Protein 1PYV (pdb70)

CATH classification: 1.10.10.910

Foldseek 3Di:
DPPVLLVVLVVVCVVCVVPCPPCNLLVQLVVVSPVPVDPCPSNSVVSVVVVVD

Sequence (53 aa):
ASRRLLASLLRQSAQRGGGLISRSLGNSIPKSASRASSRASPKGFLLNRAVQYASRRLLASLLRQSAQRGGGLISRSLGNSIPKSASRASSRASPKGFLLNRAVQYASRRLLASLLRQSAQRGGGLISRSLGNSIPKSASRASSRASPKGFLLNRAVQYASRRLLASLLRQSAQRGGGLISRSLGNSIPKSASRASSRASPKGFLLNRAVQYASRRLLASLLRQSAQRGGGLISRSLGNSIPKSASRASSRASPKGFLLNRAVQYASRRLLASLLRQSAQRGGGLISRSLGNSIPKSASRASSRASPKGFLLNRAVQYASRRLLASLLRQSAQRGGGLISRSLGNSIPKSASRASSRASPKGFLLNRAVQYASRRLLASLLRQSAQRGGGLISRSLGNSIPKSASRASSRASPKGFLLNRAVQYASRRLLASLLRQSAQRGGGLISRSLGNSIPKSASRASSRASPKGFLLNRAVQYASRRLLASLLRQSAQRGGGLISRSLGNSIPKSASRASSRASPKGFLLNRAVQYASRRLLASLLRQSAQRGGGLISRSLGNSIPKSASRASSRASPKGFLLNRAVQYASRRLLASLLRQSAQRGGGLISRSLGNSIPKSASRASSRASPKGFLLNRAVQYASRRLLASLLRQSAQRGGGLISRSLGNSIPKSASRASSRASPKGFLLNRAVQYASRRLLASLLRQSAQRGGGLISRSLGNSIPKSASRASSRASPKGFLLNRAVQYASRRLLASLLRQSAQRGGGLISRSLGNSIPKSASRASSRASPKGFLLNRAVQYASRRLLASLLRQSAQRGGGLISRSLGNSIPKSASRASSRASPKGFLLNRAVQYASRRLLASLLRQSAQRGGGLISRSLGNSIPKSASRASSRASPKGFLLNRAVQYASRRLLASLLRQSAQRGGGLISRSLGNSIPKSASRASSRASPKGFLLNRAVQYASRRLLASLLRQSAQRGGGLISRSLGNSIPKSASRASSRASPKGFLLNRAVQYASRRLLASLLRQSAQRGGGLISRSLGNSIPKSASRASSRASPKGFLLNRAVQYASRRLLASLLRQSAQRGGGLISRSLGNSIPKSASRASSRASPKGFLLNRAVQYASRRLLASLLRQSAQRGGGLISRSLGNSIPKSASRASSRASPKGFLLNRAVQYASRRLLASLLRQSAQRGGGLISRSLGNSIPKSASRASSRASPKGFLLNRAVQYASRRLLASLLRQSAQRGGGLISRSLGNSIPKSASRASSRASPKGFLLNRAVQY

Nearest PDB structures (foldseek):
  1pyv-assembly1_A  TM=8.260E-01  e=2.448E-05  Nicotiana plumbaginifolia
  1pyv-assembly1_A  TM=7.758E-01  e=7.907E-05  Nicotiana plumbaginifolia
  1pyv-assembly1_A  TM=8.299E-01  e=7.228E-05  Nicotiana plumbaginifolia
  1pyv-assembly1_A  TM=8.457E-01  e=3.857E-05  Nicotiana plumbaginifolia
  1pyv-assembly1_A  TM=8.875E-01  e=1.366E-05  Nicotiana plumbaginifolia

Solvent-accessible surface area: 4300 Å² total; per-residue (Å²): 121,80,170,185,77,39,20,53,13,94,149,105,12,54,116,167,73,42,21,124,25,74,186,57,24,17,95,4,46,112,140,100,13,72,167,26,90,112,159,21,101,39,50,16,94,24,5,104,112,60,94,126,221

Radius of gyration: 10.13 Å; Cα contacts (8 Å, |Δi|>4): 40; chains: 1; bounding box: 24×22×23 Å

Structure (mmCIF, N/CA/C/O backbone):
data_1PYV
#
_entry.id   1PYV
#
loop_
_atom_site.group_PDB
_atom_site.id
_atom_site.type_symbol
_atom_site.label_atom_id
_atom_site.label_alt_id
_atom_site.label_comp_id
_atom_site.label_asym_id
_atom_site.label_entity_id
_atom_site.label_seq_id
_atom_site.pdbx_PDB_ins_code
_atom_site.Cartn_x
_atom_site.Cartn_y
_atom_site.Cartn_z
_atom_site.occupancy
_atom_site.B_iso_or_equiv
_atom_site.auth_seq_id
_atom_site.auth_comp_id
_atom_site.auth_asym_id
_atom_site.auth_atom_id
_atom_site.pdbx_PDB_model_num
ATOM 1 N N . ALA A 1 2 ? -6.234 4.864 6.041 1.00 0.00 1 ALA A N 1
ATOM 2 C CA . ALA A 1 2 ? -5.486 4.864 4.796 1.00 0.00 1 ALA A CA 1
ATOM 3 C C . ALA A 1 2 ? -4.064 4.364 5.060 1.00 0.00 1 ALA A C 1
ATOM 4 O O . ALA A 1 2 ? -3.093 5.053 4.751 1.00 0.00 1 ALA A O 1
ATOM 11 N N . SER A 1 3 ? -3.987 3.170 5.628 1.00 0.00 2 SER A N 1
ATOM 12 C CA . SER A 1 3 ? -2.700 2.570 5.938 1.00 0.00 2 SER A CA 1
ATOM 13 C C . SER A 1 3 ? -2.849 1.053 6.073 1.00 0.00 2 SER A C 1
ATOM 14 O O . SER A 1 3 ? -3.636 0.574 6.889 1.00 0.00 2 SER A O 1
ATOM 22 N N . ARG A 1 4 ? -2.082 0.340 5.262 1.00 0.00 3 ARG A N 1
ATOM 23 C CA . ARG A 1 4 ? -2.118 -1.112 5.281 1.00 0.00 3 ARG A CA 1
ATOM 24 C C . ARG A 1 4 ? -3.440 -1.617 4.699 1.00 0.00 3 ARG A C 1
ATOM 25 O O . ARG A 1 4 ? -3.450 -2.313 3.685 1.00 0.00 3 ARG A O 1
ATOM 46 N N . ARG A 1 5 ? -4.523 -1.247 5.366 1.00 0.00 4 ARG A N 1
ATOM 47 C CA . ARG A 1 5 ? -5.847 -1.655 4.927 1.00 0.00 4 ARG A CA 1
ATOM 48 C C . ARG A 1 5 ? -6.145 -1.086 3.538 1.00 0.00 4 ARG A C 1
ATOM 49 O O . ARG A 1 5 ? -7.020 -1.586 2.833 1.00 0.00 4 ARG A O 1
ATOM 70 N N . LEU A 1 6 ? -5.400 -0.048 3.187 1.00 0.00 5 LEU A N 1
ATOM 71 C CA . LEU A 1 6 ? -5.573 0.594 1.895 1.00 0.00 5 LEU A CA 1
ATOM 72 C C . LEU A 1 6 ? -5.039 -0.328 0.797 1.00 0.00 5 LEU A C 1
ATOM 73 O O . LEU A 1 6 ? -5.655 -0.462 -0.259 1.00 0.00 5 LEU A O 1
ATOM 89 N N . LEU A 1 7 ? -3.899 -0.939 1.084 1.00 0.00 6 LEU A N 1
ATOM 90 C CA . LEU A 1 7 ? -3.276 -1.844 0.133 1.00 0.00 6 LEU A CA 1
ATOM 91 C C . LEU A 1 7 ? -4.294 -2.901 -0.301 1.00 0.00 6 LEU A C 1
ATOM 92 O O . LEU A 1 7 ? -4.169 -3.482 -1.378 1.00 0.00 6 LEU A O 1
ATOM 108 N N . ALA A 1 8 ? -5.278 -3.117 0.559 1.00 0.00 7 ALA A N 1
ATOM 109 C CA . ALA A 1 8 ? -6.317 -4.093 0.277 1.00 0.00 7 ALA A CA 1
ATOM 110 C C . ALA A 1 8 ? -7.098 -3.657 -0.964 1.00 0.00 7 ALA A C 1
ATOM 111 O O . ALA A 1 8 ? -7.090 -4.348 -1.981 1.00 0.00 7 ALA A O 1
ATOM 118 N N . SER A 1 9 ? -7.753 -2.512 -0.839 1.00 0.00 8 SER A N 1
ATOM 119 C CA . SER A 1 9 ? -8.537 -1.975 -1.939 1.00 0.00 8 SER A CA 1
ATOM 120 C C . SER A 1 9 ? -7.674 -1.876 -3.198 1.00 0.00 8 SER A C 1
ATOM 121 O O . SER A 1 9 ? -8.179 -2.004 -4.312 1.00 0.00 8 SER A O 1
ATOM 129 N N . LEU A 1 10 ? -6.388 -1.648 -2.978 1.00 0.00 9 LEU A N 1
ATOM 130 C CA . LEU A 1 10 ? -5.449 -1.529 -4.081 1.00 0.00 9 LEU A CA 1
ATOM 131 C C . LEU A 1 10 ? -5.316 -2.884 -4.780 1.00 0.00 9 LEU A C 1
ATOM 132 O O . LEU A 1 10 ? -5.175 -2.947 -6.000 1.00 0.00 9 LEU A O 1
ATOM 148 N N . LEU A 1 11 ? -5.367 -3.936 -3.975 1.00 0.00 10 LEU A N 1
ATOM 149 C CA . LEU A 1 11 ? -5.254 -5.286 -4.501 1.00 0.00 10 LEU A CA 1
ATOM 150 C C . LEU A 1 11 ? -6.633 -5.769 -4.955 1.00 0.00 10 LEU A C 1
ATOM 151 O O . LEU A 1 11 ? -6.791 -6.233 -6.083 1.00 0.00 10 LEU A O 1
ATOM 167 N N . ARG A 1 12 ? -7.595 -5.644 -4.053 1.00 0.00 11 ARG A N 1
ATOM 168 C CA . ARG A 1 12 ? -8.955 -6.062 -4.347 1.00 0.00 11 ARG A CA 1
ATOM 169 C C . ARG A 1 12 ? -9.472 -5.346 -5.596 1.00 0.00 11 ARG A C 1
ATOM 170 O O . ARG A 1 12 ? -10.363 -5.848 -6.280 1.00 0.00 11 ARG A O 1
ATOM 191 N N . GLN A 1 13 ? -8.892 -4.184 -5.856 1.00 0.00 12 GLN A N 1
ATOM 192 C CA . GLN A 1 13 ? -9.283 -3.394 -7.011 1.00 0.00 12 GLN A CA 1
ATOM 193 C C . GLN A 1 13 ? -8.535 -3.870 -8.258 1.00 0.00 12 GLN A C 1
ATOM 194 O O . GLN A 1 13 ? -9.087 -3.866 -9.357 1.00 0.00 12 GLN A O 1
ATOM 208 N N . SER A 1 14 ? -7.290 -4.270 -8.046 1.00 0.00 13 SER A N 1
ATOM 209 C CA . SER A 1 14 ? -6.460 -4.749 -9.139 1.00 0.00 13 SER A CA 1
ATOM 210 C C . SER A 1 14 ? -6.808 -6.203 -9.461 1.00 0.00 13 SER A C 1
ATOM 211 O O . SER A 1 14 ? -6.488 -6.697 -10.541 1.00 0.00 13 SER A O 1
ATOM 219 N N . ALA A 1 15 ? -7.458 -6.849 -8.504 1.00 0.00 14 ALA A N 1
ATOM 220 C CA . ALA A 1 15 ? -7.853 -8.237 -8.672 1.00 0.00 14 ALA A CA 1
ATOM 221 C C . ALA A 1 15 ? -9.089 -8.306 -9.571 1.00 0.00 14 ALA A C 1
ATOM 222 O O . ALA A 1 15 ? -9.117 -9.067 -10.537 1.00 0.00 14 ALA A O 1
ATOM 229 N N . GLN A 1 16 ? -10.082 -7.502 -9.220 1.00 0.00 15 GLN A N 1
ATOM 230 C CA . GLN A 1 16 ? -11.318 -7.462 -9.983 1.00 0.00 15 GLN A CA 1
ATOM 231 C C . GLN A 1 16 ? -11.028 -7.122 -11.446 1.00 0.00 15 GLN A C 1
ATOM 232 O O . GLN A 1 16 ? -11.851 -7.383 -12.322 1.00 0.00 15 GLN A O 1
ATOM 246 N N . ARG A 1 17 ? -9.856 -6.545 -11.665 1.00 0.00 16 ARG A N 1
ATOM 247 C CA . ARG A 1 17 ? -9.447 -6.167 -13.007 1.00 0.00 16 ARG A CA 1
ATOM 248 C C . ARG A 1 17 ? -8.500 -7.218 -13.590 1.00 0.00 16 ARG A C 1
ATOM 249 O O . ARG A 1 17 ? -7.940 -7.025 -14.668 1.00 0.00 16 ARG A O 1
ATOM 270 N N . GLY A 1 18 ? -8.351 -8.308 -12.852 1.00 0.00 17 GLY A N 1
ATOM 271 C CA . GLY A 1 18 ? -7.482 -9.390 -13.282 1.00 0.00 17 GLY A CA 1
ATOM 272 C C . GLY A 1 18 ? -6.038 -9.142 -12.842 1.00 0.00 17 GLY A C 1
ATOM 273 O O . GLY A 1 18 ? -5.370 -10.050 -12.349 1.00 0.00 17 GLY A O 1
ATOM 277 N N . GLY A 1 19 ? -5.598 -7.907 -13.036 1.00 0.00 18 GLY A N 1
ATOM 278 C CA . GLY A 1 19 ? -4.246 -7.527 -12.665 1.00 0.00 18 GLY A CA 1
ATOM 279 C C . GLY A 1 19 ? -3.692 -6.468 -13.621 1.00 0.00 18 GLY A C 1
ATOM 280 O O . GLY A 1 19 ? -2.561 -6.581 -14.090 1.00 0.00 18 GLY A O 1
ATOM 284 N N . GLY A 1 20 ? -4.515 -5.463 -13.881 1.00 0.00 19 GLY A N 1
ATOM 285 C CA . GLY A 1 20 ? -4.122 -4.385 -14.772 1.00 0.00 19 GLY A CA 1
ATOM 286 C C . GLY A 1 20 ? -4.263 -3.026 -14.084 1.00 0.00 19 GLY A C 1
ATOM 287 O O . GLY A 1 20 ? -4.511 -2.958 -12.881 1.00 0.00 19 GLY A O 1
ATOM 291 N N . LEU A 1 21 ? -4.099 -1.977 -14.877 1.00 0.00 20 LEU A N 1
ATOM 292 C CA . LEU A 1 21 ? -4.205 -0.624 -14.359 1.00 0.00 20 LEU A CA 1
ATOM 293 C C . LEU A 1 21 ? -3.243 -0.456 -13.182 1.00 0.00 20 LEU A C 1
ATOM 294 O O . LEU A 1 21 ? -3.594 0.148 -12.169 1.00 0.00 20 LEU A O 1
ATOM 310 N N . ILE A 1 22 ? -2.047 -1.001 -13.354 1.00 0.00 21 ILE A N 1
ATOM 311 C CA . ILE A 1 22 ? -1.031 -0.919 -12.318 1.00 0.00 21 ILE A CA 1
ATOM 312 C C . ILE A 1 22 ? 0.102 -1.894 -12.643 1.00 0.00 21 ILE A C 1
ATOM 313 O O . ILE A 1 22 ? 1.259 -1.641 -12.311 1.00 0.00 21 ILE A O 1
ATOM 329 N N . SER A 1 23 ? -0.271 -2.990 -13.289 1.00 0.00 22 SER A N 1
ATOM 330 C CA . SER A 1 23 ? 0.700 -4.005 -13.662 1.00 0.00 22 SER A CA 1
ATOM 331 C C . SER A 1 23 ? 1.771 -3.396 -14.569 1.00 0.00 22 SER A C 1
ATOM 332 O O . SER A 1 23 ? 2.962 -3.489 -14.278 1.00 0.00 22 SER A O 1
ATOM 340 N N . ARG A 1 24 ? 1.308 -2.787 -15.651 1.00 0.00 23 ARG A N 1
ATOM 341 C CA . ARG A 1 24 ? 2.212 -2.163 -16.603 1.00 0.00 23 ARG A CA 1
ATOM 342 C C . ARG A 1 24 ? 2.071 -0.641 -16.549 1.00 0.00 23 ARG A C 1
ATOM 343 O O . ARG A 1 24 ? 3.055 0.083 -16.693 1.00 0.00 23 ARG A O 1
ATOM 364 N N . SER A 1 25 ? 0.839 -0.199 -16.341 1.00 0.00 24 SER A N 1
ATOM 365 C CA . SER A 1 25 ? 0.557 1.224 -16.266 1.00 0.00 24 SER A CA 1
ATOM 366 C C . SER A 1 25 ? 1.605 1.920 -15.396 1.00 0.00 24 SER A C 1
ATOM 367 O O . SER A 1 25 ? 2.622 2.393 -15.901 1.00 0.00 24 SER A O 1
ATOM 375 N N . LEU A 1 26 ? 1.322 1.961 -14.102 1.00 0.00 25 LEU A N 1
ATOM 376 C CA . LEU A 1 26 ? 2.227 2.592 -13.157 1.00 0.00 25 LEU A CA 1
ATOM 377 C C . LEU A 1 26 ? 3.553 1.828 -13.141 1.00 0.00 25 LEU A C 1
ATOM 378 O O . LEU A 1 26 ? 4.557 2.331 -12.638 1.00 0.00 25 LEU A O 1
ATOM 394 N N . GLY A 1 27 ? 3.514 0.626 -13.697 1.00 0.00 26 GLY A N 1
ATOM 395 C CA . GLY A 1 27 ? 4.700 -0.211 -13.753 1.00 0.00 26 GLY A CA 1
ATOM 396 C C . GLY A 1 27 ? 5.591 0.178 -14.934 1.00 0.00 26 GLY A C 1
ATOM 397 O O . GLY A 1 27 ? 6.675 -0.377 -15.108 1.00 0.00 26 GLY A O 1
ATOM 401 N N . ASN A 1 28 ? 5.101 1.128 -15.716 1.00 0.00 27 ASN A N 1
ATOM 402 C CA . ASN A 1 28 ? 5.839 1.598 -16.876 1.00 0.00 27 ASN A CA 1
ATOM 403 C C . ASN A 1 28 ? 7.070 2.378 -16.411 1.00 0.00 27 ASN A C 1
ATOM 404 O O . ASN A 1 28 ? 8.003 2.590 -17.183 1.00 0.00 27 ASN A O 1
ATOM 415 N N . SER A 1 29 ? 7.032 2.783 -15.150 1.00 0.00 28 SER A N 1
ATOM 416 C CA . SER A 1 29 ? 8.133 3.535 -14.572 1.00 0.00 28 SER A CA 1
ATOM 417 C C . SER A 1 29 ? 8.219 3.264 -13.069 1.00 0.00 28 SER A C 1
ATOM 418 O O . SER A 1 29 ? 8.243 4.197 -12.267 1.00 0.00 28 SER A O 1
ATOM 426 N N . ILE A 1 30 ? 8.264 1.984 -12.731 1.00 0.00 29 ILE A N 1
ATOM 427 C CA . ILE A 1 30 ? 8.347 1.579 -11.338 1.00 0.00 29 ILE A CA 1
ATOM 428 C C . ILE A 1 30 ? 9.768 1.819 -10.826 1.00 0.00 29 ILE A C 1
ATOM 429 O O . ILE A 1 30 ? 9.962 2.174 -9.664 1.00 0.00 29 ILE A O 1
ATOM 445 N N . PRO A 1 31 ? 10.752 1.610 -11.741 1.00 0.00 30 PRO A N 1
ATOM 446 C CA . PRO A 1 31 ? 12.150 1.799 -11.394 1.00 0.00 30 PRO A CA 1
ATOM 447 C C . PRO A 1 31 ? 12.497 3.287 -11.309 1.00 0.00 30 PRO A C 1
ATOM 448 O O . PRO A 1 31 ? 13.437 3.670 -10.614 1.00 0.00 30 PRO A O 1
ATOM 459 N N . LYS A 1 32 ? 11.720 4.085 -12.027 1.00 0.00 31 LYS A N 1
ATOM 460 C CA . LYS A 1 32 ? 11.934 5.522 -12.042 1.00 0.00 31 LYS A CA 1
ATOM 461 C C . LYS A 1 32 ? 11.206 6.154 -10.854 1.00 0.00 31 LYS A C 1
ATOM 462 O O . LYS A 1 32 ? 11.092 7.375 -10.770 1.00 0.00 31 LYS A O 1
ATOM 481 N N . SER A 1 33 ? 10.733 5.293 -9.964 1.00 0.00 32 SER A N 1
ATOM 482 C CA . SER A 1 33 ? 10.020 5.751 -8.785 1.00 0.00 32 SER A CA 1
ATOM 483 C C . SER A 1 33 ? 8.614 6.214 -9.171 1.00 0.00 32 SER A C 1
ATOM 484 O O . SER A 1 33 ? 8.081 7.152 -8.579 1.00 0.00 32 SER A O 1
ATOM 492 N N . ALA A 1 34 ? 8.053 5.536 -10.161 1.00 0.00 33 ALA A N 1
ATOM 493 C CA . ALA A 1 34 ? 6.719 5.866 -10.633 1.00 0.00 33 ALA A CA 1
ATOM 494 C C . ALA A 1 34 ? 6.725 7.279 -11.219 1.00 0.00 33 ALA A C 1
ATOM 495 O O . ALA A 1 34 ? 5.705 7.966 -11.205 1.00 0.00 33 ALA A O 1
ATOM 502 N N . SER A 1 35 ? 7.887 7.672 -11.721 1.00 0.00 34 SER A N 1
ATOM 503 C CA . SER A 1 35 ? 8.040 8.991 -12.312 1.00 0.00 34 SER A CA 1
ATOM 504 C C . SER A 1 35 ? 6.951 9.224 -13.361 1.00 0.00 34 SER A C 1
ATOM 505 O O . SER A 1 35 ? 6.560 10.363 -13.613 1.00 0.00 34 SER A O 1
ATOM 513 N N . ARG A 1 36 ? 6.491 8.126 -13.944 1.00 0.00 35 ARG A N 1
ATOM 514 C CA . ARG A 1 36 ? 5.454 8.197 -14.960 1.00 0.00 35 ARG A CA 1
ATOM 515 C C . ARG A 1 36 ? 4.073 8.037 -14.321 1.00 0.00 35 ARG A C 1
ATOM 516 O O . ARG A 1 36 ? 3.291 7.181 -14.731 1.00 0.00 35 ARG A O 1
ATOM 537 N N . ALA A 1 37 ? 3.816 8.875 -13.327 1.00 0.00 36 ALA A N 1
ATOM 538 C CA . ALA A 1 37 ? 2.543 8.838 -12.628 1.00 0.00 36 ALA A CA 1
ATOM 539 C C . ALA A 1 37 ? 2.301 10.186 -11.945 1.00 0.00 36 ALA A C 1
ATOM 540 O O . ALA A 1 37 ? 1.804 11.122 -12.570 1.00 0.00 36 ALA A O 1
ATOM 547 N N . SER A 1 38 ? 2.664 10.241 -10.672 1.00 0.00 37 SER A N 1
ATOM 548 C CA . SER A 1 38 ? 2.493 11.459 -9.898 1.00 0.00 37 SER A CA 1
ATOM 549 C C . SER A 1 38 ? 1.011 11.676 -9.585 1.00 0.00 37 SER A C 1
ATOM 550 O O . SER A 1 38 ? 0.595 11.573 -8.432 1.00 0.00 37 SER A O 1
ATOM 558 N N . SER A 1 39 ? 0.255 11.973 -10.632 1.00 0.00 38 SER A N 1
ATOM 559 C CA . SER A 1 39 ? -1.171 12.205 -10.483 1.00 0.00 38 SER A CA 1
ATOM 560 C C . SER A 1 39 ? -1.763 11.209 -9.484 1.00 0.00 38 SER A C 1
ATOM 561 O O . SER A 1 39 ? -2.353 11.606 -8.480 1.00 0.00 38 SER A O 1
ATOM 569 N N . ARG A 1 40 ? -1.585 9.933 -9.794 1.00 0.00 39 ARG A N 1
ATOM 570 C CA . ARG A 1 40 ? -2.093 8.876 -8.936 1.00 0.00 39 ARG A CA 1
ATOM 571 C C . ARG A 1 40 ? -1.013 7.819 -8.699 1.00 0.00 39 ARG A C 1
ATOM 572 O O . ARG A 1 40 ? -1.102 6.708 -9.220 1.00 0.00 39 ARG A O 1
ATOM 593 N N . ALA A 1 41 ? -0.018 8.201 -7.913 1.00 0.00 40 ALA A N 1
ATOM 594 C CA . ALA A 1 41 ? 1.078 7.300 -7.601 1.00 0.00 40 ALA A CA 1
ATOM 595 C C . ALA A 1 41 ? 1.153 7.101 -6.086 1.00 0.00 40 ALA A C 1
ATOM 596 O O . ALA A 1 41 ? 1.997 6.352 -5.595 1.00 0.00 40 ALA A O 1
ATOM 603 N N . SER A 1 42 ? 0.259 7.784 -5.386 1.00 0.00 41 SER A N 1
ATOM 604 C CA . SER A 1 42 ? 0.213 7.692 -3.937 1.00 0.00 41 SER A CA 1
ATOM 605 C C . SER A 1 42 ? -0.439 6.373 -3.517 1.00 0.00 41 SER A C 1
ATOM 606 O O . SER A 1 42 ? 0.147 5.599 -2.761 1.00 0.00 41 SER A O 1
ATOM 614 N N . PRO A 1 43 ? -1.675 6.150 -4.039 1.00 0.00 42 PRO A N 1
ATOM 615 C CA . PRO A 1 43 ? -2.413 4.938 -3.726 1.00 0.00 42 PRO A CA 1
ATOM 616 C C . PRO A 1 43 ? -1.840 3.738 -4.482 1.00 0.00 42 PRO A C 1
ATOM 617 O O . PRO A 1 43 ? -1.876 2.613 -3.986 1.00 0.00 42 PRO A O 1
ATOM 628 N N . LYS A 1 44 ? -1.324 4.018 -5.670 1.00 0.00 43 LYS A N 1
ATOM 629 C CA . LYS A 1 44 ? -0.745 2.974 -6.499 1.00 0.00 43 LYS A CA 1
ATOM 630 C C . LYS A 1 44 ? 0.715 2.759 -6.094 1.00 0.00 43 LYS A C 1
ATOM 631 O O . LYS A 1 44 ? 1.277 1.690 -6.327 1.00 0.00 43 LYS A O 1
ATOM 650 N N . GLY A 1 45 ? 1.288 3.793 -5.494 1.00 0.00 44 GLY A N 1
ATOM 651 C CA . GLY A 1 45 ? 2.671 3.730 -5.055 1.00 0.00 44 GLY A CA 1
ATOM 652 C C . GLY A 1 45 ? 2.888 2.562 -4.091 1.00 0.00 44 GLY A C 1
ATOM 653 O O . GLY A 1 45 ? 3.729 1.699 -4.336 1.00 0.00 44 GLY A O 1
ATOM 657 N N . PHE A 1 46 ? 2.115 2.573 -3.015 1.00 0.00 45 PHE A N 1
ATOM 658 C CA . PHE A 1 46 ? 2.212 1.525 -2.013 1.00 0.00 45 PHE A CA 1
ATOM 659 C C . PHE A 1 46 ? 2.136 0.140 -2.659 1.00 0.00 45 PHE A C 1
ATOM 660 O O . PHE A 1 46 ? 2.807 -0.792 -2.219 1.00 0.00 45 PHE A O 1
ATOM 677 N N . LEU A 1 47 ? 1.313 0.049 -3.694 1.00 0.00 46 LEU A N 1
ATOM 678 C CA . LEU A 1 47 ? 1.141 -1.206 -4.405 1.00 0.00 46 LEU A CA 1
ATOM 679 C C . LEU A 1 47 ? 2.236 -1.342 -5.465 1.00 0.00 46 LEU A C 1
ATOM 680 O O . LEU A 1 47 ? 2.534 -2.446 -5.917 1.00 0.00 46 LEU A O 1
ATOM 696 N N . LEU A 1 48 ? 2.806 -0.202 -5.830 1.00 0.00 47 LEU A N 1
ATOM 697 C CA . LEU A 1 48 ? 3.861 -0.180 -6.828 1.00 0.00 47 LEU A CA 1
ATOM 698 C C . LEU A 1 48 ? 5.202 -0.480 -6.154 1.00 0.00 47 LEU A C 1
ATOM 699 O O . LEU A 1 48 ? 6.138 -0.942 -6.804 1.00 0.00 47 LEU A O 1
ATOM 715 N N . ASN A 1 49 ? 5.251 -0.205 -4.859 1.00 0.00 48 ASN A N 1
ATOM 716 C CA . ASN A 1 49 ? 6.461 -0.440 -4.089 1.00 0.00 48 ASN A CA 1
ATOM 717 C C . ASN A 1 49 ? 6.563 -1.928 -3.750 1.00 0.00 48 ASN A C 1
ATOM 718 O O . ASN A 1 49 ? 7.662 -2.472 -3.649 1.00 0.00 48 ASN A O 1
ATOM 729 N N . ARG A 1 50 ? 5.403 -2.546 -3.583 1.00 0.00 49 ARG A N 1
ATOM 730 C CA . ARG A 1 50 ? 5.348 -3.961 -3.257 1.00 0.00 49 ARG A CA 1
ATOM 731 C C . ARG A 1 50 ? 5.742 -4.801 -4.473 1.00 0.00 49 ARG A C 1
ATOM 732 O O . ARG A 1 50 ? 6.279 -5.898 -4.327 1.00 0.00 49 ARG A O 1
ATOM 753 N N . ALA A 1 51 ? 5.459 -4.255 -5.647 1.00 0.00 50 ALA A N 1
ATOM 754 C CA . ALA A 1 51 ? 5.777 -4.941 -6.888 1.00 0.00 50 ALA A CA 1
ATOM 755 C C . ALA A 1 51 ? 7.295 -5.084 -7.011 1.00 0.00 50 ALA A C 1
ATOM 756 O O . ALA A 1 51 ? 7.786 -6.062 -7.573 1.00 0.00 50 ALA A O 1
ATOM 763 N N . VAL A 1 52 ? 7.997 -4.095 -6.478 1.00 0.00 51 VAL A N 1
ATOM 764 C CA . VAL A 1 52 ? 9.449 -4.099 -6.521 1.00 0.00 51 VAL A CA 1
ATOM 765 C C . VAL A 1 52 ? 9.988 -4.910 -5.342 1.00 0.00 51 VAL A C 1
ATOM 766 O O . VAL A 1 52 ? 11.070 -5.490 -5.425 1.00 0.00 51 VAL A O 1
ATOM 779 N N . GLN A 1 53 ? 9.209 -4.925 -4.270 1.00 0.00 52 GLN A N 1
ATOM 780 C CA . GLN A 1 53 ? 9.595 -5.656 -3.075 1.00 0.00 52 GLN A CA 1
ATOM 781 C C . GLN A 1 53 ? 9.660 -7.157 -3.368 1.00 0.00 52 GLN A C 1
ATOM 782 O O . GLN A 1 53 ? 10.696 -7.788 -3.164 1.00 0.00 52 GLN A O 1
ATOM 796 N N . TYR A 1 54 ? 8.541 -7.684 -3.842 1.00 0.00 53 TYR A N 1
ATOM 797 C CA . TYR A 1 54 ? 8.458 -9.098 -4.165 1.00 0.00 53 TYR A CA 1
ATOM 798 C C . TYR A 1 54 ? 9.767 -9.598 -4.778 1.00 0.00 53 TYR A C 1
ATOM 799 O O . TYR A 1 54 ? 10.146 -10.752 -4.586 1.00 0.00 53 TYR A O 1
ATOM 817 N N . ALA A 1 2 ? -3.610 5.015 2.809 1.00 0.00 1 ALA A N 2
ATOM 818 C CA . ALA A 1 2 ? -4.211 4.943 4.129 1.00 0.00 1 ALA A CA 2
ATOM 819 C C . ALA A 1 2 ? -3.397 3.988 5.004 1.00 0.00 1 ALA A C 2
ATOM 820 O O . ALA A 1 2 ? -3.103 4.294 6.159 1.00 0.00 1 ALA A O 2
ATOM 827 N N . SER A 1 3 ? -3.055 2.848 4.421 1.00 0.00 2 SER A N 2
ATOM 828 C CA . SER A 1 3 ? -2.280 1.845 5.132 1.00 0.00 2 SER A CA 2
ATOM 829 C C . SER A 1 3 ? -2.382 0.499 4.414 1.00 0.00 2 SER A C 2
ATOM 830 O O . SER A 1 3 ? -2.968 0.408 3.337 1.00 0.00 2 SER A O 2
ATOM 838 N N . ARG A 1 4 ? -1.800 -0.514 5.040 1.00 0.00 3 ARG A N 2
ATOM 839 C CA . ARG A 1 4 ? -1.817 -1.852 4.473 1.00 0.00 3 ARG A CA 2
ATOM 840 C C . ARG A 1 4 ? -3.173 -2.137 3.824 1.00 0.00 3 ARG A C 2
ATOM 841 O O . ARG A 1 4 ? -3.249 -2.385 2.621 1.00 0.00 3 ARG A O 2
ATOM 862 N N . ARG A 1 5 ? -4.209 -2.092 4.648 1.00 0.00 4 ARG A N 2
ATOM 863 C CA . ARG A 1 5 ? -5.557 -2.342 4.170 1.00 0.00 4 ARG A CA 2
ATOM 864 C C . ARG A 1 5 ? -5.755 -1.714 2.789 1.00 0.00 4 ARG A C 2
ATOM 865 O O . ARG A 1 5 ? -6.403 -2.300 1.922 1.00 0.00 4 ARG A O 2
ATOM 886 N N . LEU A 1 6 ? -5.186 -0.528 2.626 1.00 0.00 5 LEU A N 2
ATOM 887 C CA . LEU A 1 6 ? -5.292 0.186 1.365 1.00 0.00 5 LEU A CA 2
ATOM 888 C C . LEU A 1 6 ? -4.621 -0.633 0.262 1.00 0.00 5 LEU A C 2
ATOM 889 O O . LEU A 1 6 ? -5.275 -1.047 -0.694 1.00 0.00 5 LEU A O 2
ATOM 905 N N . LEU A 1 7 ? -3.323 -0.843 0.430 1.00 0.00 6 LEU A N 2
ATOM 906 C CA . LEU A 1 7 ? -2.556 -1.605 -0.539 1.00 0.00 6 LEU A CA 2
ATOM 907 C C . LEU A 1 7 ? -3.291 -2.909 -0.852 1.00 0.00 6 LEU A C 2
ATOM 908 O O . LEU A 1 7 ? -3.102 -3.493 -1.919 1.00 0.00 6 LEU A O 2
ATOM 924 N N . ALA A 1 8 ? -4.115 -3.330 0.096 1.00 0.00 7 ALA A N 2
ATOM 925 C CA . ALA A 1 8 ? -4.880 -4.555 -0.066 1.00 0.00 7 ALA A CA 2
ATOM 926 C C . ALA A 1 8 ? -6.096 -4.279 -0.952 1.00 0.00 7 ALA A C 2
ATOM 927 O O . ALA A 1 8 ? -6.292 -4.944 -1.968 1.00 0.00 7 ALA A O 2
ATOM 934 N N . SER A 1 9 ? -6.881 -3.296 -0.536 1.00 0.00 8 SER A N 2
ATOM 935 C CA . SER A 1 9 ? -8.072 -2.923 -1.280 1.00 0.00 8 SER A CA 2
ATOM 936 C C . SER A 1 9 ? -7.688 -2.455 -2.685 1.00 0.00 8 SER A C 2
ATOM 937 O O . SER A 1 9 ? -8.489 -2.542 -3.613 1.00 0.00 8 SER A O 2
ATOM 945 N N . LEU A 1 10 ? -6.460 -1.970 -2.796 1.00 0.00 9 LEU A N 2
ATOM 946 C CA . LEU A 1 10 ? -5.959 -1.488 -4.072 1.00 0.00 9 LEU A CA 2
ATOM 947 C C . LEU A 1 10 ? -5.770 -2.673 -5.021 1.00 0.00 9 LEU A C 2
ATOM 948 O O . LEU A 1 10 ? -5.932 -2.535 -6.233 1.00 0.00 9 LEU A O 2
ATOM 964 N N . LEU A 1 11 ? -5.430 -3.811 -4.435 1.00 0.00 10 LEU A N 2
ATOM 965 C CA . LEU A 1 11 ? -5.218 -5.020 -5.213 1.00 0.00 10 LEU A CA 2
ATOM 966 C C . LEU A 1 11 ? -6.572 -5.629 -5.581 1.00 0.00 10 LEU A C 2
ATOM 967 O O . LEU A 1 11 ? -6.804 -5.984 -6.736 1.00 0.00 10 LEU A O 2
ATOM 983 N N . ARG A 1 12 ? -7.431 -5.732 -4.578 1.00 0.00 11 ARG A N 2
ATOM 984 C CA . ARG A 1 12 ? -8.756 -6.292 -4.782 1.00 0.00 11 ARG A CA 2
ATOM 985 C C . ARG A 1 12 ? -9.472 -5.562 -5.920 1.00 0.00 11 ARG A C 2
ATOM 986 O O . ARG A 1 12 ? -9.945 -6.191 -6.866 1.00 0.00 11 ARG A O 2
ATOM 1007 N N . GLN A 1 13 ? -9.527 -4.244 -5.793 1.00 0.00 12 GLN A N 2
ATOM 1008 C CA . GLN A 1 13 ? -10.178 -3.423 -6.800 1.00 0.00 12 GLN A CA 2
ATOM 1009 C C . GLN A 1 13 ? -9.592 -3.716 -8.183 1.00 0.00 12 GLN A C 2
ATOM 1010 O O . GLN A 1 13 ? -10.298 -3.640 -9.188 1.00 0.00 12 GLN A O 2
ATOM 1024 N N . SER A 1 14 ? -8.310 -4.046 -8.190 1.00 0.00 13 SER A N 2
ATOM 1025 C CA . SER A 1 14 ? -7.623 -4.351 -9.433 1.00 0.00 13 SER A CA 2
ATOM 1026 C C . SER A 1 14 ? -7.956 -5.776 -9.879 1.00 0.00 13 SER A C 2
ATOM 1027 O O . SER A 1 14 ? -8.175 -6.025 -11.064 1.00 0.00 13 SER A O 2
ATOM 1035 N N . ALA A 1 15 ? -7.985 -6.676 -8.906 1.00 0.00 14 ALA A N 2
ATOM 1036 C CA . ALA A 1 15 ? -8.289 -8.069 -9.184 1.00 0.00 14 ALA A CA 2
ATOM 1037 C C . ALA A 1 15 ? -9.712 -8.176 -9.734 1.00 0.00 14 ALA A C 2
ATOM 1038 O O . ALA A 1 15 ? -9.936 -8.809 -10.765 1.00 0.00 14 ALA A O 2
ATOM 1045 N N . GLN A 1 16 ? -10.637 -7.549 -9.022 1.00 0.00 15 GLN A N 2
ATOM 1046 C CA . GLN A 1 16 ? -12.032 -7.566 -9.426 1.00 0.00 15 GLN A CA 2
ATOM 1047 C C . GLN A 1 16 ? -12.222 -6.762 -10.714 1.00 0.00 15 GLN A C 2
ATOM 1048 O O . GLN A 1 16 ? -13.265 -6.852 -11.359 1.00 0.00 15 GLN A O 2
ATOM 1062 N N . ARG A 1 17 ? -11.197 -5.993 -11.049 1.00 0.00 16 ARG A N 2
ATOM 1063 C CA . ARG A 1 17 ? -11.237 -5.173 -12.248 1.00 0.00 16 ARG A CA 2
ATOM 1064 C C . ARG A 1 17 ? -11.155 -6.053 -13.496 1.00 0.00 16 ARG A C 2
ATOM 1065 O O . ARG A 1 17 ? -11.668 -5.687 -14.553 1.00 0.00 16 ARG A O 2
ATOM 1086 N N . GLY A 1 18 ? -10.505 -7.196 -13.334 1.00 0.00 17 GLY A N 2
ATOM 1087 C CA . GLY A 1 18 ? -10.348 -8.130 -14.435 1.00 0.00 17 GLY A CA 2
ATOM 1088 C C . GLY A 1 18 ? -9.227 -7.687 -15.377 1.00 0.00 17 GLY A C 2
ATOM 1089 O O . GLY A 1 18 ? -8.324 -8.463 -15.682 1.00 0.00 17 GLY A O 2
ATOM 1093 N N . GLY A 1 19 ? -9.323 -6.438 -15.810 1.00 0.00 18 GLY A N 2
ATOM 1094 C CA . GLY A 1 19 ? -8.327 -5.881 -16.711 1.00 0.00 18 GLY A CA 2
ATOM 1095 C C . GLY A 1 19 ? -6.991 -5.678 -15.994 1.00 0.00 18 GLY A C 2
ATOM 1096 O O . GLY A 1 19 ? -5.981 -6.267 -16.376 1.00 0.00 18 GLY A O 2
ATOM 1100 N N . GLY A 1 20 ? -7.029 -4.841 -14.967 1.00 0.00 19 GLY A N 2
ATOM 1101 C CA . GLY A 1 20 ? -5.833 -4.553 -14.192 1.00 0.00 19 GLY A CA 2
ATOM 1102 C C . GLY A 1 20 ? -5.070 -3.366 -14.784 1.00 0.00 19 GLY A C 2
ATOM 1103 O O . GLY A 1 20 ? -4.108 -3.550 -15.528 1.00 0.00 19 GLY A O 2
ATOM 1107 N N . LEU A 1 21 ? -5.529 -2.174 -14.431 1.00 0.00 20 LEU A N 2
ATOM 1108 C CA . LEU A 1 21 ? -4.902 -0.957 -14.918 1.00 0.00 20 LEU A CA 2
ATOM 1109 C C . LEU A 1 21 ? -3.805 -0.527 -13.940 1.00 0.00 20 LEU A C 2
ATOM 1110 O O . LEU A 1 21 ? -3.660 0.658 -13.647 1.00 0.00 20 LEU A O 2
ATOM 1126 N N . ILE A 1 22 ? -3.062 -1.515 -13.464 1.00 0.00 21 ILE A N 2
ATOM 1127 C CA . ILE A 1 22 ? -1.983 -1.255 -12.526 1.00 0.00 21 ILE A CA 2
ATOM 1128 C C . ILE A 1 22 ? -0.984 -2.413 -12.569 1.00 0.00 21 ILE A C 2
ATOM 1129 O O . ILE A 1 22 ? 0.226 -2.192 -12.608 1.00 0.00 21 ILE A O 2
ATOM 1145 N N . SER A 1 23 ? -1.527 -3.621 -12.563 1.00 0.00 22 SER A N 2
ATOM 1146 C CA . SER A 1 23 ? -0.698 -4.814 -12.602 1.00 0.00 22 SER A CA 2
ATOM 1147 C C . SER A 1 23 ? 0.260 -4.748 -13.793 1.00 0.00 22 SER A C 2
ATOM 1148 O O . SER A 1 23 ? 1.313 -5.383 -13.783 1.00 0.00 22 SER A O 2
ATOM 1156 N N . ARG A 1 24 ? -0.140 -3.974 -14.790 1.00 0.00 23 ARG A N 2
ATOM 1157 C CA . ARG A 1 24 ? 0.669 -3.816 -15.987 1.00 0.00 23 ARG A CA 2
ATOM 1158 C C . ARG A 1 24 ? 0.979 -2.337 -16.227 1.00 0.00 23 ARG A C 2
ATOM 1159 O O . ARG A 1 24 ? 2.100 -1.985 -16.592 1.00 0.00 23 ARG A O 2
ATOM 1180 N N . SER A 1 25 ? -0.033 -1.510 -16.012 1.00 0.00 24 SER A N 2
ATOM 1181 C CA . SER A 1 25 ? 0.117 -0.077 -16.201 1.00 0.00 24 SER A CA 2
ATOM 1182 C C . SER A 1 25 ? 1.360 0.420 -15.463 1.00 0.00 24 SER A C 2
ATOM 1183 O O . SER A 1 25 ? 2.461 0.406 -16.012 1.00 0.00 24 SER A O 2
ATOM 1191 N N . LEU A 1 26 ? 1.143 0.848 -14.227 1.00 0.00 25 LEU A N 2
ATOM 1192 C CA . LEU A 1 26 ? 2.233 1.349 -13.407 1.00 0.00 25 LEU A CA 2
ATOM 1193 C C . LEU A 1 26 ? 3.221 0.214 -13.130 1.00 0.00 25 LEU A C 2
ATOM 1194 O O . LEU A 1 26 ? 4.341 0.457 -12.683 1.00 0.00 25 LEU A O 2
ATOM 1210 N N . GLY A 1 27 ? 2.770 -1.000 -13.408 1.00 0.00 26 GLY A N 2
ATOM 1211 C CA . GLY A 1 27 ? 3.601 -2.173 -13.194 1.00 0.00 26 GLY A CA 2
ATOM 1212 C C . GLY A 1 27 ? 4.618 -2.339 -14.326 1.00 0.00 26 GLY A C 2
ATOM 1213 O O . GLY A 1 27 ? 5.636 -3.010 -14.158 1.00 0.00 26 GLY A O 2
ATOM 1217 N N . ASN A 1 28 ? 4.307 -1.716 -15.454 1.00 0.00 27 ASN A N 2
ATOM 1218 C CA . ASN A 1 28 ? 5.181 -1.785 -16.612 1.00 0.00 27 ASN A CA 2
ATOM 1219 C C . ASN A 1 28 ? 6.185 -0.632 -16.558 1.00 0.00 27 ASN A C 2
ATOM 1220 O O . ASN A 1 28 ? 7.199 -0.653 -17.255 1.00 0.00 27 ASN A O 2
ATOM 1231 N N . SER A 1 29 ? 5.868 0.348 -15.725 1.00 0.00 28 SER A N 2
ATOM 1232 C CA . SER A 1 29 ? 6.730 1.508 -15.571 1.00 0.00 28 SER A CA 2
ATOM 1233 C C . SER A 1 29 ? 7.638 1.328 -14.353 1.00 0.00 28 SER A C 2
ATOM 1234 O O . SER A 1 29 ? 8.476 2.182 -14.067 1.00 0.00 28 SER A O 2
ATOM 1242 N N . ILE A 1 30 ? 7.441 0.210 -13.669 1.00 0.00 29 ILE A N 2
ATOM 1243 C CA . ILE A 1 30 ? 8.233 -0.093 -12.488 1.00 0.00 29 ILE A CA 2
ATOM 1244 C C . ILE A 1 30 ? 9.696 -0.276 -12.895 1.00 0.00 29 ILE A C 2
ATOM 1245 O O . ILE A 1 30 ? 10.588 0.336 -12.308 1.00 0.00 29 ILE A O 2
ATOM 1261 N N . PRO A 1 31 ? 9.904 -1.144 -13.921 1.00 0.00 30 PRO A N 2
ATOM 1262 C CA . PRO A 1 31 ? 11.244 -1.416 -14.411 1.00 0.00 30 PRO A CA 2
ATOM 1263 C C . PRO A 1 31 ? 11.770 -0.248 -15.248 1.00 0.00 30 PRO A C 2
ATOM 1264 O O . PRO A 1 31 ? 12.962 -0.175 -15.541 1.00 0.00 30 PRO A O 2
ATOM 1275 N N . LYS A 1 32 ? 10.853 0.640 -15.608 1.00 0.00 31 LYS A N 2
ATOM 1276 C CA . LYS A 1 32 ? 11.209 1.801 -16.405 1.00 0.00 31 LYS A CA 2
ATOM 1277 C C . LYS A 1 32 ? 11.655 2.933 -15.478 1.00 0.00 31 LYS A C 2
ATOM 1278 O O . LYS A 1 32 ? 11.810 4.073 -15.914 1.00 0.00 31 LYS A O 2
ATOM 1297 N N . SER A 1 33 ? 11.848 2.579 -14.216 1.00 0.00 32 SER A N 2
ATOM 1298 C CA . SER A 1 33 ? 12.273 3.552 -13.222 1.00 0.00 32 SER A CA 2
ATOM 1299 C C . SER A 1 33 ? 11.107 4.475 -12.862 1.00 0.00 32 SER A C 2
ATOM 1300 O O . SER A 1 33 ? 11.319 5.615 -12.451 1.00 0.00 32 SER A O 2
ATOM 1308 N N . ALA A 1 34 ? 9.904 3.948 -13.026 1.00 0.00 33 ALA A N 2
ATOM 1309 C CA . ALA A 1 34 ? 8.705 4.710 -12.722 1.00 0.00 33 ALA A CA 2
ATOM 1310 C C . ALA A 1 34 ? 8.590 5.882 -13.699 1.00 0.00 33 ALA A C 2
ATOM 1311 O O . ALA A 1 34 ? 8.007 6.914 -13.371 1.00 0.00 33 ALA A O 2
ATOM 1318 N N . SER A 1 35 ? 9.154 5.682 -14.882 1.00 0.00 34 SER A N 2
ATOM 1319 C CA . SER A 1 35 ? 9.121 6.709 -15.910 1.00 0.00 34 SER A CA 2
ATOM 1320 C C . SER A 1 35 ? 7.756 7.401 -15.915 1.00 0.00 34 SER A C 2
ATOM 1321 O O . SER A 1 35 ? 7.672 8.613 -16.106 1.00 0.00 34 SER A O 2
ATOM 1329 N N . ARG A 1 36 ? 6.722 6.601 -15.704 1.00 0.00 35 ARG A N 2
ATOM 1330 C CA . ARG A 1 36 ? 5.365 7.121 -15.681 1.00 0.00 35 ARG A CA 2
ATOM 1331 C C . ARG A 1 36 ? 4.739 6.914 -14.301 1.00 0.00 35 ARG A C 2
ATOM 1332 O O . ARG A 1 36 ? 3.855 6.076 -14.136 1.00 0.00 35 ARG A O 2
ATOM 1353 N N . ALA A 1 37 ? 5.224 7.692 -13.344 1.00 0.00 36 ALA A N 2
ATOM 1354 C CA . ALA A 1 37 ? 4.723 7.604 -11.983 1.00 0.00 36 ALA A CA 2
ATOM 1355 C C . ALA A 1 37 ? 4.661 9.007 -11.376 1.00 0.00 36 ALA A C 2
ATOM 1356 O O . ALA A 1 37 ? 5.582 9.427 -10.677 1.00 0.00 36 ALA A O 2
ATOM 1363 N N . SER A 1 38 ? 3.565 9.693 -11.664 1.00 0.00 37 SER A N 2
ATOM 1364 C CA . SER A 1 38 ? 3.370 11.041 -11.155 1.00 0.00 37 SER A CA 2
ATOM 1365 C C . SER A 1 38 ? 1.875 11.344 -11.033 1.00 0.00 37 SER A C 2
ATOM 1366 O O . SER A 1 38 ? 1.161 11.377 -12.035 1.00 0.00 37 SER A O 2
ATOM 1374 N N . SER A 1 39 ? 1.446 11.557 -9.798 1.00 0.00 38 SER A N 2
ATOM 1375 C CA . SER A 1 39 ? 0.049 11.855 -9.533 1.00 0.00 38 SER A CA 2
ATOM 1376 C C . SER A 1 39 ? -0.762 10.559 -9.483 1.00 0.00 38 SER A C 2
ATOM 1377 O O . SER A 1 39 ? -1.434 10.280 -8.490 1.00 0.00 38 SER A O 2
ATOM 1385 N N . ARG A 1 40 ? -0.676 9.802 -10.565 1.00 0.00 39 ARG A N 2
ATOM 1386 C CA . ARG A 1 40 ? -1.394 8.541 -10.658 1.00 0.00 39 ARG A CA 2
ATOM 1387 C C . ARG A 1 40 ? -0.495 7.385 -10.216 1.00 0.00 39 ARG A C 2
ATOM 1388 O O . ARG A 1 40 ? -0.716 6.239 -10.603 1.00 0.00 39 ARG A O 2
ATOM 1409 N N . ALA A 1 41 ? 0.500 7.725 -9.409 1.00 0.00 40 ALA A N 2
ATOM 1410 C CA . ALA A 1 41 ? 1.432 6.729 -8.909 1.00 0.00 40 ALA A CA 2
ATOM 1411 C C . ALA A 1 41 ? 1.610 6.914 -7.401 1.00 0.00 40 ALA A C 2
ATOM 1412 O O . ALA A 1 41 ? 2.458 6.267 -6.789 1.00 0.00 40 ALA A O 2
ATOM 1419 N N . SER A 1 42 ? 0.796 7.800 -6.846 1.00 0.00 41 SER A N 2
ATOM 1420 C CA . SER A 1 42 ? 0.852 8.077 -5.421 1.00 0.00 41 SER A CA 2
ATOM 1421 C C . SER A 1 42 ? 0.085 7.003 -4.648 1.00 0.00 41 SER A C 2
ATOM 1422 O O . SER A 1 42 ? 0.615 6.415 -3.706 1.00 0.00 41 SER A O 2
ATOM 1430 N N . PRO A 1 43 ? -1.182 6.775 -5.084 1.00 0.00 42 PRO A N 2
ATOM 1431 C CA . PRO A 1 43 ? -2.027 5.782 -4.443 1.00 0.00 42 PRO A CA 2
ATOM 1432 C C . PRO A 1 43 ? -1.600 4.365 -4.833 1.00 0.00 42 PRO A C 2
ATOM 1433 O O . PRO A 1 43 ? -1.708 3.438 -4.032 1.00 0.00 42 PRO A O 2
ATOM 1444 N N . LYS A 1 44 ? -1.125 4.243 -6.064 1.00 0.00 43 LYS A N 2
ATOM 1445 C CA . LYS A 1 44 ? -0.682 2.955 -6.570 1.00 0.00 43 LYS A CA 2
ATOM 1446 C C . LYS A 1 44 ? 0.774 2.724 -6.160 1.00 0.00 43 LYS A C 2
ATOM 1447 O O . LYS A 1 44 ? 1.175 1.593 -5.887 1.00 0.00 43 LYS A O 2
ATOM 1466 N N . GLY A 1 45 ? 1.526 3.814 -6.130 1.00 0.00 44 GLY A N 2
ATOM 1467 C CA . GLY A 1 45 ? 2.930 3.745 -5.758 1.00 0.00 44 GLY A CA 2
ATOM 1468 C C . GLY A 1 45 ? 3.142 2.771 -4.598 1.00 0.00 44 GLY A C 2
ATOM 1469 O O . GLY A 1 45 ? 3.848 1.774 -4.741 1.00 0.00 44 GLY A O 2
ATOM 1473 N N . PHE A 1 46 ? 2.518 3.093 -3.474 1.00 0.00 45 PHE A N 2
ATOM 1474 C CA . PHE A 1 46 ? 2.630 2.260 -2.290 1.00 0.00 45 PHE A CA 2
ATOM 1475 C C . PHE A 1 46 ? 2.434 0.783 -2.639 1.00 0.00 45 PHE A C 2
ATOM 1476 O O . PHE A 1 46 ? 3.030 -0.092 -2.013 1.00 0.00 45 PHE A O 2
ATOM 1493 N N . LEU A 1 47 ? 1.595 0.550 -3.638 1.00 0.00 46 LEU A N 2
ATOM 1494 C CA . LEU A 1 47 ? 1.312 -0.806 -4.079 1.00 0.00 46 LEU A CA 2
ATOM 1495 C C . LEU A 1 47 ? 2.381 -1.245 -5.081 1.00 0.00 46 LEU A C 2
ATOM 1496 O O . LEU A 1 47 ? 2.709 -2.427 -5.166 1.00 0.00 46 LEU A O 2
ATOM 1512 N N . LEU A 1 48 ? 2.896 -0.269 -5.815 1.00 0.00 47 LEU A N 2
ATOM 1513 C CA . LEU A 1 48 ? 3.921 -0.540 -6.808 1.00 0.00 47 LEU A CA 2
ATOM 1514 C C . LEU A 1 48 ? 5.250 -0.813 -6.102 1.00 0.00 47 LEU A C 2
ATOM 1515 O O . LEU A 1 48 ? 6.052 -1.619 -6.570 1.00 0.00 47 LEU A O 2
ATOM 1531 N N . ASN A 1 49 ? 5.442 -0.126 -4.985 1.00 0.00 48 ASN A N 2
ATOM 1532 C CA . ASN A 1 49 ? 6.661 -0.284 -4.209 1.00 0.00 48 ASN A CA 2
ATOM 1533 C C . ASN A 1 49 ? 6.715 -1.701 -3.635 1.00 0.00 48 ASN A C 2
ATOM 1534 O O . ASN A 1 49 ? 7.789 -2.289 -3.524 1.00 0.00 48 ASN A O 2
ATOM 1545 N N . ARG A 1 50 ? 5.541 -2.209 -3.286 1.00 0.00 49 ARG A N 2
ATOM 1546 C CA . ARG A 1 50 ? 5.441 -3.545 -2.726 1.00 0.00 49 ARG A CA 2
ATOM 1547 C C . ARG A 1 50 ? 5.772 -4.592 -3.791 1.00 0.00 49 ARG A C 2
ATOM 1548 O O . ARG A 1 50 ? 6.392 -5.613 -3.492 1.00 0.00 49 ARG A O 2
ATOM 1569 N N . ALA A 1 51 ? 5.346 -4.304 -5.011 1.00 0.00 50 ALA A N 2
ATOM 1570 C CA . ALA A 1 51 ? 5.590 -5.209 -6.123 1.00 0.00 50 ALA A CA 2
ATOM 1571 C C . ALA A 1 51 ? 7.097 -5.322 -6.362 1.00 0.00 50 ALA A C 2
ATOM 1572 O O . ALA A 1 51 ? 7.579 -6.352 -6.828 1.00 0.00 50 ALA A O 2
ATOM 1579 N N . VAL A 1 52 ? 7.797 -4.247 -6.032 1.00 0.00 51 VAL A N 2
ATOM 1580 C CA . VAL A 1 52 ? 9.240 -4.213 -6.205 1.00 0.00 51 VAL A CA 2
ATOM 1581 C C . VAL A 1 52 ? 9.911 -4.836 -4.980 1.00 0.00 51 VAL A C 2
ATOM 1582 O O . VAL A 1 52 ? 11.031 -5.336 -5.069 1.00 0.00 51 VAL A O 2
ATOM 1595 N N . GLN A 1 53 ? 9.199 -4.785 -3.864 1.00 0.00 52 GLN A N 2
ATOM 1596 C CA . GLN A 1 53 ? 9.712 -5.338 -2.622 1.00 0.00 52 GLN A CA 2
ATOM 1597 C C . GLN A 1 53 ? 9.835 -6.859 -2.730 1.00 0.00 52 GLN A C 2
ATOM 1598 O O . GLN A 1 53 ? 10.878 -7.426 -2.410 1.00 0.00 52 GLN A O 2
ATOM 1612 N N . TYR A 1 54 ? 8.753 -7.477 -3.181 1.00 0.00 53 TYR A N 2
ATOM 1613 C CA . TYR A 1 54 ? 8.726 -8.922 -3.335 1.00 0.00 53 TYR A CA 2
ATOM 1614 C C . TYR A 1 54 ? 9.974 -9.419 -4.070 1.00 0.00 53 TYR A C 2
ATOM 1615 O O . TYR A 1 54 ? 10.254 -10.616 -4.085 1.00 0.00 53 TYR A O 2
ATOM 1633 N N . ALA A 1 2 ? 3.483 2.205 6.274 1.00 0.00 1 ALA A N 3
ATOM 1634 C CA . ALA A 1 2 ? 3.016 0.901 6.713 1.00 0.00 1 ALA A CA 3
ATOM 1635 C C . ALA A 1 2 ? 1.486 0.875 6.683 1.00 0.00 1 ALA A C 3
ATOM 1636 O O . ALA A 1 2 ? 0.836 1.321 7.627 1.00 0.00 1 ALA A O 3
ATOM 1643 N N . SER A 1 3 ? 0.957 0.346 5.589 1.00 0.00 2 SER A N 3
ATOM 1644 C CA . SER A 1 3 ? -0.484 0.257 5.424 1.00 0.00 2 SER A CA 3
ATOM 1645 C C . SER A 1 3 ? -0.852 -1.076 4.768 1.00 0.00 2 SER A C 3
ATOM 1646 O O . SER A 1 3 ? -0.435 -1.357 3.645 1.00 0.00 2 SER A O 3
ATOM 1654 N N . ARG A 1 4 ? -1.631 -1.862 5.497 1.00 0.00 3 ARG A N 3
ATOM 1655 C CA . ARG A 1 4 ? -2.061 -3.159 5.002 1.00 0.00 3 ARG A CA 3
ATOM 1656 C C . ARG A 1 4 ? -3.484 -3.070 4.449 1.00 0.00 3 ARG A C 3
ATOM 1657 O O . ARG A 1 4 ? -3.738 -3.459 3.310 1.00 0.00 3 ARG A O 3
ATOM 1678 N N . ARG A 1 5 ? -4.378 -2.554 5.282 1.00 0.00 4 ARG A N 3
ATOM 1679 C CA . ARG A 1 5 ? -5.769 -2.409 4.891 1.00 0.00 4 ARG A CA 3
ATOM 1680 C C . ARG A 1 5 ? -5.873 -1.645 3.569 1.00 0.00 4 ARG A C 3
ATOM 1681 O O . ARG A 1 5 ? -6.760 -1.913 2.761 1.00 0.00 4 ARG A O 3
ATOM 1702 N N . LEU A 1 6 ? -4.953 -0.708 3.392 1.00 0.00 5 LEU A N 3
ATOM 1703 C CA . LEU A 1 6 ? -4.930 0.097 2.182 1.00 0.00 5 LEU A CA 3
ATOM 1704 C C . LEU A 1 6 ? -4.241 -0.688 1.065 1.00 0.00 5 LEU A C 3
ATOM 1705 O O . LEU A 1 6 ? -4.534 -0.487 -0.113 1.00 0.00 5 LEU A O 3
ATOM 1721 N N . LEU A 1 7 ? -3.337 -1.567 1.474 1.00 0.00 6 LEU A N 3
ATOM 1722 C CA . LEU A 1 7 ? -2.603 -2.384 0.522 1.00 0.00 6 LEU A CA 3
ATOM 1723 C C . LEU A 1 7 ? -3.543 -3.436 -0.071 1.00 0.00 6 LEU A C 3
ATOM 1724 O O . LEU A 1 7 ? -3.338 -3.894 -1.194 1.00 0.00 6 LEU A O 3
ATOM 1740 N N . ALA A 1 8 ? -4.554 -3.788 0.710 1.00 0.00 7 ALA A N 3
ATOM 1741 C CA . ALA A 1 8 ? -5.525 -4.778 0.275 1.00 0.00 7 ALA A CA 3
ATOM 1742 C C . ALA A 1 8 ? -6.429 -4.163 -0.795 1.00 0.00 7 ALA A C 3
ATOM 1743 O O . ALA A 1 8 ? -6.464 -4.636 -1.930 1.00 0.00 7 ALA A O 3
ATOM 1750 N N . SER A 1 9 ? -7.140 -3.118 -0.395 1.00 0.00 8 SER A N 3
ATOM 1751 C CA . SER A 1 9 ? -8.042 -2.434 -1.305 1.00 0.00 8 SER A CA 3
ATOM 1752 C C . SER A 1 9 ? -7.302 -2.059 -2.591 1.00 0.00 8 SER A C 3
ATOM 1753 O O . SER A 1 9 ? -7.920 -1.893 -3.642 1.00 0.00 8 SER A O 3
ATOM 1761 N N . LEU A 1 10 ? -5.989 -1.934 -2.466 1.00 0.00 9 LEU A N 3
ATOM 1762 C CA . LEU A 1 10 ? -5.158 -1.581 -3.605 1.00 0.00 9 LEU A CA 3
ATOM 1763 C C . LEU A 1 10 ? -4.944 -2.819 -4.477 1.00 0.00 9 LEU A C 3
ATOM 1764 O O . LEU A 1 10 ? -4.754 -2.705 -5.687 1.00 0.00 9 LEU A O 3
ATOM 1780 N N . LEU A 1 11 ? -4.981 -3.974 -3.829 1.00 0.00 10 LEU A N 3
ATOM 1781 C CA . LEU A 1 11 ? -4.793 -5.233 -4.532 1.00 0.00 10 LEU A CA 3
ATOM 1782 C C . LEU A 1 11 ? -6.128 -5.683 -5.128 1.00 0.00 10 LEU A C 3
ATOM 1783 O O . LEU A 1 11 ? -6.211 -5.980 -6.319 1.00 0.00 10 LEU A O 3
ATOM 1799 N N . ARG A 1 12 ? -7.140 -5.720 -4.273 1.00 0.00 11 ARG A N 3
ATOM 1800 C CA . ARG A 1 12 ? -8.467 -6.130 -4.701 1.00 0.00 11 ARG A CA 3
ATOM 1801 C C . ARG A 1 12 ? -8.896 -5.333 -5.936 1.00 0.00 11 ARG A C 3
ATOM 1802 O O . ARG A 1 12 ? -9.598 -5.854 -6.800 1.00 0.00 11 ARG A O 3
ATOM 1823 N N . GLN A 1 13 ? -8.454 -4.084 -5.977 1.00 0.00 12 GLN A N 3
ATOM 1824 C CA . GLN A 1 13 ? -8.784 -3.211 -7.091 1.00 0.00 12 GLN A CA 3
ATOM 1825 C C . GLN A 1 13 ? -7.978 -3.606 -8.331 1.00 0.00 12 GLN A C 3
ATOM 1826 O O . GLN A 1 13 ? -8.502 -3.598 -9.444 1.00 0.00 12 GLN A O 3
ATOM 1840 N N . SER A 1 14 ? -6.719 -3.942 -8.096 1.00 0.00 13 SER A N 3
ATOM 1841 C CA . SER A 1 14 ? -5.836 -4.339 -9.180 1.00 0.00 13 SER A CA 3
ATOM 1842 C C . SER A 1 14 ? -6.161 -5.766 -9.624 1.00 0.00 13 SER A C 3
ATOM 1843 O O . SER A 1 14 ? -5.786 -6.180 -10.720 1.00 0.00 13 SER A O 3
ATOM 1851 N N . ALA A 1 15 ? -6.854 -6.480 -8.749 1.00 0.00 14 ALA A N 3
ATOM 1852 C CA . ALA A 1 15 ? -7.233 -7.852 -9.037 1.00 0.00 14 ALA A CA 3
ATOM 1853 C C . ALA A 1 15 ? -8.529 -7.859 -9.851 1.00 0.00 14 ALA A C 3
ATOM 1854 O O . ALA A 1 15 ? -8.632 -8.564 -10.855 1.00 0.00 14 ALA A O 3
ATOM 1861 N N . GLN A 1 16 ? -9.485 -7.067 -9.389 1.00 0.00 15 GLN A N 3
ATOM 1862 C CA . GLN A 1 16 ? -10.769 -6.972 -10.062 1.00 0.00 15 GLN A CA 3
ATOM 1863 C C . GLN A 1 16 ? -10.609 -6.279 -11.417 1.00 0.00 15 GLN A C 3
ATOM 1864 O O . GLN A 1 16 ? -11.481 -6.382 -12.278 1.00 0.00 15 GLN A O 3
ATOM 1878 N N . ARG A 1 17 ? -9.488 -5.588 -11.563 1.00 0.00 16 ARG A N 3
ATOM 1879 C CA . ARG A 1 17 ? -9.203 -4.878 -12.798 1.00 0.00 16 ARG A CA 3
ATOM 1880 C C . ARG A 1 17 ? -8.974 -5.869 -13.940 1.00 0.00 16 ARG A C 3
ATOM 1881 O O . ARG A 1 17 ? -9.174 -5.535 -15.107 1.00 0.00 16 ARG A O 3
ATOM 1902 N N . GLY A 1 18 ? -8.557 -7.070 -13.564 1.00 0.00 17 GLY A N 3
ATOM 1903 C CA . GLY A 1 18 ? -8.299 -8.114 -14.543 1.00 0.00 17 GLY A CA 3
ATOM 1904 C C . GLY A 1 18 ? -7.667 -7.533 -15.809 1.00 0.00 17 GLY A C 3
ATOM 1905 O O . GLY A 1 18 ? -8.188 -7.718 -16.908 1.00 0.00 17 GLY A O 3
ATOM 1909 N N . GLY A 1 19 ? -6.553 -6.843 -15.613 1.00 0.00 18 GLY A N 3
ATOM 1910 C CA . GLY A 1 19 ? -5.844 -6.234 -16.725 1.00 0.00 18 GLY A CA 3
ATOM 1911 C C . GLY A 1 19 ? -5.930 -4.707 -16.662 1.00 0.00 18 GLY A C 3
ATOM 1912 O O . GLY A 1 19 ? -6.198 -4.055 -17.669 1.00 0.00 18 GLY A O 3
ATOM 1916 N N . GLY A 1 20 ? -5.698 -4.184 -15.468 1.00 0.00 19 GLY A N 3
ATOM 1917 C CA . GLY A 1 20 ? -5.746 -2.747 -15.259 1.00 0.00 19 GLY A CA 3
ATOM 1918 C C . GLY A 1 20 ? -4.607 -2.046 -16.002 1.00 0.00 19 GLY A C 3
ATOM 1919 O O . GLY A 1 20 ? -3.517 -2.599 -16.138 1.00 0.00 19 GLY A O 3
ATOM 1923 N N . LEU A 1 21 ? -4.899 -0.839 -16.464 1.00 0.00 20 LEU A N 3
ATOM 1924 C CA . LEU A 1 21 ? -3.913 -0.057 -17.190 1.00 0.00 20 LEU A CA 3
ATOM 1925 C C . LEU A 1 21 ? -2.679 0.146 -16.309 1.00 0.00 20 LEU A C 3
ATOM 1926 O O . LEU A 1 21 ? -1.566 -0.201 -16.701 1.00 0.00 20 LEU A O 3
ATOM 1942 N N . ILE A 1 22 ? -2.919 0.709 -15.133 1.00 0.00 21 ILE A N 3
ATOM 1943 C CA . ILE A 1 22 ? -1.841 0.962 -14.191 1.00 0.00 21 ILE A CA 3
ATOM 1944 C C . ILE A 1 22 ? -1.322 -0.369 -13.645 1.00 0.00 21 ILE A C 3
ATOM 1945 O O . ILE A 1 22 ? -0.307 -0.407 -12.954 1.00 0.00 21 ILE A O 3
ATOM 1961 N N . SER A 1 23 ? -2.043 -1.430 -13.978 1.00 0.00 22 SER A N 3
ATOM 1962 C CA . SER A 1 23 ? -1.668 -2.760 -13.530 1.00 0.00 22 SER A CA 3
ATOM 1963 C C . SER A 1 23 ? -0.479 -3.272 -14.346 1.00 0.00 22 SER A C 3
ATOM 1964 O O . SER A 1 23 ? 0.331 -4.051 -13.847 1.00 0.00 22 SER A O 3
ATOM 1972 N N . ARG A 1 24 ? -0.413 -2.813 -15.587 1.00 0.00 23 ARG A N 3
ATOM 1973 C CA . ARG A 1 24 ? 0.664 -3.213 -16.476 1.00 0.00 23 ARG A CA 3
ATOM 1974 C C . ARG A 1 24 ? 1.492 -1.996 -16.891 1.00 0.00 23 ARG A C 3
ATOM 1975 O O . ARG A 1 24 ? 2.707 -2.093 -17.053 1.00 0.00 23 ARG A O 3
ATOM 1996 N N . SER A 1 25 ? 0.801 -0.877 -17.049 1.00 0.00 24 SER A N 3
ATOM 1997 C CA . SER A 1 25 ? 1.458 0.360 -17.442 1.00 0.00 24 SER A CA 3
ATOM 1998 C C . SER A 1 25 ? 2.284 0.906 -16.275 1.00 0.00 24 SER A C 3
ATOM 1999 O O . SER A 1 25 ? 3.432 1.306 -16.457 1.00 0.00 24 SER A O 3
ATOM 2007 N N . LEU A 1 26 ? 1.666 0.905 -15.102 1.00 0.00 25 LEU A N 3
ATOM 2008 C CA . LEU A 1 26 ? 2.330 1.396 -13.906 1.00 0.00 25 LEU A CA 3
ATOM 2009 C C . LEU A 1 26 ? 3.330 0.347 -13.418 1.00 0.00 25 LEU A C 3
ATOM 2010 O O . LEU A 1 26 ? 4.141 0.621 -12.534 1.00 0.00 25 LEU A O 3
ATOM 2026 N N . GLY A 1 27 ? 3.240 -0.834 -14.011 1.00 0.00 26 GLY A N 3
ATOM 2027 C CA . GLY A 1 27 ? 4.126 -1.926 -13.647 1.00 0.00 26 GLY A CA 3
ATOM 2028 C C . GLY A 1 27 ? 5.246 -2.090 -14.677 1.00 0.00 26 GLY A C 3
ATOM 2029 O O . GLY A 1 27 ? 6.360 -2.480 -14.330 1.00 0.00 26 GLY A O 3
ATOM 2033 N N . ASN A 1 28 ? 4.911 -1.783 -15.921 1.00 0.00 27 ASN A N 3
ATOM 2034 C CA . ASN A 1 28 ? 5.874 -1.892 -17.004 1.00 0.00 27 ASN A CA 3
ATOM 2035 C C . ASN A 1 28 ? 7.207 -1.290 -16.556 1.00 0.00 27 ASN A C 3
ATOM 2036 O O . ASN A 1 28 ? 8.265 -1.677 -17.051 1.00 0.00 27 ASN A O 3
ATOM 2047 N N . SER A 1 29 ? 7.114 -0.352 -15.625 1.00 0.00 28 SER A N 3
ATOM 2048 C CA . SER A 1 29 ? 8.300 0.308 -15.106 1.00 0.00 28 SER A CA 3
ATOM 2049 C C . SER A 1 29 ? 7.992 0.944 -13.749 1.00 0.00 28 SER A C 3
ATOM 2050 O O . SER A 1 29 ? 8.098 2.159 -13.591 1.00 0.00 28 SER A O 3
ATOM 2058 N N . ILE A 1 30 ? 7.618 0.094 -12.804 1.00 0.00 29 ILE A N 3
ATOM 2059 C CA . ILE A 1 30 ? 7.295 0.558 -11.465 1.00 0.00 29 ILE A CA 3
ATOM 2060 C C . ILE A 1 30 ? 8.289 1.646 -11.053 1.00 0.00 29 ILE A C 3
ATOM 2061 O O . ILE A 1 30 ? 7.890 2.741 -10.662 1.00 0.00 29 ILE A O 3
ATOM 2077 N N . PRO A 1 31 ? 9.599 1.296 -11.157 1.00 0.00 30 PRO A N 3
ATOM 2078 C CA . PRO A 1 31 ? 10.654 2.230 -10.800 1.00 0.00 30 PRO A CA 3
ATOM 2079 C C . PRO A 1 31 ? 10.820 3.306 -11.874 1.00 0.00 30 PRO A C 3
ATOM 2080 O O . PRO A 1 31 ? 11.919 3.510 -12.388 1.00 0.00 30 PRO A O 3
ATOM 2091 N N . LYS A 1 32 ? 9.714 3.967 -12.181 1.00 0.00 31 LYS A N 3
ATOM 2092 C CA . LYS A 1 32 ? 9.723 5.017 -13.185 1.00 0.00 31 LYS A CA 3
ATOM 2093 C C . LYS A 1 32 ? 8.309 5.581 -13.340 1.00 0.00 31 LYS A C 3
ATOM 2094 O O . LYS A 1 32 ? 8.097 6.783 -13.194 1.00 0.00 31 LYS A O 3
ATOM 2113 N N . SER A 1 33 ? 7.378 4.685 -13.633 1.00 0.00 32 SER A N 3
ATOM 2114 C CA . SER A 1 33 ? 5.991 5.078 -13.809 1.00 0.00 32 SER A CA 3
ATOM 2115 C C . SER A 1 33 ? 5.493 5.816 -12.565 1.00 0.00 32 SER A C 3
ATOM 2116 O O . SER A 1 33 ? 4.939 6.909 -12.666 1.00 0.00 32 SER A O 3
ATOM 2124 N N . ALA A 1 34 ? 5.710 5.187 -11.418 1.00 0.00 33 ALA A N 3
ATOM 2125 C CA . ALA A 1 34 ? 5.290 5.770 -10.155 1.00 0.00 33 ALA A CA 3
ATOM 2126 C C . ALA A 1 34 ? 6.155 6.996 -9.852 1.00 0.00 33 ALA A C 3
ATOM 2127 O O . ALA A 1 34 ? 5.877 7.739 -8.912 1.00 0.00 33 ALA A O 3
ATOM 2134 N N . SER A 1 35 ? 7.186 7.170 -10.666 1.00 0.00 34 SER A N 3
ATOM 2135 C CA . SER A 1 35 ? 8.093 8.292 -10.496 1.00 0.00 34 SER A CA 3
ATOM 2136 C C . SER A 1 35 ? 7.733 9.408 -11.479 1.00 0.00 34 SER A C 3
ATOM 2137 O O . SER A 1 35 ? 8.294 10.500 -11.416 1.00 0.00 34 SER A O 3
ATOM 2145 N N . ARG A 1 36 ? 6.800 9.094 -12.367 1.00 0.00 35 ARG A N 3
ATOM 2146 C CA . ARG A 1 36 ? 6.359 10.056 -13.362 1.00 0.00 35 ARG A CA 3
ATOM 2147 C C . ARG A 1 36 ? 4.939 9.727 -13.826 1.00 0.00 35 ARG A C 3
ATOM 2148 O O . ARG A 1 36 ? 4.700 9.532 -15.016 1.00 0.00 35 ARG A O 3
ATOM 2169 N N . ALA A 1 37 ? 4.032 9.676 -12.861 1.00 0.00 36 ALA A N 3
ATOM 2170 C CA . ALA A 1 37 ? 2.642 9.374 -13.155 1.00 0.00 36 ALA A CA 3
ATOM 2171 C C . ALA A 1 37 ? 1.814 10.657 -13.053 1.00 0.00 36 ALA A C 3
ATOM 2172 O O . ALA A 1 37 ? 1.413 11.224 -14.068 1.00 0.00 36 ALA A O 3
ATOM 2179 N N . SER A 1 38 ? 1.580 11.075 -11.817 1.00 0.00 37 SER A N 3
ATOM 2180 C CA . SER A 1 38 ? 0.806 12.2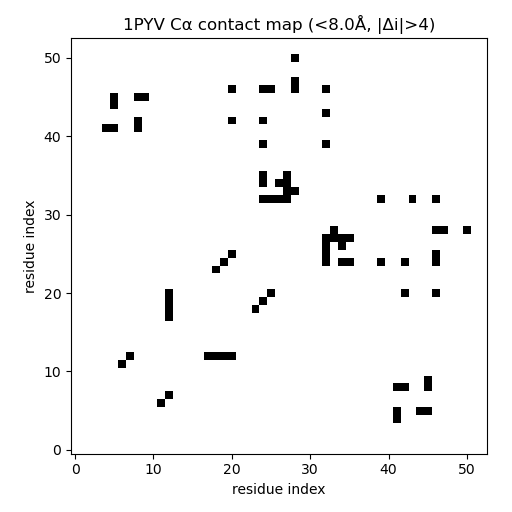79 -11.568 1.00 0.00 37 SER A CA 3
ATOM 2181 C C . SER A 1 38 ? -0.546 12.189 -12.279 1.00 0.00 37 SER A C 3
ATOM 2182 O O . SER A 1 38 ? -0.724 12.752 -13.358 1.00 0.00 37 SER A O 3
ATOM 2190 N N . SER A 1 39 ? -1.465 11.476 -11.644 1.00 0.00 38 SER A N 3
ATOM 2191 C CA . SER A 1 39 ? -2.795 11.304 -12.201 1.00 0.00 38 SER A CA 3
ATOM 2192 C C . SER A 1 39 ? -3.626 10.389 -11.300 1.00 0.00 38 SER A C 3
ATOM 2193 O O . SER A 1 39 ? -4.698 10.774 -10.835 1.00 0.00 38 SER A O 3
ATOM 2201 N N . ARG A 1 40 ? -3.101 9.193 -11.079 1.00 0.00 39 ARG A N 3
ATOM 2202 C CA . ARG A 1 40 ? -3.780 8.219 -10.243 1.00 0.00 39 ARG A CA 3
ATOM 2203 C C . ARG A 1 40 ? -2.843 7.054 -9.915 1.00 0.00 39 ARG A C 3
ATOM 2204 O O . ARG A 1 40 ? -3.291 5.922 -9.742 1.00 0.00 39 ARG A O 3
ATOM 2225 N N . ALA A 1 41 ? -1.558 7.373 -9.841 1.00 0.00 40 ALA A N 3
ATOM 2226 C CA . ALA A 1 41 ? -0.555 6.367 -9.538 1.00 0.00 40 ALA A CA 3
ATOM 2227 C C . ALA A 1 41 ? 0.070 6.671 -8.174 1.00 0.00 40 ALA A C 3
ATOM 2228 O O . ALA A 1 41 ? 1.009 5.997 -7.754 1.00 0.00 40 ALA A O 3
ATOM 2235 N N . SER A 1 42 ? -0.477 7.687 -7.522 1.00 0.00 41 SER A N 3
ATOM 2236 C CA . SER A 1 42 ? 0.016 8.088 -6.215 1.00 0.00 41 SER A CA 3
ATOM 2237 C C . SER A 1 42 ? -0.503 7.129 -5.143 1.00 0.00 41 SER A C 3
ATOM 2238 O O . SER A 1 42 ? 0.272 6.606 -4.344 1.00 0.00 41 SER A O 3
ATOM 2246 N N . PRO A 1 43 ? -1.847 6.919 -5.161 1.00 0.00 42 PRO A N 3
ATOM 2247 C CA . PRO A 1 43 ? -2.479 6.030 -4.200 1.00 0.00 42 PRO A CA 3
ATOM 2248 C C . PRO A 1 43 ? -2.212 4.565 -4.550 1.00 0.00 42 PRO A C 3
ATOM 2249 O O . PRO A 1 43 ? -2.090 3.723 -3.661 1.00 0.00 42 PRO A O 3
ATOM 2260 N N . LYS A 1 44 ? -2.126 4.306 -5.846 1.00 0.00 43 LYS A N 3
ATOM 2261 C CA . LYS A 1 44 ? -1.874 2.956 -6.324 1.00 0.00 43 LYS A CA 3
ATOM 2262 C C . LYS A 1 44 ? -0.367 2.698 -6.341 1.00 0.00 43 LYS A C 3
ATOM 2263 O O . LYS A 1 44 ? 0.075 1.565 -6.159 1.00 0.00 43 LYS A O 3
ATOM 2282 N N . GLY A 1 45 ? 0.382 3.769 -6.563 1.00 0.00 44 GLY A N 3
ATOM 2283 C CA . GLY A 1 45 ? 1.831 3.673 -6.607 1.00 0.00 44 GLY A CA 3
ATOM 2284 C C . GLY A 1 45 ? 2.362 2.855 -5.428 1.00 0.00 44 GLY A C 3
ATOM 2285 O O . GLY A 1 45 ? 3.100 1.890 -5.620 1.00 0.00 44 GLY A O 3
ATOM 2289 N N . PHE A 1 46 ? 1.965 3.270 -4.233 1.00 0.00 45 PHE A N 3
ATOM 2290 C CA . PHE A 1 46 ? 2.392 2.587 -3.024 1.00 0.00 45 PHE A CA 3
ATOM 2291 C C . PHE A 1 46 ? 2.309 1.069 -3.193 1.00 0.00 45 PHE A C 3
ATOM 2292 O O . PHE A 1 46 ? 3.146 0.336 -2.669 1.00 0.00 45 PHE A O 3
ATOM 2309 N N . LEU A 1 47 ? 1.291 0.642 -3.926 1.00 0.00 46 LEU A N 3
ATOM 2310 C CA . LEU A 1 47 ? 1.087 -0.775 -4.170 1.00 0.00 46 LEU A CA 3
ATOM 2311 C C . LEU A 1 47 ? 2.086 -1.256 -5.224 1.00 0.00 46 LEU A C 3
ATOM 2312 O O . LEU A 1 47 ? 2.609 -2.365 -5.129 1.00 0.00 46 LEU A O 3
ATOM 2328 N N . LEU A 1 48 ? 2.321 -0.397 -6.205 1.00 0.00 47 LEU A N 3
ATOM 2329 C CA . LEU A 1 48 ? 3.248 -0.719 -7.276 1.00 0.00 47 LEU A CA 3
ATOM 2330 C C . LEU A 1 48 ? 4.630 -0.996 -6.683 1.00 0.00 47 LEU A C 3
ATOM 2331 O O . LEU A 1 48 ? 5.325 -1.913 -7.118 1.00 0.00 47 LEU A O 3
ATOM 2347 N N . ASN A 1 49 ? 4.989 -0.187 -5.697 1.00 0.00 48 ASN A N 3
ATOM 2348 C CA . ASN A 1 49 ? 6.277 -0.333 -5.039 1.00 0.00 48 ASN A CA 3
ATOM 2349 C C . ASN A 1 49 ? 6.320 -1.675 -4.306 1.00 0.00 48 ASN A C 3
ATOM 2350 O O . ASN A 1 49 ? 7.348 -2.351 -4.304 1.00 0.00 48 ASN A O 3
ATOM 2361 N N . ARG A 1 50 ? 5.192 -2.021 -3.703 1.00 0.00 49 ARG A N 3
ATOM 2362 C CA . ARG A 1 50 ? 5.089 -3.271 -2.969 1.00 0.00 49 ARG A CA 3
ATOM 2363 C C . ARG A 1 50 ? 5.150 -4.459 -3.933 1.00 0.00 49 ARG A C 3
ATOM 2364 O O . ARG A 1 50 ? 5.434 -5.582 -3.520 1.00 0.00 49 ARG A O 3
ATOM 2385 N N . ALA A 1 51 ? 4.877 -4.170 -5.197 1.00 0.00 50 ALA A N 3
ATOM 2386 C CA . ALA A 1 51 ? 4.897 -5.199 -6.221 1.00 0.00 50 ALA A CA 3
ATOM 2387 C C . ALA A 1 51 ? 6.342 -5.644 -6.463 1.00 0.00 50 ALA A C 3
ATOM 2388 O O . ALA A 1 51 ? 6.598 -6.820 -6.718 1.00 0.00 50 ALA A O 3
ATOM 2395 N N . VAL A 1 52 ? 7.247 -4.680 -6.374 1.00 0.00 51 VAL A N 3
ATOM 2396 C CA . VAL A 1 52 ? 8.658 -4.957 -6.579 1.00 0.00 51 VAL A CA 3
ATOM 2397 C C . VAL A 1 52 ? 9.275 -5.443 -5.266 1.00 0.00 51 VAL A C 3
ATOM 2398 O O . VAL A 1 52 ? 10.240 -6.206 -5.274 1.00 0.00 51 VAL A O 3
ATOM 2411 N N . GLN A 1 53 ? 8.693 -4.980 -4.169 1.00 0.00 52 GLN A N 3
ATOM 2412 C CA . GLN A 1 53 ? 9.174 -5.357 -2.850 1.00 0.00 52 GLN A CA 3
ATOM 2413 C C . GLN A 1 53 ? 9.061 -6.871 -2.658 1.00 0.00 52 GLN A C 3
ATOM 2414 O O . GLN A 1 53 ? 10.009 -7.515 -2.211 1.00 0.00 52 GLN A O 3
ATOM 2428 N N . TYR A 1 54 ? 7.894 -7.395 -3.003 1.00 0.00 53 TYR A N 3
ATOM 2429 C CA . TYR A 1 54 ? 7.646 -8.820 -2.874 1.00 0.00 53 TYR A CA 3
ATOM 2430 C C . TYR A 1 54 ? 8.301 -9.597 -4.018 1.00 0.00 53 TYR A C 3
ATOM 2431 O O . TYR A 1 54 ? 8.429 -10.818 -3.949 1.00 0.00 53 TYR A O 3
ATOM 2449 N N . ALA A 1 2 ? -0.275 4.087 1.588 1.00 0.00 1 ALA A N 4
ATOM 2450 C CA . ALA A 1 2 ? -1.285 4.676 2.449 1.00 0.00 1 ALA A CA 4
ATOM 2451 C C . ALA A 1 2 ? -1.404 3.849 3.731 1.00 0.00 1 ALA A C 4
ATOM 2452 O O . ALA A 1 2 ? -1.059 4.322 4.813 1.00 0.00 1 ALA A O 4
ATOM 2459 N N . SER A 1 3 ? -1.892 2.629 3.566 1.00 0.00 2 SER A N 4
ATOM 2460 C CA . SER A 1 3 ? -2.061 1.731 4.696 1.00 0.00 2 SER A CA 4
ATOM 2461 C C . SER A 1 3 ? -2.164 0.286 4.206 1.00 0.00 2 SER A C 4
ATOM 2462 O O . SER A 1 3 ? -2.524 0.041 3.055 1.00 0.00 2 SER A O 4
ATOM 2470 N N . ARG A 1 4 ? -1.844 -0.635 5.103 1.00 0.00 3 ARG A N 4
ATOM 2471 C CA . ARG A 1 4 ? -1.898 -2.049 4.776 1.00 0.00 3 ARG A CA 4
ATOM 2472 C C . ARG A 1 4 ? -3.208 -2.379 4.057 1.00 0.00 3 ARG A C 4
ATOM 2473 O O . ARG A 1 4 ? -3.201 -2.749 2.885 1.00 0.00 3 ARG A O 4
ATOM 2494 N N . ARG A 1 5 ? -4.301 -2.233 4.792 1.00 0.00 4 ARG A N 4
ATOM 2495 C CA . ARG A 1 5 ? -5.616 -2.511 4.240 1.00 0.00 4 ARG A CA 4
ATOM 2496 C C . ARG A 1 5 ? -5.801 -1.772 2.913 1.00 0.00 4 ARG A C 4
ATOM 2497 O O . ARG A 1 5 ? -6.415 -2.299 1.986 1.00 0.00 4 ARG A O 4
ATOM 2518 N N . LEU A 1 6 ? -5.259 -0.565 2.864 1.00 0.00 5 LEU A N 4
ATOM 2519 C CA . LEU A 1 6 ? -5.356 0.251 1.665 1.00 0.00 5 LEU A CA 4
ATOM 2520 C C . LEU A 1 6 ? -4.816 -0.538 0.470 1.00 0.00 5 LEU A C 4
ATOM 2521 O O . LEU A 1 6 ? -5.578 -0.942 -0.407 1.00 0.00 5 LEU A O 4
ATOM 2537 N N . LEU A 1 7 ? -3.506 -0.735 0.475 1.00 0.00 6 LEU A N 4
ATOM 2538 C CA . LEU A 1 7 ? -2.856 -1.469 -0.598 1.00 0.00 6 LEU A CA 4
ATOM 2539 C C . LEU A 1 7 ? -3.706 -2.686 -0.964 1.00 0.00 6 LEU A C 4
ATOM 2540 O O . LEU A 1 7 ? -3.684 -3.141 -2.108 1.00 0.00 6 LEU A O 4
ATOM 2556 N N . ALA A 1 8 ? -4.435 -3.180 0.026 1.00 0.00 7 ALA A N 4
ATOM 2557 C CA . ALA A 1 8 ? -5.291 -4.336 -0.179 1.00 0.00 7 ALA A CA 4
ATOM 2558 C C . ALA A 1 8 ? -6.423 -3.964 -1.138 1.00 0.00 7 ALA A C 4
ATOM 2559 O O . ALA A 1 8 ? -6.534 -4.530 -2.224 1.00 0.00 7 ALA A O 4
ATOM 2566 N N . SER A 1 9 ? -7.237 -3.013 -0.701 1.00 0.00 8 SER A N 4
ATOM 2567 C CA . SER A 1 9 ? -8.356 -2.558 -1.507 1.00 0.00 8 SER A CA 4
ATOM 2568 C C . SER A 1 9 ? -7.873 -2.177 -2.907 1.00 0.00 8 SER A C 4
ATOM 2569 O O . SER A 1 9 ? -8.603 -2.337 -3.884 1.00 0.00 8 SER A O 4
ATOM 2577 N N . LEU A 1 10 ? -6.646 -1.681 -2.960 1.00 0.00 9 LEU A N 4
ATOM 2578 C CA . LEU A 1 10 ? -6.057 -1.276 -4.226 1.00 0.00 9 LEU A CA 4
ATOM 2579 C C . LEU A 1 10 ? -5.839 -2.512 -5.100 1.00 0.00 9 LEU A C 4
ATOM 2580 O O . LEU A 1 10 ? -5.975 -2.445 -6.321 1.00 0.00 9 LEU A O 4
ATOM 2596 N N . LEU A 1 11 ? -5.504 -3.612 -4.443 1.00 0.00 10 LEU A N 4
ATOM 2597 C CA . LEU A 1 11 ? -5.267 -4.861 -5.144 1.00 0.00 10 LEU A CA 4
ATOM 2598 C C . LEU A 1 11 ? -6.598 -5.587 -5.352 1.00 0.00 10 LEU A C 4
ATOM 2599 O O . LEU A 1 11 ? -6.914 -6.007 -6.464 1.00 0.00 10 LEU A O 4
ATOM 2615 N N . ARG A 1 12 ? -7.342 -5.712 -4.262 1.00 0.00 11 ARG A N 4
ATOM 2616 C CA . ARG A 1 12 ? -8.632 -6.381 -4.310 1.00 0.00 11 ARG A CA 4
ATOM 2617 C C . ARG A 1 12 ? -9.560 -5.671 -5.299 1.00 0.00 11 ARG A C 4
ATOM 2618 O O . ARG A 1 12 ? -10.484 -6.281 -5.834 1.00 0.00 11 ARG A O 4
ATOM 2639 N N . GLN A 1 13 ? -9.281 -4.394 -5.511 1.00 0.00 12 GLN A N 4
ATOM 2640 C CA . GLN A 1 13 ? -10.079 -3.595 -6.426 1.00 0.00 12 GLN A CA 4
ATOM 2641 C C . GLN A 1 13 ? -9.576 -3.770 -7.860 1.00 0.00 12 GLN A C 4
ATOM 2642 O O . GLN A 1 13 ? -10.362 -3.745 -8.805 1.00 0.00 12 GLN A O 4
ATOM 2656 N N . SER A 1 14 ? -8.268 -3.943 -7.977 1.00 0.00 13 SER A N 4
ATOM 2657 C CA . SER A 1 14 ? -7.650 -4.121 -9.280 1.00 0.00 13 SER A CA 4
ATOM 2658 C C . SER A 1 14 ? -7.854 -5.558 -9.764 1.00 0.00 13 SER A C 4
ATOM 2659 O O . SER A 1 14 ? -8.143 -5.786 -10.938 1.00 0.00 13 SER A O 4
ATOM 2667 N N . ALA A 1 15 ? -7.696 -6.489 -8.835 1.00 0.00 14 ALA A N 4
ATOM 2668 C CA . ALA A 1 15 ? -7.858 -7.898 -9.152 1.00 0.00 14 ALA A CA 4
ATOM 2669 C C . ALA A 1 15 ? -9.224 -8.114 -9.805 1.00 0.00 14 ALA A C 4
ATOM 2670 O O . ALA A 1 15 ? -9.364 -8.942 -10.704 1.00 0.00 14 ALA A O 4
ATOM 2677 N N . GLN A 1 16 ? -10.201 -7.355 -9.327 1.00 0.00 15 GLN A N 4
ATOM 2678 C CA . GLN A 1 16 ? -11.551 -7.454 -9.854 1.00 0.00 15 GLN A CA 4
ATOM 2679 C C . GLN A 1 16 ? -11.677 -6.645 -11.145 1.00 0.00 15 GLN A C 4
ATOM 2680 O O . GLN A 1 16 ? -12.476 -6.983 -12.018 1.00 0.00 15 GLN A O 4
ATOM 2694 N N . ARG A 1 17 ? -10.878 -5.593 -11.229 1.00 0.00 16 ARG A N 4
ATOM 2695 C CA . ARG A 1 17 ? -10.889 -4.733 -12.399 1.00 0.00 16 ARG A CA 4
ATOM 2696 C C . ARG A 1 17 ? -9.551 -4.006 -12.539 1.00 0.00 16 ARG A C 4
ATOM 2697 O O . ARG A 1 17 ? -8.617 -4.528 -13.145 1.00 0.00 16 ARG A O 4
ATOM 2718 N N . GLY A 1 18 ? -9.499 -2.812 -11.966 1.00 0.00 17 GLY A N 4
ATOM 2719 C CA . GLY A 1 18 ? -8.290 -2.009 -12.019 1.00 0.00 17 GLY A CA 4
ATOM 2720 C C . GLY A 1 18 ? -7.990 -1.563 -13.451 1.00 0.00 17 GLY A C 4
ATOM 2721 O O . GLY A 1 18 ? -6.927 -1.006 -13.723 1.00 0.00 17 GLY A O 4
ATOM 2725 N N . GLY A 1 19 ? -8.946 -1.822 -14.331 1.00 0.00 18 GLY A N 4
ATOM 2726 C CA . GLY A 1 19 ? -8.798 -1.455 -15.729 1.00 0.00 18 GLY A CA 4
ATOM 2727 C C . GLY A 1 19 ? -7.357 -1.665 -16.201 1.00 0.00 18 GLY A C 4
ATOM 2728 O O . GLY A 1 19 ? -6.879 -0.952 -17.081 1.00 0.00 18 GLY A O 4
ATOM 2732 N N . GLY A 1 20 ? -6.707 -2.647 -15.593 1.00 0.00 19 GLY A N 4
ATOM 2733 C CA . GLY A 1 20 ? -5.332 -2.959 -15.941 1.00 0.00 19 GLY A CA 4
ATOM 2734 C C . GLY A 1 20 ? -4.524 -1.683 -16.185 1.00 0.00 19 GLY A C 4
ATOM 2735 O O . GLY A 1 20 ? -3.919 -1.520 -17.244 1.00 0.00 19 GLY A O 4
ATOM 2739 N N . LEU A 1 21 ? -4.540 -0.811 -15.188 1.00 0.00 20 LEU A N 4
ATOM 2740 C CA . LEU A 1 21 ? -3.817 0.447 -15.282 1.00 0.00 20 LEU A CA 4
ATOM 2741 C C . LEU A 1 21 ? -2.328 0.192 -15.043 1.00 0.00 20 LEU A C 4
ATOM 2742 O O . LEU A 1 21 ? -1.508 0.394 -15.938 1.00 0.00 20 LEU A O 4
ATOM 2758 N N . ILE A 1 22 ? -2.022 -0.248 -13.831 1.00 0.00 21 ILE A N 4
ATOM 2759 C CA . ILE A 1 22 ? -0.646 -0.533 -13.462 1.00 0.00 21 ILE A CA 4
ATOM 2760 C C . ILE A 1 22 ? -0.140 -1.724 -14.278 1.00 0.00 21 ILE A C 4
ATOM 2761 O O . ILE A 1 22 ? 1.063 -1.978 -14.333 1.00 0.00 21 ILE A O 4
ATOM 2777 N N . SER A 1 23 ? -1.082 -2.424 -14.892 1.00 0.00 22 SER A N 4
ATOM 2778 C CA . SER A 1 23 ? -0.747 -3.583 -15.702 1.00 0.00 22 SER A CA 4
ATOM 2779 C C . SER A 1 23 ? 0.216 -3.178 -16.819 1.00 0.00 22 SER A C 4
ATOM 2780 O O . SER A 1 23 ? 0.871 -4.031 -17.418 1.00 0.00 22 SER A O 4
ATOM 2788 N N . ARG A 1 24 ? 0.275 -1.878 -17.065 1.00 0.00 23 ARG A N 4
ATOM 2789 C CA . ARG A 1 24 ? 1.149 -1.351 -18.099 1.00 0.00 23 ARG A CA 4
ATOM 2790 C C . ARG A 1 24 ? 1.787 -0.038 -17.638 1.00 0.00 23 ARG A C 4
ATOM 2791 O O . ARG A 1 24 ? 2.991 0.160 -17.796 1.00 0.00 23 ARG A O 4
ATOM 2812 N N . SER A 1 25 ? 0.952 0.822 -17.076 1.00 0.00 24 SER A N 4
ATOM 2813 C CA . SER A 1 25 ? 1.419 2.109 -16.590 1.00 0.00 24 SER A CA 4
ATOM 2814 C C . SER A 1 25 ? 2.626 1.914 -15.670 1.00 0.00 24 SER A C 4
ATOM 2815 O O . SER A 1 25 ? 3.761 1.826 -16.138 1.00 0.00 24 SER A O 4
ATOM 2823 N N . LEU A 1 26 ? 2.341 1.854 -14.378 1.00 0.00 25 LEU A N 4
ATOM 2824 C CA . LEU A 1 26 ? 3.389 1.671 -13.387 1.00 0.00 25 LEU A CA 4
ATOM 2825 C C . LEU A 1 26 ? 3.687 0.178 -13.237 1.00 0.00 25 LEU A C 4
ATOM 2826 O O . LEU A 1 26 ? 3.682 -0.351 -12.126 1.00 0.00 25 LEU A O 4
ATOM 2842 N N . GLY A 1 27 ? 3.942 -0.459 -14.371 1.00 0.00 26 GLY A N 4
ATOM 2843 C CA . GLY A 1 27 ? 4.242 -1.881 -14.378 1.00 0.00 26 GLY A CA 4
ATOM 2844 C C . GLY A 1 27 ? 5.160 -2.240 -15.548 1.00 0.00 26 GLY A C 4
ATOM 2845 O O . GLY A 1 27 ? 6.120 -2.992 -15.381 1.00 0.00 26 GLY A O 4
ATOM 2849 N N . ASN A 1 28 ? 4.834 -1.688 -16.707 1.00 0.00 27 ASN A N 4
ATOM 2850 C CA . ASN A 1 28 ? 5.618 -1.941 -17.904 1.00 0.00 27 ASN A CA 4
ATOM 2851 C C . ASN A 1 28 ? 7.106 -1.900 -17.553 1.00 0.00 27 ASN A C 4
ATOM 2852 O O . ASN A 1 28 ? 7.919 -2.559 -18.200 1.00 0.00 27 ASN A O 4
ATOM 2863 N N . SER A 1 29 ? 7.418 -1.121 -16.528 1.00 0.00 28 SER A N 4
ATOM 2864 C CA . SER A 1 29 ? 8.795 -0.985 -16.082 1.00 0.00 28 SER A CA 4
ATOM 2865 C C . SER A 1 29 ? 8.831 -0.435 -14.655 1.00 0.00 28 SER A C 4
ATOM 2866 O O . SER A 1 29 ? 9.265 0.693 -14.432 1.00 0.00 28 SER A O 4
ATOM 2874 N N . ILE A 1 30 ? 8.370 -1.259 -13.725 1.00 0.00 29 ILE A N 4
ATOM 2875 C CA . ILE A 1 30 ? 8.344 -0.869 -12.326 1.00 0.00 29 ILE A CA 4
ATOM 2876 C C . ILE A 1 30 ? 9.681 -0.225 -11.956 1.00 0.00 29 ILE A C 4
ATOM 2877 O O . ILE A 1 30 ? 9.713 0.858 -11.374 1.00 0.00 29 ILE A O 4
ATOM 2893 N N . PRO A 1 31 ? 10.782 -0.937 -12.318 1.00 0.00 30 PRO A N 4
ATOM 2894 C CA . PRO A 1 31 ? 12.119 -0.447 -12.030 1.00 0.00 30 PRO A CA 4
ATOM 2895 C C . PRO A 1 31 ? 12.502 0.692 -12.979 1.00 0.00 30 PRO A C 4
ATOM 2896 O O . PRO A 1 31 ? 13.523 0.620 -13.660 1.00 0.00 30 PRO A O 4
ATOM 2907 N N . LYS A 1 32 ? 11.660 1.716 -12.991 1.00 0.00 31 LYS A N 4
ATOM 2908 C CA . LYS A 1 32 ? 11.898 2.868 -13.845 1.00 0.00 31 LYS A CA 4
ATOM 2909 C C . LYS A 1 32 ? 10.648 3.752 -13.858 1.00 0.00 31 LYS A C 4
ATOM 2910 O O . LYS A 1 32 ? 10.699 4.910 -13.448 1.00 0.00 31 LYS A O 4
ATOM 2929 N N . SER A 1 33 ? 9.557 3.172 -14.336 1.00 0.00 32 SER A N 4
ATOM 2930 C CA . SER A 1 33 ? 8.297 3.893 -14.408 1.00 0.00 32 SER A CA 4
ATOM 2931 C C . SER A 1 33 ? 8.002 4.567 -13.066 1.00 0.00 32 SER A C 4
ATOM 2932 O O . SER A 1 33 ? 7.444 5.662 -13.028 1.00 0.00 32 SER A O 4
ATOM 2940 N N . ALA A 1 34 ? 8.390 3.884 -11.999 1.00 0.00 33 ALA A N 4
ATOM 2941 C CA . ALA A 1 34 ? 8.173 4.402 -10.659 1.00 0.00 33 ALA A CA 4
ATOM 2942 C C . ALA A 1 34 ? 8.794 5.796 -10.551 1.00 0.00 33 ALA A C 4
ATOM 2943 O O . ALA A 1 34 ? 8.420 6.579 -9.679 1.00 0.00 33 ALA A O 4
ATOM 2950 N N . SER A 1 35 ? 9.733 6.062 -11.447 1.00 0.00 34 SER A N 4
ATOM 2951 C CA . SER A 1 35 ? 10.409 7.349 -11.462 1.00 0.00 34 SER A CA 4
ATOM 2952 C C . SER A 1 35 ? 10.103 8.085 -12.768 1.00 0.00 34 SER A C 4
ATOM 2953 O O . SER A 1 35 ? 10.873 8.944 -13.195 1.00 0.00 34 SER A O 4
ATOM 2961 N N . ARG A 1 36 ? 8.978 7.722 -13.366 1.00 0.00 35 ARG A N 4
ATOM 2962 C CA . ARG A 1 36 ? 8.561 8.339 -14.613 1.00 0.00 35 ARG A CA 4
ATOM 2963 C C . ARG A 1 36 ? 7.052 8.175 -14.807 1.00 0.00 35 ARG A C 4
ATOM 2964 O O . ARG A 1 36 ? 6.602 7.741 -15.867 1.00 0.00 35 ARG A O 4
ATOM 2985 N N . ALA A 1 37 ? 6.312 8.530 -13.768 1.00 0.00 36 ALA A N 4
ATOM 2986 C CA . ALA A 1 37 ? 4.863 8.428 -13.811 1.00 0.00 36 ALA A CA 4
ATOM 2987 C C . ALA A 1 37 ? 4.251 9.564 -12.989 1.00 0.00 36 ALA A C 4
ATOM 2988 O O . ALA A 1 37 ? 4.156 10.696 -13.461 1.00 0.00 36 ALA A O 4
ATOM 2995 N N . SER A 1 38 ? 3.850 9.222 -11.773 1.00 0.00 37 SER A N 4
ATOM 2996 C CA . SER A 1 38 ? 3.251 10.200 -10.881 1.00 0.00 37 SER A CA 4
ATOM 2997 C C . SER A 1 38 ? 1.816 10.498 -11.319 1.00 0.00 37 SER A C 4
ATOM 2998 O O . SER A 1 38 ? 1.281 9.828 -12.202 1.00 0.00 37 SER A O 4
ATOM 3006 N N . SER A 1 39 ? 1.232 11.502 -10.681 1.00 0.00 38 SER A N 4
ATOM 3007 C CA . SER A 1 39 ? -0.131 11.896 -10.995 1.00 0.00 38 SER A CA 4
ATOM 3008 C C . SER A 1 39 ? -1.120 10.931 -10.338 1.00 0.00 38 SER A C 4
ATOM 3009 O O . SER A 1 39 ? -1.885 11.324 -9.458 1.00 0.00 38 SER A O 4
ATOM 3017 N N . ARG A 1 40 ? -1.070 9.686 -10.788 1.00 0.00 39 ARG A N 4
ATOM 3018 C CA . ARG A 1 40 ? -1.952 8.661 -10.255 1.00 0.00 39 ARG A CA 4
ATOM 3019 C C . ARG A 1 40 ? -1.154 7.404 -9.905 1.00 0.00 39 ARG A C 4
ATOM 3020 O O . ARG A 1 40 ? -1.672 6.291 -9.991 1.00 0.00 39 ARG A O 4
ATOM 3041 N N . ALA A 1 41 ? 0.095 7.622 -9.518 1.00 0.00 40 ALA A N 4
ATOM 3042 C CA . ALA A 1 41 ? 0.969 6.521 -9.155 1.00 0.00 40 ALA A CA 4
ATOM 3043 C C . ALA A 1 41 ? 1.375 6.659 -7.686 1.00 0.00 40 ALA A C 4
ATOM 3044 O O . ALA A 1 41 ? 2.124 5.835 -7.165 1.00 0.00 40 ALA A O 4
ATOM 3051 N N . SER A 1 42 ? 0.861 7.708 -7.061 1.00 0.00 41 SER A N 4
ATOM 3052 C CA . SER A 1 42 ? 1.160 7.965 -5.662 1.00 0.00 41 SER A CA 4
ATOM 3053 C C . SER A 1 42 ? 0.421 6.962 -4.775 1.00 0.00 41 SER A C 4
ATOM 3054 O O . SER A 1 42 ? 1.027 6.319 -3.920 1.00 0.00 41 SER A O 4
ATOM 3062 N N . PRO A 1 43 ? -0.914 6.857 -5.016 1.00 0.00 42 PRO A N 4
ATOM 3063 C CA . PRO A 1 43 ? -1.743 5.943 -4.248 1.00 0.00 42 PRO A CA 4
ATOM 3064 C C . PRO A 1 43 ? -1.515 4.496 -4.689 1.00 0.00 42 PRO A C 4
ATOM 3065 O O . PRO A 1 43 ? -1.593 3.576 -3.876 1.00 0.00 42 PRO A O 4
ATOM 3076 N N . LYS A 1 44 ? -1.239 4.339 -5.976 1.00 0.00 43 LYS A N 4
ATOM 3077 C CA . LYS A 1 44 ? -0.999 3.019 -6.534 1.00 0.00 43 LYS A CA 4
ATOM 3078 C C . LYS A 1 44 ? 0.471 2.645 -6.335 1.00 0.00 43 LYS A C 4
ATOM 3079 O O . LYS A 1 44 ? 0.813 1.465 -6.286 1.00 0.00 43 LYS A O 4
ATOM 3098 N N . GLY A 1 45 ? 1.300 3.673 -6.226 1.00 0.00 44 GLY A N 4
ATOM 3099 C CA . GLY A 1 45 ? 2.725 3.467 -6.034 1.00 0.00 44 GLY A CA 4
ATOM 3100 C C . GLY A 1 45 ? 2.992 2.573 -4.821 1.00 0.00 44 GLY A C 4
ATOM 3101 O O . GLY A 1 45 ? 3.702 1.574 -4.926 1.00 0.00 44 GLY A O 4
ATOM 3105 N N . PHE A 1 46 ? 2.408 2.964 -3.698 1.00 0.00 45 PHE A N 4
ATOM 3106 C CA . PHE A 1 46 ? 2.573 2.211 -2.467 1.00 0.00 45 PHE A CA 4
ATOM 3107 C C . PHE A 1 46 ? 2.418 0.709 -2.717 1.00 0.00 45 PHE A C 4
ATOM 3108 O O . PHE A 1 46 ? 3.113 -0.100 -2.106 1.00 0.00 45 PHE A O 4
ATOM 3125 N N . LEU A 1 47 ? 1.503 0.385 -3.619 1.00 0.00 46 LEU A N 4
ATOM 3126 C CA . LEU A 1 47 ? 1.247 -1.005 -3.958 1.00 0.00 46 LEU A CA 4
ATOM 3127 C C . LEU A 1 47 ? 2.330 -1.498 -4.920 1.00 0.00 46 LEU A C 4
ATOM 3128 O O . LEU A 1 47 ? 2.725 -2.662 -4.873 1.00 0.00 46 LEU A O 4
ATOM 3144 N N . LEU A 1 48 ? 2.780 -0.587 -5.770 1.00 0.00 47 LEU A N 4
ATOM 3145 C CA . LEU A 1 48 ? 3.809 -0.915 -6.743 1.00 0.00 47 LEU A CA 4
ATOM 3146 C C . LEU A 1 48 ? 5.145 -1.106 -6.021 1.00 0.00 47 LEU A C 4
ATOM 3147 O O . LEU A 1 48 ? 5.909 -2.010 -6.352 1.00 0.00 47 LEU A O 4
ATOM 3163 N N . ASN A 1 49 ? 5.384 -0.240 -5.046 1.00 0.00 48 ASN A N 4
ATOM 3164 C CA . ASN A 1 49 ? 6.613 -0.303 -4.274 1.00 0.00 48 ASN A CA 4
ATOM 3165 C C . ASN A 1 49 ? 6.745 -1.691 -3.646 1.00 0.00 48 ASN A C 4
ATOM 3166 O O . ASN A 1 49 ? 7.845 -2.237 -3.561 1.00 0.00 48 ASN A O 4
ATOM 3177 N N . ARG A 1 50 ? 5.609 -2.225 -3.222 1.00 0.00 49 ARG A N 4
ATOM 3178 C CA . ARG A 1 50 ? 5.585 -3.539 -2.603 1.00 0.00 49 ARG A CA 4
ATOM 3179 C C . ARG A 1 50 ? 5.911 -4.618 -3.639 1.00 0.00 49 ARG A C 4
ATOM 3180 O O . ARG A 1 50 ? 6.613 -5.582 -3.335 1.00 0.00 49 ARG A O 4
ATOM 3201 N N . ALA A 1 51 ? 5.386 -4.420 -4.838 1.00 0.00 50 ALA A N 4
ATOM 3202 C CA . ALA A 1 51 ? 5.612 -5.365 -5.919 1.00 0.00 50 ALA A CA 4
ATOM 3203 C C . ALA A 1 51 ? 7.113 -5.467 -6.195 1.00 0.00 50 ALA A C 4
ATOM 3204 O O . ALA A 1 51 ? 7.594 -6.499 -6.662 1.00 0.00 50 ALA A O 4
ATOM 3211 N N . VAL A 1 52 ? 7.813 -4.382 -5.895 1.00 0.00 51 VAL A N 4
ATOM 3212 C CA . VAL A 1 52 ? 9.250 -4.337 -6.105 1.00 0.00 51 VAL A CA 4
ATOM 3213 C C . VAL A 1 52 ? 9.950 -5.102 -4.980 1.00 0.00 51 VAL A C 4
ATOM 3214 O O . VAL A 1 52 ? 10.821 -5.931 -5.237 1.00 0.00 51 VAL A O 4
ATOM 3227 N N . GLN A 1 53 ? 9.543 -4.797 -3.757 1.00 0.00 52 GLN A N 4
ATOM 3228 C CA . GLN A 1 53 ? 10.119 -5.446 -2.592 1.00 0.00 52 GLN A CA 4
ATOM 3229 C C . GLN A 1 53 ? 10.334 -6.936 -2.866 1.00 0.00 52 GLN A C 4
ATOM 3230 O O . GLN A 1 53 ? 11.444 -7.444 -2.720 1.00 0.00 52 GLN A O 4
ATOM 3244 N N . TYR A 1 54 ? 9.252 -7.594 -3.259 1.00 0.00 53 TYR A N 4
ATOM 3245 C CA . TYR A 1 54 ? 9.309 -9.016 -3.555 1.00 0.00 53 TYR A CA 4
ATOM 3246 C C . TYR A 1 54 ? 9.771 -9.259 -4.993 1.00 0.00 53 TYR A C 4
ATOM 3247 O O . TYR A 1 54 ? 10.802 -9.890 -5.220 1.00 0.00 53 TYR A O 4
ATOM 3265 N N . ALA A 1 2 ? 3.663 0.107 7.810 1.00 0.00 1 ALA A N 5
ATOM 3266 C CA . ALA A 1 2 ? 2.395 0.420 8.446 1.00 0.00 1 ALA A CA 5
ATOM 3267 C C . ALA A 1 2 ? 1.362 0.768 7.373 1.00 0.00 1 ALA A C 5
ATOM 3268 O O . ALA A 1 2 ? 1.108 1.942 7.108 1.00 0.00 1 ALA A O 5
ATOM 3275 N N . SER A 1 3 ? 0.795 -0.273 6.782 1.00 0.00 2 SER A N 5
ATOM 3276 C CA . SER A 1 3 ? -0.204 -0.094 5.742 1.00 0.00 2 SER A CA 5
ATOM 3277 C C . SER A 1 3 ? -0.692 -1.455 5.243 1.00 0.00 2 SER A C 5
ATOM 3278 O O . SER A 1 3 ? 0.074 -2.215 4.655 1.00 0.00 2 SER A O 5
ATOM 3286 N N . ARG A 1 4 ? -1.965 -1.721 5.499 1.00 0.00 3 ARG A N 5
ATOM 3287 C CA . ARG A 1 4 ? -2.564 -2.977 5.083 1.00 0.00 3 ARG A CA 5
ATOM 3288 C C . ARG A 1 4 ? -3.977 -2.739 4.544 1.00 0.00 3 ARG A C 5
ATOM 3289 O O . ARG A 1 4 ? -4.332 -3.246 3.481 1.00 0.00 3 ARG A O 5
ATOM 3310 N N . ARG A 1 5 ? -4.742 -1.968 5.301 1.00 0.00 4 ARG A N 5
ATOM 3311 C CA . ARG A 1 5 ? -6.107 -1.656 4.913 1.00 0.00 4 ARG A CA 5
ATOM 3312 C C . ARG A 1 5 ? -6.133 -1.037 3.515 1.00 0.00 4 ARG A C 5
ATOM 3313 O O . ARG A 1 5 ? -7.040 -1.306 2.728 1.00 0.00 4 ARG A O 5
ATOM 3334 N N . LEU A 1 6 ? -5.126 -0.219 3.246 1.00 0.00 5 LEU A N 5
ATOM 3335 C CA . LEU A 1 6 ? -5.022 0.442 1.956 1.00 0.00 5 LEU A CA 5
ATOM 3336 C C . LEU A 1 6 ? -4.446 -0.537 0.932 1.00 0.00 5 LEU A C 5
ATOM 3337 O O . LEU A 1 6 ? -4.677 -0.395 -0.268 1.00 0.00 5 LEU A O 5
ATOM 3353 N N . LEU A 1 7 ? -3.706 -1.511 1.442 1.00 0.00 6 LEU A N 5
ATOM 3354 C CA . LEU A 1 7 ? -3.095 -2.514 0.587 1.00 0.00 6 LEU A CA 5
ATOM 3355 C C . LEU A 1 7 ? -4.179 -3.454 0.056 1.00 0.00 6 LEU A C 5
ATOM 3356 O O . LEU A 1 7 ? -4.026 -4.042 -1.013 1.00 0.00 6 LEU A O 5
ATOM 3372 N N . ALA A 1 8 ? -5.250 -3.567 0.829 1.00 0.00 7 ALA A N 5
ATOM 3373 C CA . ALA A 1 8 ? -6.359 -4.426 0.450 1.00 0.00 7 ALA A CA 5
ATOM 3374 C C . ALA A 1 8 ? -7.110 -3.793 -0.723 1.00 0.00 7 ALA A C 5
ATOM 3375 O O . ALA A 1 8 ? -7.160 -4.362 -1.813 1.00 0.00 7 ALA A O 5
ATOM 3382 N N . SER A 1 9 ? -7.677 -2.625 -0.460 1.00 0.00 8 SER A N 5
ATOM 3383 C CA . SER A 1 9 ? -8.423 -1.909 -1.480 1.00 0.00 8 SER A CA 5
ATOM 3384 C C . SER A 1 9 ? -7.584 -1.785 -2.754 1.00 0.00 8 SER A C 5
ATOM 3385 O O . SER A 1 9 ? -8.120 -1.820 -3.860 1.00 0.00 8 SER A O 5
ATOM 3393 N N . LEU A 1 10 ? -6.282 -1.644 -2.555 1.00 0.00 9 LEU A N 5
ATOM 3394 C CA . LEU A 1 10 ? -5.364 -1.517 -3.673 1.00 0.00 9 LEU A CA 5
ATOM 3395 C C . LEU A 1 10 ? -5.250 -2.863 -4.391 1.00 0.00 9 LEU A C 5
ATOM 3396 O O . LEU A 1 10 ? -5.074 -2.908 -5.608 1.00 0.00 9 LEU A O 5
ATOM 3412 N N . LEU A 1 11 ? -5.356 -3.926 -3.608 1.00 0.00 10 LEU A N 5
ATOM 3413 C CA . LEU A 1 11 ? -5.268 -5.269 -4.154 1.00 0.00 10 LEU A CA 5
ATOM 3414 C C . LEU A 1 11 ? -6.563 -5.599 -4.899 1.00 0.00 10 LEU A C 5
ATOM 3415 O O . LEU A 1 11 ? -6.530 -5.999 -6.061 1.00 0.00 10 LEU A O 5
ATOM 3431 N N . ARG A 1 12 ? -7.673 -5.420 -4.197 1.00 0.00 11 ARG A N 5
ATOM 3432 C CA . ARG A 1 12 ? -8.977 -5.693 -4.777 1.00 0.00 11 ARG A CA 5
ATOM 3433 C C . ARG A 1 12 ? -9.070 -5.093 -6.181 1.00 0.00 11 ARG A C 5
ATOM 3434 O O . ARG A 1 12 ? -9.438 -5.782 -7.131 1.00 0.00 11 ARG A O 5
ATOM 3455 N N . GLN A 1 13 ? -8.729 -3.815 -6.268 1.00 0.00 12 GLN A N 5
ATOM 3456 C CA . GLN A 1 13 ? -8.769 -3.115 -7.541 1.00 0.00 12 GLN A CA 5
ATOM 3457 C C . GLN A 1 13 ? -7.865 -3.813 -8.559 1.00 0.00 12 GLN A C 5
ATOM 3458 O O . GLN A 1 13 ? -8.178 -3.850 -9.749 1.00 0.00 12 GLN A O 5
ATOM 3472 N N . SER A 1 14 ? -6.763 -4.348 -8.056 1.00 0.00 13 SER A N 5
ATOM 3473 C CA . SER A 1 14 ? -5.812 -5.042 -8.907 1.00 0.00 13 SER A CA 5
ATOM 3474 C C . SER A 1 14 ? -6.355 -6.422 -9.281 1.00 0.00 13 SER A C 5
ATOM 3475 O O . SER A 1 14 ? -5.960 -6.995 -10.296 1.00 0.00 13 SER A O 5
ATOM 3483 N N . ALA A 1 15 ? -7.253 -6.918 -8.441 1.00 0.00 14 ALA A N 5
ATOM 3484 C CA . ALA A 1 15 ? -7.854 -8.221 -8.672 1.00 0.00 14 ALA A CA 5
ATOM 3485 C C . ALA A 1 15 ? -8.985 -8.082 -9.692 1.00 0.00 14 ALA A C 5
ATOM 3486 O O . ALA A 1 15 ? -9.033 -8.819 -10.676 1.00 0.00 14 ALA A O 5
ATOM 3493 N N . GLN A 1 16 ? -9.869 -7.133 -9.424 1.00 0.00 15 GLN A N 5
ATOM 3494 C CA . GLN A 1 16 ? -10.997 -6.888 -10.306 1.00 0.00 15 GLN A CA 5
ATOM 3495 C C . GLN A 1 16 ? -10.525 -6.216 -11.597 1.00 0.00 15 GLN A C 5
ATOM 3496 O O . GLN A 1 16 ? -11.130 -6.397 -12.652 1.00 0.00 15 GLN A O 5
ATOM 3510 N N . ARG A 1 17 ? -9.447 -5.455 -11.470 1.00 0.00 16 ARG A N 5
ATOM 3511 C CA . ARG A 1 17 ? -8.887 -4.756 -12.614 1.00 0.00 16 ARG A CA 5
ATOM 3512 C C . ARG A 1 17 ? -10.006 -4.216 -13.506 1.00 0.00 16 ARG A C 5
ATOM 3513 O O . ARG A 1 17 ? -10.398 -4.863 -14.477 1.00 0.00 16 ARG A O 5
ATOM 3534 N N . GLY A 1 18 ? -10.491 -3.036 -13.147 1.00 0.00 17 GLY A N 5
ATOM 3535 C CA . GLY A 1 18 ? -11.557 -2.402 -13.903 1.00 0.00 17 GLY A CA 5
ATOM 3536 C C . GLY A 1 18 ? -11.003 -1.688 -15.138 1.00 0.00 17 GLY A C 5
ATOM 3537 O O . GLY A 1 18 ? -11.311 -0.520 -15.373 1.00 0.00 17 GLY A O 5
ATOM 3541 N N . GLY A 1 19 ? -10.197 -2.418 -15.893 1.00 0.00 18 GLY A N 5
ATOM 3542 C CA . GLY A 1 19 ? -9.598 -1.868 -17.098 1.00 0.00 18 GLY A CA 5
ATOM 3543 C C . GLY A 1 19 ? -8.071 -1.932 -17.028 1.00 0.00 18 GLY A C 5
ATOM 3544 O O . GLY A 1 19 ? -7.388 -0.994 -17.437 1.00 0.00 18 GLY A O 5
ATOM 3548 N N . GLY A 1 20 ? -7.580 -3.046 -16.508 1.00 0.00 19 GLY A N 5
ATOM 3549 C CA . GLY A 1 20 ? -6.146 -3.245 -16.380 1.00 0.00 19 GLY A CA 5
ATOM 3550 C C . GLY A 1 20 ? -5.447 -1.946 -15.975 1.00 0.00 19 GLY A C 5
ATOM 3551 O O . GLY A 1 20 ? -4.899 -1.241 -16.822 1.00 0.00 19 GLY A O 5
ATOM 3555 N N . LEU A 1 21 ? -5.488 -1.667 -14.680 1.00 0.00 20 LEU A N 5
ATOM 3556 C CA . LEU A 1 21 ? -4.866 -0.465 -14.153 1.00 0.00 20 LEU A CA 5
ATOM 3557 C C . LEU A 1 21 ? -3.396 -0.753 -13.838 1.00 0.00 20 LEU A C 5
ATOM 3558 O O . LEU A 1 21 ? -2.501 -0.189 -14.467 1.00 0.00 20 LEU A O 5
ATOM 3574 N N . ILE A 1 22 ? -3.193 -1.629 -12.866 1.00 0.00 21 ILE A N 5
ATOM 3575 C CA . ILE A 1 22 ? -1.847 -1.999 -12.461 1.00 0.00 21 ILE A CA 5
ATOM 3576 C C . ILE A 1 22 ? -1.248 -2.947 -13.501 1.00 0.00 21 ILE A C 5
ATOM 3577 O O . ILE A 1 22 ? -0.075 -3.307 -13.416 1.00 0.00 21 ILE A O 5
ATOM 3593 N N . SER A 1 23 ? -2.080 -3.325 -14.460 1.00 0.00 22 SER A N 5
ATOM 3594 C CA . SER A 1 23 ? -1.647 -4.224 -15.516 1.00 0.00 22 SER A CA 5
ATOM 3595 C C . SER A 1 23 ? -0.220 -3.878 -15.945 1.00 0.00 22 SER A C 5
ATOM 3596 O O . SER A 1 23 ? 0.741 -4.462 -15.448 1.00 0.00 22 SER A O 5
ATOM 3604 N N . ARG A 1 24 ? -0.128 -2.928 -16.865 1.00 0.00 23 ARG A N 5
ATOM 3605 C CA . ARG A 1 24 ? 1.166 -2.497 -17.368 1.00 0.00 23 ARG A CA 5
ATOM 3606 C C . ARG A 1 24 ? 1.165 -0.986 -17.609 1.00 0.00 23 ARG A C 5
ATOM 3607 O O . ARG A 1 24 ? 1.943 -0.482 -18.417 1.00 0.00 23 ARG A O 5
ATOM 3628 N N . SER A 1 25 ? 0.281 -0.305 -16.894 1.00 0.00 24 SER A N 5
ATOM 3629 C CA . SER A 1 25 ? 0.168 1.138 -17.020 1.00 0.00 24 SER A CA 5
ATOM 3630 C C . SER A 1 25 ? 1.195 1.824 -16.115 1.00 0.00 24 SER A C 5
ATOM 3631 O O . SER A 1 25 ? 2.258 2.235 -16.579 1.00 0.00 24 SER A O 5
ATOM 3639 N N . LEU A 1 26 ? 0.840 1.926 -14.844 1.00 0.00 25 LEU A N 5
ATOM 3640 C CA . LEU A 1 26 ? 1.717 2.556 -13.871 1.00 0.00 25 LEU A CA 5
ATOM 3641 C C . LEU A 1 26 ? 2.868 1.604 -13.538 1.00 0.00 25 LEU A C 5
ATOM 3642 O O . LEU A 1 26 ? 3.846 2.003 -12.908 1.00 0.00 25 LEU A O 5
ATOM 3658 N N . GLY A 1 27 ? 2.713 0.362 -13.974 1.00 0.00 26 GLY A N 5
ATOM 3659 C CA . GLY A 1 27 ? 3.727 -0.649 -13.731 1.00 0.00 26 GLY A CA 5
ATOM 3660 C C . GLY A 1 27 ? 4.978 -0.384 -14.571 1.00 0.00 26 GLY A C 5
ATOM 3661 O O . GLY A 1 27 ? 5.977 -1.090 -14.441 1.00 0.00 26 GLY A O 5
A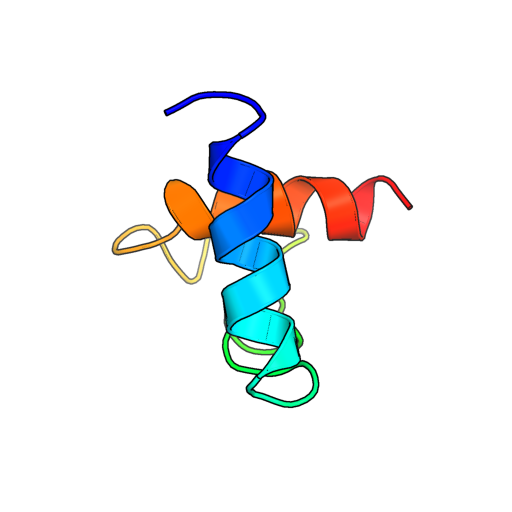TOM 3665 N N . ASN A 1 28 ? 4.882 0.634 -15.412 1.00 0.00 27 ASN A N 5
ATOM 3666 C CA . ASN A 1 28 ? 5.994 1.000 -16.274 1.00 0.00 27 ASN A CA 5
ATOM 3667 C C . ASN A 1 28 ? 6.909 1.976 -15.531 1.00 0.00 27 ASN A C 5
ATOM 3668 O O . ASN A 1 28 ? 8.005 2.281 -15.998 1.00 0.00 27 ASN A O 5
ATOM 3679 N N . SER A 1 29 ? 6.423 2.438 -14.388 1.00 0.00 28 SER A N 5
ATOM 3680 C CA . SER A 1 29 ? 7.184 3.373 -13.577 1.00 0.00 28 SER A CA 5
ATOM 3681 C C . SER A 1 29 ? 8.051 2.610 -12.573 1.00 0.00 28 SER A C 5
ATOM 3682 O O . SER A 1 29 ? 9.240 2.895 -12.434 1.00 0.00 28 SER A O 5
ATOM 3690 N N . ILE A 1 30 ? 7.424 1.658 -11.901 1.00 0.00 29 ILE A N 5
ATOM 3691 C CA . ILE A 1 30 ? 8.124 0.852 -10.915 1.00 0.00 29 ILE A CA 5
ATOM 3692 C C . ILE A 1 30 ? 9.517 0.503 -11.443 1.00 0.00 29 ILE A C 5
ATOM 3693 O O . ILE A 1 30 ? 10.516 0.715 -10.758 1.00 0.00 29 ILE A O 5
ATOM 3709 N N . PRO A 1 31 ? 9.539 -0.040 -12.690 1.00 0.00 30 PRO A N 5
ATOM 3710 C CA . PRO A 1 31 ? 10.793 -0.420 -13.319 1.00 0.00 30 PRO A CA 5
ATOM 3711 C C . PRO A 1 31 ? 11.558 0.813 -13.804 1.00 0.00 30 PRO A C 5
ATOM 3712 O O . PRO A 1 31 ? 12.783 0.783 -13.915 1.00 0.00 30 PRO A O 5
ATOM 3723 N N . LYS A 1 32 ? 10.805 1.867 -14.080 1.00 0.00 31 LYS A N 5
ATOM 3724 C CA . LYS A 1 32 ? 11.397 3.107 -14.551 1.00 0.00 31 LYS A CA 5
ATOM 3725 C C . LYS A 1 32 ? 11.684 4.017 -13.354 1.00 0.00 31 LYS A C 5
ATOM 3726 O O . LYS A 1 32 ? 11.754 5.236 -13.499 1.00 0.00 31 LYS A O 5
ATOM 3745 N N . SER A 1 33 ? 11.845 3.389 -12.199 1.00 0.00 32 SER A N 5
ATOM 3746 C CA . SER A 1 33 ? 12.122 4.126 -10.978 1.00 0.00 32 SER A CA 5
ATOM 3747 C C . SER A 1 33 ? 10.945 5.042 -10.641 1.00 0.00 32 SER A C 5
ATOM 3748 O O . SER A 1 33 ? 11.123 6.244 -10.451 1.00 0.00 32 SER A O 5
ATOM 3756 N N . ALA A 1 34 ? 9.767 4.439 -10.576 1.00 0.00 33 ALA A N 5
ATOM 3757 C CA . ALA A 1 34 ? 8.560 5.186 -10.264 1.00 0.00 33 ALA A CA 5
ATOM 3758 C C . ALA A 1 34 ? 8.524 6.464 -11.105 1.00 0.00 33 ALA A C 5
ATOM 3759 O O . ALA A 1 34 ? 7.966 7.474 -10.682 1.00 0.00 33 ALA A O 5
ATOM 3766 N N . SER A 1 35 ? 9.128 6.376 -12.281 1.00 0.00 34 SER A N 5
ATOM 3767 C CA . SER A 1 35 ? 9.172 7.513 -13.186 1.00 0.00 34 SER A CA 5
ATOM 3768 C C . SER A 1 35 ? 7.840 8.265 -13.147 1.00 0.00 34 SER A C 5
ATOM 3769 O O . SER A 1 35 ? 7.812 9.476 -12.933 1.00 0.00 34 SER A O 5
ATOM 3777 N N . ARG A 1 36 ? 6.768 7.515 -13.358 1.00 0.00 35 ARG A N 5
ATOM 3778 C CA . ARG A 1 36 ? 5.436 8.095 -13.349 1.00 0.00 35 ARG A CA 5
ATOM 3779 C C . ARG A 1 36 ? 4.742 7.813 -12.015 1.00 0.00 35 ARG A C 5
ATOM 3780 O O . ARG A 1 36 ? 4.084 6.786 -11.859 1.00 0.00 35 ARG A O 5
ATOM 3801 N N . ALA A 1 37 ? 4.912 8.743 -11.088 1.00 0.00 36 ALA A N 5
ATOM 3802 C CA . ALA A 1 37 ? 4.310 8.607 -9.773 1.00 0.00 36 ALA A CA 5
ATOM 3803 C C . ALA A 1 37 ? 3.827 9.978 -9.293 1.00 0.00 36 ALA A C 5
ATOM 3804 O O . ALA A 1 37 ? 4.532 10.664 -8.555 1.00 0.00 36 ALA A O 5
ATOM 3811 N N . SER A 1 38 ? 2.628 10.334 -9.732 1.00 0.00 37 SER A N 5
ATOM 3812 C CA . SER A 1 38 ? 2.043 11.609 -9.357 1.00 0.00 37 SER A CA 5
ATOM 3813 C C . SER A 1 38 ? 0.569 11.649 -9.764 1.00 0.00 37 SER A C 5
ATOM 3814 O O . SER A 1 38 ? -0.274 12.131 -9.009 1.00 0.00 37 SER A O 5
ATOM 3822 N N . SER A 1 39 ? 0.303 11.136 -10.956 1.00 0.00 38 SER A N 5
ATOM 3823 C CA . SER A 1 39 ? -1.055 11.106 -11.472 1.00 0.00 38 SER A CA 5
ATOM 3824 C C . SER A 1 39 ? -1.800 9.892 -10.913 1.00 0.00 38 SER A C 5
ATOM 3825 O O . SER A 1 39 ? -1.941 8.877 -11.593 1.00 0.00 38 SER A O 5
ATOM 3833 N N . ARG A 1 40 ? -2.259 10.037 -9.679 1.00 0.00 39 ARG A N 5
ATOM 3834 C CA . ARG A 1 40 ? -2.987 8.966 -9.020 1.00 0.00 39 ARG A CA 5
ATOM 3835 C C . ARG A 1 40 ? -2.118 7.710 -8.931 1.00 0.00 39 ARG A C 5
ATOM 3836 O O . ARG A 1 40 ? -2.610 6.596 -9.100 1.00 0.00 39 ARG A O 5
ATOM 3857 N N . ALA A 1 41 ? -0.839 7.932 -8.665 1.00 0.00 40 ALA A N 5
ATOM 3858 C CA . ALA A 1 41 ? 0.104 6.832 -8.552 1.00 0.00 40 ALA A CA 5
ATOM 3859 C C . ALA A 1 41 ? 0.695 6.816 -7.141 1.00 0.00 40 ALA A C 5
ATOM 3860 O O . ALA A 1 41 ? 1.538 5.978 -6.826 1.00 0.00 40 ALA A O 5
ATOM 3867 N N . SER A 1 42 ? 0.230 7.754 -6.327 1.00 0.00 41 SER A N 5
ATOM 3868 C CA . SER A 1 42 ? 0.702 7.859 -4.957 1.00 0.00 41 SER A CA 5
ATOM 3869 C C . SER A 1 42 ? 0.098 6.738 -4.109 1.00 0.00 41 SER A C 5
ATOM 3870 O O . SER A 1 42 ? 0.819 6.009 -3.430 1.00 0.00 41 SER A O 5
ATOM 3878 N N . PRO A 1 43 ? -1.257 6.632 -4.176 1.00 0.00 42 PRO A N 5
ATOM 3879 C CA . PRO A 1 43 ? -1.967 5.612 -3.423 1.00 0.00 42 PRO A CA 5
ATOM 3880 C C . PRO A 1 43 ? -1.792 4.235 -4.065 1.00 0.00 42 PRO A C 5
ATOM 3881 O O . PRO A 1 43 ? -1.799 3.218 -3.372 1.00 0.00 42 PRO A O 5
ATOM 3892 N N . LYS A 1 44 ? -1.641 4.246 -5.382 1.00 0.00 43 LYS A N 5
ATOM 3893 C CA . LYS A 1 44 ? -1.465 3.010 -6.124 1.00 0.00 43 LYS A CA 5
ATOM 3894 C C . LYS A 1 44 ? 0.014 2.620 -6.116 1.00 0.00 43 LYS A C 5
ATOM 3895 O O . LYS A 1 44 ? 0.350 1.437 -6.120 1.00 0.00 43 LYS A O 5
ATOM 3914 N N . GLY A 1 45 ? 0.862 3.640 -6.106 1.00 0.00 44 GLY A N 5
ATOM 3915 C CA . GLY A 1 45 ? 2.298 3.419 -6.097 1.00 0.00 44 GLY A CA 5
ATOM 3916 C C . GLY A 1 45 ? 2.711 2.540 -4.915 1.00 0.00 44 GLY A C 5
ATOM 3917 O O . GLY A 1 45 ? 3.564 1.665 -5.055 1.00 0.00 44 GLY A O 5
ATOM 3921 N N . PHE A 1 46 ? 2.086 2.802 -3.776 1.00 0.00 45 PHE A N 5
ATOM 3922 C CA . PHE A 1 46 ? 2.377 2.045 -2.570 1.00 0.00 45 PHE A CA 5
ATOM 3923 C C . PHE A 1 46 ? 2.224 0.542 -2.816 1.00 0.00 45 PHE A C 5
ATOM 3924 O O . PHE A 1 46 ? 2.926 -0.264 -2.209 1.00 0.00 45 PHE A O 5
ATOM 3941 N N . LEU A 1 47 ? 1.301 0.213 -3.707 1.00 0.00 46 LEU A N 5
ATOM 3942 C CA . LEU A 1 47 ? 1.047 -1.178 -4.041 1.00 0.00 46 LEU A CA 5
ATOM 3943 C C . LEU A 1 47 ? 2.026 -1.625 -5.128 1.00 0.00 46 LEU A C 5
ATOM 3944 O O . LEU A 1 47 ? 2.450 -2.780 -5.150 1.00 0.00 46 LEU A O 5
ATOM 3960 N N . LEU A 1 48 ? 2.358 -0.688 -6.003 1.00 0.00 47 LEU A N 5
ATOM 3961 C CA . LEU A 1 48 ? 3.278 -0.970 -7.090 1.00 0.00 47 LEU A CA 5
ATOM 3962 C C . LEU A 1 48 ? 4.697 -1.101 -6.530 1.00 0.00 47 LEU A C 5
ATOM 3963 O O . LEU A 1 48 ? 5.512 -1.851 -7.064 1.00 0.00 47 LEU A O 5
ATOM 3979 N N . ASN A 1 49 ? 4.947 -0.360 -5.461 1.00 0.00 48 ASN A N 5
ATOM 3980 C CA . ASN A 1 49 ? 6.252 -0.383 -4.822 1.00 0.00 48 ASN A CA 5
ATOM 3981 C C . ASN A 1 49 ? 6.466 -1.745 -4.161 1.00 0.00 48 ASN A C 5
ATOM 3982 O O . ASN A 1 49 ? 7.588 -2.250 -4.119 1.00 0.00 48 ASN A O 5
ATOM 3993 N N . ARG A 1 50 ? 5.375 -2.302 -3.658 1.00 0.00 49 ARG A N 5
ATOM 3994 C CA . ARG A 1 50 ? 5.429 -3.597 -3.000 1.00 0.00 49 ARG A CA 5
ATOM 3995 C C . ARG A 1 50 ? 5.656 -4.706 -4.029 1.00 0.00 49 ARG A C 5
ATOM 3996 O O . ARG A 1 50 ? 6.274 -5.725 -3.722 1.00 0.00 49 ARG A O 5
ATOM 4017 N N . ALA A 1 51 ? 5.143 -4.471 -5.228 1.00 0.00 50 ALA A N 5
ATOM 4018 C CA . ALA A 1 51 ? 5.282 -5.438 -6.304 1.00 0.00 50 ALA A CA 5
ATOM 4019 C C . ALA A 1 51 ? 6.765 -5.620 -6.631 1.00 0.00 50 ALA A C 5
ATOM 4020 O O . ALA A 1 51 ? 7.193 -6.712 -7.003 1.00 0.00 50 ALA A O 5
ATOM 4027 N N . VAL A 1 52 ? 7.509 -4.534 -6.483 1.00 0.00 51 VAL A N 5
ATOM 4028 C CA . VAL A 1 52 ? 8.936 -4.561 -6.757 1.00 0.00 51 VAL A CA 5
ATOM 4029 C C . VAL A 1 52 ? 9.681 -5.054 -5.516 1.00 0.00 51 VAL A C 5
ATOM 4030 O O . VAL A 1 52 ? 10.755 -5.644 -5.626 1.00 0.00 51 VAL A O 5
ATOM 4043 N N . GLN A 1 53 ? 9.083 -4.792 -4.363 1.00 0.00 52 GLN A N 5
ATOM 4044 C CA . GLN A 1 53 ? 9.678 -5.201 -3.102 1.00 0.00 52 GLN A CA 5
ATOM 4045 C C . GLN A 1 53 ? 9.869 -6.719 -3.073 1.00 0.00 52 GLN A C 5
ATOM 4046 O O . GLN A 1 53 ? 10.963 -7.205 -2.789 1.00 0.00 52 GLN A O 5
ATOM 4060 N N . TYR A 1 54 ? 8.789 -7.426 -3.372 1.00 0.00 53 TYR A N 5
ATOM 4061 C CA . TYR A 1 54 ? 8.824 -8.878 -3.384 1.00 0.00 53 TYR A CA 5
ATOM 4062 C C . TYR A 1 54 ? 9.325 -9.403 -4.732 1.00 0.00 53 TYR A C 5
ATOM 4063 O O . TYR A 1 54 ? 8.569 -9.460 -5.700 1.00 0.00 53 TYR A O 5
ATOM 4081 N N . ALA A 1 2 ? 2.110 0.948 6.573 1.00 0.00 1 ALA A N 6
ATOM 4082 C CA . ALA A 1 2 ? 1.328 1.134 7.784 1.00 0.00 1 ALA A CA 6
ATOM 4083 C C . ALA A 1 2 ? -0.152 1.251 7.417 1.00 0.00 1 ALA A C 6
ATOM 4084 O O . ALA A 1 2 ? -0.879 2.054 8.001 1.00 0.00 1 ALA A O 6
ATOM 4091 N N . SER A 1 3 ? -0.556 0.439 6.451 1.00 0.00 2 SER A N 6
ATOM 4092 C CA . SER A 1 3 ? -1.937 0.442 6.000 1.00 0.00 2 SER A CA 6
ATOM 4093 C C . SER A 1 3 ? -2.305 -0.932 5.432 1.00 0.00 2 SER A C 6
ATOM 4094 O O . SER A 1 3 ? -1.884 -1.285 4.332 1.00 0.00 2 SER A O 6
ATOM 4102 N N . ARG A 1 4 ? -3.085 -1.668 6.210 1.00 0.00 3 ARG A N 6
ATOM 4103 C CA . ARG A 1 4 ? -3.513 -2.994 5.798 1.00 0.00 3 ARG A CA 6
ATOM 4104 C C . ARG A 1 4 ? -4.891 -2.924 5.135 1.00 0.00 3 ARG A C 6
ATOM 4105 O O . ARG A 1 4 ? -5.282 -3.840 4.411 1.00 0.00 3 ARG A O 6
ATOM 4126 N N . ARG A 1 5 ? -5.587 -1.831 5.404 1.00 0.00 4 ARG A N 6
ATOM 4127 C CA . ARG A 1 5 ? -6.912 -1.630 4.842 1.00 0.00 4 ARG A CA 6
ATOM 4128 C C . ARG A 1 5 ? -6.809 -1.020 3.443 1.00 0.00 4 ARG A C 6
ATOM 4129 O O . ARG A 1 5 ? -7.616 -1.326 2.567 1.00 0.00 4 ARG A O 6
ATOM 4150 N N . LEU A 1 6 ? -5.808 -0.168 3.276 1.00 0.00 5 LEU A N 6
ATOM 4151 C CA . LEU A 1 6 ? -5.588 0.488 1.999 1.00 0.00 5 LEU A CA 6
ATOM 4152 C C . LEU A 1 6 ? -4.827 -0.459 1.068 1.00 0.00 5 LEU A C 6
ATOM 4153 O O . LEU A 1 6 ? -4.913 -0.337 -0.152 1.00 0.00 5 LEU A O 6
ATOM 4169 N N . LEU A 1 7 ? -4.099 -1.382 1.681 1.00 0.00 6 LEU A N 6
ATOM 4170 C CA . LEU A 1 7 ? -3.325 -2.349 0.923 1.00 0.00 6 LEU A CA 6
ATOM 4171 C C . LEU A 1 7 ? -4.270 -3.375 0.296 1.00 0.00 6 LEU A C 6
ATOM 4172 O O . LEU A 1 7 ? -3.942 -3.989 -0.717 1.00 0.00 6 LEU A O 6
ATOM 4188 N N . ALA A 1 8 ? -5.426 -3.529 0.926 1.00 0.00 7 ALA A N 6
ATOM 4189 C CA . ALA A 1 8 ? -6.421 -4.470 0.442 1.00 0.00 7 ALA A CA 6
ATOM 4190 C C . ALA A 1 8 ? -7.099 -3.896 -0.804 1.00 0.00 7 ALA A C 6
ATOM 4191 O O . ALA A 1 8 ? -7.059 -4.504 -1.872 1.00 0.00 7 ALA A O 6
ATOM 4198 N N . SER A 1 9 ? -7.703 -2.730 -0.626 1.00 0.00 8 SER A N 6
ATOM 4199 C CA . SER A 1 9 ? -8.387 -2.067 -1.722 1.00 0.00 8 SER A CA 6
ATOM 4200 C C . SER A 1 9 ? -7.449 -1.939 -2.924 1.00 0.00 8 SER A C 6
ATOM 4201 O O . SER A 1 9 ? -7.896 -1.956 -4.069 1.00 0.00 8 SER A O 6
ATOM 4209 N N . LEU A 1 10 ? -6.165 -1.816 -2.621 1.00 0.00 9 LEU A N 6
ATOM 4210 C CA . LEU A 1 10 ? -5.160 -1.687 -3.663 1.00 0.00 9 LEU A CA 6
ATOM 4211 C C . LEU A 1 10 ? -5.067 -3.000 -4.442 1.00 0.00 9 LEU A C 6
ATOM 4212 O O . LEU A 1 10 ? -4.850 -2.993 -5.654 1.00 0.00 9 LEU A O 6
ATOM 4228 N N . LEU A 1 11 ? -5.235 -4.096 -3.716 1.00 0.00 10 LEU A N 6
ATOM 4229 C CA . LEU A 1 11 ? -5.174 -5.414 -4.325 1.00 0.00 10 LEU A CA 6
ATOM 4230 C C . LEU A 1 11 ? -6.548 -5.774 -4.892 1.00 0.00 10 LEU A C 6
ATOM 4231 O O . LEU A 1 11 ? -6.663 -6.165 -6.052 1.00 0.00 10 LEU A O 6
ATOM 4247 N N . ARG A 1 12 ? -7.558 -5.628 -4.046 1.00 0.00 11 ARG A N 6
ATOM 4248 C CA . ARG A 1 12 ? -8.921 -5.934 -4.448 1.00 0.00 11 ARG A CA 6
ATOM 4249 C C . ARG A 1 12 ? -9.314 -5.100 -5.669 1.00 0.00 11 ARG A C 6
ATOM 4250 O O . ARG A 1 12 ? -10.286 -5.415 -6.353 1.00 0.00 11 ARG A O 6
ATOM 4271 N N . GLN A 1 13 ? -8.535 -4.055 -5.908 1.00 0.00 12 GLN A N 6
ATOM 4272 C CA . GLN A 1 13 ? -8.789 -3.174 -7.035 1.00 0.00 12 GLN A CA 6
ATOM 4273 C C . GLN A 1 13 ? -8.139 -3.733 -8.303 1.00 0.00 12 GLN A C 6
ATOM 4274 O O . GLN A 1 13 ? -8.749 -3.732 -9.370 1.00 0.00 12 GLN A O 6
ATOM 4288 N N . SER A 1 14 ? -6.909 -4.198 -8.142 1.00 0.00 13 SER A N 6
ATOM 4289 C CA . SER A 1 14 ? -6.169 -4.759 -9.260 1.00 0.00 13 SER A CA 6
ATOM 4290 C C . SER A 1 14 ? -6.686 -6.163 -9.578 1.00 0.00 13 SER A C 6
ATOM 4291 O O . SER A 1 14 ? -6.636 -6.602 -10.725 1.00 0.00 13 SER A O 6
ATOM 4299 N N . ALA A 1 15 ? -7.172 -6.829 -8.540 1.00 0.00 14 ALA A N 6
ATOM 4300 C CA . ALA A 1 15 ? -7.699 -8.175 -8.695 1.00 0.00 14 ALA A CA 6
ATOM 4301 C C . ALA A 1 15 ? -8.947 -8.131 -9.577 1.00 0.00 14 ALA A C 6
ATOM 4302 O O . ALA A 1 15 ? -9.139 -8.997 -10.430 1.00 0.00 14 ALA A O 6
ATOM 4309 N N . GLN A 1 16 ? -9.764 -7.114 -9.344 1.00 0.00 15 GLN A N 6
ATOM 4310 C CA . GLN A 1 16 ? -10.989 -6.947 -10.106 1.00 0.00 15 GLN A CA 6
ATOM 4311 C C . GLN A 1 16 ? -10.672 -6.439 -11.514 1.00 0.00 15 GLN A C 6
ATOM 4312 O O . GLN A 1 16 ? -11.551 -6.388 -12.373 1.00 0.00 15 GLN A O 6
ATOM 4326 N N . ARG A 1 17 ? -9.412 -6.076 -11.707 1.00 0.00 16 ARG A N 6
ATOM 4327 C CA . ARG A 1 17 ? -8.969 -5.573 -12.997 1.00 0.00 16 ARG A CA 6
ATOM 4328 C C . ARG A 1 17 ? -7.598 -6.155 -13.350 1.00 0.00 16 ARG A C 6
ATOM 4329 O O . ARG A 1 17 ? -6.596 -5.442 -13.338 1.00 0.00 16 ARG A O 6
ATOM 4350 N N . GLY A 1 18 ? -7.598 -7.444 -13.655 1.00 0.00 17 GLY A N 6
ATOM 4351 C CA . GLY A 1 18 ? -6.368 -8.129 -14.010 1.00 0.00 17 GLY A CA 6
ATOM 4352 C C . GLY A 1 18 ? -5.492 -7.254 -14.908 1.00 0.00 17 GLY A C 6
ATOM 4353 O O . GLY A 1 18 ? -4.296 -7.106 -14.661 1.00 0.00 17 GLY A O 6
ATOM 4357 N N . GLY A 1 19 ? -6.121 -6.696 -15.931 1.00 0.00 18 GLY A N 6
ATOM 4358 C CA . GLY A 1 19 ? -5.414 -5.839 -16.868 1.00 0.00 18 GLY A CA 6
ATOM 4359 C C . GLY A 1 19 ? -4.432 -4.921 -16.137 1.00 0.00 18 GLY A C 6
ATOM 4360 O O . GLY A 1 19 ? -3.250 -5.240 -16.019 1.00 0.00 18 GLY A O 6
ATOM 4364 N N . GLY A 1 20 ? -4.958 -3.800 -15.665 1.00 0.00 19 GLY A N 6
ATOM 4365 C CA . GLY A 1 20 ? -4.142 -2.835 -14.949 1.00 0.00 19 GLY A CA 6
ATOM 4366 C C . GLY A 1 20 ? -3.333 -1.972 -15.920 1.00 0.00 19 GLY A C 6
ATOM 4367 O O . GLY A 1 20 ? -2.516 -2.489 -16.683 1.00 0.00 19 GLY A O 6
ATOM 4371 N N . LEU A 1 21 ? -3.586 -0.674 -15.862 1.00 0.00 20 LEU A N 6
ATOM 4372 C CA . LEU A 1 21 ? -2.892 0.265 -16.727 1.00 0.00 20 LEU A CA 6
ATOM 4373 C C . LEU A 1 21 ? -1.590 0.705 -16.054 1.00 0.00 20 LEU A C 6
ATOM 4374 O O . LEU A 1 21 ? -0.592 0.952 -16.728 1.00 0.00 20 LEU A O 6
ATOM 4390 N N . ILE A 1 22 ? -1.643 0.788 -14.732 1.00 0.00 21 ILE A N 6
ATOM 4391 C CA . ILE A 1 22 ? -0.481 1.194 -13.961 1.00 0.00 21 ILE A CA 6
ATOM 4392 C C . ILE A 1 22 ? 0.460 -0.002 -13.798 1.00 0.00 21 ILE A C 6
ATOM 4393 O O . ILE A 1 22 ? 1.616 0.162 -13.412 1.00 0.00 21 ILE A O 6
ATOM 4409 N N . SER A 1 23 ? -0.071 -1.178 -14.100 1.00 0.00 22 SER A N 6
ATOM 4410 C CA . SER A 1 23 ? 0.707 -2.401 -13.993 1.00 0.00 22 SER A CA 6
ATOM 4411 C C . SER A 1 23 ? 1.645 -2.531 -15.194 1.00 0.00 22 SER A C 6
ATOM 4412 O O . SER A 1 23 ? 2.597 -3.308 -15.160 1.00 0.00 22 SER A O 6
ATOM 4420 N N . ARG A 1 24 ? 1.343 -1.759 -16.227 1.00 0.00 23 ARG A N 6
ATOM 4421 C CA . ARG A 1 24 ? 2.147 -1.780 -17.438 1.00 0.00 23 ARG A CA 6
ATOM 4422 C C . ARG A 1 24 ? 2.773 -0.405 -17.682 1.00 0.00 23 ARG A C 6
ATOM 4423 O O . ARG A 1 24 ? 3.916 -0.311 -18.125 1.00 0.00 23 ARG A O 6
ATOM 4444 N N . SER A 1 25 ? 1.995 0.625 -17.383 1.00 0.00 24 SER A N 6
ATOM 4445 C CA . SER A 1 25 ? 2.460 1.990 -17.564 1.00 0.00 24 SER A CA 6
ATOM 4446 C C . SER A 1 25 ? 3.635 2.272 -16.627 1.00 0.00 24 SER A C 6
ATOM 4447 O O . SER A 1 25 ? 4.670 2.779 -17.059 1.00 0.00 24 SER A O 6
ATOM 4455 N N . LEU A 1 26 ? 3.438 1.930 -15.363 1.00 0.00 25 LEU A N 6
ATOM 4456 C CA . LEU A 1 26 ? 4.470 2.140 -14.361 1.00 0.00 25 LEU A CA 6
ATOM 4457 C C . LEU A 1 26 ? 5.434 0.951 -14.371 1.00 0.00 25 LEU A C 6
ATOM 4458 O O . LEU A 1 26 ? 6.573 1.068 -13.922 1.00 0.00 25 LEU A O 6
ATOM 4474 N N . GLY A 1 27 ? 4.941 -0.164 -14.887 1.00 0.00 26 GLY A N 6
ATOM 4475 C CA . GLY A 1 27 ? 5.744 -1.374 -14.961 1.00 0.00 26 GLY A CA 6
ATOM 4476 C C . GLY A 1 27 ? 6.943 -1.180 -15.892 1.00 0.00 26 GLY A C 6
ATOM 4477 O O . GLY A 1 27 ? 7.945 -1.883 -15.775 1.00 0.00 26 GLY A O 6
ATOM 4481 N N . ASN A 1 28 ? 6.801 -0.221 -16.795 1.00 0.00 27 ASN A N 6
ATOM 4482 C CA . ASN A 1 28 ? 7.860 0.076 -17.745 1.00 0.00 27 ASN A CA 6
ATOM 4483 C C . ASN A 1 28 ? 9.143 0.414 -16.983 1.00 0.00 27 ASN A C 6
ATOM 4484 O O . ASN A 1 28 ? 10.235 0.369 -17.548 1.00 0.00 27 ASN A O 6
ATOM 4495 N N . SER A 1 29 ? 8.968 0.744 -15.712 1.00 0.00 28 SER A N 6
ATOM 4496 C CA . SER A 1 29 ? 10.099 1.089 -14.867 1.00 0.00 28 SER A CA 6
ATOM 4497 C C . SER A 1 29 ? 9.604 1.553 -13.495 1.00 0.00 28 SER A C 6
ATOM 4498 O O . SER A 1 29 ? 9.740 2.725 -13.145 1.00 0.00 28 SER A O 6
ATOM 4506 N N . ILE A 1 30 ? 9.041 0.609 -12.754 1.00 0.00 29 ILE A N 6
ATOM 4507 C CA . ILE A 1 30 ? 8.526 0.907 -11.429 1.00 0.00 29 ILE A CA 6
ATOM 4508 C C . ILE A 1 30 ? 9.597 1.645 -10.624 1.00 0.00 29 ILE A C 6
ATOM 4509 O O . ILE A 1 30 ? 9.336 2.713 -10.072 1.00 0.00 29 ILE A O 6
ATOM 4525 N N . PRO A 1 31 ? 10.809 1.033 -10.583 1.00 0.00 30 PRO A N 6
ATOM 4526 C CA . PRO A 1 31 ? 11.921 1.621 -9.854 1.00 0.00 30 PRO A CA 6
ATOM 4527 C C . PRO A 1 31 ? 12.509 2.810 -10.618 1.00 0.00 30 PRO A C 6
ATOM 4528 O O . PRO A 1 31 ? 13.667 2.775 -11.031 1.00 0.00 30 PRO A O 6
ATOM 4539 N N . LYS A 1 32 ? 11.684 3.832 -10.783 1.00 0.00 31 LYS A N 6
ATOM 4540 C CA . LYS A 1 32 ? 12.107 5.030 -11.489 1.00 0.00 31 LYS A CA 6
ATOM 4541 C C . LYS A 1 32 ? 10.876 5.856 -11.868 1.00 0.00 31 LYS A C 6
ATOM 4542 O O . LYS A 1 32 ? 10.767 7.021 -11.490 1.00 0.00 31 LYS A O 6
ATOM 4561 N N . SER A 1 33 ? 9.981 5.220 -12.609 1.00 0.00 32 SER A N 6
ATOM 4562 C CA . SER A 1 33 ? 8.763 5.882 -13.043 1.00 0.00 32 SER A CA 6
ATOM 4563 C C . SER A 1 33 ? 7.916 6.266 -11.828 1.00 0.00 32 SER A C 6
ATOM 4564 O O . SER A 1 33 ? 7.377 7.371 -11.767 1.00 0.00 32 SER A O 6
ATOM 4572 N N . ALA A 1 34 ? 7.824 5.333 -10.892 1.00 0.00 33 ALA A N 6
ATOM 4573 C CA . ALA A 1 34 ? 7.051 5.561 -9.682 1.00 0.00 33 ALA A CA 6
ATOM 4574 C C . ALA A 1 34 ? 7.668 6.720 -8.899 1.00 0.00 33 ALA A C 6
ATOM 4575 O O . ALA A 1 34 ? 7.036 7.270 -7.998 1.00 0.00 33 ALA A O 6
ATOM 4582 N N . SER A 1 35 ? 8.894 7.058 -9.270 1.00 0.00 34 SER A N 6
ATOM 4583 C CA . SER A 1 35 ? 9.602 8.143 -8.614 1.00 0.00 34 SER A CA 6
ATOM 4584 C C . SER A 1 35 ? 9.579 9.394 -9.495 1.00 0.00 34 SER A C 6
ATOM 4585 O O . SER A 1 35 ? 10.536 10.166 -9.508 1.00 0.00 34 SER A O 6
ATOM 4593 N N . ARG A 1 36 ? 8.475 9.554 -10.211 1.00 0.00 35 ARG A N 6
ATOM 4594 C CA . ARG A 1 36 ? 8.314 10.696 -11.093 1.00 0.00 35 ARG A CA 6
ATOM 4595 C C . ARG A 1 36 ? 6.830 10.995 -11.309 1.00 0.00 35 ARG A C 6
ATOM 4596 O O . ARG A 1 36 ? 6.410 12.151 -11.259 1.00 0.00 35 ARG A O 6
ATOM 4617 N N . ALA A 1 37 ? 6.073 9.933 -11.546 1.00 0.00 36 ALA A N 6
ATOM 4618 C CA . ALA A 1 37 ? 4.644 10.066 -11.771 1.00 0.00 36 ALA A CA 6
ATOM 4619 C C . ALA A 1 37 ? 4.043 10.964 -10.687 1.00 0.00 36 ALA A C 6
ATOM 4620 O O . ALA A 1 37 ? 4.003 12.183 -10.839 1.00 0.00 36 ALA A O 6
ATOM 4627 N N . SER A 1 38 ? 3.591 10.325 -9.619 1.00 0.00 37 SER A N 6
ATOM 4628 C CA . SER A 1 38 ? 2.995 11.050 -8.509 1.00 0.00 37 SER A CA 6
ATOM 4629 C C . SER A 1 38 ? 1.541 11.400 -8.835 1.00 0.00 37 SER A C 6
ATOM 4630 O O . SER A 1 38 ? 1.183 11.555 -10.001 1.00 0.00 37 SER A O 6
ATOM 4638 N N . SER A 1 39 ? 0.744 11.513 -7.783 1.00 0.00 38 SER A N 6
ATOM 4639 C CA . SER A 1 39 ? -0.663 11.841 -7.942 1.00 0.00 38 SER A CA 6
ATOM 4640 C C . SER A 1 39 ? -1.464 10.574 -8.253 1.00 0.00 38 SER A C 6
ATOM 4641 O O . SER A 1 39 ? -2.230 10.099 -7.417 1.00 0.00 38 SER A O 6
ATOM 4649 N N . ARG A 1 40 ? -1.258 10.064 -9.459 1.00 0.00 39 ARG A N 6
ATOM 4650 C CA . ARG A 1 40 ? -1.951 8.863 -9.891 1.00 0.00 39 ARG A CA 6
ATOM 4651 C C . ARG A 1 40 ? -1.194 7.617 -9.425 1.00 0.00 39 ARG A C 6
ATOM 4652 O O . ARG A 1 40 ? -1.805 6.592 -9.126 1.00 0.00 39 ARG A O 6
ATOM 4673 N N . ALA A 1 41 ? 0.123 7.748 -9.378 1.00 0.00 40 ALA A N 6
ATOM 4674 C CA . ALA A 1 41 ? 0.969 6.645 -8.953 1.00 0.00 40 ALA A CA 6
ATOM 4675 C C . ALA A 1 41 ? 1.241 6.765 -7.453 1.00 0.00 40 ALA A C 6
ATOM 4676 O O . ALA A 1 41 ? 2.071 6.038 -6.908 1.00 0.00 40 ALA A O 6
ATOM 4683 N N . SER A 1 42 ? 0.525 7.688 -6.826 1.00 0.00 41 SER A N 6
ATOM 4684 C CA . SER A 1 42 ? 0.679 7.912 -5.398 1.00 0.00 41 SER A CA 6
ATOM 4685 C C . SER A 1 42 ? -0.059 6.824 -4.615 1.00 0.00 41 SER A C 6
ATOM 4686 O O . SER A 1 42 ? 0.517 6.189 -3.734 1.00 0.00 41 SER A O 6
ATOM 4694 N N . PRO A 1 43 ? -1.358 6.639 -4.974 1.00 0.00 42 PRO A N 6
ATOM 4695 C CA . PRO A 1 43 ? -2.181 5.639 -4.314 1.00 0.00 42 PRO A CA 6
ATOM 4696 C C . PRO A 1 43 ? -1.813 4.230 -4.785 1.00 0.00 42 PRO A C 6
ATOM 4697 O O . PRO A 1 43 ? -1.873 3.278 -4.008 1.00 0.00 42 PRO A O 6
ATOM 4708 N N . LYS A 1 44 ? -1.441 4.142 -6.053 1.00 0.00 43 LYS A N 6
ATOM 4709 C CA . LYS A 1 44 ? -1.064 2.865 -6.635 1.00 0.00 43 LYS A CA 6
ATOM 4710 C C . LYS A 1 44 ? 0.414 2.595 -6.347 1.00 0.00 43 LYS A C 6
ATOM 4711 O O . LYS A 1 44 ? 0.837 1.442 -6.282 1.00 0.00 43 LYS A O 6
ATOM 4730 N N . GLY A 1 45 ? 1.160 3.678 -6.182 1.00 0.00 44 GLY A N 6
ATOM 4731 C CA . GLY A 1 45 ? 2.581 3.572 -5.903 1.00 0.00 44 GLY A CA 6
ATOM 4732 C C . GLY A 1 45 ? 2.846 2.571 -4.775 1.00 0.00 44 GLY A C 6
ATOM 4733 O O . GLY A 1 45 ? 3.562 1.590 -4.967 1.00 0.00 44 GLY A O 6
ATOM 4737 N N . PHE A 1 46 ? 2.253 2.855 -3.625 1.00 0.00 45 PHE A N 6
ATOM 4738 C CA . PHE A 1 46 ? 2.416 1.992 -2.467 1.00 0.00 45 PHE A CA 6
ATOM 4739 C C . PHE A 1 46 ? 2.283 0.518 -2.858 1.00 0.00 45 PHE A C 6
ATOM 4740 O O . PHE A 1 46 ? 2.944 -0.342 -2.279 1.00 0.00 45 PHE A O 6
ATOM 4757 N N . LEU A 1 47 ? 1.426 0.275 -3.838 1.00 0.00 46 LEU A N 6
ATOM 4758 C CA . LEU A 1 47 ? 1.198 -1.079 -4.313 1.00 0.00 46 LEU A CA 6
ATOM 4759 C C . LEU A 1 47 ? 2.255 -1.432 -5.360 1.00 0.00 46 LEU A C 6
ATOM 4760 O O . LEU A 1 47 ? 2.680 -2.583 -5.455 1.00 0.00 46 LEU A O 6
ATOM 4776 N N . LEU A 1 48 ? 2.651 -0.421 -6.120 1.00 0.00 47 LEU A N 6
ATOM 4777 C CA . LEU A 1 48 ? 3.651 -0.611 -7.156 1.00 0.00 47 LEU A CA 6
ATOM 4778 C C . LEU A 1 48 ? 5.021 -0.816 -6.506 1.00 0.00 47 LEU A C 6
ATOM 4779 O O . LEU A 1 48 ? 5.913 -1.414 -7.105 1.00 0.00 47 LEU A O 6
ATOM 4795 N N . ASN A 1 49 ? 5.144 -0.308 -5.289 1.00 0.00 48 ASN A N 6
ATOM 4796 C CA . ASN A 1 49 ? 6.390 -0.428 -4.551 1.00 0.00 48 ASN A CA 6
ATOM 4797 C C . ASN A 1 49 ? 6.525 -1.855 -4.016 1.00 0.00 48 ASN A C 6
ATOM 4798 O O . ASN A 1 49 ? 7.616 -2.425 -4.025 1.00 0.00 48 ASN A O 6
ATOM 4809 N N . ARG A 1 50 ? 5.402 -2.393 -3.563 1.00 0.00 49 ARG A N 6
ATOM 4810 C CA . ARG A 1 50 ? 5.382 -3.743 -3.025 1.00 0.00 49 ARG A CA 6
ATOM 4811 C C . ARG A 1 50 ? 5.623 -4.761 -4.141 1.00 0.00 49 ARG A C 6
ATOM 4812 O O . ARG A 1 50 ? 6.075 -5.876 -3.882 1.00 0.00 49 ARG A O 6
ATOM 4833 N N . ALA A 1 51 ? 5.311 -4.343 -5.359 1.00 0.00 50 ALA A N 6
ATOM 4834 C CA . ALA A 1 51 ? 5.489 -5.205 -6.515 1.00 0.00 50 ALA A CA 6
ATOM 4835 C C . ALA A 1 51 ? 6.983 -5.405 -6.773 1.00 0.00 50 ALA A C 6
ATOM 4836 O O . ALA A 1 51 ? 7.405 -6.476 -7.205 1.00 0.00 50 ALA A O 6
ATOM 4843 N N . VAL A 1 52 ? 7.744 -4.354 -6.498 1.00 0.00 51 VAL A N 6
ATOM 4844 C CA . VAL A 1 52 ? 9.183 -4.400 -6.695 1.00 0.00 51 VAL A CA 6
ATOM 4845 C C . VAL A 1 52 ? 9.842 -5.031 -5.467 1.00 0.00 51 VAL A C 6
ATOM 4846 O O . VAL A 1 52 ? 10.922 -5.611 -5.567 1.00 0.00 51 VAL A O 6
ATOM 4859 N N . GLN A 1 53 ? 9.164 -4.897 -4.337 1.00 0.00 52 GLN A N 6
ATOM 4860 C CA . GLN A 1 53 ? 9.669 -5.446 -3.091 1.00 0.00 52 GLN A CA 6
ATOM 4861 C C . GLN A 1 53 ? 9.804 -6.967 -3.197 1.00 0.00 52 GLN A C 6
ATOM 4862 O O . GLN A 1 53 ? 10.879 -7.516 -2.962 1.00 0.00 52 GLN A O 6
ATOM 4876 N N . TYR A 1 54 ? 8.698 -7.603 -3.551 1.00 0.00 53 TYR A N 6
ATOM 4877 C CA . TYR A 1 54 ? 8.679 -9.050 -3.691 1.00 0.00 53 TYR A CA 6
ATOM 4878 C C . TYR A 1 54 ? 9.164 -9.472 -5.079 1.00 0.00 53 TYR A C 6
ATOM 4879 O O . TYR A 1 54 ? 10.363 -9.645 -5.294 1.00 0.00 53 TYR A O 6
ATOM 4897 N N . ALA A 1 2 ? -5.929 3.384 5.839 1.00 0.00 1 ALA A N 7
ATOM 4898 C CA . ALA A 1 2 ? -5.425 2.440 6.820 1.00 0.00 1 ALA A CA 7
ATOM 4899 C C . ALA A 1 2 ? -4.064 1.911 6.362 1.00 0.00 1 ALA A C 7
ATOM 4900 O O . ALA A 1 2 ? -3.591 2.260 5.280 1.00 0.00 1 ALA A O 7
ATOM 4907 N N . SER A 1 3 ? -3.472 1.080 7.205 1.00 0.00 2 SER A N 7
ATOM 4908 C CA . SER A 1 3 ? -2.175 0.500 6.900 1.00 0.00 2 SER A CA 7
ATOM 4909 C C . SER A 1 3 ? -2.336 -0.976 6.530 1.00 0.00 2 SER A C 7
ATOM 4910 O O . SER A 1 3 ? -3.059 -1.712 7.201 1.00 0.00 2 SER A O 7
ATOM 4918 N N . ARG A 1 4 ? -1.650 -1.364 5.466 1.00 0.00 3 ARG A N 7
ATOM 4919 C CA . ARG A 1 4 ? -1.707 -2.740 4.999 1.00 0.00 3 ARG A CA 7
ATOM 4920 C C . ARG A 1 4 ? -3.033 -3.002 4.283 1.00 0.00 3 ARG A C 7
ATOM 4921 O O . ARG A 1 4 ? -3.049 -3.327 3.097 1.00 0.00 3 ARG A O 7
ATOM 4942 N N . ARG A 1 5 ? -4.115 -2.851 5.034 1.00 0.00 4 ARG A N 7
ATOM 4943 C CA . ARG A 1 5 ? -5.443 -3.067 4.485 1.00 0.00 4 ARG A CA 7
ATOM 4944 C C . ARG A 1 5 ? -5.622 -2.264 3.196 1.00 0.00 4 ARG A C 7
ATOM 4945 O O . ARG A 1 5 ? -6.279 -2.721 2.261 1.00 0.00 4 ARG A O 7
ATOM 4966 N N . LEU A 1 6 ? -5.027 -1.080 3.186 1.00 0.00 5 LEU A N 7
ATOM 4967 C CA . LEU A 1 6 ? -5.112 -0.209 2.026 1.00 0.00 5 LEU A CA 7
ATOM 4968 C C . LEU A 1 6 ? -4.569 -0.944 0.799 1.00 0.00 5 LEU A C 7
ATOM 4969 O O . LEU A 1 6 ? -5.337 -1.390 -0.052 1.00 0.00 5 LEU A O 7
ATOM 4985 N N . LEU A 1 7 ? -3.250 -1.049 0.748 1.00 0.00 6 LEU A N 7
ATOM 4986 C CA . LEU A 1 7 ? -2.595 -1.723 -0.360 1.00 0.00 6 LEU A CA 7
ATOM 4987 C C . LEU A 1 7 ? -3.307 -3.049 -0.637 1.00 0.00 6 LEU A C 7
ATOM 4988 O O . LEU A 1 7 ? -3.272 -3.554 -1.758 1.00 0.00 6 LEU A O 7
ATOM 5004 N N . ALA A 1 8 ? -3.937 -3.575 0.403 1.00 0.00 7 ALA A N 7
ATOM 5005 C CA . ALA A 1 8 ? -4.655 -4.832 0.286 1.00 0.00 7 ALA A CA 7
ATOM 5006 C C . ALA A 1 8 ? -5.917 -4.616 -0.552 1.00 0.00 7 ALA A C 7
ATOM 5007 O O . ALA A 1 8 ? -6.060 -5.196 -1.628 1.00 0.00 7 ALA A O 7
ATOM 5014 N N . SER A 1 9 ? -6.802 -3.781 -0.028 1.00 0.00 8 SER A N 7
ATOM 5015 C CA . SER A 1 9 ? -8.047 -3.481 -0.715 1.00 0.00 8 SER A CA 7
ATOM 5016 C C . SER A 1 9 ? -7.755 -2.818 -2.062 1.00 0.00 8 SER A C 7
ATOM 5017 O O . SER A 1 9 ? -8.525 -2.965 -3.011 1.00 0.00 8 SER A O 7
ATOM 5025 N N . LEU A 1 10 ? -6.641 -2.103 -2.105 1.00 0.00 9 LEU A N 7
ATOM 5026 C CA . LEU A 1 10 ? -6.237 -1.417 -3.321 1.00 0.00 9 LEU A CA 7
ATOM 5027 C C . LEU A 1 10 ? -5.823 -2.450 -4.371 1.00 0.00 9 LEU A C 7
ATOM 5028 O O . LEU A 1 10 ? -5.899 -2.188 -5.570 1.00 0.00 9 LEU A O 7
ATOM 5044 N N . LEU A 1 11 ? -5.393 -3.604 -3.881 1.00 0.00 10 LEU A N 7
ATOM 5045 C CA . LEU A 1 11 ? -4.966 -4.679 -4.762 1.00 0.00 10 LEU A CA 7
ATOM 5046 C C . LEU A 1 11 ? -6.192 -5.468 -5.227 1.00 0.00 10 LEU A C 7
ATOM 5047 O O . LEU A 1 11 ? -6.279 -5.858 -6.389 1.00 0.00 10 LEU A O 7
ATOM 5063 N N . ARG A 1 12 ? -7.107 -5.681 -4.293 1.00 0.00 11 ARG A N 7
ATOM 5064 C CA . ARG A 1 12 ? -8.323 -6.418 -4.592 1.00 0.00 11 ARG A CA 7
ATOM 5065 C C . ARG A 1 12 ? -9.132 -5.693 -5.670 1.00 0.00 11 ARG A C 7
ATOM 5066 O O . ARG A 1 12 ? -9.548 -6.303 -6.653 1.00 0.00 11 ARG A O 7
ATOM 5087 N N . GLN A 1 13 ? -9.329 -4.402 -5.448 1.00 0.00 12 GLN A N 7
ATOM 5088 C CA . GLN A 1 13 ? -10.081 -3.588 -6.388 1.00 0.00 12 GLN A CA 7
ATOM 5089 C C . GLN A 1 13 ? -9.406 -3.605 -7.762 1.00 0.00 12 GLN A C 7
ATOM 5090 O O . GLN A 1 13 ? -10.071 -3.453 -8.785 1.00 0.00 12 GLN A O 7
ATOM 5104 N N . SER A 1 14 ? -8.094 -3.789 -7.739 1.00 0.00 13 SER A N 7
ATOM 5105 C CA . SER A 1 14 ? -7.323 -3.827 -8.969 1.00 0.00 13 SER A CA 7
ATOM 5106 C C . SER A 1 14 ? -7.371 -5.231 -9.575 1.00 0.00 13 SER A C 7
ATOM 5107 O O . SER A 1 14 ? -7.751 -5.400 -10.732 1.00 0.00 13 SER A O 7
ATOM 5115 N N . ALA A 1 15 ? -6.980 -6.203 -8.763 1.00 0.00 14 ALA A N 7
ATOM 5116 C CA . ALA A 1 15 ? -6.974 -7.588 -9.205 1.00 0.00 14 ALA A CA 7
ATOM 5117 C C . ALA A 1 15 ? -8.275 -7.886 -9.952 1.00 0.00 14 ALA A C 7
ATOM 5118 O O . ALA A 1 15 ? -8.284 -8.670 -10.900 1.00 0.00 14 ALA A O 7
ATOM 5125 N N . GLN A 1 16 ? -9.342 -7.245 -9.498 1.00 0.00 15 GLN A N 7
ATOM 5126 C CA . GLN A 1 16 ? -10.645 -7.432 -10.113 1.00 0.00 15 GLN A CA 7
ATOM 5127 C C . GLN A 1 16 ? -10.812 -6.484 -11.303 1.00 0.00 15 GLN A C 7
ATOM 5128 O O . GLN A 1 16 ? -11.472 -6.824 -12.283 1.00 0.00 15 GLN A O 7
ATOM 5142 N N . ARG A 1 17 ? -10.201 -5.315 -11.177 1.00 0.00 16 ARG A N 7
ATOM 5143 C CA . ARG A 1 17 ? -10.274 -4.316 -12.229 1.00 0.00 16 ARG A CA 7
ATOM 5144 C C . ARG A 1 17 ? -9.188 -3.256 -12.030 1.00 0.00 16 ARG A C 7
ATOM 5145 O O . ARG A 1 17 ? -8.037 -3.464 -12.408 1.00 0.00 16 ARG A O 7
ATOM 5166 N N . GLY A 1 18 ? -9.594 -2.143 -11.437 1.00 0.00 17 GLY A N 7
ATOM 5167 C CA . GLY A 1 18 ? -8.671 -1.050 -11.184 1.00 0.00 17 GLY A CA 7
ATOM 5168 C C . GLY A 1 18 ? -7.859 -0.717 -12.436 1.00 0.00 17 GLY A C 7
ATOM 5169 O O . GLY A 1 18 ? -6.777 -0.139 -12.344 1.00 0.00 17 GLY A O 7
ATOM 5173 N N . GLY A 1 19 ? -8.412 -1.095 -13.580 1.00 0.00 18 GLY A N 7
ATOM 5174 C CA . GLY A 1 19 ? -7.753 -0.843 -14.849 1.00 0.00 18 GLY A CA 7
ATOM 5175 C C . GLY A 1 19 ? -6.239 -1.028 -14.727 1.00 0.00 18 GLY A C 7
ATOM 5176 O O . GLY A 1 19 ? -5.507 -0.063 -14.517 1.00 0.00 18 GLY A O 7
ATOM 5180 N N . GLY A 1 20 ? -5.815 -2.277 -14.866 1.00 0.00 19 GLY A N 7
ATOM 5181 C CA . GLY A 1 20 ? -4.401 -2.601 -14.773 1.00 0.00 19 GLY A CA 7
ATOM 5182 C C . GLY A 1 20 ? -3.619 -1.977 -15.931 1.00 0.00 19 GLY A C 7
ATOM 5183 O O . GLY A 1 20 ? -3.137 -2.685 -16.812 1.00 0.00 19 GLY A O 7
ATOM 5187 N N . LEU A 1 21 ? -3.518 -0.656 -15.890 1.00 0.00 20 LEU A N 7
ATOM 5188 C CA . LEU A 1 21 ? -2.802 0.071 -16.925 1.00 0.00 20 LEU A CA 7
ATOM 5189 C C . LEU A 1 21 ? -1.490 0.607 -16.349 1.00 0.00 20 LEU A C 7
ATOM 5190 O O . LEU A 1 21 ? -0.580 0.964 -17.097 1.00 0.00 20 LEU A O 7
ATOM 5206 N N . ILE A 1 22 ? -1.434 0.648 -15.027 1.00 0.00 21 ILE A N 7
ATOM 5207 C CA . ILE A 1 22 ? -0.246 1.134 -14.343 1.00 0.00 21 ILE A CA 7
ATOM 5208 C C . ILE A 1 22 ? 0.582 -0.057 -13.859 1.00 0.00 21 ILE A C 7
ATOM 5209 O O . ILE A 1 22 ? 1.774 0.080 -13.591 1.00 0.00 21 ILE A O 7
ATOM 5225 N N . SER A 1 23 ? -0.082 -1.199 -13.763 1.00 0.00 22 SER A N 7
ATOM 5226 C CA . SER A 1 23 ? 0.578 -2.414 -13.315 1.00 0.00 22 SER A CA 7
ATOM 5227 C C . SER A 1 23 ? 1.764 -2.732 -14.229 1.00 0.00 22 SER A C 7
ATOM 5228 O O . SER A 1 23 ? 2.671 -3.466 -13.841 1.00 0.00 22 SER A O 7
ATOM 5236 N N . ARG A 1 24 ? 1.717 -2.162 -15.425 1.00 0.00 23 ARG A N 7
ATOM 5237 C CA . ARG A 1 24 ? 2.777 -2.375 -16.396 1.00 0.00 23 ARG A CA 7
ATOM 5238 C C . ARG A 1 24 ? 3.564 -1.082 -16.615 1.00 0.00 23 ARG A C 7
ATOM 5239 O O . ARG A 1 24 ? 4.792 -1.101 -16.666 1.00 0.00 23 ARG A O 7
ATOM 5260 N N . SER A 1 25 ? 2.824 0.010 -16.740 1.00 0.00 24 SER A N 7
ATOM 5261 C CA . SER A 1 25 ? 3.438 1.310 -16.952 1.00 0.00 24 SER A CA 7
ATOM 5262 C C . SER A 1 25 ? 4.539 1.544 -15.916 1.00 0.00 24 SER A C 7
ATOM 5263 O O . SER A 1 25 ? 5.722 1.398 -16.217 1.00 0.00 24 SER A O 7
ATOM 5271 N N . LEU A 1 26 ? 4.110 1.905 -14.715 1.00 0.00 25 LEU A N 7
ATOM 5272 C CA . LEU A 1 26 ? 5.044 2.161 -13.632 1.00 0.00 25 LEU A CA 7
ATOM 5273 C C . LEU A 1 26 ? 5.880 0.905 -13.378 1.00 0.00 25 LEU A C 7
ATOM 5274 O O . LEU A 1 26 ? 6.988 0.990 -12.852 1.00 0.00 25 LEU A O 7
ATOM 5290 N N . GLY A 1 27 ? 5.317 -0.230 -13.765 1.00 0.00 26 GLY A N 7
ATOM 5291 C CA . GLY A 1 27 ? 5.998 -1.501 -13.586 1.00 0.00 26 GLY A CA 7
ATOM 5292 C C . GLY A 1 27 ? 7.351 -1.505 -14.302 1.00 0.00 26 GLY A C 7
ATOM 5293 O O . GLY A 1 27 ? 8.330 -2.037 -13.782 1.00 0.00 26 GLY A O 7
ATOM 5297 N N . ASN A 1 28 ? 7.361 -0.906 -15.483 1.00 0.00 27 ASN A N 7
ATOM 5298 C CA . ASN A 1 28 ? 8.576 -0.833 -16.276 1.00 0.00 27 ASN A CA 7
ATOM 5299 C C . ASN A 1 28 ? 9.481 0.265 -15.714 1.00 0.00 27 ASN A C 7
ATOM 5300 O O . ASN A 1 28 ? 10.655 0.351 -16.071 1.00 0.00 27 ASN A O 7
ATOM 5311 N N . SER A 1 29 ? 8.901 1.077 -14.842 1.00 0.00 28 SER A N 7
ATOM 5312 C CA . SER A 1 29 ? 9.641 2.166 -14.226 1.00 0.00 28 SER A CA 7
ATOM 5313 C C . SER A 1 29 ? 10.151 1.739 -12.849 1.00 0.00 28 SER A C 7
ATOM 5314 O O . SER A 1 29 ? 10.997 2.412 -12.260 1.00 0.00 28 SER A O 7
ATOM 5322 N N . ILE A 1 30 ? 9.615 0.624 -12.375 1.00 0.00 29 ILE A N 7
ATOM 5323 C CA . ILE A 1 30 ? 10.005 0.100 -11.076 1.00 0.00 29 ILE A CA 7
ATOM 5324 C C . ILE A 1 30 ? 11.522 -0.103 -11.048 1.00 0.00 29 ILE A C 7
ATOM 5325 O O . ILE A 1 30 ? 12.199 0.372 -10.138 1.00 0.00 29 ILE A O 7
ATOM 5341 N N . PRO A 1 31 ? 12.024 -0.829 -12.083 1.00 0.00 30 PRO A N 7
ATOM 5342 C CA . PRO A 1 31 ? 13.448 -1.101 -12.185 1.00 0.00 30 PRO A CA 7
ATOM 5343 C C . PRO A 1 31 ? 14.212 0.144 -12.641 1.00 0.00 30 PRO A C 7
ATOM 5344 O O . PRO A 1 31 ? 15.439 0.184 -12.569 1.00 0.00 30 PRO A O 7
ATOM 5355 N N . LYS A 1 32 ? 13.456 1.129 -13.102 1.00 0.00 31 LYS A N 7
ATOM 5356 C CA . LYS A 1 32 ? 14.046 2.371 -13.569 1.00 0.00 31 LYS A CA 7
ATOM 5357 C C . LYS A 1 32 ? 14.264 3.307 -12.379 1.00 0.00 31 LYS A C 7
ATOM 5358 O O . LYS A 1 32 ? 14.587 4.481 -12.559 1.00 0.00 31 LYS A O 7
ATOM 5377 N N . SER A 1 33 ? 14.079 2.753 -11.190 1.00 0.00 32 SER A N 7
ATOM 5378 C CA . SER A 1 33 ? 14.252 3.524 -9.971 1.00 0.00 32 SER A CA 7
ATOM 5379 C C . SER A 1 33 ? 13.142 4.571 -9.852 1.00 0.00 32 SER A C 7
ATOM 5380 O O . SER A 1 33 ? 13.380 5.680 -9.377 1.00 0.00 32 SER A O 7
ATOM 5388 N N . ALA A 1 34 ? 11.955 4.181 -10.292 1.00 0.00 33 ALA A N 7
ATOM 5389 C CA . ALA A 1 34 ? 10.808 5.072 -10.240 1.00 0.00 33 ALA A CA 7
ATOM 5390 C C . ALA A 1 34 ? 11.046 6.256 -11.180 1.00 0.00 33 ALA A C 7
ATOM 5391 O O . ALA A 1 34 ? 10.768 7.400 -10.824 1.00 0.00 33 ALA A O 7
ATOM 5398 N N . SER A 1 35 ? 11.557 5.939 -12.361 1.00 0.00 34 SER A N 7
ATOM 5399 C CA . SER A 1 35 ? 11.835 6.964 -13.354 1.00 0.00 34 SER A CA 7
ATOM 5400 C C . SER A 1 35 ? 10.751 8.042 -13.311 1.00 0.00 34 SER A C 7
ATOM 5401 O O . SER A 1 35 ? 10.908 9.058 -12.636 1.00 0.00 34 SER A O 7
ATOM 5409 N N . ARG A 1 36 ? 9.676 7.785 -14.041 1.00 0.00 35 ARG A N 7
ATOM 5410 C CA . ARG A 1 36 ? 8.566 8.721 -14.095 1.00 0.00 35 ARG A CA 7
ATOM 5411 C C . ARG A 1 36 ? 7.909 8.845 -12.719 1.00 0.00 35 ARG A C 7
ATOM 5412 O O . ARG A 1 36 ? 8.150 9.812 -11.998 1.00 0.00 35 ARG A O 7
ATOM 5433 N N . ALA A 1 37 ? 7.092 7.853 -12.397 1.00 0.00 36 ALA A N 7
ATOM 5434 C CA . ALA A 1 37 ? 6.398 7.839 -11.121 1.00 0.00 36 ALA A CA 7
ATOM 5435 C C . ALA A 1 37 ? 5.915 9.253 -10.792 1.00 0.00 36 ALA A C 7
ATOM 5436 O O . ALA A 1 37 ? 6.514 9.943 -9.969 1.00 0.00 36 ALA A O 7
ATOM 5443 N N . SER A 1 38 ? 4.835 9.644 -11.454 1.00 0.00 37 SER A N 7
ATOM 5444 C CA . SER A 1 38 ? 4.264 10.962 -11.243 1.00 0.00 37 SER A CA 7
ATOM 5445 C C . SER A 1 38 ? 2.897 11.057 -11.925 1.00 0.00 37 SER A C 7
ATOM 5446 O O . SER A 1 38 ? 2.561 10.224 -12.765 1.00 0.00 37 SER A O 7
ATOM 5454 N N . SER A 1 39 ? 2.148 12.078 -11.538 1.00 0.00 38 SER A N 7
ATOM 5455 C CA . SER A 1 39 ? 0.825 12.292 -12.102 1.00 0.00 38 SER A CA 7
ATOM 5456 C C . SER A 1 39 ? -0.176 11.325 -11.469 1.00 0.00 38 SER A C 7
ATOM 5457 O O . SER A 1 39 ? -1.031 11.735 -10.685 1.00 0.00 38 SER A O 7
ATOM 5465 N N . ARG A 1 40 ? -0.037 10.058 -11.832 1.00 0.00 39 ARG A N 7
ATOM 5466 C CA . ARG A 1 40 ? -0.920 9.029 -11.308 1.00 0.00 39 ARG A CA 7
ATOM 5467 C C . ARG A 1 40 ? -0.106 7.825 -10.828 1.00 0.00 39 ARG A C 7
ATOM 5468 O O . ARG A 1 40 ? -0.455 6.682 -11.113 1.00 0.00 39 ARG A O 7
ATOM 5489 N N . ALA A 1 41 ? 0.966 8.126 -10.107 1.00 0.00 40 ALA A N 7
ATOM 5490 C CA . ALA A 1 41 ? 1.832 7.083 -9.584 1.00 0.00 40 ALA A CA 7
ATOM 5491 C C . ALA A 1 41 ? 1.816 7.132 -8.056 1.00 0.00 40 ALA A C 7
ATOM 5492 O O . ALA A 1 41 ? 2.481 6.331 -7.399 1.00 0.00 40 ALA A O 7
ATOM 5499 N N . SER A 1 42 ? 1.053 8.080 -7.533 1.00 0.00 41 SER A N 7
ATOM 5500 C CA . SER A 1 42 ? 0.943 8.245 -6.094 1.00 0.00 41 SER A CA 7
ATOM 5501 C C . SER A 1 42 ? 0.112 7.106 -5.500 1.00 0.00 41 SER A C 7
ATOM 5502 O O . SER A 1 42 ? 0.547 6.439 -4.562 1.00 0.00 41 SER A O 7
ATOM 5510 N N . PRO A 1 43 ? -1.101 6.913 -6.084 1.00 0.00 42 PRO A N 7
ATOM 5511 C CA . PRO A 1 43 ? -1.997 5.867 -5.622 1.00 0.00 42 PRO A CA 7
ATOM 5512 C C . PRO A 1 43 ? -1.517 4.491 -6.085 1.00 0.00 42 PRO A C 7
ATOM 5513 O O . PRO A 1 43 ? -1.694 3.498 -5.380 1.00 0.00 42 PRO A O 7
ATOM 5524 N N . LYS A 1 44 ? -0.918 4.475 -7.266 1.00 0.00 43 LYS A N 7
ATOM 5525 C CA . LYS A 1 44 ? -0.411 3.235 -7.833 1.00 0.00 43 LYS A CA 7
ATOM 5526 C C . LYS A 1 44 ? 0.999 2.975 -7.296 1.00 0.00 43 LYS A C 7
ATOM 5527 O O . LYS A 1 44 ? 1.465 1.836 -7.296 1.00 0.00 43 LYS A O 7
ATOM 5546 N N . GLY A 1 45 ? 1.636 4.048 -6.852 1.00 0.00 44 GLY A N 7
ATOM 5547 C CA . GLY A 1 45 ? 2.982 3.949 -6.315 1.00 0.00 44 GLY A CA 7
ATOM 5548 C C . GLY A 1 45 ? 3.043 2.936 -5.170 1.00 0.00 44 GLY A C 7
ATOM 5549 O O . GLY A 1 45 ? 3.811 1.977 -5.225 1.00 0.00 44 GLY A O 7
ATOM 5553 N N . PHE A 1 46 ? 2.222 3.183 -4.160 1.00 0.00 45 PHE A N 7
ATOM 5554 C CA . PHE A 1 46 ? 2.173 2.304 -3.004 1.00 0.00 45 PHE A CA 7
ATOM 5555 C C . PHE A 1 46 ? 2.066 0.839 -3.433 1.00 0.00 45 PHE A C 7
ATOM 5556 O O . PHE A 1 46 ? 2.666 -0.038 -2.813 1.00 0.00 45 PHE A O 7
ATOM 5573 N N . LEU A 1 47 ? 1.300 0.620 -4.491 1.00 0.00 46 LEU A N 7
ATOM 5574 C CA . LEU A 1 47 ? 1.108 -0.724 -5.010 1.00 0.00 46 LEU A CA 7
ATOM 5575 C C . LEU A 1 47 ? 2.260 -1.071 -5.956 1.00 0.00 46 LEU A C 7
ATOM 5576 O O . LEU A 1 47 ? 2.543 -2.244 -6.190 1.00 0.00 46 LEU A O 7
ATOM 5592 N N . LEU A 1 48 ? 2.894 -0.028 -6.472 1.00 0.00 47 LEU A N 7
ATOM 5593 C CA . LEU A 1 48 ? 4.009 -0.208 -7.386 1.00 0.00 47 LEU A CA 7
ATOM 5594 C C . LEU A 1 48 ? 5.281 -0.488 -6.583 1.00 0.00 47 LEU A C 7
ATOM 5595 O O . LEU A 1 48 ? 6.224 -1.087 -7.096 1.00 0.00 47 LEU A O 7
ATOM 5611 N N . ASN A 1 49 ? 5.265 -0.042 -5.335 1.00 0.00 48 ASN A N 7
ATOM 5612 C CA . ASN A 1 49 ? 6.406 -0.237 -4.456 1.00 0.00 48 ASN A CA 7
ATOM 5613 C C . ASN A 1 49 ? 6.310 -1.618 -3.803 1.00 0.00 48 ASN A C 7
ATOM 5614 O O . ASN A 1 49 ? 7.324 -2.206 -3.436 1.00 0.00 48 ASN A O 7
ATOM 5625 N N . ARG A 1 50 ? 5.079 -2.094 -3.678 1.00 0.00 49 ARG A N 7
ATOM 5626 C CA . ARG A 1 50 ? 4.837 -3.393 -3.075 1.00 0.00 49 ARG A CA 7
ATOM 5627 C C . ARG A 1 50 ? 5.175 -4.509 -4.066 1.00 0.00 49 ARG A C 7
ATOM 5628 O O . ARG A 1 50 ? 5.400 -5.650 -3.667 1.00 0.00 49 ARG A O 7
ATOM 5649 N N . ALA A 1 51 ? 5.203 -4.139 -5.337 1.00 0.00 50 ALA A N 7
ATOM 5650 C CA . ALA A 1 51 ? 5.510 -5.094 -6.388 1.00 0.00 50 ALA A CA 7
ATOM 5651 C C . ALA A 1 51 ? 7.006 -5.414 -6.358 1.00 0.00 50 ALA A C 7
ATOM 5652 O O . ALA A 1 51 ? 7.415 -6.521 -6.708 1.00 0.00 50 ALA A O 7
ATOM 5659 N N . VAL A 1 52 ? 7.782 -4.426 -5.939 1.00 0.00 51 VAL A N 7
ATOM 5660 C CA . VAL A 1 52 ? 9.223 -4.587 -5.859 1.00 0.00 51 VAL A CA 7
ATOM 5661 C C . VAL A 1 52 ? 9.587 -5.235 -4.521 1.00 0.00 51 VAL A C 7
ATOM 5662 O O . VAL A 1 52 ? 10.571 -5.966 -4.427 1.00 0.00 51 VAL A O 7
ATOM 5675 N N . GLN A 1 53 ? 8.773 -4.941 -3.518 1.00 0.00 52 GLN A N 7
ATOM 5676 C CA . GLN A 1 53 ? 8.996 -5.484 -2.189 1.00 0.00 52 GLN A CA 7
ATOM 5677 C C . GLN A 1 53 ? 8.780 -6.998 -2.192 1.00 0.00 52 GLN A C 7
ATOM 5678 O O . GLN A 1 53 ? 9.664 -7.757 -1.797 1.00 0.00 52 GLN A O 7
ATOM 5692 N N . TYR A 1 54 ? 7.597 -7.395 -2.641 1.00 0.00 53 TYR A N 7
ATOM 5693 C CA . TYR A 1 54 ? 7.253 -8.805 -2.700 1.00 0.00 53 TYR A CA 7
ATOM 5694 C C . TYR A 1 54 ? 7.761 -9.440 -3.996 1.00 0.00 53 TYR A C 7
ATOM 5695 O O . TYR A 1 54 ? 7.528 -10.621 -4.246 1.00 0.00 53 TYR A O 7
ATOM 5713 N N . ALA A 1 2 ? -4.121 5.596 7.327 1.00 0.00 1 ALA A N 8
ATOM 5714 C CA . ALA A 1 2 ? -3.568 5.791 5.998 1.00 0.00 1 ALA A CA 8
ATOM 5715 C C . ALA A 1 2 ? -3.198 4.432 5.399 1.00 0.00 1 ALA A C 8
ATOM 5716 O O . ALA A 1 2 ? -3.833 3.976 4.449 1.00 0.00 1 ALA A O 8
ATOM 5723 N N . SER A 1 3 ? -2.175 3.824 5.979 1.00 0.00 2 SER A N 8
ATOM 5724 C CA . SER A 1 3 ? -1.714 2.526 5.515 1.00 0.00 2 SER A CA 8
ATOM 5725 C C . SER A 1 3 ? -2.332 1.416 6.367 1.00 0.00 2 SER A C 8
ATOM 5726 O O . SER A 1 3 ? -2.149 1.387 7.583 1.00 0.00 2 SER A O 8
ATOM 5734 N N . ARG A 1 4 ? -3.051 0.529 5.695 1.00 0.00 3 ARG A N 8
ATOM 5735 C CA . ARG A 1 4 ? -3.697 -0.581 6.374 1.00 0.00 3 ARG A CA 8
ATOM 5736 C C . ARG A 1 4 ? -4.814 -1.159 5.503 1.00 0.00 3 ARG A C 8
ATOM 5737 O O . ARG A 1 4 ? -4.665 -2.238 4.932 1.00 0.00 3 ARG A O 8
ATOM 5758 N N . ARG A 1 5 ? -5.908 -0.416 5.430 1.00 0.00 4 ARG A N 8
ATOM 5759 C CA . ARG A 1 5 ? -7.050 -0.840 4.639 1.00 0.00 4 ARG A CA 8
ATOM 5760 C C . ARG A 1 5 ? -6.868 -0.425 3.177 1.00 0.00 4 ARG A C 8
ATOM 5761 O O . ARG A 1 5 ? -7.570 -0.917 2.296 1.00 0.00 4 ARG A O 8
ATOM 5782 N N . LEU A 1 6 ? -5.921 0.478 2.966 1.00 0.00 5 LEU A N 8
ATOM 5783 C CA . LEU A 1 6 ? -5.637 0.966 1.627 1.00 0.00 5 LEU A CA 8
ATOM 5784 C C . LEU A 1 6 ? -5.073 -0.178 0.782 1.00 0.00 5 LEU A C 8
ATOM 5785 O O . LEU A 1 6 ? -5.326 -0.249 -0.421 1.00 0.00 5 LEU A O 8
ATOM 5801 N N . LEU A 1 7 ? -4.319 -1.044 1.443 1.00 0.00 6 LEU A N 8
ATOM 5802 C CA . LEU A 1 7 ? -3.717 -2.181 0.767 1.00 0.00 6 LEU A CA 8
ATOM 5803 C C . LEU A 1 7 ? -4.821 -3.107 0.254 1.00 0.00 6 LEU A C 8
ATOM 5804 O O . LEU A 1 7 ? -4.606 -3.876 -0.682 1.00 0.00 6 LEU A O 8
ATOM 5820 N N . ALA A 1 8 ? -5.980 -3.003 0.888 1.00 0.00 7 ALA A N 8
ATOM 5821 C CA . ALA A 1 8 ? -7.118 -3.822 0.508 1.00 0.00 7 ALA A CA 8
ATOM 5822 C C . ALA A 1 8 ? -7.624 -3.377 -0.866 1.00 0.00 7 ALA A C 8
ATOM 5823 O O . ALA A 1 8 ? -7.582 -4.145 -1.825 1.00 0.00 7 ALA A O 8
ATOM 5830 N N . SER A 1 9 ? -8.091 -2.138 -0.916 1.00 0.00 8 SER A N 8
ATOM 5831 C CA . SER A 1 9 ? -8.604 -1.582 -2.157 1.00 0.00 8 SER A CA 8
ATOM 5832 C C . SER A 1 9 ? -7.547 -1.692 -3.257 1.00 0.00 8 SER A C 8
ATOM 5833 O O . SER A 1 9 ? -7.881 -1.840 -4.432 1.00 0.00 8 SER A O 8
ATOM 5841 N N . LEU A 1 10 ? -6.293 -1.613 -2.838 1.00 0.00 9 LEU A N 8
ATOM 5842 C CA . LEU A 1 10 ? -5.185 -1.701 -3.772 1.00 0.00 9 LEU A CA 8
ATOM 5843 C C . LEU A 1 10 ? -5.126 -3.113 -4.357 1.00 0.00 9 LEU A C 8
ATOM 5844 O O . LEU A 1 10 ? -4.778 -3.293 -5.523 1.00 0.00 9 LEU A O 8
ATOM 5860 N N . LEU A 1 11 ? -5.473 -4.081 -3.519 1.00 0.00 10 LEU A N 8
ATOM 5861 C CA . LEU A 1 11 ? -5.466 -5.472 -3.939 1.00 0.00 10 LEU A CA 8
ATOM 5862 C C . LEU A 1 11 ? -6.797 -5.804 -4.615 1.00 0.00 10 LEU A C 8
ATOM 5863 O O . LEU A 1 11 ? -6.818 -6.392 -5.695 1.00 0.00 10 LEU A O 8
ATOM 5879 N N . ARG A 1 12 ? -7.875 -5.411 -3.953 1.00 0.00 11 ARG A N 8
ATOM 5880 C CA . ARG A 1 12 ? -9.207 -5.659 -4.477 1.00 0.00 11 ARG A CA 8
ATOM 5881 C C . ARG A 1 12 ? -9.400 -4.928 -5.807 1.00 0.00 11 ARG A C 8
ATOM 5882 O O . ARG A 1 12 ? -10.341 -5.211 -6.545 1.00 0.00 11 ARG A O 8
ATOM 5903 N N . GLN A 1 13 ? -8.491 -4.000 -6.072 1.00 0.00 12 GLN A N 8
ATOM 5904 C CA . GLN A 1 13 ? -8.549 -3.225 -7.300 1.00 0.00 12 GLN A CA 8
ATOM 5905 C C . GLN A 1 13 ? -7.861 -3.983 -8.438 1.00 0.00 12 GLN A C 8
ATOM 5906 O O . GLN A 1 13 ? -8.365 -4.014 -9.561 1.00 0.00 12 GLN A O 8
ATOM 5920 N N . SER A 1 14 ? -6.722 -4.574 -8.110 1.00 0.00 13 SER A N 8
ATOM 5921 C CA . SER A 1 14 ? -5.961 -5.329 -9.090 1.00 0.00 13 SER A CA 8
ATOM 5922 C C . SER A 1 14 ? -6.621 -6.689 -9.332 1.00 0.00 13 SER A C 8
ATOM 5923 O O . SER A 1 14 ? -6.636 -7.183 -10.458 1.00 0.00 13 SER A O 8
ATOM 5931 N N . ALA A 1 15 ? -7.151 -7.252 -8.257 1.00 0.00 14 ALA A N 8
ATOM 5932 C CA . ALA A 1 15 ? -7.810 -8.545 -8.338 1.00 0.00 14 ALA A CA 8
ATOM 5933 C C . ALA A 1 15 ? -8.961 -8.463 -9.343 1.00 0.00 14 ALA A C 8
ATOM 5934 O O . ALA A 1 15 ? -9.157 -9.377 -10.143 1.00 0.00 14 ALA A O 8
ATOM 5941 N N . GLN A 1 16 ? -9.691 -7.359 -9.271 1.00 0.00 15 GLN A N 8
ATOM 5942 C CA . GLN A 1 16 ? -10.815 -7.146 -10.165 1.00 0.00 15 GLN A CA 8
ATOM 5943 C C . GLN A 1 16 ? -10.320 -6.833 -11.578 1.00 0.00 15 GLN A C 8
ATOM 5944 O O . GLN A 1 16 ? -11.004 -7.122 -12.559 1.00 0.00 15 GLN A O 8
ATOM 5958 N N . ARG A 1 17 ? -9.133 -6.247 -11.637 1.00 0.00 16 ARG A N 8
ATOM 5959 C CA . ARG A 1 17 ? -8.537 -5.892 -12.913 1.00 0.00 16 ARG A CA 8
ATOM 5960 C C . ARG A 1 17 ? -9.613 -5.400 -13.884 1.00 0.00 16 ARG A C 8
ATOM 5961 O O . ARG A 1 17 ? -9.597 -5.752 -15.063 1.00 0.00 16 ARG A O 8
ATOM 5982 N N . GLY A 1 18 ? -10.523 -4.597 -13.351 1.00 0.00 17 GLY A N 8
ATOM 5983 C CA . GLY A 1 18 ? -11.604 -4.055 -14.156 1.00 0.00 17 GLY A CA 8
ATOM 5984 C C . GLY A 1 18 ? -11.073 -3.468 -15.464 1.00 0.00 17 GLY A C 8
ATOM 5985 O O . GLY A 1 18 ? -11.265 -4.048 -16.533 1.00 0.00 17 GLY A O 8
ATOM 5989 N N . GLY A 1 19 ? -10.416 -2.324 -15.340 1.00 0.00 18 GLY A N 8
ATOM 5990 C CA . GLY A 1 19 ? -9.855 -1.652 -16.500 1.00 0.00 18 GLY A CA 8
ATOM 5991 C C . GLY A 1 19 ? -8.391 -2.046 -16.708 1.00 0.00 18 GLY A C 8
ATOM 5992 O O . GLY A 1 19 ? -8.081 -2.857 -17.579 1.00 0.00 18 GLY A O 8
ATOM 5996 N N . GLY A 1 20 ? -7.531 -1.454 -15.893 1.00 0.00 19 GLY A N 8
ATOM 5997 C CA . GLY A 1 20 ? -6.107 -1.733 -15.977 1.00 0.00 19 GLY A CA 8
ATOM 5998 C C . GLY A 1 20 ? -5.285 -0.540 -15.484 1.00 0.00 19 GLY A C 8
ATOM 5999 O O . GLY A 1 20 ? -4.620 0.129 -16.274 1.00 0.00 19 GLY A O 8
ATOM 6003 N N . LEU A 1 21 ? -5.357 -0.311 -14.181 1.00 0.00 20 LEU A N 8
ATOM 6004 C CA . LEU A 1 21 ? -4.627 0.789 -13.574 1.00 0.00 20 LEU A CA 8
ATOM 6005 C C . LEU A 1 21 ? -3.131 0.467 -13.578 1.00 0.00 20 LEU A C 8
ATOM 6006 O O . LEU A 1 21 ? -2.303 1.350 -13.799 1.00 0.00 20 LEU A O 8
ATOM 6022 N N . ILE A 1 22 ? -2.831 -0.799 -13.330 1.00 0.00 21 ILE A N 8
ATOM 6023 C CA . ILE A 1 22 ? -1.449 -1.248 -13.302 1.00 0.00 21 ILE A CA 8
ATOM 6024 C C . ILE A 1 22 ? -1.118 -1.947 -14.623 1.00 0.00 21 ILE A C 8
ATOM 6025 O O . ILE A 1 22 ? -0.033 -2.504 -14.779 1.00 0.00 21 ILE A O 8
ATOM 6041 N N . SER A 1 23 ? -2.074 -1.896 -15.538 1.00 0.00 22 SER A N 8
ATOM 6042 C CA . SER A 1 23 ? -1.897 -2.517 -16.840 1.00 0.00 22 SER A CA 8
ATOM 6043 C C . SER A 1 23 ? -0.464 -2.304 -17.331 1.00 0.00 22 SER A C 8
ATOM 6044 O O . SER A 1 23 ? 0.342 -3.234 -17.326 1.00 0.00 22 SER A O 8
ATOM 6052 N N . ARG A 1 24 ? -0.190 -1.075 -17.743 1.00 0.00 23 ARG A N 8
ATOM 6053 C CA . ARG A 1 24 ? 1.133 -0.729 -18.237 1.00 0.00 23 ARG A CA 8
ATOM 6054 C C . ARG A 1 24 ? 1.383 0.772 -18.073 1.00 0.00 23 ARG A C 8
ATOM 6055 O O . ARG A 1 24 ? 2.183 1.354 -18.804 1.00 0.00 23 ARG A O 8
ATOM 6076 N N . SER A 1 25 ? 0.685 1.355 -17.110 1.00 0.00 24 SER A N 8
ATOM 6077 C CA . SER A 1 25 ? 0.822 2.776 -16.842 1.00 0.00 24 SER A CA 8
ATOM 6078 C C . SER A 1 25 ? 2.006 3.021 -15.905 1.00 0.00 24 SER A C 8
ATOM 6079 O O . SER A 1 25 ? 3.114 3.301 -16.359 1.00 0.00 24 SER A O 8
ATOM 6087 N N . LEU A 1 26 ? 1.732 2.904 -14.614 1.00 0.00 25 LEU A N 8
ATOM 6088 C CA . LEU A 1 26 ? 2.761 3.109 -13.610 1.00 0.00 25 LEU A CA 8
ATOM 6089 C C . LEU A 1 26 ? 3.649 1.866 -13.535 1.00 0.00 25 LEU A C 8
ATOM 6090 O O . LEU A 1 26 ? 4.823 1.958 -13.179 1.00 0.00 25 LEU A O 8
ATOM 6106 N N . GLY A 1 27 ? 3.056 0.732 -13.877 1.00 0.00 26 GLY A N 8
ATOM 6107 C CA . GLY A 1 27 ? 3.779 -0.528 -13.854 1.00 0.00 26 GLY A CA 8
ATOM 6108 C C . GLY A 1 27 ? 4.876 -0.550 -14.920 1.00 0.00 26 GLY A C 8
ATOM 6109 O O . GLY A 1 27 ? 6.036 -0.825 -14.618 1.00 0.00 26 GLY A O 8
ATOM 6113 N N . ASN A 1 28 ? 4.470 -0.258 -16.148 1.00 0.00 27 ASN A N 8
ATOM 6114 C CA . ASN A 1 28 ? 5.403 -0.241 -17.260 1.00 0.00 27 ASN A CA 8
ATOM 6115 C C . ASN A 1 28 ? 6.722 0.387 -16.805 1.00 0.00 27 ASN A C 8
ATOM 6116 O O . ASN A 1 28 ? 7.786 0.046 -17.319 1.00 0.00 27 ASN A O 8
ATOM 6127 N N . SER A 1 29 ? 6.609 1.293 -15.846 1.00 0.00 28 SER A N 8
ATOM 6128 C CA . SER A 1 29 ? 7.778 1.973 -15.316 1.00 0.00 28 SER A CA 8
ATOM 6129 C C . SER A 1 29 ? 7.569 2.298 -13.836 1.00 0.00 28 SER A C 8
ATOM 6130 O O . SER A 1 29 ? 7.548 3.466 -13.450 1.00 0.00 28 SER A O 8
ATOM 6138 N N . ILE A 1 30 ? 7.419 1.245 -13.046 1.00 0.00 29 ILE A N 8
ATOM 6139 C CA . ILE A 1 30 ? 7.212 1.403 -11.617 1.00 0.00 29 ILE A CA 8
ATOM 6140 C C . ILE A 1 30 ? 8.178 2.462 -11.080 1.00 0.00 29 ILE A C 8
ATOM 6141 O O . ILE A 1 30 ? 7.766 3.389 -10.386 1.00 0.00 29 ILE A O 8
ATOM 6157 N N . PRO A 1 31 ? 9.480 2.282 -11.431 1.00 0.00 30 PRO A N 8
ATOM 6158 C CA . PRO A 1 31 ? 10.508 3.209 -10.992 1.00 0.00 30 PRO A CA 8
ATOM 6159 C C . PRO A 1 31 ? 10.440 4.517 -11.783 1.00 0.00 30 PRO A C 8
ATOM 6160 O O . PRO A 1 31 ? 10.077 5.558 -11.238 1.00 0.00 30 PRO A O 8
ATOM 6171 N N . LYS A 1 32 ? 10.795 4.421 -13.056 1.00 0.00 31 LYS A N 8
ATOM 6172 C CA . LYS A 1 32 ? 10.779 5.584 -13.927 1.00 0.00 31 LYS A CA 8
ATOM 6173 C C . LYS A 1 32 ? 9.554 6.441 -13.604 1.00 0.00 31 LYS A C 8
ATOM 6174 O O . LYS A 1 32 ? 9.668 7.653 -13.427 1.00 0.00 31 LYS A O 8
ATOM 6193 N N . SER A 1 33 ? 8.408 5.777 -13.537 1.00 0.00 32 SER A N 8
ATOM 6194 C CA . SER A 1 33 ? 7.164 6.464 -13.238 1.00 0.00 32 SER A CA 8
ATOM 6195 C C . SER A 1 33 ? 7.186 6.987 -11.801 1.00 0.00 32 SER A C 8
ATOM 6196 O O . SER A 1 33 ? 6.775 8.118 -11.542 1.00 0.00 32 SER A O 8
ATOM 6204 N N . ALA A 1 34 ? 7.668 6.140 -10.904 1.00 0.00 33 ALA A N 8
ATOM 6205 C CA . ALA A 1 34 ? 7.750 6.504 -9.499 1.00 0.00 33 ALA A CA 8
ATOM 6206 C C . ALA A 1 34 ? 8.634 7.742 -9.348 1.00 0.00 33 ALA A C 8
ATOM 6207 O O . ALA A 1 34 ? 8.610 8.404 -8.311 1.00 0.00 33 ALA A O 8
ATOM 6214 N N . SER A 1 35 ? 9.393 8.020 -10.397 1.00 0.00 34 SER A N 8
ATOM 6215 C CA . SER A 1 35 ? 10.284 9.169 -10.394 1.00 0.00 34 SER A CA 8
ATOM 6216 C C . SER A 1 35 ? 9.631 10.339 -11.133 1.00 0.00 34 SER A C 8
ATOM 6217 O O . SER A 1 35 ? 10.181 11.438 -11.171 1.00 0.00 34 SER A O 8
ATOM 6225 N N . ARG A 1 36 ? 8.467 10.062 -11.702 1.00 0.00 35 ARG A N 8
ATOM 6226 C CA . ARG A 1 36 ? 7.733 11.079 -12.437 1.00 0.00 35 ARG A CA 8
ATOM 6227 C C . ARG A 1 36 ? 6.281 10.642 -12.640 1.00 0.00 35 ARG A C 8
ATOM 6228 O O . ARG A 1 36 ? 5.796 10.595 -13.769 1.00 0.00 35 ARG A O 8
ATOM 6249 N N . ALA A 1 37 ? 5.628 10.335 -11.528 1.00 0.00 36 ALA A N 8
ATOM 6250 C CA . ALA A 1 37 ? 4.241 9.904 -11.570 1.00 0.00 36 ALA A CA 8
ATOM 6251 C C . ALA A 1 37 ? 3.402 10.814 -10.672 1.00 0.00 36 ALA A C 8
ATOM 6252 O O . ALA A 1 37 ? 3.008 11.905 -11.081 1.00 0.00 36 ALA A O 8
ATOM 6259 N N . SER A 1 38 ? 3.152 10.332 -9.463 1.00 0.00 37 SER A N 8
ATOM 6260 C CA . SER A 1 38 ? 2.366 11.088 -8.503 1.00 0.00 37 SER A CA 8
ATOM 6261 C C . SER A 1 38 ? 0.917 11.193 -8.980 1.00 0.00 37 SER A C 8
ATOM 6262 O O . SER A 1 38 ? 0.546 10.595 -9.989 1.00 0.00 37 SER A O 8
ATOM 6270 N N . SER A 1 39 ? 0.135 11.957 -8.232 1.00 0.00 38 SER A N 8
ATOM 6271 C CA . SER A 1 39 ? -1.266 12.148 -8.566 1.00 0.00 38 SER A CA 8
ATOM 6272 C C . SER A 1 39 ? -2.059 10.881 -8.241 1.00 0.00 38 SER A C 8
ATOM 6273 O O . SER A 1 39 ? -2.962 10.906 -7.405 1.00 0.00 38 SER A O 8
ATOM 6281 N N . ARG A 1 40 ? -1.694 9.802 -8.919 1.00 0.00 39 ARG A N 8
ATOM 6282 C CA . ARG A 1 40 ? -2.359 8.527 -8.713 1.00 0.00 39 ARG A CA 8
ATOM 6283 C C . ARG A 1 40 ? -1.328 7.417 -8.506 1.00 0.00 39 ARG A C 8
ATOM 6284 O O . ARG A 1 40 ? -1.640 6.238 -8.663 1.00 0.00 39 ARG A O 8
ATOM 6305 N N . ALA A 1 41 ? -0.119 7.834 -8.157 1.00 0.00 40 ALA A N 8
ATOM 6306 C CA . ALA A 1 41 ? 0.961 6.889 -7.928 1.00 0.00 40 ALA A CA 8
ATOM 6307 C C . ALA A 1 41 ? 1.252 6.809 -6.428 1.00 0.00 40 ALA A C 8
ATOM 6308 O O . ALA A 1 41 ? 2.011 5.947 -5.984 1.00 0.00 40 ALA A O 8
ATOM 6315 N N . SER A 1 42 ? 0.634 7.717 -5.688 1.00 0.00 41 SER A N 8
ATOM 6316 C CA . SER A 1 42 ? 0.818 7.760 -4.247 1.00 0.00 41 SER A CA 8
ATOM 6317 C C . SER A 1 42 ? 0.038 6.622 -3.585 1.00 0.00 41 SER A C 8
ATOM 6318 O O . SER A 1 42 ? 0.584 5.882 -2.769 1.00 0.00 41 SER A O 8
ATOM 6326 N N . PRO A 1 43 ? -1.260 6.514 -3.974 1.00 0.00 42 PRO A N 8
ATOM 6327 C CA . PRO A 1 43 ? -2.122 5.478 -3.429 1.00 0.00 42 PRO A CA 8
ATOM 6328 C C . PRO A 1 43 ? -1.790 4.114 -4.036 1.00 0.00 42 PRO A C 8
ATOM 6329 O O . PRO A 1 43 ? -1.912 3.088 -3.369 1.00 0.00 42 PRO A O 8
ATOM 6340 N N . LYS A 1 44 ? -1.378 4.146 -5.296 1.00 0.00 43 LYS A N 8
ATOM 6341 C CA . LYS A 1 44 ? -1.028 2.924 -6.000 1.00 0.00 43 LYS A CA 8
ATOM 6342 C C . LYS A 1 44 ? 0.431 2.571 -5.707 1.00 0.00 43 LYS A C 8
ATOM 6343 O O . LYS A 1 44 ? 0.787 1.397 -5.633 1.00 0.00 43 LYS A O 8
ATOM 6362 N N . GLY A 1 45 ? 1.237 3.611 -5.549 1.00 0.00 44 GLY A N 8
ATOM 6363 C CA . GLY A 1 45 ? 2.651 3.426 -5.266 1.00 0.00 44 GLY A CA 8
ATOM 6364 C C . GLY A 1 45 ? 2.861 2.332 -4.218 1.00 0.00 44 GLY A C 8
ATOM 6365 O O . GLY A 1 45 ? 3.626 1.394 -4.439 1.00 0.00 44 GLY A O 8
ATOM 6369 N N . PHE A 1 46 ? 2.169 2.488 -3.099 1.00 0.00 45 PHE A N 8
ATOM 6370 C CA . PHE A 1 46 ? 2.271 1.526 -2.016 1.00 0.00 45 PHE A CA 8
ATOM 6371 C C . PHE A 1 46 ? 2.206 0.093 -2.548 1.00 0.00 45 PHE A C 8
ATOM 6372 O O . PHE A 1 46 ? 2.917 -0.786 -2.064 1.00 0.00 45 PHE A O 8
ATOM 6389 N N . LEU A 1 47 ? 1.345 -0.099 -3.536 1.00 0.00 46 LEU A N 8
ATOM 6390 C CA . LEU A 1 47 ? 1.178 -1.410 -4.140 1.00 0.00 46 LEU A CA 8
ATOM 6391 C C . LEU A 1 47 ? 2.346 -1.682 -5.091 1.00 0.00 46 LEU A C 8
ATOM 6392 O O . LEU A 1 47 ? 2.761 -2.828 -5.257 1.00 0.00 46 LEU A O 8
ATOM 6408 N N . LEU A 1 48 ? 2.842 -0.609 -5.689 1.00 0.00 47 LEU A N 8
ATOM 6409 C CA . LEU A 1 48 ? 3.954 -0.718 -6.619 1.00 0.00 47 LEU A CA 8
ATOM 6410 C C . LEU A 1 48 ? 5.233 -1.038 -5.842 1.00 0.00 47 LEU A C 8
ATOM 6411 O O . LEU A 1 48 ? 6.007 -1.905 -6.243 1.00 0.00 47 LEU A O 8
ATOM 6427 N N . ASN A 1 49 ? 5.416 -0.319 -4.744 1.00 0.00 48 ASN A N 8
ATOM 6428 C CA . ASN A 1 49 ? 6.588 -0.515 -3.908 1.00 0.00 48 ASN A CA 8
ATOM 6429 C C . ASN A 1 49 ? 6.735 -2.003 -3.583 1.00 0.00 48 ASN A C 8
ATOM 6430 O O . ASN A 1 49 ? 7.845 -2.533 -3.568 1.00 0.00 48 ASN A O 8
ATOM 6441 N N . ARG A 1 50 ? 5.598 -2.636 -3.331 1.00 0.00 49 ARG A N 8
ATOM 6442 C CA . ARG A 1 50 ? 5.585 -4.052 -3.009 1.00 0.00 49 ARG A CA 8
ATOM 6443 C C . ARG A 1 50 ? 5.796 -4.887 -4.274 1.00 0.00 49 ARG A C 8
ATOM 6444 O O . ARG A 1 50 ? 6.297 -6.008 -4.206 1.00 0.00 49 ARG A O 8
ATOM 6465 N N . ALA A 1 51 ? 5.400 -4.309 -5.398 1.00 0.00 50 ALA A N 8
ATOM 6466 C CA . ALA A 1 51 ? 5.538 -4.986 -6.676 1.00 0.00 50 ALA A CA 8
ATOM 6467 C C . ALA A 1 51 ? 7.016 -5.026 -7.070 1.00 0.00 50 ALA A C 8
ATOM 6468 O O . ALA A 1 51 ? 7.460 -5.963 -7.732 1.00 0.00 50 ALA A O 8
ATOM 6475 N N . VAL A 1 52 ? 7.736 -3.998 -6.647 1.00 0.00 51 VAL A N 8
ATOM 6476 C CA . VAL A 1 52 ? 9.155 -3.904 -6.947 1.00 0.00 51 VAL A CA 8
ATOM 6477 C C . VAL A 1 52 ? 9.946 -4.691 -5.901 1.00 0.00 51 VAL A C 8
ATOM 6478 O O . VAL A 1 52 ? 11.074 -5.109 -6.156 1.00 0.00 51 VAL A O 8
ATOM 6491 N N . GLN A 1 53 ? 9.323 -4.868 -4.745 1.00 0.00 52 GLN A N 8
ATOM 6492 C CA . GLN A 1 53 ? 9.956 -5.599 -3.659 1.00 0.00 52 GLN A CA 8
ATOM 6493 C C . GLN A 1 53 ? 10.167 -7.061 -4.054 1.00 0.00 52 GLN A C 8
ATOM 6494 O O . GLN A 1 53 ? 11.285 -7.569 -3.994 1.00 0.00 52 GLN A O 8
ATOM 6508 N N . TYR A 1 54 ? 9.074 -7.697 -4.450 1.00 0.00 53 TYR A N 8
ATOM 6509 C CA . TYR A 1 54 ? 9.126 -9.092 -4.855 1.00 0.00 53 TYR A CA 8
ATOM 6510 C C . TYR A 1 54 ? 9.810 -9.243 -6.215 1.00 0.00 53 TYR A C 8
ATOM 6511 O O . TYR A 1 54 ? 10.197 -10.345 -6.600 1.00 0.00 53 TYR A O 8
ATOM 6529 N N . ALA A 1 2 ? 2.105 1.794 7.044 1.00 0.00 1 ALA A N 9
ATOM 6530 C CA . ALA A 1 2 ? 1.322 2.925 6.580 1.00 0.00 1 ALA A CA 9
ATOM 6531 C C . ALA A 1 2 ? 0.220 2.428 5.642 1.00 0.00 1 ALA A C 9
ATOM 6532 O O . ALA A 1 2 ? 0.468 1.588 4.778 1.00 0.00 1 ALA A O 9
ATOM 6539 N N . SER A 1 3 ? -0.973 2.968 5.842 1.00 0.00 2 SER A N 9
ATOM 6540 C CA . SER A 1 3 ? -2.113 2.589 5.026 1.00 0.00 2 SER A CA 9
ATOM 6541 C C . SER A 1 3 ? -2.124 1.074 4.813 1.00 0.00 2 SER A C 9
ATOM 6542 O O . SER A 1 3 ? -1.849 0.597 3.713 1.00 0.00 2 SER A O 9
ATOM 6550 N N . ARG A 1 4 ? -2.445 0.360 5.882 1.00 0.00 3 ARG A N 9
ATOM 6551 C CA . ARG A 1 4 ? -2.495 -1.091 5.826 1.00 0.00 3 ARG A CA 9
ATOM 6552 C C . ARG A 1 4 ? -3.777 -1.551 5.128 1.00 0.00 3 ARG A C 9
ATOM 6553 O O . ARG A 1 4 ? -3.721 -2.257 4.123 1.00 0.00 3 ARG A O 9
ATOM 6574 N N . ARG A 1 5 ? -4.902 -1.130 5.688 1.00 0.00 4 ARG A N 9
ATOM 6575 C CA . ARG A 1 5 ? -6.195 -1.490 5.132 1.00 0.00 4 ARG A CA 9
ATOM 6576 C C . ARG A 1 5 ? -6.264 -1.100 3.654 1.00 0.00 4 ARG A C 9
ATOM 6577 O O . ARG A 1 5 ? -6.896 -1.790 2.856 1.00 0.00 4 ARG A O 9
ATOM 6598 N N . LEU A 1 6 ? -5.606 0.005 3.335 1.00 0.00 5 LEU A N 9
ATOM 6599 C CA . LEU A 1 6 ? -5.585 0.495 1.968 1.00 0.00 5 LEU A CA 9
ATOM 6600 C C . LEU A 1 6 ? -5.005 -0.586 1.052 1.00 0.00 5 LEU A C 9
ATOM 6601 O O . LEU A 1 6 ? -5.610 -0.940 0.042 1.00 0.00 5 LEU A O 9
ATOM 6617 N N . LEU A 1 7 ? -3.837 -1.079 1.439 1.00 0.00 6 LEU A N 9
ATOM 6618 C CA . LEU A 1 7 ? -3.169 -2.113 0.665 1.00 0.00 6 LEU A CA 9
ATOM 6619 C C . LEU A 1 7 ? -4.199 -3.143 0.201 1.00 0.00 6 LEU A C 9
ATOM 6620 O O . LEU A 1 7 ? -4.078 -3.699 -0.890 1.00 0.00 6 LEU A O 9
ATOM 6636 N N . ALA A 1 8 ? -5.190 -3.368 1.051 1.00 0.00 7 ALA A N 9
ATOM 6637 C CA . ALA A 1 8 ? -6.241 -4.322 0.742 1.00 0.00 7 ALA A CA 9
ATOM 6638 C C . ALA A 1 8 ? -6.972 -3.875 -0.525 1.00 0.00 7 ALA A C 9
ATOM 6639 O O . ALA A 1 8 ? -6.932 -4.563 -1.545 1.00 0.00 7 ALA A O 9
ATOM 6646 N N . SER A 1 9 ? -7.624 -2.726 -0.420 1.00 0.00 8 SER A N 9
ATOM 6647 C CA . SER A 1 9 ? -8.362 -2.180 -1.546 1.00 0.00 8 SER A CA 9
ATOM 6648 C C . SER A 1 9 ? -7.452 -2.079 -2.771 1.00 0.00 8 SER A C 9
ATOM 6649 O O . SER A 1 9 ? -7.912 -2.213 -3.903 1.00 0.00 8 SER A O 9
ATOM 6657 N N . LEU A 1 10 ? -6.176 -1.843 -2.502 1.00 0.00 9 LEU A N 9
ATOM 6658 C CA . LEU A 1 10 ? -5.197 -1.722 -3.569 1.00 0.00 9 LEU A CA 9
ATOM 6659 C C . LEU A 1 10 ? -5.126 -3.041 -4.343 1.00 0.00 9 LEU A C 9
ATOM 6660 O O . LEU A 1 10 ? -5.001 -3.041 -5.565 1.00 0.00 9 LEU A O 9
ATOM 6676 N N . LEU A 1 11 ? -5.211 -4.132 -3.596 1.00 0.00 10 LEU A N 9
ATOM 6677 C CA . LEU A 1 11 ? -5.158 -5.455 -4.197 1.00 0.00 10 LEU A CA 9
ATOM 6678 C C . LEU A 1 11 ? -6.468 -5.726 -4.938 1.00 0.00 10 LEU A C 9
ATOM 6679 O O . LEU A 1 11 ? -6.456 -6.127 -6.100 1.00 0.00 10 LEU A O 9
ATOM 6695 N N . ARG A 1 12 ? -7.567 -5.496 -4.235 1.00 0.00 11 ARG A N 9
ATOM 6696 C CA . ARG A 1 12 ? -8.884 -5.711 -4.811 1.00 0.00 11 ARG A CA 9
ATOM 6697 C C . ARG A 1 12 ? -9.033 -4.911 -6.107 1.00 0.00 11 ARG A C 9
ATOM 6698 O O . ARG A 1 12 ? -9.708 -5.349 -7.036 1.00 0.00 11 ARG A O 9
ATOM 6719 N N . GLN A 1 13 ? -8.391 -3.752 -6.125 1.00 0.00 12 GLN A N 9
ATOM 6720 C CA . GLN A 1 13 ? -8.443 -2.887 -7.291 1.00 0.00 12 GLN A CA 9
ATOM 6721 C C . GLN A 1 13 ? -7.711 -3.535 -8.467 1.00 0.00 12 GLN A C 9
ATOM 6722 O O . GLN A 1 13 ? -8.192 -3.500 -9.600 1.00 0.00 12 GLN A O 9
ATOM 6736 N N . SER A 1 14 ? -6.559 -4.113 -8.160 1.00 0.00 13 SER A N 9
ATOM 6737 C CA . SER A 1 14 ? -5.755 -4.769 -9.177 1.00 0.00 13 SER A CA 9
ATOM 6738 C C . SER A 1 14 ? -6.331 -6.151 -9.488 1.00 0.00 13 SER A C 9
ATOM 6739 O O . SER A 1 14 ? -6.048 -6.722 -10.540 1.00 0.00 13 SER A O 9
ATOM 6747 N N . ALA A 1 15 ? -7.128 -6.649 -8.554 1.00 0.00 14 ALA A N 9
ATOM 6748 C CA . ALA A 1 15 ? -7.747 -7.953 -8.716 1.00 0.00 14 ALA A CA 9
ATOM 6749 C C . ALA A 1 15 ? -8.977 -7.822 -9.616 1.00 0.00 14 ALA A C 9
ATOM 6750 O O . ALA A 1 15 ? -9.131 -8.575 -10.577 1.00 0.00 14 ALA A O 9
ATOM 6757 N N . GLN A 1 16 ? -9.821 -6.859 -9.274 1.00 0.00 15 GLN A N 9
ATOM 6758 C CA . GLN A 1 16 ? -11.033 -6.619 -10.039 1.00 0.00 15 GLN A CA 9
ATOM 6759 C C . GLN A 1 16 ? -10.683 -6.188 -11.465 1.00 0.00 15 GLN A C 9
ATOM 6760 O O . GLN A 1 16 ? -11.552 -6.152 -12.336 1.00 0.00 15 GLN A O 9
ATOM 6774 N N . ARG A 1 17 ? -9.411 -5.874 -11.659 1.00 0.00 16 ARG A N 9
ATOM 6775 C CA . ARG A 1 17 ? -8.937 -5.447 -12.965 1.00 0.00 16 ARG A CA 9
ATOM 6776 C C . ARG A 1 17 ? -7.674 -6.221 -13.350 1.00 0.00 16 ARG A C 9
ATOM 6777 O O . ARG A 1 17 ? -6.566 -5.696 -13.252 1.00 0.00 16 ARG A O 9
ATOM 6798 N N . GLY A 1 18 ? -7.884 -7.457 -13.780 1.00 0.00 17 GLY A N 9
ATOM 6799 C CA . GLY A 1 18 ? -6.776 -8.308 -14.179 1.00 0.00 17 GLY A CA 9
ATOM 6800 C C . GLY A 1 18 ? -5.952 -7.652 -15.289 1.00 0.00 17 GLY A C 9
ATOM 6801 O O . GLY A 1 18 ? -4.728 -7.769 -15.312 1.00 0.00 17 GLY A O 9
ATOM 6805 N N . GLY A 1 19 ? -6.656 -6.972 -16.182 1.00 0.00 18 GLY A N 9
ATOM 6806 C CA . GLY A 1 19 ? -6.006 -6.296 -17.292 1.00 0.00 18 GLY A CA 9
ATOM 6807 C C . GLY A 1 19 ? -4.675 -5.681 -16.855 1.00 0.00 18 GLY A C 9
ATOM 6808 O O . GLY A 1 19 ? -3.624 -6.014 -17.401 1.00 0.00 18 GLY A O 9
ATOM 6812 N N . GLY A 1 20 ? -4.763 -4.795 -15.873 1.00 0.00 19 GLY A N 9
ATOM 6813 C CA . GLY A 1 20 ? -3.579 -4.131 -15.356 1.00 0.00 19 GLY A CA 9
ATOM 6814 C C . GLY A 1 20 ? -3.471 -2.704 -15.897 1.00 0.00 19 GLY A C 9
ATOM 6815 O O . GLY A 1 20 ? -4.132 -1.795 -15.395 1.00 0.00 19 GLY A O 9
ATOM 6819 N N . LEU A 1 21 ? -2.633 -2.551 -16.911 1.00 0.00 20 LEU A N 9
ATOM 6820 C CA . LEU A 1 21 ? -2.431 -1.249 -17.525 1.00 0.00 20 LEU A CA 9
ATOM 6821 C C . LEU A 1 21 ? -1.851 -0.285 -16.487 1.00 0.00 20 LEU A C 9
ATOM 6822 O O . LEU A 1 21 ? -1.845 0.926 -16.696 1.00 0.00 20 LEU A O 9
ATOM 6838 N N . ILE A 1 22 ? -1.379 -0.861 -15.392 1.00 0.00 21 ILE A N 9
ATOM 6839 C CA . ILE A 1 22 ? -0.800 -0.068 -14.320 1.00 0.00 21 ILE A CA 9
ATOM 6840 C C . ILE A 1 22 ? 0.495 -0.730 -13.846 1.00 0.00 21 ILE A C 9
ATOM 6841 O O . ILE A 1 22 ? 1.514 -0.061 -13.678 1.00 0.00 21 ILE A O 9
ATOM 6857 N N . SER A 1 23 ? 0.416 -2.037 -13.642 1.00 0.00 22 SER A N 9
ATOM 6858 C CA . SER A 1 23 ? 1.568 -2.797 -13.190 1.00 0.00 22 SER A CA 9
ATOM 6859 C C . SER A 1 23 ? 2.671 -2.753 -14.249 1.00 0.00 22 SER A C 9
ATOM 6860 O O . SER A 1 23 ? 3.827 -3.061 -13.959 1.00 0.00 22 SER A O 9
ATOM 6868 N N . ARG A 1 24 ? 2.277 -2.368 -15.454 1.00 0.00 23 ARG A N 9
ATOM 6869 C CA . ARG A 1 24 ? 3.218 -2.280 -16.557 1.00 0.00 23 ARG A CA 9
ATOM 6870 C C . ARG A 1 24 ? 3.439 -0.818 -16.951 1.00 0.00 23 ARG A C 9
ATOM 6871 O O . ARG A 1 24 ? 4.535 -0.440 -17.360 1.00 0.00 23 ARG A O 9
ATOM 6892 N N . SER A 1 25 ? 2.379 -0.035 -16.812 1.00 0.00 24 SER A N 9
ATOM 6893 C CA . SER A 1 25 ? 2.444 1.378 -17.148 1.00 0.00 24 SER A CA 9
ATOM 6894 C C . SER A 1 25 ? 3.126 2.154 -16.020 1.00 0.00 24 SER A C 9
ATOM 6895 O O . SER A 1 25 ? 3.912 3.065 -16.275 1.00 0.00 24 SER A O 9
ATOM 6903 N N . LEU A 1 26 ? 2.800 1.765 -14.796 1.00 0.00 25 LEU A N 9
ATOM 6904 C CA . LEU A 1 26 ? 3.371 2.412 -13.627 1.00 0.00 25 LEU A CA 9
ATOM 6905 C C . LEU A 1 26 ? 4.722 1.771 -13.303 1.00 0.00 25 LEU A C 9
ATOM 6906 O O . LEU A 1 26 ? 5.481 2.292 -12.487 1.00 0.00 25 LEU A O 9
ATOM 6922 N N . GLY A 1 27 ? 4.980 0.648 -13.958 1.00 0.00 26 GLY A N 9
ATOM 6923 C CA . GLY A 1 27 ? 6.226 -0.070 -13.750 1.00 0.00 26 GLY A CA 9
ATOM 6924 C C . GLY A 1 27 ? 7.380 0.609 -14.488 1.00 0.00 26 GLY A C 9
ATOM 6925 O O . GLY A 1 27 ? 8.544 0.282 -14.262 1.00 0.00 26 GLY A O 9
ATOM 6929 N N . ASN A 1 28 ? 7.018 1.543 -15.356 1.00 0.00 27 ASN A N 9
ATOM 6930 C CA . ASN A 1 28 ? 8.010 2.271 -16.129 1.00 0.00 27 ASN A CA 9
ATOM 6931 C C . ASN A 1 28 ? 8.986 2.962 -15.176 1.00 0.00 27 ASN A C 9
ATOM 6932 O O . ASN A 1 28 ? 10.079 3.355 -15.579 1.00 0.00 27 ASN A O 9
ATOM 6943 N N . SER A 1 29 ? 8.556 3.089 -13.929 1.00 0.00 28 SER A N 9
ATOM 6944 C CA . SER A 1 29 ? 9.378 3.727 -12.915 1.00 0.00 28 SER A CA 9
ATOM 6945 C C . SER A 1 29 ? 8.755 3.524 -11.532 1.00 0.00 28 SER A C 9
ATOM 6946 O O . SER A 1 29 ? 8.273 4.476 -10.919 1.00 0.00 28 SER A O 9
ATOM 6954 N N . ILE A 1 30 ? 8.787 2.279 -11.081 1.00 0.00 29 ILE A N 9
ATOM 6955 C CA . ILE A 1 30 ? 8.230 1.939 -9.782 1.00 0.00 29 ILE A CA 9
ATOM 6956 C C . ILE A 1 30 ? 9.201 2.383 -8.685 1.00 0.00 29 ILE A C 9
ATOM 6957 O O . ILE A 1 30 ? 8.806 3.065 -7.741 1.00 0.00 29 ILE A O 9
ATOM 6973 N N . PRO A 1 31 ? 10.485 1.968 -8.851 1.00 0.00 30 PRO A N 9
ATOM 6974 C CA . PRO A 1 31 ? 11.514 2.315 -7.886 1.00 0.00 30 PRO A CA 9
ATOM 6975 C C . PRO A 1 31 ? 11.933 3.779 -8.035 1.00 0.00 30 PRO A C 9
ATOM 6976 O O . PRO A 1 31 ? 12.622 4.322 -7.172 1.00 0.00 30 PRO A O 9
ATOM 6987 N N . LYS A 1 32 ? 11.499 4.377 -9.134 1.00 0.00 31 LYS A N 9
ATOM 6988 C CA . LYS A 1 32 ? 11.820 5.768 -9.406 1.00 0.00 31 LYS A CA 9
ATOM 6989 C C . LYS A 1 32 ? 10.802 6.668 -8.703 1.00 0.00 31 LYS A C 9
ATOM 6990 O O . LYS A 1 32 ? 10.772 7.876 -8.934 1.00 0.00 31 LYS A O 9
ATOM 7009 N N . SER A 1 33 ? 9.994 6.046 -7.858 1.00 0.00 32 SER A N 9
ATOM 7010 C CA . SER A 1 33 ? 8.977 6.776 -7.120 1.00 0.00 32 SER A CA 9
ATOM 7011 C C . SER A 1 33 ? 7.877 7.251 -8.071 1.00 0.00 32 SER A C 9
ATOM 7012 O O . SER A 1 33 ? 7.282 8.308 -7.862 1.00 0.00 32 SER A O 9
ATOM 7020 N N . ALA A 1 34 ? 7.641 6.447 -9.098 1.00 0.00 33 ALA A N 9
ATOM 7021 C CA . ALA A 1 34 ? 6.622 6.771 -10.082 1.00 0.00 33 ALA A CA 9
ATOM 7022 C C . ALA A 1 34 ? 6.942 8.129 -10.712 1.00 0.00 33 ALA A C 9
ATOM 7023 O O . ALA A 1 34 ? 6.037 8.899 -11.028 1.00 0.00 33 ALA A O 9
ATOM 7030 N N . SER A 1 35 ? 8.233 8.381 -10.874 1.00 0.00 34 SER A N 9
ATOM 7031 C CA . SER A 1 35 ? 8.683 9.632 -11.459 1.00 0.00 34 SER A CA 9
ATOM 7032 C C . SER A 1 35 ? 7.983 9.865 -12.800 1.00 0.00 34 SER A C 9
ATOM 7033 O O . SER A 1 35 ? 7.917 10.995 -13.281 1.00 0.00 34 SER A O 9
ATOM 7041 N N . ARG A 1 36 ? 7.476 8.778 -13.363 1.00 0.00 35 ARG A N 9
ATOM 7042 C CA . ARG A 1 36 ? 6.783 8.850 -14.638 1.00 0.00 35 ARG A CA 9
ATOM 7043 C C . ARG A 1 36 ? 5.374 8.267 -14.509 1.00 0.00 35 ARG A C 9
ATOM 7044 O O . ARG A 1 36 ? 5.018 7.330 -15.223 1.00 0.00 35 ARG A O 9
ATOM 7065 N N . ALA A 1 37 ? 4.610 8.845 -13.594 1.00 0.00 36 ALA A N 9
ATOM 7066 C CA . ALA A 1 37 ? 3.248 8.395 -13.363 1.00 0.00 36 ALA A CA 9
ATOM 7067 C C . ALA A 1 37 ? 2.370 9.597 -13.010 1.00 0.00 36 ALA A C 9
ATOM 7068 O O . ALA A 1 37 ? 1.918 10.321 -13.896 1.00 0.00 36 ALA A O 9
ATOM 7075 N N . SER A 1 38 ? 2.156 9.773 -11.715 1.00 0.00 37 SER A N 9
ATOM 7076 C CA . SER A 1 38 ? 1.341 10.875 -11.234 1.00 0.00 37 SER A CA 9
ATOM 7077 C C . SER A 1 38 ? -0.110 10.688 -11.682 1.00 0.00 37 SER A C 9
ATOM 7078 O O . SER A 1 38 ? -0.407 9.801 -12.481 1.00 0.00 37 SER A O 9
ATOM 7086 N N . SER A 1 39 ? -0.975 11.535 -11.146 1.00 0.00 38 SER A N 9
ATOM 7087 C CA . SER A 1 39 ? -2.388 11.474 -11.481 1.00 0.00 38 SER A CA 9
ATOM 7088 C C . SER A 1 39 ? -3.093 10.451 -10.588 1.00 0.00 38 SER A C 9
ATOM 7089 O O . SER A 1 39 ? -4.088 10.769 -9.939 1.00 0.00 38 SER A O 9
ATOM 7097 N N . ARG A 1 40 ? -2.550 9.242 -10.584 1.00 0.00 39 ARG A N 9
ATOM 7098 C CA . ARG A 1 40 ? -3.115 8.170 -9.782 1.00 0.00 39 ARG A CA 9
ATOM 7099 C C . ARG A 1 40 ? -2.064 7.088 -9.528 1.00 0.00 39 ARG A C 9
ATOM 7100 O O . ARG A 1 40 ? -2.271 5.924 -9.871 1.00 0.00 39 ARG A O 9
ATOM 7121 N N . ALA A 1 41 ? -0.959 7.508 -8.930 1.00 0.00 40 ALA A N 9
ATOM 7122 C CA . ALA A 1 41 ? 0.123 6.590 -8.626 1.00 0.00 40 ALA A CA 9
ATOM 7123 C C . ALA A 1 41 ? 0.365 6.574 -7.115 1.00 0.00 40 ALA A C 9
ATOM 7124 O O . ALA A 1 41 ? 1.211 5.827 -6.625 1.00 0.00 40 ALA A O 9
ATOM 7131 N N . SER A 1 42 ? -0.394 7.406 -6.418 1.00 0.00 41 SER A N 9
ATOM 7132 C CA . SER A 1 42 ? -0.273 7.498 -4.974 1.00 0.00 41 SER A CA 9
ATOM 7133 C C . SER A 1 42 ? -0.879 6.255 -4.318 1.00 0.00 41 SER A C 9
ATOM 7134 O O . SER A 1 42 ? -0.235 5.605 -3.497 1.00 0.00 41 SER A O 9
ATOM 7142 N N . PRO A 1 43 ? -2.145 5.956 -4.716 1.00 0.00 42 PRO A N 9
ATOM 714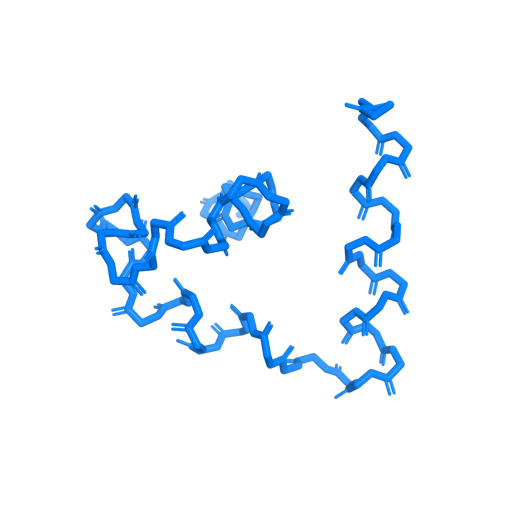3 C CA . PRO A 1 43 ? -2.847 4.803 -4.175 1.00 0.00 42 PRO A CA 9
ATOM 7144 C C . PRO A 1 43 ? -2.311 3.504 -4.781 1.00 0.00 42 PRO A C 9
ATOM 7145 O O . PRO A 1 43 ? -2.277 2.472 -4.113 1.00 0.00 42 PRO A O 9
ATOM 7156 N N . LYS A 1 44 ? -1.909 3.597 -6.040 1.00 0.00 43 LYS A N 9
ATOM 7157 C CA . LYS A 1 44 ? -1.378 2.442 -6.743 1.00 0.00 43 LYS A CA 9
ATOM 7158 C C . LYS A 1 44 ? 0.116 2.309 -6.442 1.00 0.00 43 LYS A C 9
ATOM 7159 O O . LYS A 1 44 ? 0.678 1.218 -6.532 1.00 0.00 43 LYS A O 9
ATOM 7178 N N . GLY A 1 45 ? 0.719 3.435 -6.089 1.00 0.00 44 GLY A N 9
ATOM 7179 C CA . GLY A 1 45 ? 2.137 3.459 -5.774 1.00 0.00 44 GLY A CA 9
ATOM 7180 C C . GLY A 1 45 ? 2.479 2.418 -4.707 1.00 0.00 44 GLY A C 9
ATOM 7181 O O . GLY A 1 45 ? 3.330 1.557 -4.924 1.00 0.00 44 GLY A O 9
ATOM 7185 N N . PHE A 1 46 ? 1.797 2.531 -3.576 1.00 0.00 45 PHE A N 9
ATOM 7186 C CA . PHE A 1 46 ? 2.018 1.611 -2.474 1.00 0.00 45 PHE A CA 9
ATOM 7187 C C . PHE A 1 46 ? 2.013 0.160 -2.961 1.00 0.00 45 PHE A C 9
ATOM 7188 O O . PHE A 1 46 ? 2.855 -0.639 -2.552 1.00 0.00 45 PHE A O 9
ATOM 7205 N N . LEU A 1 47 ? 1.058 -0.136 -3.830 1.00 0.00 46 LEU A N 9
ATOM 7206 C CA . LEU A 1 47 ? 0.933 -1.476 -4.377 1.00 0.00 46 LEU A CA 9
ATOM 7207 C C . LEU A 1 47 ? 1.950 -1.657 -5.505 1.00 0.00 46 LEU A C 9
ATOM 7208 O O . LEU A 1 47 ? 2.311 -2.783 -5.844 1.00 0.00 46 LEU A O 9
ATOM 7224 N N . LEU A 1 48 ? 2.385 -0.533 -6.054 1.00 0.00 47 LEU A N 9
ATOM 7225 C CA . LEU A 1 48 ? 3.354 -0.555 -7.137 1.00 0.00 47 LEU A CA 9
ATOM 7226 C C . LEU A 1 48 ? 4.759 -0.724 -6.554 1.00 0.00 47 LEU A C 9
ATOM 7227 O O . LEU A 1 48 ? 5.669 -1.183 -7.243 1.00 0.00 47 LEU A O 9
ATOM 7243 N N . ASN A 1 49 ? 4.891 -0.345 -5.292 1.00 0.00 48 ASN A N 9
ATOM 7244 C CA . ASN A 1 49 ? 6.170 -0.449 -4.609 1.00 0.00 48 ASN A CA 9
ATOM 7245 C C . ASN A 1 49 ? 6.360 -1.882 -4.107 1.00 0.00 48 ASN A C 9
ATOM 7246 O O . ASN A 1 49 ? 7.482 -2.382 -4.058 1.00 0.00 48 ASN A O 9
ATOM 7257 N N . ARG A 1 50 ? 5.245 -2.502 -3.748 1.00 0.00 49 ARG A N 9
ATOM 7258 C CA . ARG A 1 50 ? 5.275 -3.867 -3.251 1.00 0.00 49 ARG A CA 9
ATOM 7259 C C . ARG A 1 50 ? 5.622 -4.836 -4.384 1.00 0.00 49 ARG A C 9
ATOM 7260 O O . ARG A 1 50 ? 6.147 -5.921 -4.139 1.00 0.00 49 ARG A O 9
ATOM 7281 N N . ALA A 1 51 ? 5.315 -4.408 -5.600 1.00 0.00 50 ALA A N 9
ATOM 7282 C CA . ALA A 1 51 ? 5.588 -5.224 -6.771 1.00 0.00 50 ALA A CA 9
ATOM 7283 C C . ALA A 1 51 ? 7.096 -5.458 -6.884 1.00 0.00 50 ALA A C 9
ATOM 7284 O O . ALA A 1 51 ? 7.534 -6.568 -7.183 1.00 0.00 50 ALA A O 9
ATOM 7291 N N . VAL A 1 52 ? 7.848 -4.396 -6.639 1.00 0.00 51 VAL A N 9
ATOM 7292 C CA . VAL A 1 52 ? 9.297 -4.471 -6.709 1.00 0.00 51 VAL A CA 9
ATOM 7293 C C . VAL A 1 52 ? 9.843 -4.968 -5.369 1.00 0.00 51 VAL A C 9
ATOM 7294 O O . VAL A 1 52 ? 10.949 -5.502 -5.305 1.00 0.00 51 VAL A O 9
ATOM 7307 N N . GLN A 1 53 ? 9.042 -4.774 -4.332 1.00 0.00 52 GLN A N 9
ATOM 7308 C CA . GLN A 1 53 ? 9.432 -5.196 -2.997 1.00 0.00 52 GLN A CA 9
ATOM 7309 C C . GLN A 1 53 ? 9.640 -6.711 -2.959 1.00 0.00 52 GLN A C 9
ATOM 7310 O O . GLN A 1 53 ? 10.644 -7.189 -2.435 1.00 0.00 52 GLN A O 9
ATOM 7324 N N . TYR A 1 54 ? 8.674 -7.424 -3.521 1.00 0.00 53 TYR A N 9
ATOM 7325 C CA . TYR A 1 54 ? 8.741 -8.875 -3.557 1.00 0.00 53 TYR A CA 9
ATOM 7326 C C . TYR A 1 54 ? 9.585 -9.355 -4.739 1.00 0.00 53 TYR A C 9
ATOM 7327 O O . TYR A 1 54 ? 10.245 -10.390 -4.654 1.00 0.00 53 TYR A O 9
ATOM 7345 N N . ALA A 1 2 ? 1.907 2.641 6.135 1.00 0.00 1 ALA A N 10
ATOM 7346 C CA . ALA A 1 2 ? 0.852 1.969 6.873 1.00 0.00 1 ALA A CA 10
ATOM 7347 C C . ALA A 1 2 ? -0.181 1.415 5.889 1.00 0.00 1 ALA A C 10
ATOM 7348 O O . ALA A 1 2 ? -0.080 0.268 5.457 1.00 0.00 1 ALA A O 10
ATOM 7355 N N . SER A 1 3 ? -1.150 2.257 5.562 1.00 0.00 2 SER A N 10
ATOM 7356 C CA . SER A 1 3 ? -2.199 1.866 4.636 1.00 0.00 2 SER A CA 10
ATOM 7357 C C . SER A 1 3 ? -2.614 0.416 4.896 1.00 0.00 2 SER A C 10
ATOM 7358 O O . SER A 1 3 ? -2.046 -0.509 4.317 1.00 0.00 2 SER A O 10
ATOM 7366 N N . ARG A 1 4 ? -3.600 0.263 5.768 1.00 0.00 3 ARG A N 10
ATOM 7367 C CA . ARG A 1 4 ? -4.096 -1.059 6.112 1.00 0.00 3 ARG A CA 10
ATOM 7368 C C . ARG A 1 4 ? -5.296 -1.420 5.233 1.00 0.00 3 ARG A C 10
ATOM 7369 O O . ARG A 1 4 ? -5.311 -2.475 4.600 1.00 0.00 3 ARG A O 10
ATOM 7390 N N . ARG A 1 5 ? -6.272 -0.524 5.222 1.00 0.00 4 ARG A N 10
ATOM 7391 C CA . ARG A 1 5 ? -7.473 -0.736 4.432 1.00 0.00 4 ARG A CA 10
ATOM 7392 C C . ARG A 1 5 ? -7.236 -0.307 2.982 1.00 0.00 4 ARG A C 10
ATOM 7393 O O . ARG A 1 5 ? -7.941 -0.751 2.077 1.00 0.00 4 ARG A O 10
ATOM 7414 N N . LEU A 1 6 ? -6.242 0.550 2.807 1.00 0.00 5 LEU A N 10
ATOM 7415 C CA . LEU A 1 6 ? -5.903 1.043 1.483 1.00 0.00 5 LEU A CA 10
ATOM 7416 C C . LEU A 1 6 ? -5.453 -0.127 0.607 1.00 0.00 5 LEU A C 10
ATOM 7417 O O . LEU A 1 6 ? -6.163 -0.528 -0.314 1.00 0.00 5 LEU A O 10
ATOM 7433 N N . LEU A 1 7 ? -4.275 -0.644 0.926 1.00 0.00 6 LEU A N 10
ATOM 7434 C CA . LEU A 1 7 ? -3.722 -1.761 0.179 1.00 0.00 6 LEU A CA 10
ATOM 7435 C C . LEU A 1 7 ? -4.836 -2.759 -0.140 1.00 0.00 6 LEU A C 10
ATOM 7436 O O . LEU A 1 7 ? -4.781 -3.455 -1.152 1.00 0.00 6 LEU A O 10
ATOM 7452 N N . ALA A 1 8 ? -5.824 -2.797 0.743 1.00 0.00 7 ALA A N 10
ATOM 7453 C CA . ALA A 1 8 ? -6.950 -3.698 0.569 1.00 0.00 7 ALA A CA 10
ATOM 7454 C C . ALA A 1 8 ? -7.663 -3.367 -0.743 1.00 0.00 7 ALA A C 10
ATOM 7455 O O . ALA A 1 8 ? -7.649 -4.164 -1.680 1.00 0.00 7 ALA A O 10
ATOM 7462 N N . SER A 1 9 ? -8.271 -2.190 -0.769 1.00 0.00 8 SER A N 10
ATOM 7463 C CA . SER A 1 9 ? -8.988 -1.744 -1.951 1.00 0.00 8 SER A CA 10
ATOM 7464 C C . SER A 1 9 ? -8.072 -1.810 -3.176 1.00 0.00 8 SER A C 10
ATOM 7465 O O . SER A 1 9 ? -8.511 -2.174 -4.265 1.00 0.00 8 SER A O 10
ATOM 7473 N N . LEU A 1 10 ? -6.816 -1.451 -2.955 1.00 0.00 9 LEU A N 10
ATOM 7474 C CA . LEU A 1 10 ? -5.835 -1.465 -4.026 1.00 0.00 9 LEU A CA 10
ATOM 7475 C C . LEU A 1 10 ? -5.652 -2.899 -4.527 1.00 0.00 9 LEU A C 10
ATOM 7476 O O . LEU A 1 10 ? -5.371 -3.119 -5.704 1.00 0.00 9 LEU A O 10
ATOM 7492 N N . LEU A 1 11 ? -5.820 -3.839 -3.607 1.00 0.00 10 LEU A N 10
ATOM 7493 C CA . LEU A 1 11 ? -5.679 -5.246 -3.941 1.00 0.00 10 LEU A CA 10
ATOM 7494 C C . LEU A 1 11 ? -7.009 -5.775 -4.480 1.00 0.00 10 LEU A C 10
ATOM 7495 O O . LEU A 1 11 ? -7.041 -6.451 -5.507 1.00 0.00 10 LEU A O 10
ATOM 7511 N N . ARG A 1 12 ? -8.074 -5.448 -3.762 1.00 0.00 11 ARG A N 10
ATOM 7512 C CA . ARG A 1 12 ? -9.403 -5.881 -4.156 1.00 0.00 11 ARG A CA 10
ATOM 7513 C C . ARG A 1 12 ? -9.803 -5.232 -5.482 1.00 0.00 11 ARG A C 10
ATOM 7514 O O . ARG A 1 12 ? -10.588 -5.796 -6.242 1.00 0.00 11 ARG A O 10
ATOM 7535 N N . GLN A 1 13 ? -9.245 -4.053 -5.718 1.00 0.00 12 GLN A N 10
ATOM 7536 C CA . GLN A 1 13 ? -9.534 -3.320 -6.939 1.00 0.00 12 GLN A CA 10
ATOM 7537 C C . GLN A 1 13 ? -8.614 -3.787 -8.068 1.00 0.00 12 GLN A C 10
ATOM 7538 O O . GLN A 1 13 ? -9.047 -3.917 -9.214 1.00 0.00 12 GLN A O 10
ATOM 7552 N N . SER A 1 14 ? -7.363 -4.028 -7.708 1.00 0.00 13 SER A N 10
ATOM 7553 C CA . SER A 1 14 ? -6.378 -4.479 -8.676 1.00 0.00 13 SER A CA 10
ATOM 7554 C C . SER A 1 14 ? -6.636 -5.941 -9.044 1.00 0.00 13 SER A C 10
ATOM 7555 O O . SER A 1 14 ? -6.377 -6.357 -10.173 1.00 0.00 13 SER A O 10
ATOM 7563 N N . ALA A 1 15 ? -7.144 -6.682 -8.070 1.00 0.00 14 ALA A N 10
ATOM 7564 C CA . ALA A 1 15 ? -7.440 -8.090 -8.276 1.00 0.00 14 ALA A CA 10
ATOM 7565 C C . ALA A 1 15 ? -8.502 -8.228 -9.368 1.00 0.00 14 ALA A C 10
ATOM 7566 O O . ALA A 1 15 ? -8.423 -9.124 -10.206 1.00 0.00 14 ALA A O 10
ATOM 7573 N N . GLN A 1 16 ? -9.473 -7.328 -9.321 1.00 0.00 15 GLN A N 10
ATOM 7574 C CA . GLN A 1 16 ? -10.551 -7.339 -10.295 1.00 0.00 15 GLN A CA 10
ATOM 7575 C C . GLN A 1 16 ? -10.078 -6.729 -11.616 1.00 0.00 15 GLN A C 10
ATOM 7576 O O . GLN A 1 16 ? -10.618 -7.041 -12.676 1.00 0.00 15 GLN A O 10
ATOM 7590 N N . ARG A 1 17 ? -9.076 -5.869 -11.509 1.00 0.00 16 ARG A N 10
ATOM 7591 C CA . ARG A 1 17 ? -8.524 -5.213 -12.682 1.00 0.00 16 ARG A CA 10
ATOM 7592 C C . ARG A 1 17 ? -9.644 -4.842 -13.658 1.00 0.00 16 ARG A C 10
ATOM 7593 O O . ARG A 1 17 ? -9.573 -5.169 -14.841 1.00 0.00 16 ARG A O 10
ATOM 7614 N N . GLY A 1 18 ? -10.650 -4.164 -13.125 1.00 0.00 17 GLY A N 10
ATOM 7615 C CA . GLY A 1 18 ? -11.781 -3.745 -13.933 1.00 0.00 17 GLY A CA 10
ATOM 7616 C C . GLY A 1 18 ? -11.537 -2.364 -14.545 1.00 0.00 17 GLY A C 10
ATOM 7617 O O . GLY A 1 18 ? -12.473 -1.585 -14.720 1.00 0.00 17 GLY A O 10
ATOM 7621 N N . GLY A 1 19 ? -10.275 -2.103 -14.851 1.00 0.00 18 GLY A N 10
ATOM 7622 C CA . GLY A 1 19 ? -9.896 -0.828 -15.438 1.00 0.00 18 GLY A CA 10
ATOM 7623 C C . GLY A 1 19 ? -8.899 -0.087 -14.544 1.00 0.00 18 GLY A C 10
ATOM 7624 O O . GLY A 1 19 ? -9.199 0.994 -14.039 1.00 0.00 18 GLY A O 10
ATOM 7628 N N . GLY A 1 20 ? -7.735 -0.698 -14.377 1.00 0.00 19 GLY A N 10
ATOM 7629 C CA . GLY A 1 20 ? -6.694 -0.109 -13.552 1.00 0.00 19 GLY A CA 10
ATOM 7630 C C . GLY A 1 20 ? -5.463 0.240 -14.392 1.00 0.00 19 GLY A C 10
ATOM 7631 O O . GLY A 1 20 ? -4.672 -0.637 -14.737 1.00 0.00 19 GLY A O 10
ATOM 7635 N N . LEU A 1 21 ? -5.339 1.524 -14.697 1.00 0.00 20 LEU A N 10
ATOM 7636 C CA . LEU A 1 21 ? -4.219 2.001 -15.490 1.00 0.00 20 LEU A CA 10
ATOM 7637 C C . LEU A 1 21 ? -2.915 1.726 -14.737 1.00 0.00 20 LEU A C 10
ATOM 7638 O O . LEU A 1 21 ? -2.044 1.016 -15.235 1.00 0.00 20 LEU A O 10
ATOM 7654 N N . ILE A 1 22 ? -2.822 2.305 -13.549 1.00 0.00 21 ILE A N 10
ATOM 7655 C CA . ILE A 1 22 ? -1.639 2.132 -12.722 1.00 0.00 21 ILE A CA 10
ATOM 7656 C C . ILE A 1 22 ? -1.288 0.645 -12.647 1.00 0.00 21 ILE A C 10
ATOM 7657 O O . ILE A 1 22 ? -0.138 0.287 -12.400 1.00 0.00 21 ILE A O 10
ATOM 7673 N N . SER A 1 23 ? -2.301 -0.181 -12.863 1.00 0.00 22 SER A N 10
ATOM 7674 C CA . SER A 1 23 ? -2.114 -1.621 -12.821 1.00 0.00 22 SER A CA 10
ATOM 7675 C C . SER A 1 23 ? -0.990 -2.030 -13.775 1.00 0.00 22 SER A C 10
ATOM 7676 O O . SER A 1 23 ? -0.347 -3.060 -13.576 1.00 0.00 22 SER A O 10
ATOM 7684 N N . ARG A 1 24 ? -0.787 -1.203 -14.789 1.00 0.00 23 ARG A N 10
ATOM 7685 C CA . ARG A 1 24 ? 0.248 -1.465 -15.774 1.00 0.00 23 ARG A CA 10
ATOM 7686 C C . ARG A 1 24 ? 0.935 -0.161 -16.183 1.00 0.00 23 ARG A C 10
ATOM 7687 O O . ARG A 1 24 ? 2.162 -0.088 -16.227 1.00 0.00 23 ARG A O 10
ATOM 7708 N N . SER A 1 25 ? 0.113 0.838 -16.472 1.00 0.00 24 SER A N 10
ATOM 7709 C CA . SER A 1 25 ? 0.626 2.136 -16.876 1.00 0.00 24 SER A CA 10
ATOM 7710 C C . SER A 1 25 ? 1.814 2.526 -15.995 1.00 0.00 24 SER A C 10
ATOM 7711 O O . SER A 1 25 ? 2.864 2.919 -16.500 1.00 0.00 24 SER A O 10
ATOM 7719 N N . LEU A 1 26 ? 1.607 2.406 -14.692 1.00 0.00 25 LEU A N 10
ATOM 7720 C CA . LEU A 1 26 ? 2.648 2.742 -13.735 1.00 0.00 25 LEU A CA 10
ATOM 7721 C C . LEU A 1 26 ? 3.575 1.539 -13.552 1.00 0.00 25 LEU A C 10
ATOM 7722 O O . LEU A 1 26 ? 4.725 1.693 -13.144 1.00 0.00 25 LEU A O 10
ATOM 7738 N N . GLY A 1 27 ? 3.040 0.368 -13.864 1.00 0.00 26 GLY A N 10
ATOM 7739 C CA . GLY A 1 27 ? 3.805 -0.861 -13.741 1.00 0.00 26 GLY A CA 10
ATOM 7740 C C . GLY A 1 27 ? 5.005 -0.859 -14.691 1.00 0.00 26 GLY A C 10
ATOM 7741 O O . GLY A 1 27 ? 5.885 -1.710 -14.586 1.00 0.00 26 GLY A O 10
ATOM 7745 N N . ASN A 1 28 ? 4.998 0.108 -15.597 1.00 0.00 27 ASN A N 10
ATOM 7746 C CA . ASN A 1 28 ? 6.074 0.232 -16.566 1.00 0.00 27 ASN A CA 10
ATOM 7747 C C . ASN A 1 28 ? 7.013 1.362 -16.136 1.00 0.00 27 ASN A C 10
ATOM 7748 O O . ASN A 1 28 ? 8.116 1.491 -16.663 1.00 0.00 27 ASN A O 10
ATOM 7759 N N . SER A 1 29 ? 6.539 2.152 -15.184 1.00 0.00 28 SER A N 10
ATOM 7760 C CA . SER A 1 29 ? 7.321 3.266 -14.678 1.00 0.00 28 SER A CA 10
ATOM 7761 C C . SER A 1 29 ? 8.104 2.835 -13.436 1.00 0.00 28 SER A C 10
ATOM 7762 O O . SER A 1 29 ? 8.870 3.620 -12.877 1.00 0.00 28 SER A O 10
ATOM 7770 N N . ILE A 1 30 ? 7.886 1.590 -13.040 1.00 0.00 29 ILE A N 10
ATOM 7771 C CA . ILE A 1 30 ? 8.561 1.045 -11.874 1.00 0.00 29 ILE A CA 10
ATOM 7772 C C . ILE A 1 30 ? 10.052 0.890 -12.180 1.00 0.00 29 ILE A C 10
ATOM 7773 O O . ILE A 1 30 ? 10.897 1.326 -11.400 1.00 0.00 29 ILE A O 10
ATOM 7789 N N . PRO A 1 31 ? 10.336 0.253 -13.347 1.00 0.00 30 PRO A N 10
ATOM 7790 C CA . PRO A 1 31 ? 11.711 0.036 -13.766 1.00 0.00 30 PRO A CA 10
ATOM 7791 C C . PRO A 1 31 ? 12.339 1.332 -14.281 1.00 0.00 30 PRO A C 10
ATOM 7792 O O . PRO A 1 31 ? 13.545 1.393 -14.512 1.00 0.00 30 PRO A O 10
ATOM 7803 N N . LYS A 1 32 ? 11.492 2.339 -14.446 1.00 0.00 31 LYS A N 10
ATOM 7804 C CA . LYS A 1 32 ? 11.949 3.630 -14.928 1.00 0.00 31 LYS A CA 10
ATOM 7805 C C . LYS A 1 32 ? 12.433 4.470 -13.745 1.00 0.00 31 LYS A C 10
ATOM 7806 O O . LYS A 1 32 ? 12.674 5.668 -13.887 1.00 0.00 31 LYS A O 10
ATOM 7825 N N . SER A 1 33 ? 12.563 3.809 -12.605 1.00 0.00 32 SER A N 10
ATOM 7826 C CA . SER A 1 33 ? 13.014 4.479 -11.397 1.00 0.00 32 SER A CA 10
ATOM 7827 C C . SER A 1 33 ? 11.973 5.506 -10.948 1.00 0.00 32 SER A C 10
ATOM 7828 O O . SER A 1 33 ? 12.324 6.601 -10.513 1.00 0.00 32 SER A O 10
ATOM 7836 N N . ALA A 1 34 ? 10.713 5.115 -11.069 1.00 0.00 33 ALA A N 10
ATOM 7837 C CA . ALA A 1 34 ? 9.618 5.987 -10.681 1.00 0.00 33 ALA A CA 10
ATOM 7838 C C . ALA A 1 34 ? 9.600 7.214 -11.595 1.00 0.00 33 ALA A C 10
ATOM 7839 O O . ALA A 1 34 ? 9.442 8.340 -11.126 1.00 0.00 33 ALA A O 10
ATOM 7846 N N . SER A 1 35 ? 9.764 6.953 -12.883 1.00 0.00 34 SER A N 10
ATOM 7847 C CA . SER A 1 35 ? 9.769 8.022 -13.868 1.00 0.00 34 SER A CA 10
ATOM 7848 C C . SER A 1 35 ? 8.721 9.076 -13.501 1.00 0.00 34 SER A C 10
ATOM 7849 O O . SER A 1 35 ? 8.892 10.256 -13.803 1.00 0.00 34 SER A O 10
ATOM 7857 N N . ARG A 1 36 ? 7.662 8.610 -12.857 1.00 0.00 35 ARG A N 10
ATOM 7858 C CA . ARG A 1 36 ? 6.587 9.498 -12.447 1.00 0.00 35 ARG A CA 10
ATOM 7859 C C . ARG A 1 36 ? 6.002 9.040 -11.109 1.00 0.00 35 ARG A C 10
ATOM 7860 O O . ARG A 1 36 ? 6.324 9.599 -10.062 1.00 0.00 35 ARG A O 10
ATOM 7881 N N . ALA A 1 37 ? 5.151 8.027 -11.188 1.00 0.00 36 ALA A N 10
ATOM 7882 C CA . ALA A 1 37 ? 4.518 7.487 -9.997 1.00 0.00 36 ALA A CA 10
ATOM 7883 C C . ALA A 1 37 ? 4.126 8.637 -9.067 1.00 0.00 36 ALA A C 10
ATOM 7884 O O . ALA A 1 37 ? 4.823 8.916 -8.092 1.00 0.00 36 ALA A O 10
ATOM 7891 N N . SER A 1 38 ? 3.013 9.273 -9.402 1.00 0.00 37 SER A N 10
ATOM 7892 C CA . SER A 1 38 ? 2.521 10.387 -8.609 1.00 0.00 37 SER A CA 10
ATOM 7893 C C . SER A 1 38 ? 1.059 10.670 -8.955 1.00 0.00 37 SE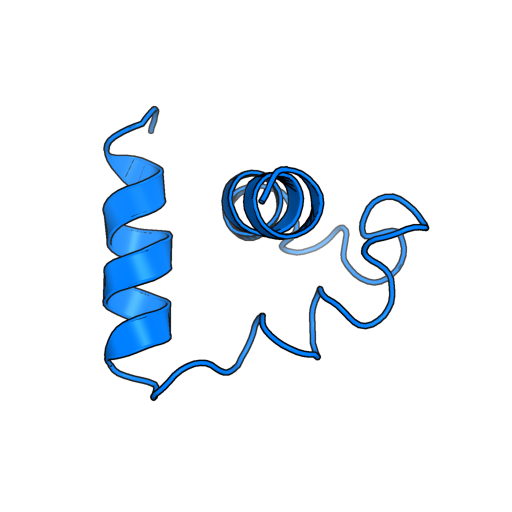R A C 10
ATOM 7894 O O . SER A 1 38 ? 0.583 10.282 -10.022 1.00 0.00 37 SER A O 10
ATOM 7902 N N . SER A 1 39 ? 0.385 11.345 -8.035 1.00 0.00 38 SER A N 10
ATOM 7903 C CA . SER A 1 39 ? -1.013 11.685 -8.231 1.00 0.00 38 SER A CA 10
ATOM 7904 C C . SER A 1 39 ? -1.896 10.479 -7.903 1.00 0.00 38 SER A C 10
ATOM 7905 O O . SER A 1 39 ? -2.584 10.467 -6.883 1.00 0.00 38 SER A O 10
ATOM 7913 N N . ARG A 1 40 ? -1.848 9.493 -8.787 1.00 0.00 39 ARG A N 10
ATOM 7914 C CA . ARG A 1 40 ? -2.633 8.284 -8.605 1.00 0.00 39 ARG A CA 10
ATOM 7915 C C . ARG A 1 40 ? -1.717 7.095 -8.312 1.00 0.00 39 ARG A C 10
ATOM 7916 O O . ARG A 1 40 ? -2.173 5.953 -8.266 1.00 0.00 39 ARG A O 10
ATOM 7937 N N . ALA A 1 41 ? -0.443 7.401 -8.124 1.00 0.00 40 ALA A N 10
ATOM 7938 C CA . ALA A 1 41 ? 0.541 6.372 -7.837 1.00 0.00 40 ALA A CA 10
ATOM 7939 C C . ALA A 1 41 ? 0.821 6.344 -6.333 1.00 0.00 40 ALA A C 10
ATOM 7940 O O . ALA A 1 41 ? 1.692 5.607 -5.873 1.00 0.00 40 ALA A O 10
ATOM 7947 N N . SER A 1 42 ? 0.066 7.157 -5.608 1.00 0.00 41 SER A N 10
ATOM 7948 C CA . SER A 1 42 ? 0.223 7.234 -4.166 1.00 0.00 41 SER A CA 10
ATOM 7949 C C . SER A 1 42 ? -0.440 6.026 -3.501 1.00 0.00 41 SER A C 10
ATOM 7950 O O . SER A 1 42 ? 0.174 5.352 -2.675 1.00 0.00 41 SER A O 10
ATOM 7958 N N . PRO A 1 43 ? -1.718 5.781 -3.898 1.00 0.00 42 PRO A N 10
ATOM 7959 C CA . PRO A 1 43 ? -2.469 4.664 -3.350 1.00 0.00 42 PRO A CA 10
ATOM 7960 C C . PRO A 1 43 ? -1.993 3.337 -3.945 1.00 0.00 42 PRO A C 10
ATOM 7961 O O . PRO A 1 43 ? -2.004 2.310 -3.269 1.00 0.00 42 PRO A O 10
ATOM 7972 N N . LYS A 1 44 ? -1.587 3.402 -5.205 1.00 0.00 43 LYS A N 10
ATOM 7973 C CA . LYS A 1 44 ? -1.108 2.219 -5.898 1.00 0.00 43 LYS A CA 10
ATOM 7974 C C . LYS A 1 44 ? 0.381 2.028 -5.604 1.00 0.00 43 LYS A C 10
ATOM 7975 O O . LYS A 1 44 ? 0.866 0.899 -5.539 1.00 0.00 43 LYS A O 10
ATOM 7994 N N . GLY A 1 45 ? 1.066 3.149 -5.433 1.00 0.00 44 GLY A N 10
ATOM 7995 C CA . GLY A 1 45 ? 2.490 3.120 -5.147 1.00 0.00 44 GLY A CA 10
ATOM 7996 C C . GLY A 1 45 ? 2.822 2.032 -4.122 1.00 0.00 44 GLY A C 10
ATOM 7997 O O . GLY A 1 45 ? 3.635 1.150 -4.390 1.00 0.00 44 GLY A O 10
ATOM 8001 N N . PHE A 1 46 ? 2.174 2.132 -2.971 1.00 0.00 45 PHE A N 10
ATOM 8002 C CA . PHE A 1 46 ? 2.390 1.168 -1.905 1.00 0.00 45 PHE A CA 10
ATOM 8003 C C . PHE A 1 46 ? 2.376 -0.262 -2.448 1.00 0.00 45 PHE A C 10
ATOM 8004 O O . PHE A 1 46 ? 3.069 -1.134 -1.927 1.00 0.00 45 PHE A O 10
ATOM 8021 N N . LEU A 1 47 ? 1.580 -0.459 -3.489 1.00 0.00 46 LEU A N 10
ATOM 8022 C CA . LEU A 1 47 ? 1.467 -1.768 -4.109 1.00 0.00 46 LEU A CA 10
ATOM 8023 C C . LEU A 1 47 ? 2.595 -1.943 -5.128 1.00 0.00 46 LEU A C 10
ATOM 8024 O O . LEU A 1 47 ? 3.088 -3.052 -5.329 1.00 0.00 46 LEU A O 10
ATOM 8040 N N . LEU A 1 48 ? 2.969 -0.832 -5.745 1.00 0.00 47 LEU A N 10
ATOM 8041 C CA . LEU A 1 48 ? 4.028 -0.849 -6.740 1.00 0.00 47 LEU A CA 10
ATOM 8042 C C . LEU A 1 48 ? 5.375 -1.045 -6.040 1.00 0.00 47 LEU A C 10
ATOM 8043 O O . LEU A 1 48 ? 6.253 -1.735 -6.558 1.00 0.00 47 LEU A O 10
ATOM 8059 N N . ASN A 1 49 ? 5.496 -0.426 -4.875 1.00 0.00 48 ASN A N 10
ATOM 8060 C CA . ASN A 1 49 ? 6.721 -0.524 -4.099 1.00 0.00 48 ASN A CA 10
ATOM 8061 C C . ASN A 1 49 ? 6.989 -1.992 -3.760 1.00 0.00 48 ASN A C 10
ATOM 8062 O O . ASN A 1 49 ? 8.137 -2.435 -3.767 1.00 0.00 48 ASN A O 10
ATOM 8073 N N . ARG A 1 50 ? 5.911 -2.707 -3.473 1.00 0.00 49 ARG A N 10
ATOM 8074 C CA . ARG A 1 50 ? 6.016 -4.116 -3.132 1.00 0.00 49 ARG A CA 10
ATOM 8075 C C . ARG A 1 50 ? 6.285 -4.947 -4.388 1.00 0.00 49 ARG A C 10
ATOM 8076 O O . ARG A 1 50 ? 6.863 -6.029 -4.309 1.00 0.00 49 ARG A O 10
ATOM 8097 N N . ALA A 1 51 ? 5.852 -4.408 -5.520 1.00 0.00 50 ALA A N 10
ATOM 8098 C CA . ALA A 1 51 ? 6.040 -5.087 -6.791 1.00 0.00 50 ALA A CA 10
ATOM 8099 C C . ALA A 1 51 ? 7.525 -5.074 -7.157 1.00 0.00 50 ALA A C 10
ATOM 8100 O O . ALA A 1 51 ? 8.014 -5.990 -7.814 1.00 0.00 50 ALA A O 10
ATOM 8107 N N . VAL A 1 52 ? 8.201 -4.023 -6.716 1.00 0.00 51 VAL A N 10
ATOM 8108 C CA . VAL A 1 52 ? 9.621 -3.878 -6.989 1.00 0.00 51 VAL A CA 10
ATOM 8109 C C . VAL A 1 52 ? 10.420 -4.641 -5.931 1.00 0.00 51 VAL A C 10
ATOM 8110 O O . VAL A 1 52 ? 11.530 -5.100 -6.198 1.00 0.00 51 VAL A O 10
ATOM 8123 N N . GLN A 1 53 ? 9.825 -4.754 -4.752 1.00 0.00 52 GLN A N 10
ATOM 8124 C CA . GLN A 1 53 ? 10.467 -5.454 -3.654 1.00 0.00 52 GLN A CA 10
ATOM 8125 C C . GLN A 1 53 ? 10.652 -6.932 -4.001 1.00 0.00 52 GLN A C 10
ATOM 8126 O O . GLN A 1 53 ? 11.768 -7.449 -3.961 1.00 0.00 52 GLN A O 10
ATOM 8140 N N . TYR A 1 54 ? 9.540 -7.572 -4.335 1.00 0.00 53 TYR A N 10
ATOM 8141 C CA . TYR A 1 54 ? 9.566 -8.981 -4.690 1.00 0.00 53 TYR A CA 10
ATOM 8142 C C . TYR A 1 54 ? 9.915 -9.167 -6.167 1.00 0.00 53 TYR A C 10
ATOM 8143 O O . TYR A 1 54 ? 9.873 -10.285 -6.682 1.00 0.00 53 TYR A O 10
ATOM 8161 N N . ALA A 1 2 ? 1.239 5.700 5.035 1.00 0.00 1 ALA A N 11
ATOM 8162 C CA . ALA A 1 2 ? 1.382 4.257 4.964 1.00 0.00 1 ALA A CA 11
ATOM 8163 C C . ALA A 1 2 ? 0.233 3.674 4.139 1.00 0.00 1 ALA A C 11
ATOM 8164 O O . ALA A 1 2 ? 0.465 2.990 3.142 1.00 0.00 1 ALA A O 11
ATOM 8171 N N . SER A 1 3 ? -0.980 3.966 4.583 1.00 0.00 2 SER A N 11
ATOM 8172 C CA . SER A 1 3 ? -2.166 3.480 3.897 1.00 0.00 2 SER A CA 11
ATOM 8173 C C . SER A 1 3 ? -2.107 1.956 3.767 1.00 0.00 2 SER A C 11
ATOM 8174 O O . SER A 1 3 ? -2.088 1.425 2.658 1.00 0.00 2 SER A O 11
ATOM 8182 N N . ARG A 1 4 ? -2.079 1.297 4.916 1.00 0.00 3 ARG A N 11
ATOM 8183 C CA . ARG A 1 4 ? -2.023 -0.155 4.944 1.00 0.00 3 ARG A CA 11
ATOM 8184 C C . ARG A 1 4 ? -3.343 -0.747 4.445 1.00 0.00 3 ARG A C 11
ATOM 8185 O O . ARG A 1 4 ? -3.365 -1.476 3.455 1.00 0.00 3 ARG A O 11
ATOM 8206 N N . ARG A 1 5 ? -4.411 -0.411 5.154 1.00 0.00 4 ARG A N 11
ATOM 8207 C CA . ARG A 1 5 ? -5.731 -0.900 4.796 1.00 0.00 4 ARG A CA 11
ATOM 8208 C C . ARG A 1 5 ? -6.070 -0.508 3.356 1.00 0.00 4 ARG A C 11
ATOM 8209 O O . ARG A 1 5 ? -6.885 -1.161 2.707 1.00 0.00 4 ARG A O 11
ATOM 8230 N N . LEU A 1 6 ? -5.426 0.556 2.899 1.00 0.00 5 LEU A N 11
ATOM 8231 C CA . LEU A 1 6 ? -5.649 1.043 1.549 1.00 0.00 5 LEU A CA 11
ATOM 8232 C C . LEU A 1 6 ? -5.098 0.027 0.547 1.00 0.00 5 LEU A C 11
ATOM 8233 O O . LEU A 1 6 ? -5.690 -0.196 -0.507 1.00 0.00 5 LEU A O 11
ATOM 8249 N N . LEU A 1 7 ? -3.968 -0.563 0.913 1.00 0.00 6 LEU A N 11
ATOM 8250 C CA . LEU A 1 7 ? -3.330 -1.550 0.059 1.00 0.00 6 LEU A CA 11
ATOM 8251 C C . LEU A 1 7 ? -4.306 -2.698 -0.206 1.00 0.00 6 LEU A C 11
ATOM 8252 O O . LEU A 1 7 ? -4.195 -3.392 -1.215 1.00 0.00 6 LEU A O 11
ATOM 8268 N N . ALA A 1 8 ? -5.242 -2.861 0.718 1.00 0.00 7 ALA A N 11
ATOM 8269 C CA . ALA A 1 8 ? -6.239 -3.911 0.596 1.00 0.00 7 ALA A CA 11
ATOM 8270 C C . ALA A 1 8 ? -7.096 -3.654 -0.644 1.00 0.00 7 ALA A C 11
ATOM 8271 O O . ALA A 1 8 ? -7.048 -4.419 -1.606 1.00 0.00 7 ALA A O 11
ATOM 8278 N N . SER A 1 9 ? -7.861 -2.575 -0.582 1.00 0.00 8 SER A N 11
ATOM 8279 C CA . SER A 1 9 ? -8.729 -2.207 -1.688 1.00 0.00 8 SER A CA 11
ATOM 8280 C C . SER A 1 9 ? -7.911 -2.081 -2.975 1.00 0.00 8 SER A C 11
ATOM 8281 O O . SER A 1 9 ? -8.390 -2.425 -4.056 1.00 0.00 8 SER A O 11
ATOM 8289 N N . LEU A 1 10 ? -6.691 -1.588 -2.817 1.00 0.00 9 LEU A N 11
ATOM 8290 C CA . LEU A 1 10 ? -5.802 -1.413 -3.953 1.00 0.00 9 LEU A CA 11
ATOM 8291 C C . LEU A 1 10 ? -5.576 -2.765 -4.632 1.00 0.00 9 LEU A C 11
ATOM 8292 O O . LEU A 1 10 ? -5.542 -2.851 -5.858 1.00 0.00 9 LEU A O 11
ATOM 8308 N N . LEU A 1 11 ? -5.427 -3.789 -3.803 1.00 0.00 10 LEU A N 11
ATOM 8309 C CA . LEU A 1 11 ? -5.205 -5.133 -4.308 1.00 0.00 10 LEU A CA 11
ATOM 8310 C C . LEU A 1 11 ? -6.491 -5.650 -4.956 1.00 0.00 10 LEU A C 11
ATOM 8311 O O . LEU A 1 11 ? -6.476 -6.100 -6.101 1.00 0.00 10 LEU A O 11
ATOM 8327 N N . ARG A 1 12 ? -7.573 -5.567 -4.195 1.00 0.00 11 ARG A N 11
ATOM 8328 C CA . ARG A 1 12 ? -8.865 -6.020 -4.681 1.00 0.00 11 ARG A CA 11
ATOM 8329 C C . ARG A 1 12 ? -9.186 -5.366 -6.027 1.00 0.00 11 ARG A C 11
ATOM 8330 O O . ARG A 1 12 ? -9.850 -5.967 -6.870 1.00 0.00 11 ARG A O 11
ATOM 8351 N N . GLN A 1 13 ? -8.699 -4.144 -6.186 1.00 0.00 12 GLN A N 11
ATOM 8352 C CA . GLN A 1 13 ? -8.925 -3.402 -7.414 1.00 0.00 12 GLN A CA 11
ATOM 8353 C C . GLN A 1 13 ? -8.083 -3.987 -8.550 1.00 0.00 12 GLN A C 11
ATOM 8354 O O . GLN A 1 13 ? -8.558 -4.113 -9.678 1.00 0.00 12 GLN A O 11
ATOM 8368 N N . SER A 1 14 ? -6.847 -4.328 -8.213 1.00 0.00 13 SER A N 11
ATOM 8369 C CA . SER A 1 14 ? -5.935 -4.896 -9.191 1.00 0.00 13 SER A CA 11
ATOM 8370 C C . SER A 1 14 ? -6.293 -6.361 -9.452 1.00 0.00 13 SER A C 11
ATOM 8371 O O . SER A 1 14 ? -6.119 -6.858 -10.563 1.00 0.00 13 SER A O 11
ATOM 8379 N N . ALA A 1 15 ? -6.788 -7.011 -8.408 1.00 0.00 14 ALA A N 11
ATOM 8380 C CA . ALA A 1 15 ? -7.172 -8.409 -8.511 1.00 0.00 14 ALA A CA 11
ATOM 8381 C C . ALA A 1 15 ? -8.379 -8.534 -9.442 1.00 0.00 14 ALA A C 11
ATOM 8382 O O . ALA A 1 15 ? -8.419 -9.417 -10.297 1.00 0.00 14 ALA A O 11
ATOM 8389 N N . GLN A 1 16 ? -9.335 -7.638 -9.244 1.00 0.00 15 GLN A N 11
ATOM 8390 C CA . GLN A 1 16 ? -10.540 -7.637 -10.055 1.00 0.00 15 GLN A CA 11
ATOM 8391 C C . GLN A 1 16 ? -10.250 -7.048 -11.437 1.00 0.00 15 GLN A C 11
ATOM 8392 O O . GLN A 1 16 ? -10.951 -7.344 -12.402 1.00 0.00 15 GLN A O 11
ATOM 8406 N N . ARG A 1 17 ? -9.214 -6.223 -11.488 1.00 0.00 16 ARG A N 11
ATOM 8407 C CA . ARG A 1 17 ? -8.822 -5.590 -12.735 1.00 0.00 16 ARG A CA 11
ATOM 8408 C C . ARG A 1 17 ? -10.061 -5.197 -13.543 1.00 0.00 16 ARG A C 11
ATOM 8409 O O . ARG A 1 17 ? -10.377 -5.830 -14.549 1.00 0.00 16 ARG A O 11
ATOM 8430 N N . GLY A 1 18 ? -10.729 -4.154 -13.072 1.00 0.00 17 GLY A N 11
ATOM 8431 C CA . GLY A 1 18 ? -11.926 -3.668 -13.738 1.00 0.00 17 GLY A CA 11
ATOM 8432 C C . GLY A 1 18 ? -11.570 -2.884 -15.002 1.00 0.00 17 GLY A C 11
ATOM 8433 O O . GLY A 1 18 ? -12.155 -3.107 -16.061 1.00 0.00 17 GLY A O 11
ATOM 8437 N N . GLY A 1 19 ? -10.612 -1.981 -14.851 1.00 0.00 18 GLY A N 11
ATOM 8438 C CA . GLY A 1 19 ? -10.171 -1.162 -15.967 1.00 0.00 18 GLY A CA 11
ATOM 8439 C C . GLY A 1 19 ? -8.681 -1.369 -16.243 1.00 0.00 18 GLY A C 11
ATOM 8440 O O . GLY A 1 19 ? -8.306 -1.873 -17.300 1.00 0.00 18 GLY A O 11
ATOM 8444 N N . GLY A 1 20 ? -7.871 -0.967 -15.274 1.00 0.00 19 GLY A N 11
ATOM 8445 C CA . GLY A 1 20 ? -6.429 -1.101 -15.400 1.00 0.00 19 GLY A CA 11
ATOM 8446 C C . GLY A 1 20 ? -5.707 0.035 -14.675 1.00 0.00 19 GLY A C 11
ATOM 8447 O O . GLY A 1 20 ? -4.984 0.813 -15.296 1.00 0.00 19 GLY A O 11
ATOM 8451 N N . LEU A 1 21 ? -5.928 0.096 -13.369 1.00 0.00 20 LEU A N 11
ATOM 8452 C CA . LEU A 1 21 ? -5.308 1.125 -12.553 1.00 0.00 20 LEU A CA 11
ATOM 8453 C C . LEU A 1 21 ? -3.790 0.938 -12.572 1.00 0.00 20 LEU A C 11
ATOM 8454 O O . LEU A 1 21 ? -3.040 1.913 -12.525 1.00 0.00 20 LEU A O 11
ATOM 8470 N N . ILE A 1 22 ? -3.381 -0.321 -12.639 1.00 0.00 21 ILE A N 11
ATOM 8471 C CA . ILE A 1 22 ? -1.966 -0.648 -12.664 1.00 0.00 21 ILE A CA 11
ATOM 8472 C C . ILE A 1 22 ? -1.695 -1.637 -13.799 1.00 0.00 21 ILE A C 11
ATOM 8473 O O . ILE A 1 22 ? -0.602 -2.191 -13.898 1.00 0.00 21 ILE A O 11
ATOM 8489 N N . SER A 1 23 ? -2.711 -1.830 -14.627 1.00 0.00 22 SER A N 11
ATOM 8490 C CA . SER A 1 23 ? -2.597 -2.743 -15.752 1.00 0.00 22 SER A CA 11
ATOM 8491 C C . SER A 1 23 ? -1.228 -2.584 -16.418 1.00 0.00 22 SER A C 11
ATOM 8492 O O . SER A 1 23 ? -0.286 -3.302 -16.087 1.00 0.00 22 SER A O 11
ATOM 8500 N N . ARG A 1 24 ? -1.164 -1.640 -17.345 1.00 0.00 23 ARG A N 11
ATOM 8501 C CA . ARG A 1 24 ? 0.074 -1.378 -18.061 1.00 0.00 23 ARG A CA 11
ATOM 8502 C C . ARG A 1 24 ? 0.521 0.068 -17.835 1.00 0.00 23 ARG A C 11
ATOM 8503 O O . ARG A 1 24 ? 1.440 0.548 -18.499 1.00 0.00 23 ARG A O 11
ATOM 8524 N N . SER A 1 25 ? -0.147 0.721 -16.896 1.00 0.00 24 SER A N 11
ATOM 8525 C CA . SER A 1 25 ? 0.171 2.102 -16.574 1.00 0.00 24 SER A CA 11
ATOM 8526 C C . SER A 1 25 ? 1.365 2.154 -15.619 1.00 0.00 24 SER A C 11
ATOM 8527 O O . SER A 1 25 ? 2.515 2.134 -16.056 1.00 0.00 24 SER A O 11
ATOM 8535 N N . LEU A 1 26 ? 1.051 2.222 -14.333 1.00 0.00 25 LEU A N 11
ATOM 8536 C CA . LEU A 1 26 ? 2.084 2.278 -13.313 1.00 0.00 25 LEU A CA 11
ATOM 8537 C C . LEU A 1 26 ? 2.535 0.856 -12.971 1.00 0.00 25 LEU A C 11
ATOM 8538 O O . LEU A 1 26 ? 2.630 0.497 -11.799 1.00 0.00 25 LEU A O 11
ATOM 8554 N N . GLY A 1 27 ? 2.801 0.087 -14.016 1.00 0.00 26 GLY A N 11
ATOM 8555 C CA . GLY A 1 27 ? 3.240 -1.287 -13.841 1.00 0.00 26 GLY A CA 11
ATOM 8556 C C . GLY A 1 27 ? 4.286 -1.667 -14.892 1.00 0.00 26 GLY A C 11
ATOM 8557 O O . GLY A 1 27 ? 5.333 -2.217 -14.559 1.00 0.00 26 GLY A O 11
ATOM 8561 N N . ASN A 1 28 ? 3.963 -1.359 -16.140 1.00 0.00 27 ASN A N 11
ATOM 8562 C CA . ASN A 1 28 ? 4.860 -1.661 -17.241 1.00 0.00 27 ASN A CA 11
ATOM 8563 C C . ASN A 1 28 ? 6.255 -1.120 -16.920 1.00 0.00 27 ASN A C 11
ATOM 8564 O O . ASN A 1 28 ? 7.249 -1.589 -17.473 1.00 0.00 27 ASN A O 11
ATOM 8575 N N . SER A 1 29 ? 6.284 -0.141 -16.027 1.00 0.00 28 SER A N 11
ATOM 8576 C CA . SER A 1 29 ? 7.541 0.469 -15.626 1.00 0.00 28 SER A CA 11
ATOM 8577 C C . SER A 1 29 ? 7.545 0.713 -14.116 1.00 0.00 28 SER A C 11
ATOM 8578 O O . SER A 1 29 ? 7.607 1.857 -13.668 1.00 0.00 28 SER A O 11
ATOM 8586 N N . ILE A 1 30 ? 7.477 -0.381 -13.371 1.00 0.00 29 ILE A N 11
ATOM 8587 C CA . ILE A 1 30 ? 7.471 -0.300 -11.920 1.00 0.00 29 ILE A CA 11
ATOM 8588 C C . ILE A 1 30 ? 8.744 0.406 -11.449 1.00 0.00 29 ILE A C 11
ATOM 8589 O O . ILE A 1 30 ? 8.690 1.282 -10.587 1.00 0.00 29 ILE A O 11
ATOM 8605 N N . PRO A 1 31 ? 9.891 -0.011 -12.051 1.00 0.00 30 PRO A N 11
ATOM 8606 C CA . PRO A 1 31 ? 11.174 0.573 -11.702 1.00 0.00 30 PRO A CA 11
ATOM 8607 C C . PRO A 1 31 ? 11.324 1.970 -12.307 1.00 0.00 30 PRO A C 11
ATOM 8608 O O . PRO A 1 31 ? 11.739 2.906 -11.624 1.00 0.00 30 PRO A O 11
ATOM 8619 N N . LYS A 1 32 ? 10.979 2.068 -13.583 1.00 0.00 31 LYS A N 11
ATOM 8620 C CA . LYS A 1 32 ? 11.069 3.336 -14.287 1.00 0.00 31 LYS A CA 11
ATOM 8621 C C . LYS A 1 32 ? 10.088 4.331 -13.666 1.00 0.00 31 LYS A C 11
ATOM 8622 O O . LYS A 1 32 ? 10.496 5.372 -13.152 1.00 0.00 31 LYS A O 11
ATOM 8641 N N . SER A 1 33 ? 8.813 3.977 -13.732 1.00 0.00 32 SER A N 11
ATOM 8642 C CA . SER A 1 33 ? 7.771 4.826 -13.182 1.00 0.00 32 SER A CA 11
ATOM 8643 C C . SER A 1 33 ? 8.116 5.215 -11.744 1.00 0.00 32 SER A C 11
ATOM 8644 O O . SER A 1 33 ? 7.621 6.219 -11.233 1.00 0.00 32 SER A O 11
ATOM 8652 N N . ALA A 1 34 ? 8.963 4.401 -11.132 1.00 0.00 33 ALA A N 11
ATOM 8653 C CA . ALA A 1 34 ? 9.382 4.648 -9.762 1.00 0.00 33 ALA A CA 11
ATOM 8654 C C . ALA A 1 34 ? 10.030 6.030 -9.673 1.00 0.00 33 ALA A C 11
ATOM 8655 O O . ALA A 1 34 ? 10.177 6.581 -8.584 1.00 0.00 33 ALA A O 11
ATOM 8662 N N . SER A 1 35 ? 10.402 6.550 -10.833 1.00 0.00 34 SER A N 11
ATOM 8663 C CA . SER A 1 35 ? 11.031 7.858 -10.899 1.00 0.00 34 SER A CA 11
ATOM 8664 C C . SER A 1 35 ? 9.973 8.956 -10.772 1.00 0.00 34 SER A C 11
ATOM 8665 O O . SER A 1 35 ? 10.264 10.052 -10.296 1.00 0.00 34 SER A O 11
ATOM 8673 N N . ARG A 1 36 ? 8.766 8.623 -11.206 1.00 0.00 35 ARG A N 11
ATOM 8674 C CA . ARG A 1 36 ? 7.663 9.566 -11.146 1.00 0.00 35 ARG A CA 11
ATOM 8675 C C . ARG A 1 36 ? 7.127 9.668 -9.716 1.00 0.00 35 ARG A C 11
ATOM 8676 O O . ARG A 1 36 ? 7.267 10.704 -9.069 1.00 0.00 35 ARG A O 11
ATOM 8697 N N . ALA A 1 37 ? 6.526 8.576 -9.265 1.00 0.00 36 ALA A N 11
ATOM 8698 C CA . ALA A 1 37 ? 5.969 8.529 -7.924 1.00 0.00 36 ALA A CA 11
ATOM 8699 C C . ALA A 1 37 ? 5.314 9.872 -7.601 1.00 0.00 36 ALA A C 11
ATOM 8700 O O . ALA A 1 37 ? 5.764 10.588 -6.708 1.00 0.00 36 ALA A O 11
ATOM 8707 N N . SER A 1 38 ? 4.260 10.175 -8.345 1.00 0.00 37 SER A N 11
ATOM 8708 C CA . SER A 1 38 ? 3.538 11.420 -8.149 1.00 0.00 37 SER A CA 11
ATOM 8709 C C . SER A 1 38 ? 2.303 11.458 -9.052 1.00 0.00 37 SER A C 11
ATOM 8710 O O . SER A 1 38 ? 1.192 11.697 -8.582 1.00 0.00 37 SER A O 11
ATOM 8718 N N . SER A 1 39 ? 2.540 11.217 -10.333 1.00 0.00 38 SER A N 11
ATOM 8719 C CA . SER A 1 39 ? 1.461 11.221 -11.307 1.00 0.00 38 SER A CA 11
ATOM 8720 C C . SER A 1 39 ? 0.506 10.057 -11.034 1.00 0.00 38 SER A C 11
ATOM 8721 O O . SER A 1 39 ? 0.539 9.045 -11.733 1.00 0.00 38 SER A O 11
ATOM 8729 N N . ARG A 1 40 ? -0.321 10.239 -10.016 1.00 0.00 39 ARG A N 11
ATOM 8730 C CA . ARG A 1 40 ? -1.283 9.217 -9.641 1.00 0.00 39 ARG A CA 11
ATOM 8731 C C . ARG A 1 40 ? -0.564 7.915 -9.284 1.00 0.00 39 ARG A C 11
ATOM 8732 O O . ARG A 1 40 ? -1.105 6.828 -9.478 1.00 0.00 39 ARG A O 11
ATOM 8753 N N . ALA A 1 41 ? 0.647 8.068 -8.768 1.00 0.00 40 ALA A N 11
ATOM 8754 C CA . ALA A 1 41 ? 1.448 6.918 -8.382 1.00 0.00 40 ALA A CA 11
ATOM 8755 C C . ALA A 1 41 ? 1.667 6.941 -6.869 1.00 0.00 40 ALA A C 11
ATOM 8756 O O . ALA A 1 41 ? 2.336 6.065 -6.322 1.00 0.00 40 ALA A O 11
ATOM 8763 N N . SER A 1 42 ? 1.092 7.951 -6.234 1.00 0.00 41 SER A N 11
ATOM 8764 C CA . SER A 1 42 ? 1.217 8.099 -4.794 1.00 0.00 41 SER A CA 11
ATOM 8765 C C . SER A 1 42 ? 0.374 7.038 -4.084 1.00 0.00 41 SER A C 11
ATOM 8766 O O . SER A 1 42 ? 0.874 6.317 -3.222 1.00 0.00 41 SER A O 11
ATOM 8774 N N . PRO A 1 43 ? -0.925 6.975 -4.482 1.00 0.00 42 PRO A N 11
ATOM 8775 C CA . PRO A 1 43 ? -1.843 6.014 -3.894 1.00 0.00 42 PRO A CA 11
ATOM 8776 C C . PRO A 1 43 ? -1.575 4.604 -4.424 1.00 0.00 42 PRO A C 11
ATOM 8777 O O . PRO A 1 43 ? -1.738 3.624 -3.701 1.00 0.00 42 PRO A O 11
ATOM 8788 N N . LYS A 1 44 ? -1.169 4.548 -5.684 1.00 0.00 43 LYS A N 11
ATOM 8789 C CA . LYS A 1 44 ? -0.877 3.275 -6.321 1.00 0.00 43 LYS A CA 11
ATOM 8790 C C . LYS A 1 44 ? 0.567 2.874 -6.011 1.00 0.00 43 LYS A C 11
ATOM 8791 O O . LYS A 1 44 ? 0.923 1.700 -6.107 1.00 0.00 43 LYS A O 11
ATOM 8810 N N . GLY A 1 45 ? 1.358 3.871 -5.645 1.00 0.00 44 GLY A N 11
ATOM 8811 C CA . GLY A 1 45 ? 2.756 3.637 -5.320 1.00 0.00 44 GLY A CA 11
ATOM 8812 C C . GLY A 1 45 ? 2.893 2.597 -4.206 1.00 0.00 44 GLY A C 11
ATOM 8813 O O . GLY A 1 45 ? 3.555 1.576 -4.384 1.00 0.00 44 GLY A O 11
ATOM 8817 N N . PHE A 1 46 ? 2.255 2.892 -3.083 1.00 0.00 45 PHE A N 11
ATOM 8818 C CA . PHE A 1 46 ? 2.298 1.996 -1.941 1.00 0.00 45 PHE A CA 11
ATOM 8819 C C . PHE A 1 46 ? 2.078 0.544 -2.374 1.00 0.00 45 PHE A C 11
ATOM 8820 O O . PHE A 1 46 ? 2.736 -0.364 -1.870 1.00 0.00 45 PHE A O 11
ATOM 8837 N N . LEU A 1 47 ? 1.150 0.372 -3.303 1.00 0.00 46 LEU A N 11
ATOM 8838 C CA . LEU A 1 47 ? 0.835 -0.953 -3.811 1.00 0.00 46 LEU A CA 11
ATOM 8839 C C . LEU A 1 47 ? 1.925 -1.392 -4.791 1.00 0.00 46 LEU A C 11
ATOM 8840 O O . LEU A 1 47 ? 2.209 -2.581 -4.917 1.00 0.00 46 LEU A O 11
ATOM 8856 N N . LEU A 1 48 ? 2.505 -0.406 -5.460 1.00 0.00 47 LEU A N 11
ATOM 8857 C CA . LEU A 1 48 ? 3.556 -0.675 -6.426 1.00 0.00 47 LEU A CA 11
ATOM 8858 C C . LEU A 1 48 ? 4.831 -1.088 -5.685 1.00 0.00 47 LEU A C 11
ATOM 8859 O O . LEU A 1 48 ? 5.509 -2.031 -6.088 1.00 0.00 47 LEU A O 11
ATOM 8875 N N . ASN A 1 49 ? 5.115 -0.362 -4.613 1.00 0.00 48 ASN A N 11
ATOM 8876 C CA . ASN A 1 49 ? 6.295 -0.642 -3.813 1.00 0.00 48 ASN A CA 11
ATOM 8877 C C . ASN A 1 49 ? 6.281 -2.111 -3.387 1.00 0.00 48 ASN A C 11
ATOM 8878 O O . ASN A 1 49 ? 7.313 -2.779 -3.413 1.00 0.00 48 ASN A O 11
ATOM 8889 N N . ARG A 1 50 ? 5.098 -2.571 -3.004 1.00 0.00 49 ARG A N 11
ATOM 8890 C CA . ARG A 1 50 ? 4.936 -3.950 -2.573 1.00 0.00 49 ARG A CA 11
ATOM 8891 C C . ARG A 1 50 ? 5.289 -4.908 -3.713 1.00 0.00 49 ARG A C 11
ATOM 8892 O O . ARG A 1 50 ? 5.945 -5.925 -3.493 1.00 0.00 49 ARG A O 11
ATOM 8913 N N . ALA A 1 51 ? 4.839 -4.547 -4.906 1.00 0.00 50 ALA A N 11
ATOM 8914 C CA . ALA A 1 51 ? 5.099 -5.362 -6.081 1.00 0.00 50 ALA A CA 11
ATOM 8915 C C . ALA A 1 51 ? 6.605 -5.391 -6.353 1.00 0.00 50 ALA A C 11
ATOM 8916 O O . ALA A 1 51 ? 7.189 -6.461 -6.518 1.00 0.00 50 ALA A O 11
ATOM 8923 N N . VAL A 1 52 ? 7.189 -4.203 -6.392 1.00 0.00 51 VAL A N 11
ATOM 8924 C CA . VAL A 1 52 ? 8.615 -4.079 -6.640 1.00 0.00 51 VAL A CA 11
ATOM 8925 C C . VAL A 1 52 ? 9.371 -5.074 -5.759 1.00 0.00 51 VAL A C 11
ATOM 8926 O O . VAL A 1 52 ? 10.401 -5.611 -6.166 1.00 0.00 51 VAL A O 11
ATOM 8939 N N . GLN A 1 53 ? 8.831 -5.292 -4.569 1.00 0.00 52 GLN A N 11
ATOM 8940 C CA . GLN A 1 53 ? 9.442 -6.214 -3.628 1.00 0.00 52 GLN A CA 11
ATOM 8941 C C . GLN A 1 53 ? 9.863 -7.501 -4.341 1.00 0.00 52 GLN A C 11
ATOM 8942 O O . GLN A 1 53 ? 11.049 -7.824 -4.397 1.00 0.00 52 GLN A O 11
ATOM 8956 N N . TYR A 1 54 ? 8.869 -8.200 -4.869 1.00 0.00 53 TYR A N 11
ATOM 8957 C CA . TYR A 1 54 ? 9.122 -9.443 -5.577 1.00 0.00 53 TYR A CA 11
ATOM 8958 C C . TYR A 1 54 ? 10.421 -9.362 -6.381 1.00 0.00 53 TYR A C 11
ATOM 8959 O O . TYR A 1 54 ? 10.599 -10.094 -7.354 1.00 0.00 53 TYR A O 11
ATOM 8977 N N . ALA A 1 2 ? -0.709 -3.314 8.848 1.00 0.00 1 ALA A N 12
ATOM 8978 C CA . ALA A 1 2 ? -1.651 -2.274 9.222 1.00 0.00 1 ALA A CA 12
ATOM 8979 C C . ALA A 1 2 ? -2.131 -1.549 7.962 1.00 0.00 1 ALA A C 12
ATOM 8980 O O . ALA A 1 2 ? -3.310 -1.222 7.841 1.00 0.00 1 ALA A O 12
ATOM 8987 N N . SER A 1 3 ? -1.192 -1.319 7.057 1.00 0.00 2 SER A N 12
ATOM 8988 C CA . SER A 1 3 ? -1.503 -0.639 5.812 1.00 0.00 2 SER A CA 12
ATOM 8989 C C . SER A 1 3 ? -1.452 -1.630 4.647 1.00 0.00 2 SER A C 12
ATOM 8990 O O . SER A 1 3 ? -1.662 -1.252 3.496 1.00 0.00 2 SER A O 12
ATOM 8998 N N . ARG A 1 4 ? -1.171 -2.879 4.987 1.00 0.00 3 ARG A N 12
ATOM 8999 C CA . ARG A 1 4 ? -1.089 -3.928 3.984 1.00 0.00 3 ARG A CA 12
ATOM 9000 C C . ARG A 1 4 ? -2.475 -4.218 3.405 1.00 0.00 3 ARG A C 12
ATOM 9001 O O . ARG A 1 4 ? -2.593 -4.805 2.331 1.00 0.00 3 ARG A O 12
ATOM 9022 N N . ARG A 1 5 ? -3.491 -3.793 4.143 1.00 0.00 4 ARG A N 12
ATOM 9023 C CA . ARG A 1 5 ? -4.863 -4.000 3.718 1.00 0.00 4 ARG A CA 12
ATOM 9024 C C . ARG A 1 5 ? -5.246 -2.978 2.645 1.00 0.00 4 ARG A C 12
ATOM 9025 O O . ARG A 1 5 ? -6.015 -3.286 1.736 1.00 0.00 4 ARG A O 12
ATOM 9046 N N . LEU A 1 6 ? -4.691 -1.784 2.787 1.00 0.00 5 LEU A N 12
ATOM 9047 C CA . LEU A 1 6 ? -4.965 -0.715 1.842 1.00 0.00 5 LEU A CA 12
ATOM 9048 C C . LEU A 1 6 ? -4.515 -1.148 0.444 1.00 0.00 5 LEU A C 12
ATOM 9049 O O . LEU A 1 6 ? -5.344 -1.357 -0.441 1.00 0.00 5 LEU A O 12
ATOM 9065 N N . LEU A 1 7 ? -3.205 -1.270 0.290 1.00 0.00 6 LEU A N 12
ATOM 9066 C CA . LEU A 1 7 ? -2.636 -1.675 -0.984 1.00 0.00 6 LEU A CA 12
ATOM 9067 C C . LEU A 1 7 ? -3.385 -2.903 -1.505 1.00 0.00 6 LEU A C 12
ATOM 9068 O O . LEU A 1 7 ? -3.556 -3.064 -2.712 1.00 0.00 6 LEU A O 12
ATOM 9084 N N . ALA A 1 8 ? -3.812 -3.738 -0.569 1.00 0.00 7 ALA A N 12
ATOM 9085 C CA . ALA A 1 8 ? -4.538 -4.947 -0.918 1.00 0.00 7 ALA A CA 12
ATOM 9086 C C . ALA A 1 8 ? -5.875 -4.566 -1.559 1.00 0.00 7 ALA A C 12
ATOM 9087 O O . ALA A 1 8 ? -6.171 -4.981 -2.677 1.00 0.00 7 ALA A O 12
ATOM 9094 N N . SER A 1 9 ? -6.645 -3.779 -0.822 1.00 0.00 8 SER A N 12
ATOM 9095 C CA . SER A 1 9 ? -7.943 -3.338 -1.304 1.00 0.00 8 SER A CA 12
ATOM 9096 C C . SER A 1 9 ? -7.794 -2.673 -2.673 1.00 0.00 8 SER A C 12
ATOM 9097 O O . SER A 1 9 ? -8.722 -2.689 -3.481 1.00 0.00 8 SER A O 12
ATOM 9105 N N . LEU A 1 10 ? -6.618 -2.101 -2.893 1.00 0.00 9 LEU A N 12
ATOM 9106 C CA . LEU A 1 10 ? -6.336 -1.431 -4.151 1.00 0.00 9 LEU A CA 12
ATOM 9107 C C . LEU A 1 10 ? -6.206 -2.475 -5.262 1.00 0.00 9 LEU A C 12
ATOM 9108 O O . LEU A 1 10 ? -6.612 -2.232 -6.397 1.00 0.00 9 LEU A O 12
ATOM 9124 N N . LEU A 1 11 ? -5.638 -3.615 -4.896 1.00 0.00 10 LEU A N 12
ATOM 9125 C CA . LEU A 1 11 ? -5.450 -4.696 -5.848 1.00 0.00 10 LEU A CA 12
ATOM 9126 C C . LEU A 1 11 ? -6.726 -5.539 -5.915 1.00 0.00 10 LEU A C 12
ATOM 9127 O O . LEU A 1 11 ? -7.224 -5.833 -7.001 1.00 0.00 10 LEU A O 12
ATOM 9143 N N . ARG A 1 12 ? -7.219 -5.904 -4.740 1.00 0.00 11 ARG A N 12
ATOM 9144 C CA . ARG A 1 12 ? -8.427 -6.707 -4.652 1.00 0.00 11 ARG A CA 12
ATOM 9145 C C . ARG A 1 12 ? -9.598 -5.979 -5.316 1.00 0.00 11 ARG A C 12
ATOM 9146 O O . ARG A 1 12 ? -10.534 -6.614 -5.798 1.00 0.00 11 ARG A O 12
ATOM 9167 N N . GLN A 1 13 ? -9.505 -4.657 -5.322 1.00 0.00 12 GLN A N 12
ATOM 9168 C CA . GLN A 1 13 ? -10.544 -3.837 -5.919 1.00 0.00 12 GLN A CA 12
ATOM 9169 C C . GLN A 1 13 ? -10.308 -3.693 -7.424 1.00 0.00 12 GLN A C 12
ATOM 9170 O O . GLN A 1 13 ? -11.257 -3.574 -8.197 1.00 0.00 12 GLN A O 12
ATOM 9184 N N . SER A 1 14 ? -9.036 -3.708 -7.795 1.00 0.00 13 SER A N 12
ATOM 9185 C CA . SER A 1 14 ? -8.662 -3.581 -9.193 1.00 0.00 13 SER A CA 12
ATOM 9186 C C . SER A 1 14 ? -8.787 -4.936 -9.893 1.00 0.00 13 SER A C 12
ATOM 9187 O O . SER A 1 14 ? -8.884 -4.998 -11.119 1.00 0.00 13 SER A O 12
ATOM 9195 N N . ALA A 1 15 ? -8.783 -5.986 -9.086 1.00 0.00 14 ALA A N 12
ATOM 9196 C CA . ALA A 1 15 ? -8.895 -7.335 -9.614 1.00 0.00 14 ALA A CA 12
ATOM 9197 C C . ALA A 1 15 ? -10.357 -7.623 -9.962 1.00 0.00 14 ALA A C 12
ATOM 9198 O O . ALA A 1 15 ? -10.645 -8.250 -10.980 1.00 0.00 14 ALA A O 12
ATOM 9205 N N . GLN A 1 16 ? -11.242 -7.150 -9.097 1.00 0.00 15 GLN A N 12
ATOM 9206 C CA . GLN A 1 16 ? -12.667 -7.348 -9.300 1.00 0.00 15 GLN A CA 12
ATOM 9207 C C . GLN A 1 16 ? -13.205 -6.331 -10.308 1.00 0.00 15 GLN A C 12
ATOM 9208 O O . GLN A 1 16 ? -14.402 -6.305 -10.590 1.00 0.00 15 GLN A O 12
ATOM 9222 N N . ARG A 1 17 ? -12.296 -5.517 -10.823 1.00 0.00 16 ARG A N 12
ATOM 9223 C CA . ARG A 1 17 ? -12.665 -4.501 -11.794 1.00 0.00 16 ARG A CA 12
ATOM 9224 C C . ARG A 1 17 ? -12.557 -5.060 -13.215 1.00 0.00 16 ARG A C 12
ATOM 9225 O O . ARG A 1 17 ? -12.524 -4.302 -14.183 1.00 0.00 16 ARG A O 12
ATOM 9246 N N . GLY A 1 18 ? -12.505 -6.381 -13.294 1.00 0.00 17 GLY A N 12
ATOM 9247 C CA . GLY A 1 18 ? -12.402 -7.050 -14.579 1.00 0.00 17 GLY A CA 12
ATOM 9248 C C . GLY A 1 18 ? -11.494 -6.269 -15.533 1.00 0.00 17 GLY A C 12
ATOM 9249 O O . GLY A 1 18 ? -11.942 -5.803 -16.579 1.00 0.00 17 GLY A O 12
ATOM 9253 N N . GLY A 1 19 ? -10.236 -6.152 -15.137 1.00 0.00 18 GLY A N 12
ATOM 9254 C CA . GLY A 1 19 ? -9.262 -5.435 -15.943 1.00 0.00 18 GLY A CA 12
ATOM 9255 C C . GLY A 1 19 ? -8.125 -4.891 -15.074 1.00 0.00 18 GLY A C 12
ATOM 9256 O O . GLY A 1 19 ? -6.956 -5.169 -15.332 1.00 0.00 18 GLY A O 12
ATOM 9260 N N . GLY A 1 20 ? -8.510 -4.124 -14.065 1.00 0.00 19 GLY A N 12
ATOM 9261 C CA . GLY A 1 20 ? -7.538 -3.539 -13.158 1.00 0.00 19 GLY A CA 12
ATOM 9262 C C . GLY A 1 20 ? -6.621 -2.559 -13.893 1.00 0.00 19 GLY A C 12
ATOM 9263 O O . GLY A 1 20 ? -6.157 -2.848 -14.995 1.00 0.00 19 GLY A O 12
ATOM 9267 N N . LEU A 1 21 ? -6.388 -1.423 -13.254 1.00 0.00 20 LEU A N 12
ATOM 9268 C CA . LEU A 1 21 ? -5.535 -0.399 -13.834 1.00 0.00 20 LEU A CA 12
ATOM 9269 C C . LEU A 1 21 ? -4.069 -0.773 -13.604 1.00 0.00 20 LEU A C 12
ATOM 9270 O O . LEU A 1 21 ? -3.255 -0.702 -14.524 1.00 0.00 20 LEU A O 12
ATOM 9286 N N . ILE A 1 22 ? -3.778 -1.164 -12.372 1.00 0.00 21 ILE A N 12
ATOM 9287 C CA . ILE A 1 22 ? -2.424 -1.548 -12.010 1.00 0.00 21 ILE A CA 12
ATOM 9288 C C . ILE A 1 22 ? -2.263 -3.060 -12.186 1.00 0.00 21 ILE A C 12
ATOM 9289 O O . ILE A 1 22 ? -1.259 -3.634 -11.769 1.00 0.00 21 ILE A O 12
ATOM 9305 N N . SER A 1 23 ? -3.270 -3.662 -12.802 1.00 0.00 22 SER A N 12
ATOM 9306 C CA . SER A 1 23 ? -3.255 -5.096 -13.037 1.00 0.00 22 SER A CA 12
ATOM 9307 C C . SER A 1 23 ? -1.881 -5.525 -13.560 1.00 0.00 22 SER A C 12
ATOM 9308 O O . SER A 1 23 ? -1.271 -6.449 -13.024 1.00 0.00 22 SER A O 12
ATOM 9316 N N . ARG A 1 24 ? -1.437 -4.834 -14.599 1.00 0.00 23 ARG A N 12
ATOM 9317 C CA . ARG A 1 24 ? -0.147 -5.132 -15.199 1.00 0.00 23 ARG A CA 12
ATOM 9318 C C . ARG A 1 24 ? 0.293 -3.983 -16.108 1.00 0.00 23 ARG A C 12
ATOM 9319 O O . ARG A 1 24 ? 1.017 -4.197 -17.079 1.00 0.00 23 ARG A O 12
ATOM 9340 N N . SER A 1 25 ? -0.161 -2.788 -15.760 1.00 0.00 24 SER A N 12
ATOM 9341 C CA . SER A 1 25 ? 0.178 -1.604 -16.532 1.00 0.00 24 SER A CA 12
ATOM 9342 C C . SER A 1 25 ? 1.521 -1.041 -16.065 1.00 0.00 24 SER A C 12
ATOM 9343 O O . SER A 1 25 ? 2.493 -1.041 -16.818 1.00 0.00 24 SER A O 12
ATOM 9351 N N . LEU A 1 26 ? 1.532 -0.576 -14.824 1.00 0.00 25 LEU A N 12
ATOM 9352 C CA . LEU A 1 26 ? 2.740 -0.012 -14.248 1.00 0.00 25 LEU A CA 12
ATOM 9353 C C . LEU A 1 26 ? 3.639 -1.144 -13.746 1.00 0.00 25 LEU A C 12
ATOM 9354 O O . LEU A 1 26 ? 4.853 -0.978 -13.638 1.00 0.00 25 LEU A O 12
ATOM 9370 N N . GLY A 1 27 ? 3.007 -2.271 -13.452 1.00 0.00 26 GLY A N 12
ATOM 9371 C CA . GLY A 1 27 ? 3.733 -3.430 -12.963 1.00 0.00 26 GLY A CA 12
ATOM 9372 C C . GLY A 1 27 ? 4.694 -3.964 -14.028 1.00 0.00 26 GLY A C 12
ATOM 9373 O O . GLY A 1 27 ? 5.609 -4.726 -13.718 1.00 0.00 26 GLY A O 12
ATOM 9377 N N . ASN A 1 28 ? 4.453 -3.542 -15.261 1.00 0.00 27 ASN A N 12
ATOM 9378 C CA . ASN A 1 28 ? 5.286 -3.968 -16.373 1.00 0.00 27 ASN A CA 12
ATOM 9379 C C . ASN A 1 28 ? 6.384 -2.929 -16.609 1.00 0.00 27 ASN A C 12
ATOM 9380 O O . ASN A 1 28 ? 7.334 -3.183 -17.349 1.00 0.00 27 ASN A O 12
ATOM 9391 N N . SER A 1 29 ? 6.218 -1.783 -15.966 1.00 0.00 28 SER A N 12
ATOM 9392 C CA . SER A 1 29 ? 7.184 -0.705 -16.097 1.00 0.00 28 SER A CA 12
ATOM 9393 C C . SER A 1 29 ? 8.216 -0.787 -14.969 1.00 0.00 28 SER A C 12
ATOM 9394 O O . SER A 1 29 ? 9.229 -0.091 -14.999 1.00 0.00 28 SER A O 12
ATOM 9402 N N . ILE A 1 30 ? 7.921 -1.645 -14.003 1.00 0.00 29 ILE A N 12
ATOM 9403 C CA . ILE A 1 30 ? 8.811 -1.827 -12.868 1.00 0.00 29 ILE A CA 12
ATOM 9404 C C . ILE A 1 30 ? 10.067 -2.572 -13.325 1.00 0.00 29 ILE A C 12
ATOM 9405 O O . ILE A 1 30 ? 11.184 -2.115 -13.091 1.00 0.00 29 ILE A O 12
ATOM 9421 N N . PRO A 1 31 ? 9.834 -3.739 -13.984 1.00 0.00 30 PRO A N 12
ATOM 9422 C CA . PRO A 1 31 ? 10.933 -4.553 -14.476 1.00 0.00 30 PRO A CA 12
ATOM 9423 C C . PRO A 1 31 ? 11.560 -3.931 -15.725 1.00 0.00 30 PRO A C 12
ATOM 9424 O O . PRO A 1 31 ? 12.648 -4.325 -16.140 1.00 0.00 30 PRO A O 12
ATOM 9435 N N . LYS A 1 32 ? 10.845 -2.969 -16.290 1.00 0.00 31 LYS A N 12
ATOM 9436 C CA . LYS A 1 32 ? 11.318 -2.288 -17.485 1.00 0.00 31 LYS A CA 12
ATOM 9437 C C . LYS A 1 32 ? 12.212 -1.116 -17.077 1.00 0.00 31 LYS A C 12
ATOM 9438 O O . LYS A 1 32 ? 12.540 -0.265 -17.903 1.00 0.00 31 LYS A O 12
ATOM 9457 N N . SER A 1 33 ? 12.582 -1.108 -15.806 1.00 0.00 32 SER A N 12
ATOM 9458 C CA . SER A 1 33 ? 13.431 -0.054 -15.279 1.00 0.00 32 SER A CA 12
ATOM 9459 C C . SER A 1 33 ? 12.677 1.277 -15.281 1.00 0.00 32 SER A C 12
ATOM 9460 O O . SER A 1 33 ? 13.272 2.332 -15.492 1.00 0.00 32 SER A O 12
ATOM 9468 N N . ALA A 1 34 ? 11.376 1.183 -15.044 1.00 0.00 33 ALA A N 12
ATOM 9469 C CA . ALA A 1 34 ? 10.533 2.367 -15.016 1.00 0.00 33 ALA A CA 12
ATOM 9470 C C . ALA A 1 34 ? 10.349 2.890 -16.442 1.00 0.00 33 ALA A C 12
ATOM 9471 O O . ALA A 1 34 ? 10.496 4.086 -16.692 1.00 0.00 33 ALA A O 12
ATOM 9478 N N . SER A 1 35 ? 10.030 1.970 -17.340 1.00 0.00 34 SER A N 12
ATOM 9479 C CA . SER A 1 35 ? 9.824 2.323 -18.733 1.00 0.00 34 SER A CA 12
ATOM 9480 C C . SER A 1 35 ? 9.154 3.695 -18.832 1.00 0.00 34 SER A C 12
ATOM 9481 O O . SER A 1 35 ? 9.474 4.483 -19.721 1.00 0.00 34 SER A O 12
ATOM 9489 N N . ARG A 1 36 ? 8.237 3.938 -17.907 1.00 0.00 35 ARG A N 12
ATOM 9490 C CA . ARG A 1 36 ? 7.519 5.200 -17.879 1.00 0.00 35 ARG A CA 12
ATOM 9491 C C . ARG A 1 36 ? 7.257 5.630 -16.435 1.00 0.00 35 ARG A C 12
ATOM 9492 O O . ARG A 1 36 ? 8.100 6.273 -15.811 1.00 0.00 35 ARG A O 12
ATOM 9513 N N . ALA A 1 37 ? 6.084 5.257 -15.943 1.00 0.00 36 ALA A N 12
ATOM 9514 C CA . ALA A 1 37 ? 5.700 5.595 -14.584 1.00 0.00 36 ALA A CA 12
ATOM 9515 C C . ALA A 1 37 ? 5.635 7.117 -14.440 1.00 0.00 36 ALA A C 12
ATOM 9516 O O . ALA A 1 37 ? 6.663 7.775 -14.295 1.00 0.00 36 ALA A O 12
ATOM 9523 N N . SER A 1 38 ? 4.414 7.631 -14.486 1.00 0.00 37 SER A N 12
ATOM 9524 C CA . SER A 1 38 ? 4.201 9.064 -14.363 1.00 0.00 37 SER A CA 12
ATOM 9525 C C . SER A 1 38 ? 2.701 9.368 -14.335 1.00 0.00 37 SER A C 12
ATOM 9526 O O . SER A 1 38 ? 2.205 9.969 -13.383 1.00 0.00 37 SER A O 12
ATOM 9534 N N . SER A 1 39 ? 2.023 8.941 -15.389 1.00 0.00 38 SER A N 12
ATOM 9535 C CA . SER A 1 39 ? 0.590 9.160 -15.497 1.00 0.00 38 SER A CA 12
ATOM 9536 C C . SER A 1 39 ? -0.090 8.834 -14.165 1.00 0.00 38 SER A C 12
ATOM 9537 O O . SER A 1 39 ? -0.582 9.730 -13.481 1.00 0.00 38 SER A O 12
ATOM 9545 N N . ARG A 1 40 ? -0.097 7.550 -13.840 1.00 0.00 39 ARG A N 12
ATOM 9546 C CA . ARG A 1 40 ? -0.709 7.096 -12.603 1.00 0.00 39 ARG A CA 12
ATOM 9547 C C . ARG A 1 40 ? 0.210 6.104 -11.888 1.00 0.00 39 ARG A C 12
ATOM 9548 O O . ARG A 1 40 ? -0.033 4.899 -11.911 1.00 0.00 39 ARG A O 12
ATOM 9569 N N . ALA A 1 41 ? 1.248 6.648 -11.270 1.00 0.00 40 ALA A N 12
ATOM 9570 C CA . ALA A 1 41 ? 2.205 5.827 -10.550 1.00 0.00 40 ALA A CA 12
ATOM 9571 C C . ALA A 1 41 ? 2.236 6.256 -9.082 1.00 0.00 40 ALA A C 12
ATOM 9572 O O . ALA A 1 41 ? 2.940 5.655 -8.270 1.00 0.00 40 ALA A O 12
ATOM 9579 N N . SER A 1 42 ? 1.464 7.290 -8.784 1.00 0.00 41 SER A N 12
ATOM 9580 C CA . SER A 1 42 ? 1.393 7.806 -7.427 1.00 0.00 41 SER A CA 12
ATOM 9581 C C . SER A 1 42 ? 0.563 6.865 -6.553 1.00 0.00 41 SER A C 12
ATOM 9582 O O . SER A 1 42 ? 1.022 6.422 -5.501 1.00 0.00 41 SER A O 12
ATOM 9590 N N . PRO A 1 43 ? -0.677 6.580 -7.032 1.00 0.00 42 PRO A N 12
ATOM 9591 C CA . PRO A 1 43 ? -1.577 5.699 -6.305 1.00 0.00 42 PRO A CA 12
ATOM 9592 C C . PRO A 1 43 ? -1.147 4.238 -6.448 1.00 0.00 42 PRO A C 12
ATOM 9593 O O . PRO A 1 43 ? -1.329 3.441 -5.529 1.00 0.00 42 PRO A O 12
ATOM 9604 N N . LYS A 1 44 ? -0.585 3.930 -7.608 1.00 0.00 43 LYS A N 12
ATOM 9605 C CA . LYS A 1 44 ? -0.128 2.579 -7.884 1.00 0.00 43 LYS A CA 12
ATOM 9606 C C . LYS A 1 44 ? 1.290 2.403 -7.336 1.00 0.00 43 LYS A C 12
ATOM 9607 O O . LYS A 1 44 ? 1.715 1.284 -7.052 1.00 0.00 43 LYS A O 12
ATOM 9626 N N . GLY A 1 45 ? 1.982 3.525 -7.205 1.00 0.00 44 GLY A N 12
ATOM 9627 C CA . GLY A 1 45 ? 3.343 3.509 -6.697 1.00 0.00 44 GLY A CA 12
ATOM 9628 C C . GLY A 1 45 ? 3.423 2.763 -5.364 1.00 0.00 44 GLY A C 12
ATOM 9629 O O . GLY A 1 45 ? 4.104 1.746 -5.256 1.00 0.00 44 GLY A O 12
ATOM 9633 N N . PHE A 1 46 ? 2.715 3.299 -4.380 1.00 0.00 45 PHE A N 12
ATOM 9634 C CA . PHE A 1 46 ? 2.695 2.697 -3.057 1.00 0.00 45 PHE A CA 12
ATOM 9635 C C . PHE A 1 46 ? 2.548 1.177 -3.148 1.00 0.00 45 PHE A C 12
ATOM 9636 O O . PHE A 1 46 ? 3.110 0.445 -2.336 1.00 0.00 45 PHE A O 12
ATOM 9653 N N . LEU A 1 47 ? 1.788 0.747 -4.145 1.00 0.00 46 LEU A N 12
ATOM 9654 C CA . LEU A 1 47 ? 1.559 -0.672 -4.354 1.00 0.00 46 LEU A CA 12
ATOM 9655 C C . LEU A 1 47 ? 2.716 -1.258 -5.166 1.00 0.00 46 LEU A C 12
ATOM 9656 O O . LEU A 1 47 ? 3.102 -2.408 -4.964 1.00 0.00 46 LEU A O 12
ATOM 9672 N N . LEU A 1 48 ? 3.237 -0.439 -6.068 1.00 0.00 47 LEU A N 12
ATOM 9673 C CA . LEU A 1 48 ? 4.342 -0.861 -6.912 1.00 0.00 47 LEU A CA 12
ATOM 9674 C C . LEU A 1 48 ? 5.610 -0.976 -6.065 1.00 0.00 47 LEU A C 12
ATOM 9675 O O . LEU A 1 48 ? 6.487 -1.788 -6.359 1.00 0.00 47 LEU A O 12
ATOM 9691 N N . ASN A 1 49 ? 5.668 -0.153 -5.028 1.00 0.00 48 ASN A N 12
ATOM 9692 C CA . ASN A 1 49 ? 6.814 -0.152 -4.135 1.00 0.00 48 ASN A CA 12
ATOM 9693 C C . ASN A 1 49 ? 6.812 -1.440 -3.309 1.00 0.00 48 ASN A C 12
ATOM 9694 O O . ASN A 1 49 ? 7.869 -2.005 -3.032 1.00 0.00 48 ASN A O 12
ATOM 9705 N N . ARG A 1 50 ? 5.614 -1.865 -2.938 1.00 0.00 49 ARG A N 12
ATOM 9706 C CA . ARG A 1 50 ? 5.460 -3.076 -2.149 1.00 0.00 49 ARG A CA 12
ATOM 9707 C C . ARG A 1 50 ? 5.806 -4.306 -2.990 1.00 0.00 49 ARG A C 12
ATOM 9708 O O . ARG A 1 50 ? 6.221 -5.332 -2.455 1.00 0.00 49 ARG A O 12
ATOM 9729 N N . ALA A 1 51 ? 5.619 -4.162 -4.294 1.00 0.00 50 ALA A N 12
ATOM 9730 C CA . ALA A 1 51 ? 5.906 -5.248 -5.215 1.00 0.00 50 ALA A CA 12
ATOM 9731 C C . ALA A 1 51 ? 7.421 -5.378 -5.388 1.00 0.00 50 ALA A C 12
ATOM 9732 O O . ALA A 1 51 ? 7.975 -6.465 -5.232 1.00 0.00 50 ALA A O 12
ATOM 9739 N N . VAL A 1 52 ? 8.047 -4.255 -5.708 1.00 0.00 51 VAL A N 12
ATOM 9740 C CA . VAL A 1 52 ? 9.485 -4.231 -5.904 1.00 0.00 51 VAL A CA 12
ATOM 9741 C C . VAL A 1 52 ? 10.179 -4.645 -4.605 1.00 0.00 51 VAL A C 12
ATOM 9742 O O . VAL A 1 52 ? 11.365 -4.972 -4.608 1.00 0.00 51 VAL A O 12
ATOM 9755 N N . GLN A 1 53 ? 9.412 -4.617 -3.525 1.00 0.00 52 GLN A N 12
ATOM 9756 C CA . GLN A 1 53 ? 9.938 -4.985 -2.223 1.00 0.00 52 GLN A CA 12
ATOM 9757 C C . GLN A 1 53 ? 10.035 -6.508 -2.100 1.00 0.00 52 GLN A C 12
ATOM 9758 O O . GLN A 1 53 ? 11.082 -7.039 -1.735 1.00 0.00 52 GLN A O 12
ATOM 9772 N N . TYR A 1 54 ? 8.929 -7.166 -2.413 1.00 0.00 53 TYR A N 12
ATOM 9773 C CA . TYR A 1 54 ? 8.877 -8.617 -2.343 1.00 0.00 53 TYR A CA 12
ATOM 9774 C C . TYR A 1 54 ? 9.405 -9.247 -3.633 1.00 0.00 53 TYR A C 12
ATOM 9775 O O . TYR A 1 54 ? 10.609 -9.451 -3.781 1.00 0.00 53 TYR A O 12
ATOM 9793 N N . ALA A 1 2 ? -6.315 4.736 7.357 1.00 0.00 1 ALA A N 13
ATOM 9794 C CA . ALA A 1 2 ? -5.361 5.359 6.456 1.00 0.00 1 ALA A CA 13
ATOM 9795 C C . ALA A 1 2 ? -4.568 4.272 5.726 1.00 0.00 1 ALA A C 13
ATOM 9796 O O . ALA A 1 2 ? -4.565 4.221 4.498 1.00 0.00 1 ALA A O 13
ATOM 9803 N N . SER A 1 3 ? -3.917 3.430 6.515 1.00 0.00 2 SER A N 13
ATOM 9804 C CA . SER A 1 3 ? -3.123 2.347 5.959 1.00 0.00 2 SER A CA 13
ATOM 9805 C C . SER A 1 3 ? -3.828 1.009 6.193 1.00 0.00 2 SER A C 13
ATOM 9806 O O . SER A 1 3 ? -4.862 0.956 6.857 1.00 0.00 2 SER A O 13
ATOM 9814 N N . ARG A 1 4 ? -3.239 -0.038 5.634 1.00 0.00 3 ARG A N 13
ATOM 9815 C CA . ARG A 1 4 ? -3.797 -1.373 5.772 1.00 0.00 3 ARG A CA 13
ATOM 9816 C C . ARG A 1 4 ? -4.978 -1.555 4.816 1.00 0.00 3 ARG A C 13
ATOM 9817 O O . ARG A 1 4 ? -4.946 -2.422 3.944 1.00 0.00 3 ARG A O 13
ATOM 9838 N N . ARG A 1 5 ? -5.992 -0.726 5.012 1.00 0.00 4 ARG A N 13
ATOM 9839 C CA . ARG A 1 5 ? -7.180 -0.785 4.178 1.00 0.00 4 ARG A CA 13
ATOM 9840 C C . ARG A 1 5 ? -6.865 -0.281 2.768 1.00 0.00 4 ARG A C 13
ATOM 9841 O O . ARG A 1 5 ? -7.471 -0.729 1.796 1.00 0.00 4 ARG A O 13
ATOM 9862 N N . LEU A 1 6 ? -5.918 0.643 2.703 1.00 0.00 5 LEU A N 13
ATOM 9863 C CA . LEU A 1 6 ? -5.516 1.213 1.429 1.00 0.00 5 LEU A CA 13
ATOM 9864 C C . LEU A 1 6 ? -4.964 0.104 0.530 1.00 0.00 5 LEU A C 13
ATOM 9865 O O . LEU A 1 6 ? -5.576 -0.245 -0.479 1.00 0.00 5 LEU A O 13
ATOM 9881 N N . LEU A 1 7 ? -3.815 -0.421 0.930 1.00 0.00 6 LEU A N 13
ATOM 9882 C CA . LEU A 1 7 ? -3.174 -1.483 0.174 1.00 0.00 6 LEU A CA 13
ATOM 9883 C C . LEU A 1 7 ? -4.220 -2.531 -0.212 1.00 0.00 6 LEU A C 13
ATOM 9884 O O . LEU A 1 7 ? -4.090 -3.193 -1.240 1.00 0.00 6 LEU A O 13
ATOM 9900 N N . ALA A 1 8 ? -5.234 -2.647 0.632 1.00 0.00 7 ALA A N 13
ATOM 9901 C CA . ALA A 1 8 ? -6.302 -3.603 0.392 1.00 0.00 7 ALA A CA 13
ATOM 9902 C C . ALA A 1 8 ? -7.072 -3.195 -0.865 1.00 0.00 7 ALA A C 13
ATOM 9903 O O . ALA A 1 8 ? -7.073 -3.919 -1.859 1.00 0.00 7 ALA A O 13
ATOM 9910 N N . SER A 1 9 ? -7.711 -2.037 -0.781 1.00 0.00 8 SER A N 13
ATOM 9911 C CA . SER A 1 9 ? -8.483 -1.524 -1.899 1.00 0.00 8 SER A CA 13
ATOM 9912 C C . SER A 1 9 ? -7.645 -1.570 -3.179 1.00 0.00 8 SER A C 13
ATOM 9913 O O . SER A 1 9 ? -8.182 -1.747 -4.271 1.00 0.00 8 SER A O 13
ATOM 9921 N N . LEU A 1 10 ? -6.342 -1.410 -3.000 1.00 0.00 9 LEU A N 13
ATOM 9922 C CA . LEU A 1 10 ? -5.425 -1.431 -4.128 1.00 0.00 9 LEU A CA 13
ATOM 9923 C C . LEU A 1 10 ? -5.256 -2.871 -4.614 1.00 0.00 9 LEU A C 13
ATOM 9924 O O . LEU A 1 10 ? -5.070 -3.110 -5.807 1.00 0.00 9 LEU A O 13
ATOM 9940 N N . LEU A 1 11 ? -5.326 -3.795 -3.667 1.00 0.00 10 LEU A N 13
ATOM 9941 C CA . LEU A 1 11 ? -5.184 -5.206 -3.985 1.00 0.00 10 LEU A CA 13
ATOM 9942 C C . LEU A 1 11 ? -6.463 -5.704 -4.660 1.00 0.00 10 LEU A C 13
ATOM 9943 O O . LEU A 1 11 ? -6.403 -6.472 -5.620 1.00 0.00 10 LEU A O 13
ATOM 9959 N N . ARG A 1 12 ? -7.589 -5.247 -4.133 1.00 0.00 11 ARG A N 13
ATOM 9960 C CA . ARG A 1 12 ? -8.880 -5.636 -4.673 1.00 0.00 11 ARG A CA 13
ATOM 9961 C C . ARG A 1 12 ? -9.051 -5.086 -6.090 1.00 0.00 11 ARG A C 13
ATOM 9962 O O . ARG A 1 12 ? -9.857 -5.597 -6.865 1.00 0.00 11 ARG A O 13
ATOM 9983 N N . GLN A 1 13 ? -8.279 -4.051 -6.386 1.00 0.00 12 GLN A N 13
ATOM 9984 C CA . GLN A 1 13 ? -8.334 -3.426 -7.696 1.00 0.00 12 GLN A CA 13
ATOM 9985 C C . GLN A 1 13 ? -7.563 -4.265 -8.718 1.00 0.00 12 GLN A C 13
ATOM 9986 O O . GLN A 1 13 ? -8.031 -4.471 -9.837 1.00 0.00 12 GLN A O 13
ATOM 10000 N N . SER A 1 14 ? -6.394 -4.726 -8.297 1.00 0.00 13 SER A N 13
ATOM 10001 C CA . SER A 1 14 ? -5.555 -5.538 -9.161 1.00 0.00 13 SER A CA 13
ATOM 10002 C C . SER A 1 14 ? -6.121 -6.955 -9.260 1.00 0.00 13 SER A C 13
ATOM 10003 O O . SER A 1 14 ? -5.961 -7.622 -10.281 1.00 0.00 13 SER A O 13
ATOM 10011 N N . ALA A 1 15 ? -6.773 -7.375 -8.184 1.00 0.00 14 ALA A N 13
ATOM 10012 C CA . ALA A 1 15 ? -7.364 -8.701 -8.137 1.00 0.00 14 ALA A CA 13
ATOM 10013 C C . ALA A 1 15 ? -8.543 -8.764 -9.112 1.00 0.00 14 ALA A C 13
ATOM 10014 O O . ALA A 1 15 ? -8.683 -9.729 -9.861 1.00 0.00 14 ALA A O 13
ATOM 10021 N N . GLN A 1 16 ? -9.360 -7.722 -9.069 1.00 0.00 15 GLN A N 13
ATOM 10022 C CA . GLN A 1 16 ? -10.522 -7.646 -9.939 1.00 0.00 15 GLN A CA 13
ATOM 10023 C C . GLN A 1 16 ? -10.093 -7.316 -11.370 1.00 0.00 15 GLN A C 13
ATOM 10024 O O . GLN A 1 16 ? -10.744 -7.731 -12.328 1.00 0.00 15 GLN A O 13
ATOM 10038 N N . ARG A 1 17 ? -9.002 -6.571 -11.470 1.00 0.00 16 ARG A N 13
ATOM 10039 C CA . ARG A 1 17 ? -8.480 -6.179 -12.768 1.00 0.00 16 ARG A CA 13
ATOM 10040 C C . ARG A 1 17 ? -9.628 -5.845 -13.723 1.00 0.00 16 ARG A C 13
ATOM 10041 O O . ARG A 1 17 ? -10.067 -6.697 -14.493 1.00 0.00 16 ARG A O 13
ATOM 10062 N N . GLY A 1 18 ? -10.079 -4.602 -13.642 1.00 0.00 17 GLY A N 13
ATOM 10063 C CA . GLY A 1 18 ? -11.167 -4.145 -14.490 1.00 0.00 17 GLY A CA 13
ATOM 10064 C C . GLY A 1 18 ? -10.709 -3.004 -15.400 1.00 0.00 17 GLY A C 13
ATOM 10065 O O . GLY A 1 18 ? -11.353 -1.958 -15.463 1.00 0.00 17 GLY A O 13
ATOM 10069 N N . GLY A 1 19 ? -9.602 -3.245 -16.086 1.00 0.00 18 GLY A N 13
ATOM 10070 C CA . GLY A 1 19 ? -9.050 -2.250 -16.991 1.00 0.00 18 GLY A CA 13
ATOM 10071 C C . GLY A 1 19 ? -7.532 -2.399 -17.109 1.00 0.00 18 GLY A C 13
ATOM 10072 O O . GLY A 1 19 ? -7.019 -2.731 -18.177 1.00 0.00 18 GLY A O 13
ATOM 10076 N N . GLY A 1 20 ? -6.856 -2.146 -15.998 1.00 0.00 19 GLY A N 13
ATOM 10077 C CA . GLY A 1 20 ? -5.407 -2.247 -15.965 1.00 0.00 19 GLY A CA 13
ATOM 10078 C C . GLY A 1 20 ? -4.757 -0.877 -16.168 1.00 0.00 19 GLY A C 13
ATOM 10079 O O . GLY A 1 20 ? -4.106 -0.640 -17.184 1.00 0.00 19 GLY A O 13
ATOM 10083 N N . LEU A 1 21 ? -4.956 -0.011 -15.185 1.00 0.00 20 LEU A N 13
ATOM 10084 C CA . LEU A 1 21 ? -4.398 1.330 -15.244 1.00 0.00 20 LEU A CA 13
ATOM 10085 C C . LEU A 1 21 ? -3.137 1.389 -14.380 1.00 0.00 20 LEU A C 13
ATOM 10086 O O . LEU A 1 21 ? -2.390 2.365 -14.433 1.00 0.00 20 LEU A O 13
ATOM 10102 N N . ILE A 1 22 ? -2.938 0.334 -13.604 1.00 0.00 21 ILE A N 13
ATOM 10103 C CA . ILE A 1 22 ? -1.779 0.254 -12.731 1.00 0.00 21 ILE A CA 13
ATOM 10104 C C . ILE A 1 22 ? -0.892 -0.912 -13.172 1.00 0.00 21 ILE A C 13
ATOM 10105 O O . ILE A 1 22 ? 0.166 -1.146 -12.591 1.00 0.00 21 ILE A O 13
ATOM 10121 N N . SER A 1 23 ? -1.358 -1.614 -14.194 1.00 0.00 22 SER A N 13
ATOM 10122 C CA . SER A 1 23 ? -0.620 -2.751 -14.720 1.00 0.00 22 SER A CA 13
ATOM 10123 C C . SER A 1 23 ? -0.044 -2.410 -16.096 1.00 0.00 22 SER A C 13
ATOM 10124 O O . SER A 1 23 ? 0.926 -3.024 -16.536 1.00 0.00 22 SER A O 13
ATOM 10132 N N . ARG A 1 24 ? -0.667 -1.432 -16.737 1.00 0.00 23 ARG A N 13
ATOM 10133 C CA . ARG A 1 24 ? -0.229 -1.003 -18.054 1.00 0.00 23 ARG A CA 13
ATOM 10134 C C . ARG A 1 24 ? 0.539 0.317 -17.954 1.00 0.00 23 ARG A C 13
ATOM 10135 O O . ARG A 1 24 ? 1.611 0.462 -18.539 1.00 0.00 23 ARG A O 13
ATOM 10156 N N . SER A 1 25 ? -0.040 1.246 -17.207 1.00 0.00 24 SER A N 13
ATOM 10157 C CA . SER A 1 25 ? 0.577 2.549 -17.023 1.00 0.00 24 SER A CA 13
ATOM 10158 C C . SER A 1 25 ? 1.598 2.488 -15.884 1.00 0.00 24 SER A C 13
ATOM 10159 O O . SER A 1 25 ? 2.804 2.515 -16.126 1.00 0.00 24 SER A O 13
ATOM 10167 N N . LEU A 1 26 ? 1.077 2.407 -14.669 1.00 0.00 25 LEU A N 13
ATOM 10168 C CA . LEU A 1 26 ? 1.929 2.342 -13.493 1.00 0.00 25 LEU A CA 13
ATOM 10169 C C . LEU A 1 26 ? 2.359 0.892 -13.260 1.00 0.00 25 LEU A C 13
ATOM 10170 O O . LEU A 1 26 ? 2.259 0.384 -12.145 1.00 0.00 25 LEU A O 13
ATOM 10186 N N . GLY A 1 27 ? 2.830 0.269 -14.330 1.00 0.00 26 GLY A N 13
ATOM 10187 C CA . GLY A 1 27 ? 3.277 -1.111 -14.257 1.00 0.00 26 GLY A CA 13
ATOM 10188 C C . GLY A 1 27 ? 4.579 -1.309 -15.035 1.00 0.00 26 GLY A C 13
ATOM 10189 O O . GLY A 1 27 ? 5.604 -1.666 -14.457 1.00 0.00 26 GLY A O 13
ATOM 10193 N N . ASN A 1 28 ? 4.495 -1.068 -16.335 1.00 0.00 27 ASN A N 13
ATOM 10194 C CA . ASN A 1 28 ? 5.653 -1.215 -17.200 1.00 0.00 27 ASN A CA 13
ATOM 10195 C C . ASN A 1 28 ? 6.816 -0.401 -16.630 1.00 0.00 27 ASN A C 13
ATOM 10196 O O . ASN A 1 28 ? 7.976 -0.662 -16.947 1.00 0.00 27 ASN A O 13
ATOM 10207 N N . SER A 1 29 ? 6.467 0.570 -15.799 1.00 0.00 28 SER A N 13
ATOM 10208 C CA . SER A 1 29 ? 7.466 1.424 -15.182 1.00 0.00 28 SER A CA 13
ATOM 10209 C C . SER A 1 29 ? 7.023 1.814 -13.771 1.00 0.00 28 SER A C 13
ATOM 10210 O O . SER A 1 29 ? 6.983 2.996 -13.433 1.00 0.00 28 SER A O 13
ATOM 10218 N N . ILE A 1 30 ? 6.703 0.796 -12.984 1.00 0.00 29 ILE A N 13
ATOM 10219 C CA . ILE A 1 30 ? 6.264 1.018 -11.617 1.00 0.00 29 ILE A CA 13
ATOM 10220 C C . ILE A 1 30 ? 7.158 2.074 -10.964 1.00 0.00 29 ILE A C 13
ATOM 10221 O O . ILE A 1 30 ? 6.662 3.034 -10.376 1.00 0.00 29 ILE A O 13
ATOM 10237 N N . PRO A 1 31 ? 8.494 1.855 -11.090 1.00 0.00 30 PRO A N 13
ATOM 10238 C CA . PRO A 1 31 ? 9.462 2.776 -10.519 1.00 0.00 30 PRO A CA 13
ATOM 10239 C C . PRO A 1 31 ? 9.557 4.056 -11.352 1.00 0.00 30 PRO A C 13
ATOM 10240 O O . PRO A 1 31 ? 9.201 5.135 -10.881 1.00 0.00 30 PRO A O 13
ATOM 10251 N N . LYS A 1 32 ? 10.040 3.895 -12.576 1.00 0.00 31 LYS A N 13
ATOM 10252 C CA . LYS A 1 32 ? 10.186 5.024 -13.478 1.00 0.00 31 LYS A CA 13
ATOM 10253 C C . LYS A 1 32 ? 8.927 5.890 -13.413 1.00 0.00 31 LYS A C 13
ATOM 10254 O O . LYS A 1 32 ? 9.000 7.077 -13.098 1.00 0.00 31 LYS A O 13
ATOM 10273 N N . SER A 1 33 ? 7.799 5.262 -13.714 1.00 0.00 32 SER A N 13
ATOM 10274 C CA . SER A 1 33 ? 6.526 5.961 -13.695 1.00 0.00 32 SER A CA 13
ATOM 10275 C C . SER A 1 33 ? 6.290 6.581 -12.316 1.00 0.00 32 SER A C 13
ATOM 10276 O O . SER A 1 33 ? 5.751 7.682 -12.211 1.00 0.00 32 SER A O 13
ATOM 10284 N N . ALA A 1 34 ? 6.707 5.848 -11.294 1.00 0.00 33 ALA A N 13
ATOM 10285 C CA . ALA A 1 34 ? 6.548 6.313 -9.926 1.00 0.00 33 ALA A CA 13
ATOM 10286 C C . ALA A 1 34 ? 7.413 7.557 -9.712 1.00 0.00 33 ALA A C 13
ATOM 10287 O O . ALA A 1 34 ? 7.285 8.239 -8.695 1.00 0.00 33 ALA A O 13
ATOM 10294 N N . SER A 1 35 ? 8.274 7.816 -10.685 1.00 0.00 34 SER A N 13
ATOM 10295 C CA . SER A 1 35 ? 9.158 8.966 -10.616 1.00 0.00 34 SER A CA 13
ATOM 10296 C C . SER A 1 35 ? 8.589 10.116 -11.448 1.00 0.00 34 SER A C 13
ATOM 10297 O O . SER A 1 35 ? 9.109 11.230 -11.412 1.00 0.00 34 SER A O 13
ATOM 10305 N N . ARG A 1 36 ? 7.527 9.806 -12.178 1.00 0.00 35 ARG A N 13
ATOM 10306 C CA . ARG A 1 36 ? 6.881 10.801 -13.019 1.00 0.00 35 ARG A CA 13
ATOM 10307 C C . ARG A 1 36 ? 5.381 10.848 -12.726 1.00 0.00 35 ARG A C 13
ATOM 10308 O O . ARG A 1 36 ? 4.642 11.592 -13.370 1.00 0.00 35 ARG A O 13
ATOM 10329 N N . ALA A 1 37 ? 4.974 10.044 -11.754 1.00 0.00 36 ALA A N 13
ATOM 10330 C CA . ALA A 1 37 ? 3.574 9.985 -11.369 1.00 0.00 36 ALA A CA 13
ATOM 10331 C C . ALA A 1 37 ? 3.328 10.954 -10.210 1.00 0.00 36 ALA A C 13
ATOM 10332 O O . ALA A 1 37 ? 3.066 12.135 -10.429 1.00 0.00 36 ALA A O 13
ATOM 10339 N N . SER A 1 38 ? 3.421 10.416 -9.002 1.00 0.00 37 SER A N 13
ATOM 10340 C CA . SER A 1 38 ? 3.212 11.218 -7.808 1.00 0.00 37 SER A CA 13
ATOM 10341 C C . SER A 1 38 ? 1.747 11.653 -7.720 1.00 0.00 37 SER A C 13
ATOM 10342 O O . SER A 1 38 ? 1.102 11.883 -8.741 1.00 0.00 37 SER A O 13
ATOM 10350 N N . SER A 1 39 ? 1.265 11.751 -6.490 1.00 0.00 38 SER A N 13
ATOM 10351 C CA . SER A 1 39 ? -0.111 12.152 -6.255 1.00 0.00 38 SER A CA 13
ATOM 10352 C C . SER A 1 39 ? -1.052 10.975 -6.513 1.00 0.00 38 SER A C 13
ATOM 10353 O O . SER A 1 39 ? -1.788 10.556 -5.621 1.00 0.00 38 SER A O 13
ATOM 10361 N N . ARG A 1 40 ? -0.998 10.472 -7.738 1.00 0.00 39 ARG A N 13
ATOM 10362 C CA . ARG A 1 40 ? -1.836 9.350 -8.125 1.00 0.00 39 ARG A CA 13
ATOM 10363 C C . ARG A 1 40 ? -1.130 8.028 -7.815 1.00 0.00 39 ARG A C 13
ATOM 10364 O O . ARG A 1 40 ? -1.781 7.021 -7.542 1.00 0.00 39 ARG A O 13
ATOM 10385 N N . ALA A 1 41 ? 0.194 8.074 -7.868 1.00 0.00 40 ALA A N 13
ATOM 10386 C CA . ALA A 1 41 ? 0.995 6.894 -7.596 1.00 0.00 40 ALA A CA 13
ATOM 10387 C C . ALA A 1 41 ? 1.413 6.894 -6.124 1.00 0.00 40 ALA A C 13
ATOM 10388 O O . ALA A 1 41 ? 2.230 6.074 -5.707 1.00 0.00 40 ALA A O 13
ATOM 10395 N N . SER A 1 42 ? 0.833 7.822 -5.377 1.00 0.00 41 SER A N 13
ATOM 10396 C CA . SER A 1 42 ? 1.136 7.940 -3.962 1.00 0.00 41 SER A CA 13
ATOM 10397 C C . SER A 1 42 ? 0.351 6.892 -3.169 1.00 0.00 41 SER A C 13
ATOM 10398 O O . SER A 1 42 ? 0.918 6.179 -2.345 1.00 0.00 41 SER A O 13
ATOM 10406 N N . PRO A 1 43 ? -0.977 6.830 -3.457 1.00 0.00 42 PRO A N 13
ATOM 10407 C CA . PRO A 1 43 ? -1.846 5.883 -2.780 1.00 0.00 42 PRO A CA 13
ATOM 10408 C C . PRO A 1 43 ? -1.630 4.465 -3.315 1.00 0.00 42 PRO A C 13
ATOM 10409 O O . PRO A 1 43 ? -1.729 3.494 -2.566 1.00 0.00 42 PRO A O 13
ATOM 10420 N N . LYS A 1 44 ? -1.340 4.391 -4.605 1.00 0.00 43 LYS A N 13
ATOM 10421 C CA . LYS A 1 44 ? -1.109 3.108 -5.248 1.00 0.00 43 LYS A CA 13
ATOM 10422 C C . LYS A 1 44 ? 0.355 2.706 -5.063 1.00 0.00 43 LYS A C 13
ATOM 10423 O O . LYS A 1 44 ? 0.659 1.533 -4.855 1.00 0.00 43 LYS A O 13
ATOM 10442 N N . GLY A 1 45 ? 1.224 3.703 -5.147 1.00 0.00 44 GLY A N 13
ATOM 10443 C CA . GLY A 1 45 ? 2.649 3.467 -4.992 1.00 0.00 44 GLY A CA 13
ATOM 10444 C C . GLY A 1 45 ? 2.917 2.405 -3.924 1.00 0.00 44 GLY A C 13
ATOM 10445 O O . GLY A 1 45 ? 3.612 1.423 -4.180 1.00 0.00 44 GLY A O 13
ATOM 10449 N N . PHE A 1 46 ? 2.351 2.638 -2.749 1.00 0.00 45 PHE A N 13
ATOM 10450 C CA . PHE A 1 46 ? 2.519 1.713 -1.641 1.00 0.00 45 PHE A CA 13
ATOM 10451 C C . PHE A 1 46 ? 2.357 0.264 -2.106 1.00 0.00 45 PHE A C 13
ATOM 10452 O O . PHE A 1 46 ? 3.144 -0.603 -1.734 1.00 0.00 45 PHE A O 13
ATOM 10469 N N . LEU A 1 47 ? 1.328 0.048 -2.912 1.00 0.00 46 LEU A N 13
ATOM 10470 C CA . LEU A 1 47 ? 1.050 -1.281 -3.432 1.00 0.00 46 LEU A CA 13
ATOM 10471 C C . LEU A 1 47 ? 2.088 -1.632 -4.501 1.00 0.00 46 LEU A C 13
ATOM 10472 O O . LEU A 1 47 ? 2.422 -2.801 -4.685 1.00 0.00 46 LEU A O 13
ATOM 10488 N N . LEU A 1 48 ? 2.567 -0.598 -5.176 1.00 0.00 47 LEU A N 13
ATOM 10489 C CA . LEU A 1 48 ? 3.559 -0.783 -6.222 1.00 0.00 47 LEU A CA 13
ATOM 10490 C C . LEU A 1 48 ? 4.901 -1.151 -5.585 1.00 0.00 47 LEU A C 13
ATOM 10491 O O . LEU A 1 48 ? 5.565 -2.088 -6.025 1.00 0.00 47 LEU A O 13
ATOM 10507 N N . ASN A 1 49 ? 5.262 -0.394 -4.560 1.00 0.00 48 ASN A N 13
ATOM 10508 C CA . ASN A 1 49 ? 6.513 -0.628 -3.859 1.00 0.00 48 ASN A CA 13
ATOM 10509 C C . ASN A 1 49 ? 6.616 -2.109 -3.491 1.00 0.00 48 ASN A C 13
ATOM 10510 O O . ASN A 1 49 ? 7.691 -2.701 -3.580 1.00 0.00 48 ASN A O 13
ATOM 10521 N N . ARG A 1 50 ? 5.484 -2.666 -3.086 1.00 0.00 49 ARG A N 13
ATOM 10522 C CA . ARG A 1 50 ? 5.434 -4.067 -2.704 1.00 0.00 49 ARG A CA 13
ATOM 10523 C C . ARG A 1 50 ? 5.372 -4.955 -3.949 1.00 0.00 49 ARG A C 13
ATOM 10524 O O . ARG A 1 50 ? 5.743 -6.126 -3.900 1.00 0.00 49 ARG A O 13
ATOM 10545 N N . ALA A 1 51 ? 4.899 -4.362 -5.035 1.00 0.00 50 ALA A N 13
ATOM 10546 C CA . ALA A 1 51 ? 4.783 -5.085 -6.291 1.00 0.00 50 ALA A CA 13
ATOM 10547 C C . ALA A 1 51 ? 6.169 -5.219 -6.927 1.00 0.00 50 ALA A C 13
ATOM 10548 O O . ALA A 1 51 ? 6.441 -6.191 -7.630 1.00 0.00 50 ALA A O 13
ATOM 10555 N N . VAL A 1 52 ? 7.007 -4.229 -6.656 1.00 0.00 51 VAL A N 13
ATOM 10556 C CA . VAL A 1 52 ? 8.358 -4.226 -7.192 1.00 0.00 51 VAL A CA 13
ATOM 10557 C C . VAL A 1 52 ? 9.268 -5.043 -6.275 1.00 0.00 51 VAL A C 13
ATOM 10558 O O . VAL A 1 52 ? 10.286 -5.575 -6.718 1.00 0.00 51 VAL A O 13
ATOM 10571 N N . GLN A 1 53 ? 8.871 -5.118 -5.013 1.00 0.00 52 GLN A N 13
ATOM 10572 C CA . GLN A 1 53 ? 9.639 -5.863 -4.030 1.00 0.00 52 GLN A CA 13
ATOM 10573 C C . GLN A 1 53 ? 9.884 -7.292 -4.518 1.00 0.00 52 GLN A C 13
ATOM 10574 O O . GLN A 1 53 ? 11.013 -7.780 -4.481 1.00 0.00 52 GLN A O 13
ATOM 10588 N N . TYR A 1 54 ? 8.808 -7.922 -4.966 1.00 0.00 53 TYR A N 13
ATOM 10589 C CA . TYR A 1 54 ? 8.892 -9.286 -5.461 1.00 0.00 53 TYR A CA 13
ATOM 10590 C C . TYR A 1 54 ? 9.630 -9.339 -6.799 1.00 0.00 53 TYR A C 13
ATOM 10591 O O . TYR A 1 54 ? 9.190 -8.741 -7.779 1.00 0.00 53 TYR A O 13
ATOM 10609 N N . ALA A 1 2 ? -4.511 5.241 6.092 1.00 0.00 1 ALA A N 14
ATOM 10610 C CA . ALA A 1 2 ? -4.654 3.868 6.546 1.00 0.00 1 ALA A CA 14
ATOM 10611 C C . ALA A 1 2 ? -3.312 3.147 6.407 1.00 0.00 1 ALA A C 14
ATOM 10612 O O . ALA A 1 2 ? -2.323 3.745 5.986 1.00 0.00 1 ALA A O 14
ATOM 10619 N N . SER A 1 3 ? -3.320 1.873 6.769 1.00 0.00 2 SER A N 14
ATOM 10620 C CA . SER A 1 3 ? -2.116 1.064 6.689 1.00 0.00 2 SER A CA 14
ATOM 10621 C C . SER A 1 3 ? -2.486 -0.415 6.556 1.00 0.00 2 SER A C 14
ATOM 10622 O O . SER A 1 3 ? -3.374 -0.902 7.253 1.00 0.00 2 SER A O 14
ATOM 10630 N N . ARG A 1 4 ? -1.786 -1.089 5.654 1.00 0.00 3 ARG A N 14
ATOM 10631 C CA . ARG A 1 4 ? -2.030 -2.501 5.421 1.00 0.00 3 ARG A CA 14
ATOM 10632 C 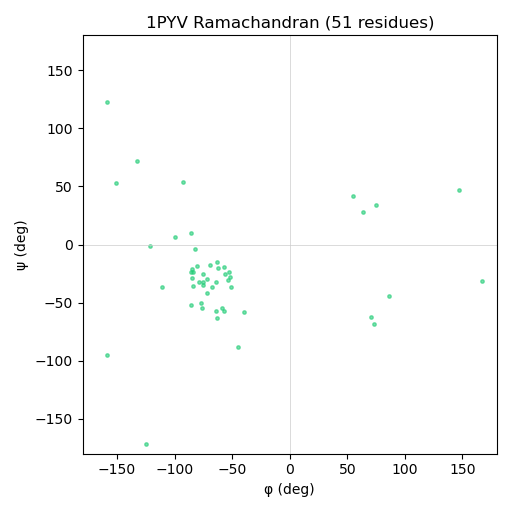C . ARG A 1 4 ? -3.387 -2.701 4.742 1.00 0.00 3 ARG A C 14
ATOM 10633 O O . ARG A 1 4 ? -3.460 -3.237 3.637 1.00 0.00 3 ARG A O 14
ATOM 10654 N N . ARG A 1 5 ? -4.428 -2.259 5.432 1.00 0.00 4 ARG A N 14
ATOM 10655 C CA . ARG A 1 5 ? -5.778 -2.381 4.910 1.00 0.00 4 ARG A CA 14
ATOM 10656 C C . ARG A 1 5 ? -5.873 -1.737 3.524 1.00 0.00 4 ARG A C 14
ATOM 10657 O O . ARG A 1 5 ? -6.637 -2.194 2.675 1.00 0.00 4 ARG A O 14
ATOM 10678 N N . LEU A 1 6 ? -5.086 -0.689 3.340 1.00 0.00 5 LEU A N 14
AT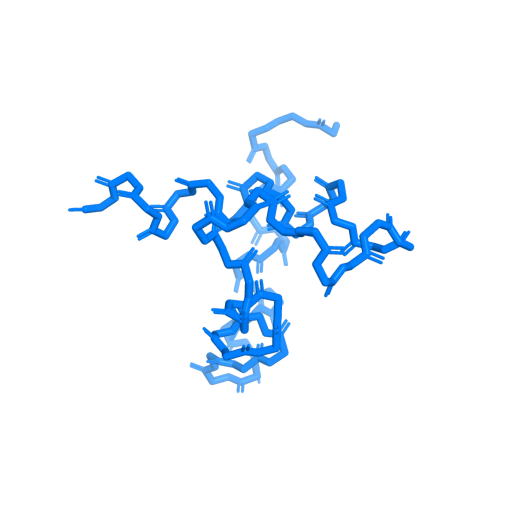OM 10679 C CA . LEU A 1 6 ? -5.071 0.022 2.073 1.00 0.00 5 LEU A CA 14
ATOM 10680 C C . LEU A 1 6 ? -4.508 -0.895 0.985 1.00 0.00 5 LEU A C 14
ATOM 10681 O O . LEU A 1 6 ? -4.926 -0.824 -0.169 1.00 0.00 5 LEU A O 14
ATOM 10697 N N . LEU A 1 7 ? -3.569 -1.736 1.393 1.00 0.00 6 LEU A N 14
ATOM 10698 C CA . LEU A 1 7 ? -2.945 -2.667 0.467 1.00 0.00 6 LEU A CA 14
ATOM 10699 C C . LEU A 1 7 ? -3.995 -3.659 -0.036 1.00 0.00 6 LEU A C 14
ATOM 10700 O O . LEU A 1 7 ? -3.867 -4.200 -1.134 1.00 0.00 6 LEU A O 14
ATOM 10716 N N . ALA A 1 8 ? -5.009 -3.870 0.790 1.00 0.00 7 ALA A N 14
ATOM 10717 C CA . ALA A 1 8 ? -6.080 -4.788 0.442 1.00 0.00 7 ALA A CA 14
ATOM 10718 C C . ALA A 1 8 ? -6.931 -4.173 -0.671 1.00 0.00 7 ALA A C 14
ATOM 10719 O O . ALA A 1 8 ? -7.014 -4.721 -1.769 1.00 0.00 7 ALA A O 14
ATOM 10726 N N . SER A 1 9 ? -7.543 -3.043 -0.349 1.00 0.00 8 SER A N 14
ATOM 10727 C CA . SER A 1 9 ? -8.385 -2.348 -1.308 1.00 0.00 8 SER A CA 14
ATOM 10728 C C . SER A 1 9 ? -7.622 -2.137 -2.617 1.00 0.00 8 SER A C 14
ATOM 10729 O O . SER A 1 9 ? -8.225 -2.070 -3.687 1.00 0.00 8 SER A O 14
ATOM 10737 N N . LEU A 1 10 ? -6.307 -2.038 -2.490 1.00 0.00 9 LEU A N 14
ATOM 10738 C CA . LEU A 1 10 ? -5.456 -1.836 -3.650 1.00 0.00 9 LEU A CA 14
ATOM 10739 C C . LEU A 1 10 ? -5.446 -3.109 -4.498 1.00 0.00 9 LEU A C 14
ATOM 10740 O O . LEU A 1 10 ? -5.328 -3.044 -5.721 1.00 0.00 9 LEU A O 14
ATOM 10756 N N . LEU A 1 11 ? -5.572 -4.238 -3.815 1.00 0.00 10 LEU A N 14
ATOM 10757 C CA . LEU A 1 11 ? -5.580 -5.524 -4.491 1.00 0.00 10 LEU A CA 14
ATOM 10758 C C . LEU A 1 11 ? -6.979 -5.795 -5.048 1.00 0.00 10 LEU A C 14
ATOM 10759 O O . LEU A 1 11 ? -7.125 -6.205 -6.199 1.00 0.00 10 LEU A O 14
ATOM 10775 N N . ARG A 1 12 ? -7.973 -5.554 -4.206 1.00 0.00 11 ARG A N 14
ATOM 10776 C CA . ARG A 1 12 ? -9.356 -5.768 -4.600 1.00 0.00 11 ARG A CA 14
ATOM 10777 C C . ARG A 1 12 ? -9.710 -4.881 -5.795 1.00 0.00 11 ARG A C 14
ATOM 10778 O O . ARG A 1 12 ? -10.682 -5.144 -6.501 1.00 0.00 11 ARG A O 14
ATOM 10799 N N . GLN A 1 13 ? -8.901 -3.849 -5.985 1.00 0.00 12 GLN A N 14
ATOM 10800 C CA . GLN A 1 13 ? -9.116 -2.921 -7.083 1.00 0.00 12 GLN A CA 14
ATOM 10801 C C . GLN A 1 13 ? -8.466 -3.452 -8.362 1.00 0.00 12 GLN A C 14
ATOM 10802 O O . GLN A 1 13 ? -9.039 -3.344 -9.445 1.00 0.00 12 GLN A O 14
ATOM 10816 N N . SER A 1 14 ? -7.279 -4.014 -8.194 1.00 0.00 13 SER A N 14
ATOM 10817 C CA . SER A 1 14 ? -6.544 -4.563 -9.321 1.00 0.00 13 SER A CA 14
ATOM 10818 C C . SER A 1 14 ? -7.130 -5.918 -9.719 1.00 0.00 13 SER A C 14
ATOM 10819 O O . SER A 1 14 ? -6.989 -6.349 -10.862 1.00 0.00 13 SER A O 14
ATOM 10827 N N . ALA A 1 15 ? -7.777 -6.554 -8.752 1.00 0.00 14 ALA A N 14
ATOM 10828 C CA . ALA A 1 15 ? -8.385 -7.853 -8.987 1.00 0.00 14 ALA A CA 14
ATOM 10829 C C . ALA A 1 15 ? -9.695 -7.665 -9.755 1.00 0.00 14 ALA A C 14
ATOM 10830 O O . ALA A 1 15 ? -10.017 -8.453 -10.643 1.00 0.00 14 ALA A O 14
ATOM 10837 N N . GLN A 1 16 ? -10.416 -6.617 -9.386 1.00 0.00 15 GLN A N 14
ATOM 10838 C CA . GLN A 1 16 ? -11.684 -6.317 -10.028 1.00 0.00 15 GLN A CA 14
ATOM 10839 C C . GLN A 1 16 ? -11.447 -5.612 -11.365 1.00 0.00 15 GLN A C 14
ATOM 10840 O O . GLN A 1 16 ? -12.393 -5.341 -12.103 1.00 0.00 15 GLN A O 14
ATOM 10854 N N . ARG A 1 17 ? -10.180 -5.334 -11.635 1.00 0.00 16 ARG A N 14
ATOM 10855 C CA . ARG A 1 17 ? -9.807 -4.666 -12.871 1.00 0.00 16 ARG A CA 14
ATOM 10856 C C . ARG A 1 17 ? -9.260 -5.680 -13.877 1.00 0.00 16 ARG A C 14
ATOM 10857 O O . ARG A 1 17 ? -9.302 -5.445 -15.085 1.00 0.00 16 ARG A O 14
ATOM 10878 N N . GLY A 1 18 ? -8.760 -6.785 -13.345 1.00 0.00 17 GLY A N 14
ATOM 10879 C CA . GLY A 1 18 ? -8.205 -7.834 -14.182 1.00 0.00 17 GLY A CA 14
ATOM 10880 C C . GLY A 1 18 ? -6.711 -7.607 -14.428 1.00 0.00 17 GLY A C 14
ATOM 10881 O O . GLY A 1 18 ? -5.892 -8.478 -14.137 1.00 0.00 17 GLY A O 14
ATOM 10885 N N . GLY A 1 19 ? -6.403 -6.434 -14.961 1.00 0.00 18 GLY A N 14
ATOM 10886 C CA . GLY A 1 19 ? -5.023 -6.083 -15.248 1.00 0.00 18 GLY A CA 14
ATOM 10887 C C . GLY A 1 19 ? -4.948 -4.960 -16.285 1.00 0.00 18 GLY A C 14
ATOM 10888 O O . GLY A 1 19 ? -4.235 -5.076 -17.281 1.00 0.00 18 GLY A O 14
ATOM 10892 N N . GLY A 1 20 ? -5.695 -3.899 -16.016 1.00 0.00 19 GLY A N 14
ATOM 10893 C CA . GLY A 1 20 ? -5.721 -2.756 -16.914 1.00 0.00 19 GLY A CA 14
ATOM 10894 C C . GLY A 1 20 ? -4.971 -1.567 -16.309 1.00 0.00 19 GLY A C 14
ATOM 10895 O O . GLY A 1 20 ? -4.106 -0.980 -16.958 1.00 0.00 19 GLY A O 14
ATOM 10899 N N . LEU A 1 21 ? -5.328 -1.248 -15.074 1.00 0.00 20 LEU A N 14
ATOM 10900 C CA . LEU A 1 21 ? -4.699 -0.140 -14.376 1.00 0.00 20 LEU A CA 14
ATOM 10901 C C . LEU A 1 21 ? -3.204 -0.425 -14.218 1.00 0.00 20 LEU A C 14
ATOM 10902 O O . LEU A 1 21 ? -2.422 0.484 -13.943 1.00 0.00 20 LEU A O 14
ATOM 10918 N N . ILE A 1 22 ? -2.853 -1.689 -14.400 1.00 0.00 21 ILE A N 14
ATOM 10919 C CA . ILE A 1 22 ? -1.465 -2.104 -14.281 1.00 0.00 21 ILE A CA 14
ATOM 10920 C C . ILE A 1 22 ? -1.042 -2.823 -15.563 1.00 0.00 21 ILE A C 14
ATOM 10921 O O . ILE A 1 22 ? -0.008 -3.491 -15.592 1.00 0.00 21 ILE A O 14
ATOM 10937 N N . SER A 1 23 ? -1.861 -2.662 -16.592 1.00 0.00 22 SER A N 14
ATOM 10938 C CA . SER A 1 23 ? -1.584 -3.289 -17.874 1.00 0.00 22 SER A CA 14
ATOM 10939 C C . SER A 1 23 ? -0.097 -3.157 -18.210 1.00 0.00 22 SER A C 14
ATOM 10940 O O . SER A 1 23 ? 0.552 -4.140 -18.567 1.00 0.00 22 SER A O 14
ATOM 10948 N N . ARG A 1 24 ? 0.400 -1.936 -18.083 1.00 0.00 23 ARG A N 14
ATOM 10949 C CA . ARG A 1 24 ? 1.799 -1.662 -18.369 1.00 0.00 23 ARG A CA 14
ATOM 10950 C C . ARG A 1 24 ? 2.102 -0.177 -18.167 1.00 0.00 23 ARG A C 14
ATOM 10951 O O . ARG A 1 24 ? 2.880 0.410 -18.919 1.00 0.00 23 ARG A O 14
ATOM 10972 N N . SER A 1 25 ? 1.472 0.391 -17.150 1.00 0.00 24 SER A N 14
ATOM 10973 C CA . SER A 1 25 ? 1.664 1.797 -16.840 1.00 0.00 24 SER A CA 14
ATOM 10974 C C . SER A 1 25 ? 2.976 1.990 -16.078 1.00 0.00 24 SER A C 14
ATOM 10975 O O . SER A 1 25 ? 3.946 2.510 -16.626 1.00 0.00 24 SER A O 14
ATOM 10983 N N . LEU A 1 26 ? 2.964 1.561 -14.825 1.00 0.00 25 LEU A N 14
ATOM 10984 C CA . LEU A 1 26 ? 4.141 1.679 -13.981 1.00 0.00 25 LEU A CA 14
ATOM 10985 C C . LEU A 1 26 ? 5.061 0.481 -14.224 1.00 0.00 25 LEU A C 14
ATOM 10986 O O . LEU A 1 26 ? 6.277 0.587 -14.075 1.00 0.00 25 LEU A O 14
ATOM 11002 N N . GLY A 1 27 ? 4.444 -0.632 -14.594 1.00 0.00 26 GLY A N 14
ATOM 11003 C CA . GLY A 1 27 ? 5.192 -1.849 -14.859 1.00 0.00 26 GLY A CA 14
ATOM 11004 C C . GLY A 1 27 ? 6.157 -1.655 -16.029 1.00 0.00 26 GLY A C 14
ATOM 11005 O O . GLY A 1 27 ? 7.146 -2.377 -16.149 1.00 0.00 26 GLY A O 14
ATOM 11009 N N . ASN A 1 28 ? 5.838 -0.678 -16.864 1.00 0.00 27 ASN A N 14
ATOM 11010 C CA . ASN A 1 28 ? 6.665 -0.379 -18.020 1.00 0.00 27 ASN A CA 14
ATOM 11011 C C . ASN A 1 28 ? 8.105 -0.136 -17.564 1.00 0.00 27 ASN A C 14
ATOM 11012 O O . ASN A 1 28 ? 9.037 -0.233 -18.360 1.00 0.00 27 ASN A O 14
ATOM 11023 N N . SER A 1 29 ? 8.241 0.173 -16.282 1.00 0.00 28 SER A N 14
ATOM 11024 C CA . SER A 1 29 ? 9.552 0.430 -15.711 1.00 0.00 28 SER A CA 14
ATOM 11025 C C . SER A 1 29 ? 9.412 0.819 -14.237 1.00 0.00 28 SER A C 14
ATOM 11026 O O . SER A 1 29 ? 9.761 1.933 -13.850 1.00 0.00 28 SER A O 14
ATOM 11034 N N . ILE A 1 30 ? 8.902 -0.121 -13.456 1.00 0.00 29 ILE A N 14
ATOM 11035 C CA . ILE A 1 30 ? 8.712 0.108 -12.034 1.00 0.00 29 ILE A CA 14
ATOM 11036 C C . ILE A 1 30 ? 9.971 0.756 -11.454 1.00 0.00 29 ILE A C 14
ATOM 11037 O O . ILE A 1 30 ? 9.891 1.782 -10.780 1.00 0.00 29 ILE A O 14
ATOM 11053 N N . PRO A 1 31 ? 11.134 0.114 -11.744 1.00 0.00 30 PRO A N 14
ATOM 11054 C CA . PRO A 1 31 ? 12.408 0.616 -11.259 1.00 0.00 30 PRO A CA 14
ATOM 11055 C C . PRO A 1 31 ? 12.850 1.848 -12.053 1.00 0.00 30 PRO A C 14
ATOM 11056 O O . PRO A 1 31 ? 13.953 1.877 -12.597 1.00 0.00 30 PRO A O 14
ATOM 11067 N N . LYS A 1 32 ? 11.966 2.834 -12.094 1.00 0.00 31 LYS A N 14
ATOM 11068 C CA . LYS A 1 32 ? 12.251 4.065 -12.812 1.00 0.00 31 LYS A CA 14
ATOM 11069 C C . LYS A 1 32 ? 11.015 4.966 -12.780 1.00 0.00 31 LYS A C 14
ATOM 11070 O O . LYS A 1 32 ? 11.076 6.089 -12.281 1.00 0.00 31 LYS A O 14
ATOM 11089 N N . SER A 1 33 ? 9.925 4.441 -13.318 1.00 0.00 32 SER A N 14
ATOM 11090 C CA . SER A 1 33 ? 8.677 5.185 -13.358 1.00 0.00 32 SER A CA 14
ATOM 11091 C C . SER A 1 33 ? 8.158 5.412 -11.935 1.00 0.00 32 SER A C 14
ATOM 11092 O O . SER A 1 33 ? 7.662 6.491 -11.617 1.00 0.00 32 SER A O 14
ATOM 11100 N N . ALA A 1 34 ? 8.290 4.376 -11.119 1.00 0.00 33 ALA A N 14
ATOM 11101 C CA . ALA A 1 34 ? 7.841 4.448 -9.739 1.00 0.00 33 ALA A CA 14
ATOM 11102 C C . ALA A 1 34 ? 8.186 5.824 -9.167 1.00 0.00 33 ALA A C 14
ATOM 11103 O O . ALA A 1 34 ? 7.483 6.332 -8.293 1.00 0.00 33 ALA A O 14
ATOM 11110 N N . SER A 1 35 ? 9.267 6.390 -9.682 1.00 0.00 34 SER A N 14
ATOM 11111 C CA . SER A 1 35 ? 9.715 7.698 -9.233 1.00 0.00 34 SER A CA 14
ATOM 11112 C C . SER A 1 35 ? 8.764 8.781 -9.748 1.00 0.00 34 SER A C 14
ATOM 11113 O O . SER A 1 35 ? 9.173 9.662 -10.502 1.00 0.00 34 SER A O 14
ATOM 11121 N N . ARG A 1 36 ? 7.514 8.679 -9.321 1.00 0.00 35 ARG A N 14
ATOM 11122 C CA . ARG A 1 36 ? 6.503 9.639 -9.729 1.00 0.00 35 ARG A CA 14
ATOM 11123 C C . ARG A 1 36 ? 6.268 9.552 -11.239 1.00 0.00 35 ARG A C 14
ATOM 11124 O O . ARG A 1 36 ? 6.612 10.472 -11.979 1.00 0.00 35 ARG A O 14
ATOM 11145 N N . ALA A 1 37 ? 5.683 8.436 -11.651 1.00 0.00 36 ALA A N 14
ATOM 11146 C CA . ALA A 1 37 ? 5.398 8.217 -13.059 1.00 0.00 36 ALA A CA 14
ATOM 11147 C C . ALA A 1 37 ? 4.244 9.125 -13.488 1.00 0.00 36 ALA A C 14
ATOM 11148 O O . ALA A 1 37 ? 4.210 9.597 -14.623 1.00 0.00 36 ALA A O 14
ATOM 11155 N N . SER A 1 38 ? 3.325 9.341 -12.558 1.00 0.00 37 SER A N 14
ATOM 11156 C CA . SER A 1 38 ? 2.172 10.184 -12.826 1.00 0.00 37 SER A CA 14
ATOM 11157 C C . SER A 1 38 ? 1.066 9.362 -13.489 1.00 0.00 37 SER A C 14
ATOM 11158 O O . SER A 1 38 ? 1.139 8.134 -13.529 1.00 0.00 37 SER A O 14
ATOM 11166 N N . SER A 1 39 ? 0.066 10.071 -13.991 1.00 0.00 38 SER A N 14
ATOM 11167 C CA . SER A 1 39 ? -1.054 9.421 -14.651 1.00 0.00 38 SER A CA 14
ATOM 11168 C C . SER A 1 39 ? -1.690 8.393 -13.713 1.00 0.00 38 SER A C 14
ATOM 11169 O O . SER A 1 39 ? -2.236 7.388 -14.165 1.00 0.00 38 SER A O 14
ATOM 11177 N N . ARG A 1 40 ? -1.595 8.679 -12.422 1.00 0.00 39 ARG A N 14
ATOM 11178 C CA . ARG A 1 40 ? -2.154 7.792 -11.416 1.00 0.00 39 ARG A CA 14
ATOM 11179 C C . ARG A 1 40 ? -1.119 6.747 -10.997 1.00 0.00 39 ARG A C 14
ATOM 11180 O O . ARG A 1 40 ? -1.203 5.587 -11.399 1.00 0.00 39 ARG A O 14
ATOM 11201 N N . ALA A 1 41 ? -0.165 7.194 -10.193 1.00 0.00 40 ALA A N 14
ATOM 11202 C CA . ALA A 1 41 ? 0.886 6.312 -9.715 1.00 0.00 40 ALA A CA 14
ATOM 11203 C C . ALA A 1 41 ? 1.052 6.496 -8.205 1.00 0.00 40 ALA A C 14
ATOM 11204 O O . ALA A 1 41 ? 1.959 5.924 -7.603 1.00 0.00 40 ALA A O 14
ATOM 11211 N N . SER A 1 42 ? 0.162 7.297 -7.637 1.00 0.00 41 SER A N 14
ATOM 11212 C CA . SER A 1 42 ? 0.199 7.563 -6.209 1.00 0.00 41 SER A CA 14
ATOM 11213 C C . SER A 1 42 ? -0.523 6.447 -5.450 1.00 0.00 41 SER A C 14
ATOM 11214 O O . SER A 1 42 ? 0.029 5.873 -4.513 1.00 0.00 41 SER A O 14
ATOM 11222 N N . PRO A 1 43 ? -1.777 6.168 -5.895 1.00 0.00 42 PRO A N 14
ATOM 11223 C CA . PRO A 1 43 ? -2.580 5.131 -5.268 1.00 0.00 42 PRO A CA 14
ATOM 11224 C C . PRO A 1 43 ? -2.089 3.739 -5.671 1.00 0.00 42 PRO A C 14
ATOM 11225 O O . PRO A 1 43 ? -2.165 2.798 -4.881 1.00 0.00 42 PRO A O 14
ATOM 11236 N N . LYS A 1 44 ? -1.598 3.653 -6.898 1.00 0.00 43 LYS A N 14
ATOM 11237 C CA . LYS A 1 44 ? -1.096 2.391 -7.416 1.00 0.00 43 LYS A CA 14
ATOM 11238 C C . LYS A 1 44 ? 0.367 2.221 -7.000 1.00 0.00 43 LYS A C 14
ATOM 11239 O O . LYS A 1 44 ? 0.809 1.109 -6.716 1.00 0.00 43 LYS A O 14
ATOM 11258 N N . GLY A 1 45 ? 1.077 3.339 -6.976 1.00 0.00 44 GLY A N 14
ATOM 11259 C CA . GLY A 1 45 ? 2.480 3.328 -6.600 1.00 0.00 44 GLY A CA 14
ATOM 11260 C C . GLY A 1 45 ? 2.704 2.480 -5.347 1.00 0.00 44 GLY A C 14
ATOM 11261 O O . GLY A 1 45 ? 3.657 1.704 -5.280 1.00 0.00 44 GLY A O 14
ATOM 11265 N N . PHE A 1 46 ? 1.812 2.657 -4.383 1.00 0.00 45 PHE A N 14
ATOM 11266 C CA . PHE A 1 46 ? 1.900 1.917 -3.136 1.00 0.00 45 PHE A CA 14
ATOM 11267 C C . PHE A 1 46 ? 1.958 0.411 -3.393 1.00 0.00 45 PHE A C 14
ATOM 11268 O O . PHE A 1 46 ? 2.689 -0.312 -2.717 1.00 0.00 45 PHE A O 14
ATOM 11285 N N . LEU A 1 47 ? 1.178 -0.020 -4.375 1.00 0.00 46 LEU A N 14
ATOM 11286 C CA . LEU A 1 47 ? 1.131 -1.428 -4.730 1.00 0.00 46 LEU A CA 14
ATOM 11287 C C . LEU A 1 47 ? 2.265 -1.740 -5.709 1.00 0.00 46 LEU A C 14
ATOM 11288 O O . LEU A 1 47 ? 2.693 -2.888 -5.823 1.00 0.00 46 LEU A O 14
ATOM 11304 N N . LEU A 1 48 ? 2.720 -0.698 -6.390 1.00 0.00 47 LEU A N 14
ATOM 11305 C CA . LEU A 1 48 ? 3.796 -0.847 -7.355 1.00 0.00 47 LEU A CA 14
ATOM 11306 C C . LEU A 1 48 ? 5.136 -0.888 -6.615 1.00 0.00 47 LEU A C 14
ATOM 11307 O O . LEU A 1 48 ? 6.097 -1.484 -7.099 1.00 0.00 47 LEU A O 14
ATOM 11323 N N . ASN A 1 49 ? 5.155 -0.247 -5.457 1.00 0.00 48 ASN A N 14
ATOM 11324 C CA . ASN A 1 49 ? 6.361 -0.202 -4.647 1.00 0.00 48 ASN A CA 14
ATOM 11325 C C . ASN A 1 49 ? 6.516 -1.527 -3.896 1.00 0.00 48 ASN A C 14
ATOM 11326 O O . ASN A 1 49 ? 7.631 -1.954 -3.606 1.00 0.00 48 ASN A O 14
ATOM 11337 N N . ARG A 1 50 ? 5.378 -2.140 -3.603 1.00 0.00 49 ARG A N 14
ATOM 11338 C CA . ARG A 1 50 ? 5.373 -3.407 -2.892 1.00 0.00 49 ARG A CA 14
ATOM 11339 C C . ARG A 1 50 ? 5.810 -4.540 -3.824 1.00 0.00 49 ARG A C 14
ATOM 11340 O O . ARG A 1 50 ? 6.248 -5.593 -3.362 1.00 0.00 49 ARG A O 14
ATOM 11361 N N . ALA A 1 51 ? 5.676 -4.285 -5.117 1.00 0.00 50 ALA A N 14
ATOM 11362 C CA . ALA A 1 51 ? 6.052 -5.270 -6.117 1.00 0.00 50 ALA A CA 14
ATOM 11363 C C . ALA A 1 51 ? 7.578 -5.336 -6.213 1.00 0.00 50 ALA A C 14
ATOM 11364 O O . ALA A 1 51 ? 8.137 -6.377 -6.554 1.00 0.00 50 ALA A O 14
ATOM 11371 N N . VAL A 1 52 ? 8.207 -4.210 -5.907 1.00 0.00 51 VAL A N 14
ATOM 11372 C CA . VAL A 1 52 ? 9.657 -4.127 -5.954 1.00 0.00 51 VAL A CA 14
ATOM 11373 C C . VAL A 1 52 ? 10.246 -4.856 -4.745 1.00 0.00 51 VAL A C 14
ATOM 11374 O O . VAL A 1 52 ? 11.004 -5.811 -4.900 1.00 0.00 51 VAL A O 14
ATOM 11387 N N . GLN A 1 53 ? 9.873 -4.376 -3.567 1.00 0.00 52 GLN A N 14
ATOM 11388 C CA . GLN A 1 53 ? 10.356 -4.970 -2.331 1.00 0.00 52 GLN A CA 14
ATOM 11389 C C . GLN A 1 53 ? 10.290 -6.495 -2.414 1.00 0.00 52 GLN A C 14
ATOM 11390 O O . GLN A 1 53 ? 11.182 -7.186 -1.927 1.00 0.00 52 GLN A O 14
ATOM 11404 N N . TYR A 1 54 ? 9.222 -6.977 -3.035 1.00 0.00 53 TYR A N 14
ATOM 11405 C CA . TYR A 1 54 ? 9.028 -8.409 -3.188 1.00 0.00 53 TYR A CA 14
ATOM 11406 C C . TYR A 1 54 ? 9.764 -8.933 -4.423 1.00 0.00 53 TYR A C 14
ATOM 11407 O O . TYR A 1 54 ? 10.186 -10.088 -4.454 1.00 0.00 53 TYR A O 14
ATOM 11425 N N . ALA A 1 2 ? -6.059 4.288 5.566 1.00 0.00 1 ALA A N 15
ATOM 11426 C CA . ALA A 1 2 ? -5.351 5.130 4.618 1.00 0.00 1 ALA A CA 15
ATOM 11427 C C . ALA A 1 2 ? -3.863 4.773 4.637 1.00 0.00 1 ALA A C 15
ATOM 11428 O O . ALA A 1 2 ? -3.009 5.645 4.483 1.00 0.00 1 ALA A O 15
ATOM 11435 N N . SER A 1 3 ? -3.598 3.489 4.828 1.00 0.00 2 SER A N 15
ATOM 11436 C CA . SER A 1 3 ? -2.228 3.006 4.869 1.00 0.00 2 SER A CA 15
ATOM 11437 C C . SER A 1 3 ? -2.198 1.498 4.612 1.00 0.00 2 SER A C 15
ATOM 11438 O O . SER A 1 3 ? -1.697 1.050 3.582 1.00 0.00 2 SER A O 15
ATOM 11446 N N . ARG A 1 4 ? -2.739 0.756 5.567 1.00 0.00 3 ARG A N 15
ATOM 11447 C CA . ARG A 1 4 ? -2.781 -0.692 5.458 1.00 0.00 3 ARG A CA 15
ATOM 11448 C C . ARG A 1 4 ? -3.996 -1.128 4.638 1.00 0.00 3 ARG A C 15
ATOM 11449 O O . ARG A 1 4 ? -3.853 -1.806 3.622 1.00 0.00 3 ARG A O 15
ATOM 11470 N N . ARG A 1 5 ? -5.165 -0.721 5.110 1.00 0.00 4 ARG A N 15
ATOM 11471 C CA . ARG A 1 5 ? -6.406 -1.061 4.433 1.00 0.00 4 ARG A CA 15
ATOM 11472 C C . ARG A 1 5 ? -6.328 -0.673 2.955 1.00 0.00 4 ARG A C 15
ATOM 11473 O O . ARG A 1 5 ? -6.918 -1.334 2.104 1.00 0.00 4 ARG A O 15
ATOM 11494 N N . LEU A 1 6 ? -5.592 0.399 2.696 1.00 0.00 5 LEU A N 15
ATOM 11495 C CA . LEU A 1 6 ? -5.430 0.884 1.337 1.00 0.00 5 LEU A CA 15
ATOM 11496 C C . LEU A 1 6 ? -4.860 -0.237 0.464 1.00 0.00 5 LEU A C 15
ATOM 11497 O O . LEU A 1 6 ? -5.479 -0.638 -0.519 1.00 0.00 5 LEU A O 15
ATOM 11513 N N . LEU A 1 7 ? -3.686 -0.710 0.857 1.00 0.00 6 LEU A N 15
ATOM 11514 C CA . LEU A 1 7 ? -3.025 -1.776 0.123 1.00 0.00 6 LEU A CA 15
ATOM 11515 C C . LEU A 1 7 ? -4.038 -2.882 -0.181 1.00 0.00 6 LEU A C 15
ATOM 11516 O O . LEU A 1 7 ? -3.978 -3.511 -1.237 1.00 0.00 6 LEU A O 15
ATOM 11532 N N . ALA A 1 8 ? -4.946 -3.086 0.763 1.00 0.00 7 ALA A N 15
ATOM 11533 C CA . ALA A 1 8 ? -5.970 -4.106 0.608 1.00 0.00 7 ALA A CA 15
ATOM 11534 C C . ALA A 1 8 ? -6.850 -3.760 -0.594 1.00 0.00 7 ALA A C 15
ATOM 11535 O O . ALA A 1 8 ? -6.889 -4.502 -1.574 1.00 0.00 7 ALA A O 15
ATOM 11542 N N . SER A 1 9 ? -7.536 -2.632 -0.479 1.00 0.00 8 SER A N 15
ATOM 11543 C CA . SER A 1 9 ? -8.414 -2.179 -1.545 1.00 0.00 8 SER A CA 15
ATOM 11544 C C . SER A 1 9 ? -7.620 -2.011 -2.842 1.00 0.00 8 SER A C 15
ATOM 11545 O O . SER A 1 9 ? -8.156 -2.206 -3.931 1.00 0.00 8 SER A O 15
ATOM 11553 N N . LEU A 1 10 ? -6.354 -1.652 -2.681 1.00 0.00 9 LEU A N 15
ATOM 11554 C CA . LEU A 1 10 ? -5.481 -1.456 -3.826 1.00 0.00 9 LEU A CA 15
ATOM 11555 C C . LEU A 1 10 ? -5.272 -2.795 -4.537 1.00 0.00 9 LEU A C 15
ATOM 11556 O O . LEU A 1 10 ? -5.108 -2.835 -5.755 1.00 0.00 9 LEU A O 15
ATOM 11572 N N . LEU A 1 11 ? -5.284 -3.857 -3.745 1.00 0.00 10 LEU A N 15
ATOM 11573 C CA . LEU A 1 11 ? -5.097 -5.193 -4.284 1.00 0.00 10 LEU A CA 15
ATOM 11574 C C . LEU A 1 11 ? -6.405 -5.668 -4.922 1.00 0.00 10 LEU A C 15
ATOM 11575 O O . LEU A 1 11 ? -6.412 -6.122 -6.065 1.00 0.00 10 LEU A O 15
ATOM 11591 N N . ARG A 1 12 ? -7.478 -5.548 -4.155 1.00 0.00 11 ARG A N 15
ATOM 11592 C CA . ARG A 1 12 ? -8.788 -5.960 -4.631 1.00 0.00 11 ARG A CA 15
ATOM 11593 C C . ARG A 1 12 ? -9.074 -5.338 -5.999 1.00 0.00 11 ARG A C 15
ATOM 11594 O O . ARG A 1 12 ? -9.423 -6.044 -6.945 1.00 0.00 11 ARG A O 15
ATOM 11615 N N . GLN A 1 13 ? -8.915 -4.025 -6.063 1.00 0.00 12 GLN A N 15
ATOM 11616 C CA . GLN A 1 13 ? -9.152 -3.301 -7.301 1.00 0.00 12 GLN A CA 15
ATOM 11617 C C . GLN A 1 13 ? -8.374 -3.946 -8.449 1.00 0.00 12 GLN A C 15
ATOM 11618 O O . GLN A 1 13 ? -8.880 -4.049 -9.566 1.00 0.00 12 GLN A O 15
ATOM 11632 N N . SER A 1 14 ? -7.156 -4.361 -8.137 1.00 0.00 13 SER A N 15
ATOM 11633 C CA . SER A 1 14 ? -6.302 -4.993 -9.130 1.00 0.00 13 SER A CA 15
ATOM 11634 C C . SER A 1 14 ? -6.766 -6.429 -9.381 1.00 0.00 13 SER A C 15
ATOM 11635 O O . SER A 1 14 ? -6.623 -6.947 -10.488 1.00 0.00 13 SER A O 15
ATOM 11643 N N . ALA A 1 15 ? -7.313 -7.032 -8.335 1.00 0.00 14 ALA A N 15
ATOM 11644 C CA . ALA A 1 15 ? -7.798 -8.398 -8.429 1.00 0.00 14 ALA A CA 15
ATOM 11645 C C . ALA A 1 15 ? -8.919 -8.466 -9.467 1.00 0.00 14 ALA A C 15
ATOM 11646 O O . ALA A 1 15 ? -9.064 -9.469 -10.165 1.00 0.00 14 ALA A O 15
ATOM 11653 N N . GLN A 1 16 ? -9.685 -7.387 -9.537 1.00 0.00 15 GLN A N 15
ATOM 11654 C CA . GLN A 1 16 ? -10.788 -7.312 -10.480 1.00 0.00 15 GLN A CA 15
ATOM 11655 C C . GLN A 1 16 ? -10.290 -6.829 -11.843 1.00 0.00 15 GLN A C 15
ATOM 11656 O O . GLN A 1 16 ? -10.567 -7.455 -12.866 1.00 0.00 15 GLN A O 15
ATOM 11670 N N . ARG A 1 17 ? -9.565 -5.721 -11.814 1.00 0.00 16 ARG A N 15
ATOM 11671 C CA . ARG A 1 17 ? -9.026 -5.147 -13.036 1.00 0.00 16 ARG A CA 15
ATOM 11672 C C . ARG A 1 17 ? -10.152 -4.869 -14.034 1.00 0.00 16 ARG A C 15
ATOM 11673 O O . ARG A 1 17 ? -10.511 -5.737 -14.828 1.00 0.00 16 ARG A O 15
ATOM 11694 N N . GLY A 1 18 ? -10.679 -3.656 -13.960 1.00 0.00 17 GLY A N 15
ATOM 11695 C CA . GLY A 1 18 ? -11.757 -3.253 -14.847 1.00 0.00 17 GLY A CA 15
ATOM 11696 C C . GLY A 1 18 ? -11.220 -2.447 -16.032 1.00 0.00 17 GLY A C 15
ATOM 11697 O O . GLY A 1 18 ? -11.476 -2.787 -17.185 1.00 0.00 17 GLY A O 15
ATOM 11701 N N . GLY A 1 19 ? -10.485 -1.393 -15.704 1.00 0.00 18 GLY A N 15
ATOM 11702 C CA . GLY A 1 19 ? -9.911 -0.536 -16.728 1.00 0.00 18 GLY A CA 15
ATOM 11703 C C . GLY A 1 19 ? -8.382 -0.612 -16.711 1.00 0.00 18 GLY A C 15
ATOM 11704 O O . GLY A 1 19 ? -7.760 -0.912 -17.729 1.00 0.00 18 GLY A O 15
ATOM 11708 N N . GLY A 1 20 ? -7.820 -0.334 -15.543 1.00 0.00 19 GLY A N 15
ATOM 11709 C CA . GLY A 1 20 ? -6.377 -0.367 -15.380 1.00 0.00 19 GLY A CA 15
ATOM 11710 C C . GLY A 1 20 ? -5.886 0.850 -14.595 1.00 0.00 19 GLY A C 15
ATOM 11711 O O . GLY A 1 20 ? -5.992 0.888 -13.371 1.00 0.00 19 GLY A O 15
ATOM 11715 N N . LEU A 1 21 ? -5.358 1.817 -15.333 1.00 0.00 20 LEU A N 15
ATOM 11716 C CA . LEU A 1 21 ? -4.850 3.033 -14.721 1.00 0.00 20 LEU A CA 15
ATOM 11717 C C . LEU A 1 21 ? -3.843 2.667 -13.629 1.00 0.00 20 LEU A C 15
ATOM 11718 O O . LEU A 1 21 ? -3.602 3.453 -12.714 1.00 0.00 20 LEU A O 15
ATOM 11734 N N . ILE A 1 22 ? -3.283 1.473 -13.761 1.00 0.00 21 ILE A N 15
ATOM 11735 C CA . ILE A 1 22 ? -2.308 0.993 -12.796 1.00 0.00 21 ILE A CA 15
ATOM 11736 C C . ILE A 1 22 ? -1.232 0.186 -13.525 1.00 0.00 21 ILE A C 15
ATOM 11737 O O . ILE A 1 22 ? -0.040 0.382 -13.294 1.00 0.00 21 ILE A O 15
ATOM 11753 N N . SER A 1 23 ? -1.691 -0.707 -14.390 1.00 0.00 22 SER A N 15
ATOM 11754 C CA . SER A 1 23 ? -0.783 -1.545 -15.154 1.00 0.00 22 SER A CA 15
ATOM 11755 C C . SER A 1 23 ? -0.317 -0.804 -16.408 1.00 0.00 22 SER A C 15
ATOM 11756 O O . SER A 1 23 ? 0.701 -1.158 -17.001 1.00 0.00 22 SER A O 15
ATOM 11764 N N . ARG A 1 24 ? -1.084 0.211 -16.778 1.00 0.00 23 ARG A N 15
ATOM 11765 C CA . ARG A 1 24 ? -0.763 1.004 -17.952 1.00 0.00 23 ARG A CA 15
ATOM 11766 C C . ARG A 1 24 ? 0.057 2.233 -17.553 1.00 0.00 23 ARG A C 15
ATOM 11767 O O . ARG A 1 24 ? 1.139 2.462 -18.091 1.00 0.00 23 ARG A O 15
ATOM 11788 N N . SER A 1 25 ? -0.490 2.990 -16.614 1.00 0.00 24 SER A N 15
ATOM 11789 C CA . SER A 1 25 ? 0.178 4.190 -16.137 1.00 0.00 24 SER A CA 15
ATOM 11790 C C . SER A 1 25 ? 1.469 3.816 -15.408 1.00 0.00 24 SER A C 15
ATOM 11791 O O . SER A 1 25 ? 2.533 3.743 -16.022 1.00 0.00 24 SER A O 15
ATOM 11799 N N . LEU A 1 26 ? 1.334 3.588 -14.110 1.00 0.00 25 LEU A N 15
ATOM 11800 C CA . LEU A 1 26 ? 2.478 3.224 -13.291 1.00 0.00 25 LEU A CA 15
ATOM 11801 C C . LEU A 1 26 ? 2.769 1.732 -13.466 1.00 0.00 25 LEU A C 15
ATOM 11802 O O . LEU A 1 26 ? 2.822 0.987 -12.487 1.00 0.00 25 LEU A O 15
ATOM 11818 N N . GLY A 1 27 ? 2.950 1.339 -14.718 1.00 0.00 26 GLY A N 15
ATOM 11819 C CA . GLY A 1 27 ? 3.234 -0.051 -15.032 1.00 0.00 26 GLY A CA 15
ATOM 11820 C C . GLY A 1 27 ? 4.228 -0.158 -16.191 1.00 0.00 26 GLY A C 15
ATOM 11821 O O . GLY A 1 27 ? 5.189 -0.923 -16.120 1.00 0.00 26 GLY A O 15
ATOM 11825 N N . ASN A 1 28 ? 3.964 0.619 -17.230 1.00 0.00 27 ASN A N 15
ATOM 11826 C CA . ASN A 1 28 ? 4.824 0.621 -18.401 1.00 0.00 27 ASN A CA 15
ATOM 11827 C C . ASN A 1 28 ? 6.271 0.856 -17.966 1.00 0.00 27 ASN A C 15
ATOM 11828 O O . ASN A 1 28 ? 7.205 0.524 -18.696 1.00 0.00 27 ASN A O 15
ATOM 11839 N N . SER A 1 29 ? 6.413 1.428 -16.779 1.00 0.00 28 SER A N 15
ATOM 11840 C CA . SER A 1 29 ? 7.731 1.711 -16.238 1.00 0.00 28 SER A CA 15
ATOM 11841 C C . SER A 1 29 ? 7.623 2.056 -14.751 1.00 0.00 28 SER A C 15
ATOM 11842 O O . SER A 1 29 ? 7.679 3.226 -14.376 1.00 0.00 28 SER A O 15
ATOM 11850 N N . ILE A 1 30 ? 7.472 1.016 -13.944 1.00 0.00 29 ILE A N 15
ATOM 11851 C CA . ILE A 1 30 ? 7.356 1.194 -12.507 1.00 0.00 29 ILE A CA 15
ATOM 11852 C C . ILE A 1 30 ? 8.653 1.798 -11.966 1.00 0.00 29 ILE A C 15
ATOM 11853 O O . ILE A 1 30 ? 8.621 2.713 -11.145 1.00 0.00 29 ILE A O 15
ATOM 11869 N N . PRO A 1 31 ? 9.793 1.247 -12.461 1.00 0.00 30 PRO A N 15
ATOM 11870 C CA . PRO A 1 31 ? 11.100 1.722 -12.036 1.00 0.00 30 PRO A CA 15
ATOM 11871 C C . PRO A 1 31 ? 11.430 3.069 -12.680 1.00 0.00 30 PRO A C 15
ATOM 11872 O O . PRO A 1 31 ? 12.502 3.625 -12.449 1.00 0.00 30 PRO A O 15
ATOM 11883 N N . LYS A 1 32 ? 10.488 3.554 -13.477 1.00 0.00 31 LYS A N 15
ATOM 11884 C CA . LYS A 1 32 ? 10.666 4.826 -14.157 1.00 0.00 31 LYS A CA 15
ATOM 11885 C C . LYS A 1 32 ? 9.363 5.624 -14.085 1.00 0.00 31 LYS A C 15
ATOM 11886 O O . LYS A 1 32 ? 9.175 6.581 -14.836 1.00 0.00 31 LYS A O 15
ATOM 11905 N N . SER A 1 33 ? 8.496 5.201 -13.178 1.00 0.00 32 SER A N 15
ATOM 11906 C CA . SER A 1 33 ? 7.216 5.864 -12.998 1.00 0.00 32 SER A CA 15
ATOM 11907 C C . SER A 1 33 ? 7.181 6.581 -11.647 1.00 0.00 32 SER A C 15
ATOM 11908 O O . SER A 1 33 ? 6.705 7.711 -11.553 1.00 0.00 32 SER A O 15
ATOM 11916 N N . ALA A 1 34 ? 7.694 5.895 -10.637 1.00 0.00 33 ALA A N 15
ATOM 11917 C CA . ALA A 1 34 ? 7.728 6.452 -9.295 1.00 0.00 33 ALA A CA 15
ATOM 11918 C C . ALA A 1 34 ? 8.603 7.707 -9.291 1.00 0.00 33 ALA A C 15
ATOM 11919 O O . ALA A 1 34 ? 8.579 8.482 -8.336 1.00 0.00 33 ALA A O 15
ATOM 11926 N N . SER A 1 35 ? 9.356 7.868 -10.369 1.00 0.00 34 SER A N 15
ATOM 11927 C CA . SER A 1 35 ? 10.237 9.016 -10.502 1.00 0.00 34 SER A CA 15
ATOM 11928 C C . SER A 1 35 ? 9.536 10.126 -11.285 1.00 0.00 34 SER A C 15
ATOM 11929 O O . SER A 1 35 ? 10.065 11.229 -11.415 1.00 0.00 34 SER A O 15
ATOM 11937 N N . ARG A 1 36 ? 8.355 9.797 -11.789 1.00 0.00 35 ARG A N 15
ATOM 11938 C CA . ARG A 1 36 ? 7.575 10.754 -12.555 1.00 0.00 35 ARG A CA 15
ATOM 11939 C C . ARG A 1 36 ? 6.096 10.360 -12.549 1.00 0.00 35 ARG A C 15
ATOM 11940 O O . ARG A 1 36 ? 5.496 10.169 -13.606 1.00 0.00 35 ARG A O 15
ATOM 11961 N N . ALA A 1 37 ? 5.552 10.248 -11.346 1.00 0.00 36 ALA A N 15
ATOM 11962 C CA . ALA A 1 37 ? 4.155 9.879 -11.188 1.00 0.00 36 ALA A CA 15
ATOM 11963 C C . ALA A 1 37 ? 3.408 11.018 -10.490 1.00 0.00 36 ALA A C 15
ATOM 11964 O O . ALA A 1 37 ? 3.028 11.999 -11.128 1.00 0.00 36 ALA A O 15
ATOM 11971 N N . SER A 1 38 ? 3.219 10.849 -9.190 1.00 0.00 37 SER A N 15
ATOM 11972 C CA . SER A 1 38 ? 2.524 11.850 -8.399 1.00 0.00 37 SER A CA 15
ATOM 11973 C C . SER A 1 38 ? 1.066 11.954 -8.850 1.00 0.00 37 SER A C 15
ATOM 11974 O O . SER A 1 38 ? 0.627 11.204 -9.720 1.00 0.00 37 SER A O 15
ATOM 11982 N N . SER A 1 39 ? 0.356 12.889 -8.236 1.00 0.00 38 SER A N 15
ATOM 11983 C CA . SER A 1 39 ? -1.044 13.101 -8.565 1.00 0.00 38 SER A CA 15
ATOM 11984 C C . SER A 1 39 ? -1.925 12.172 -7.726 1.00 0.00 38 SER A C 15
ATOM 11985 O O . SER A 1 39 ? -2.789 12.633 -6.983 1.00 0.00 38 SER A O 15
ATOM 11993 N N . ARG A 1 40 ? -1.673 10.879 -7.873 1.00 0.00 39 ARG A N 15
ATOM 11994 C CA . ARG A 1 40 ? -2.432 9.881 -7.139 1.00 0.00 39 ARG A CA 15
ATOM 11995 C C . ARG A 1 40 ? -1.683 8.547 -7.129 1.00 0.00 39 ARG A C 15
ATOM 11996 O O . ARG A 1 40 ? -2.299 7.486 -7.027 1.00 0.00 39 ARG A O 15
ATOM 12017 N N . ALA A 1 41 ? -0.367 8.642 -7.238 1.00 0.00 40 ALA A N 15
ATOM 12018 C CA . ALA A 1 41 ? 0.473 7.456 -7.243 1.00 0.00 40 ALA A CA 15
ATOM 12019 C C . ALA A 1 41 ? 1.047 7.237 -5.841 1.00 0.00 40 ALA A C 15
ATOM 12020 O O . ALA A 1 41 ? 1.796 6.288 -5.615 1.00 0.00 40 ALA A O 15
ATOM 12027 N N . SER A 1 42 ? 0.674 8.131 -4.938 1.00 0.00 41 SER A N 15
ATOM 12028 C CA . SER A 1 42 ? 1.142 8.047 -3.565 1.00 0.00 41 SER A CA 15
ATOM 12029 C C . SER A 1 42 ? 0.524 6.830 -2.874 1.00 0.00 41 SER A C 15
ATOM 12030 O O . SER A 1 42 ? 1.241 5.978 -2.352 1.00 0.00 41 SER A O 15
ATOM 12038 N N . PRO A 1 43 ? -0.835 6.786 -2.894 1.00 0.00 42 PRO A N 15
ATOM 12039 C CA . PRO A 1 43 ? -1.557 5.687 -2.276 1.00 0.00 42 PRO A CA 15
ATOM 12040 C C . PRO A 1 43 ? -1.469 4.422 -3.133 1.00 0.00 42 PRO A C 15
ATOM 12041 O O . PRO A 1 43 ? -1.531 3.309 -2.613 1.00 0.00 42 PRO A O 15
ATOM 12052 N N . LYS A 1 44 ? -1.326 4.636 -4.433 1.00 0.00 43 LYS A N 15
ATOM 12053 C CA . LYS A 1 44 ? -1.228 3.526 -5.367 1.00 0.00 43 LYS A CA 15
ATOM 12054 C C . LYS A 1 44 ? 0.225 3.054 -5.442 1.00 0.00 43 LYS A C 15
ATOM 12055 O O . LYS A 1 44 ? 0.492 1.910 -5.803 1.00 0.00 43 LYS A O 15
ATOM 12074 N N . GLY A 1 45 ? 1.127 3.962 -5.096 1.00 0.00 44 GLY A N 15
ATOM 12075 C CA . GLY A 1 45 ? 2.547 3.653 -5.120 1.00 0.00 44 GLY A CA 15
ATOM 12076 C C . GLY A 1 45 ? 2.885 2.554 -4.110 1.00 0.00 44 GLY A C 15
ATOM 12077 O O . GLY A 1 45 ? 3.547 1.575 -4.452 1.00 0.00 44 GLY A O 15
ATOM 12081 N N . PHE A 1 46 ? 2.417 2.754 -2.887 1.00 0.00 45 PHE A N 15
ATOM 12082 C CA . PHE A 1 46 ? 2.662 1.793 -1.825 1.00 0.00 45 PHE A CA 15
ATOM 12083 C C . PHE A 1 46 ? 2.398 0.365 -2.306 1.00 0.00 45 PHE A C 15
ATOM 12084 O O . PHE A 1 46 ? 3.056 -0.575 -1.864 1.00 0.00 45 PHE A O 15
ATOM 12101 N N . LEU A 1 47 ? 1.433 0.247 -3.207 1.00 0.00 46 LEU A N 15
ATOM 12102 C CA . LEU A 1 47 ? 1.073 -1.050 -3.753 1.00 0.00 46 LEU A CA 15
ATOM 12103 C C . LEU A 1 47 ? 2.009 -1.386 -4.915 1.00 0.00 46 LEU A C 15
ATOM 12104 O O . LEU A 1 47 ? 2.327 -2.552 -5.144 1.00 0.00 46 LEU A O 15
ATOM 12120 N N . LEU A 1 48 ? 2.423 -0.343 -5.620 1.00 0.00 47 LEU A N 15
ATOM 12121 C CA . LEU A 1 48 ? 3.316 -0.514 -6.754 1.00 0.00 47 LEU A CA 15
ATOM 12122 C C . LEU A 1 48 ? 4.721 -0.841 -6.246 1.00 0.00 47 LEU A C 15
ATOM 12123 O O . LEU A 1 48 ? 5.453 -1.600 -6.881 1.00 0.00 47 LEU A O 15
ATOM 12139 N N . ASN A 1 49 ? 5.056 -0.254 -5.107 1.00 0.00 48 ASN A N 15
ATOM 12140 C CA . ASN A 1 49 ? 6.361 -0.474 -4.507 1.00 0.00 48 ASN A CA 15
ATOM 12141 C C . ASN A 1 49 ? 6.507 -1.952 -4.141 1.00 0.00 48 ASN A C 15
ATOM 12142 O O . ASN A 1 49 ? 7.575 -2.537 -4.317 1.00 0.00 48 ASN A O 15
ATOM 12153 N N . ARG A 1 50 ? 5.417 -2.515 -3.641 1.00 0.00 49 ARG A N 15
ATOM 12154 C CA . ARG A 1 50 ? 5.410 -3.914 -3.249 1.00 0.00 49 ARG A CA 15
ATOM 12155 C C . ARG A 1 50 ? 5.654 -4.808 -4.466 1.00 0.00 49 ARG A C 15
ATOM 12156 O O . ARG A 1 50 ? 6.351 -5.817 -4.370 1.00 0.00 49 ARG A O 15
ATOM 12177 N N . ALA A 1 51 ? 5.069 -4.404 -5.585 1.00 0.00 50 ALA A N 15
ATOM 12178 C CA . ALA A 1 51 ? 5.216 -5.155 -6.820 1.00 0.00 50 ALA A CA 15
ATOM 12179 C C . ALA A 1 51 ? 6.702 -5.395 -7.093 1.00 0.00 50 ALA A C 15
ATOM 12180 O O . ALA A 1 51 ? 7.086 -6.465 -7.562 1.00 0.00 50 ALA A O 15
ATOM 12187 N N . VAL A 1 52 ? 7.498 -4.381 -6.787 1.00 0.00 51 VAL A N 15
ATOM 12188 C CA . VAL A 1 52 ? 8.933 -4.468 -6.993 1.00 0.00 51 VAL A CA 15
ATOM 12189 C C . VAL A 1 52 ? 9.577 -5.159 -5.789 1.00 0.00 51 VAL A C 15
ATOM 12190 O O . VAL A 1 52 ? 10.627 -5.786 -5.917 1.00 0.00 51 VAL A O 15
ATOM 12203 N N . GLN A 1 53 ? 8.919 -5.020 -4.647 1.00 0.00 52 GLN A N 15
ATOM 12204 C CA . GLN A 1 53 ? 9.413 -5.623 -3.421 1.00 0.00 52 GLN A CA 15
ATOM 12205 C C . GLN A 1 53 ? 9.591 -7.131 -3.605 1.00 0.00 52 GLN A C 15
ATOM 12206 O O . GLN A 1 53 ? 10.677 -7.664 -3.381 1.00 0.00 52 GLN A O 15
ATOM 12220 N N . TYR A 1 54 ? 8.507 -7.777 -4.011 1.00 0.00 53 TYR A N 15
ATOM 12221 C CA . TYR A 1 54 ? 8.529 -9.214 -4.227 1.00 0.00 53 TYR A CA 15
ATOM 12222 C C . TYR A 1 54 ? 9.866 -9.658 -4.825 1.00 0.00 53 TYR A C 15
ATOM 12223 O O . TYR A 1 54 ? 10.377 -10.724 -4.486 1.00 0.00 53 TYR A O 15
ATOM 12241 N N . ALA A 1 2 ? 1.316 3.903 3.863 1.00 0.00 1 ALA A N 16
ATOM 12242 C CA . ALA A 1 2 ? -0.019 4.347 3.501 1.00 0.00 1 ALA A CA 16
ATOM 12243 C C . ALA A 1 2 ? -1.030 3.779 4.499 1.00 0.00 1 ALA A C 16
ATOM 12244 O O . ALA A 1 2 ? -1.407 4.452 5.457 1.00 0.00 1 ALA A O 16
ATOM 12251 N N . SER A 1 3 ? -1.440 2.546 4.241 1.00 0.00 2 SER A N 16
ATOM 12252 C CA . SER A 1 3 ? -2.399 1.880 5.105 1.00 0.00 2 SER A CA 16
ATOM 12253 C C . SER A 1 3 ? -2.668 0.463 4.595 1.00 0.00 2 SER A C 16
ATOM 12254 O O . SER A 1 3 ? -2.942 0.268 3.411 1.00 0.00 2 SER A O 16
ATOM 12262 N N . ARG A 1 4 ? -2.581 -0.489 5.512 1.00 0.00 3 ARG A N 16
ATOM 12263 C CA . ARG A 1 4 ? -2.810 -1.882 5.170 1.00 0.00 3 ARG A CA 16
ATOM 12264 C C . ARG A 1 4 ? -4.109 -2.025 4.374 1.00 0.00 3 ARG A C 16
ATOM 12265 O O . ARG A 1 4 ? -4.130 -2.660 3.320 1.00 0.00 3 ARG A O 16
ATOM 12286 N N . ARG A 1 5 ? -5.163 -1.426 4.909 1.00 0.00 4 ARG A N 16
ATOM 12287 C CA . ARG A 1 5 ? -6.462 -1.478 4.262 1.00 0.00 4 ARG A CA 16
ATOM 12288 C C . ARG A 1 5 ? -6.386 -0.856 2.866 1.00 0.00 4 ARG A C 16
ATOM 12289 O O . ARG A 1 5 ? -7.001 -1.355 1.926 1.00 0.00 4 ARG A O 16
ATOM 12310 N N . LEU A 1 6 ? -5.627 0.225 2.776 1.00 0.00 5 LEU A N 16
ATOM 12311 C CA . LEU A 1 6 ? -5.462 0.921 1.511 1.00 0.00 5 LEU A CA 16
ATOM 12312 C C . LEU A 1 6 ? -4.801 -0.018 0.499 1.00 0.00 5 LEU A C 16
ATOM 12313 O O . LEU A 1 6 ? -5.301 -0.191 -0.611 1.00 0.00 5 LEU A O 16
ATOM 12329 N N . LEU A 1 7 ? -3.688 -0.601 0.921 1.00 0.00 6 LEU A N 16
ATOM 12330 C CA . LEU A 1 7 ? -2.954 -1.518 0.065 1.00 0.00 6 LEU A CA 16
ATOM 12331 C C . LEU A 1 7 ? -3.909 -2.590 -0.464 1.00 0.00 6 LEU A C 16
ATOM 12332 O O . LEU A 1 7 ? -3.899 -2.903 -1.654 1.00 0.00 6 LEU A O 16
ATOM 12348 N N . ALA A 1 8 ? -4.712 -3.123 0.445 1.00 0.00 7 ALA A N 16
ATOM 12349 C CA . ALA A 1 8 ? -5.671 -4.153 0.085 1.00 0.00 7 ALA A CA 16
ATOM 12350 C C . ALA A 1 8 ? -6.587 -3.626 -1.022 1.00 0.00 7 ALA A C 16
ATOM 12351 O O . ALA A 1 8 ? -6.659 -4.210 -2.103 1.00 0.00 7 ALA A O 16
ATOM 12358 N N . SER A 1 9 ? -7.263 -2.529 -0.715 1.00 0.00 8 SER A N 16
ATOM 12359 C CA . SER A 1 9 ? -8.172 -1.918 -1.670 1.00 0.00 8 SER A CA 16
ATOM 12360 C C . SER A 1 9 ? -7.464 -1.721 -3.012 1.00 0.00 8 SER A C 16
ATOM 12361 O O . SER A 1 9 ? -8.113 -1.632 -4.053 1.00 0.00 8 SER A O 16
ATOM 12369 N N . LEU A 1 10 ? -6.142 -1.656 -2.944 1.00 0.00 9 LEU A N 16
ATOM 12370 C CA . LEU A 1 10 ? -5.339 -1.471 -4.141 1.00 0.00 9 LEU A CA 16
ATOM 12371 C C . LEU A 1 10 ? -5.158 -2.818 -4.842 1.00 0.00 9 LEU A C 16
ATOM 12372 O O . LEU A 1 10 ? -5.059 -2.876 -6.067 1.00 0.00 9 LEU A O 16
ATOM 12388 N N . LEU A 1 11 ? -5.122 -3.869 -4.036 1.00 0.00 10 LEU A N 16
ATOM 12389 C CA . LEU A 1 11 ? -4.956 -5.212 -4.565 1.00 0.00 10 LEU A CA 16
ATOM 12390 C C . LEU A 1 11 ? -6.304 -5.728 -5.071 1.00 0.00 10 LEU A C 16
ATOM 12391 O O . LEU A 1 11 ? -6.397 -6.250 -6.180 1.00 0.00 10 LEU A O 16
ATOM 12407 N N . ARG A 1 12 ? -7.318 -5.563 -4.232 1.00 0.00 11 ARG A N 16
ATOM 12408 C CA . ARG A 1 12 ? -8.657 -6.005 -4.581 1.00 0.00 11 ARG A CA 16
ATOM 12409 C C . ARG A 1 12 ? -9.088 -5.390 -5.914 1.00 0.00 11 ARG A C 16
ATOM 12410 O O . ARG A 1 12 ? -9.538 -6.100 -6.812 1.00 0.00 11 ARG A O 16
ATOM 12431 N N . GLN A 1 13 ? -8.937 -4.077 -6.000 1.00 0.00 12 GLN A N 16
ATOM 12432 C CA . GLN A 1 13 ? -9.305 -3.359 -7.208 1.00 0.00 12 GLN A CA 16
ATOM 12433 C C . GLN A 1 13 ? -8.704 -4.043 -8.437 1.00 0.00 12 GLN A C 16
ATOM 12434 O O . GLN A 1 13 ? -9.376 -4.202 -9.455 1.00 0.00 12 GLN A O 16
ATOM 12448 N N . SER A 1 14 ? -7.443 -4.428 -8.302 1.00 0.00 13 SER A N 16
ATOM 12449 C CA . SER A 1 14 ? -6.742 -5.091 -9.389 1.00 0.00 13 SER A CA 16
ATOM 12450 C C . SER A 1 14 ? -7.222 -6.540 -9.514 1.00 0.00 13 SER A C 16
ATOM 12451 O O . SER A 1 14 ? -7.217 -7.106 -10.606 1.00 0.00 13 SER A O 16
ATOM 12459 N N . ALA A 1 15 ? -7.626 -7.095 -8.381 1.00 0.00 14 ALA A N 16
ATOM 12460 C CA . ALA A 1 15 ? -8.107 -8.466 -8.350 1.00 0.00 14 ALA A CA 16
ATOM 12461 C C . ALA A 1 15 ? -9.365 -8.579 -9.215 1.00 0.00 14 ALA A C 16
ATOM 12462 O O . ALA A 1 15 ? -9.611 -9.617 -9.826 1.00 0.00 14 ALA A O 16
ATOM 12469 N N . GLN A 1 16 ? -10.129 -7.496 -9.235 1.00 0.00 15 GLN A N 16
ATOM 12470 C CA . GLN A 1 16 ? -11.355 -7.462 -10.014 1.00 0.00 15 GLN A CA 16
ATOM 12471 C C . GLN A 1 16 ? -11.055 -7.065 -11.460 1.00 0.00 15 GLN A C 16
ATOM 12472 O O . GLN A 1 16 ? -11.471 -7.748 -12.395 1.00 0.00 15 GLN A O 16
ATOM 12486 N N . ARG A 1 17 ? -10.335 -5.961 -11.601 1.00 0.00 16 ARG A N 16
ATOM 12487 C CA . ARG A 1 17 ? -9.974 -5.465 -12.918 1.00 0.00 16 ARG A CA 16
ATOM 12488 C C . ARG A 1 17 ? -9.524 -6.620 -13.815 1.00 0.00 16 ARG A C 16
ATOM 12489 O O . ARG A 1 17 ? -9.888 -6.677 -14.988 1.00 0.00 16 ARG A O 16
ATOM 12510 N N . GLY A 1 18 ? -8.740 -7.513 -13.228 1.00 0.00 17 GLY A N 16
ATOM 12511 C CA . GLY A 1 18 ? -8.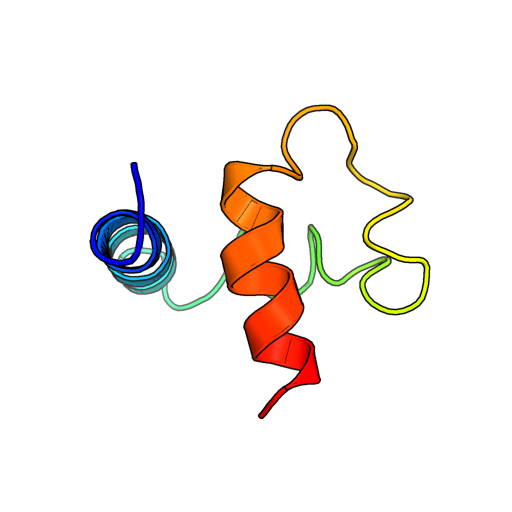238 -8.663 -13.961 1.00 0.00 17 GLY A CA 16
ATOM 12512 C C . GLY A 1 18 ? -7.061 -8.272 -14.857 1.00 0.00 17 GLY A C 16
ATOM 12513 O O . GLY A 1 18 ? -5.998 -8.887 -14.795 1.00 0.00 17 GLY A O 16
ATOM 12517 N N . GLY A 1 19 ? -7.290 -7.250 -15.669 1.00 0.00 18 GLY A N 16
ATOM 12518 C CA . GLY A 1 19 ? -6.263 -6.769 -16.575 1.00 0.00 18 GLY A CA 16
ATOM 12519 C C . GLY A 1 19 ? -5.103 -6.135 -15.804 1.00 0.00 18 GLY A C 16
ATOM 12520 O O . GLY A 1 19 ? -3.966 -6.592 -15.900 1.00 0.00 18 GLY A O 16
ATOM 12524 N N . GLY A 1 20 ? -5.432 -5.092 -15.056 1.00 0.00 19 GLY A N 16
ATOM 12525 C CA . GLY A 1 20 ? -4.433 -4.391 -14.268 1.00 0.00 19 GLY A CA 16
ATOM 12526 C C . GLY A 1 20 ? -3.617 -3.437 -15.142 1.00 0.00 19 GLY A C 16
ATOM 12527 O O . GLY A 1 20 ? -2.596 -3.826 -15.707 1.00 0.00 19 GLY A O 16
ATOM 12531 N N . LEU A 1 21 ? -4.098 -2.206 -15.227 1.00 0.00 20 LEU A N 16
ATOM 12532 C CA . LEU A 1 21 ? -3.425 -1.192 -16.023 1.00 0.00 20 LEU A CA 16
ATOM 12533 C C . LEU A 1 21 ? -2.222 -0.655 -15.245 1.00 0.00 20 LEU A C 16
ATOM 12534 O O . LEU A 1 21 ? -1.098 -0.672 -15.745 1.00 0.00 20 LEU A O 16
ATOM 12550 N N . ILE A 1 22 ? -2.498 -0.190 -14.036 1.00 0.00 21 ILE A N 16
ATOM 12551 C CA . ILE A 1 22 ? -1.453 0.351 -13.184 1.00 0.00 21 ILE A CA 16
ATOM 12552 C C . ILE A 1 22 ? -0.364 -0.706 -12.987 1.00 0.00 21 ILE A C 16
ATOM 12553 O O . ILE A 1 22 ? 0.758 -0.382 -12.600 1.00 0.00 21 ILE A O 16
ATOM 12569 N N . SER A 1 23 ? -0.734 -1.948 -13.261 1.00 0.00 22 SER A N 16
ATOM 12570 C CA . SER A 1 23 ? 0.198 -3.055 -13.118 1.00 0.00 22 SER A CA 16
ATOM 12571 C C . SER A 1 23 ? 1.483 -2.760 -13.894 1.00 0.00 22 SER A C 16
ATOM 12572 O O . SER A 1 23 ? 2.571 -2.753 -13.320 1.00 0.00 22 SER A O 16
ATOM 12580 N N . ARG A 1 24 ? 1.315 -2.526 -15.187 1.00 0.00 23 ARG A N 16
ATOM 12581 C CA . ARG A 1 24 ? 2.448 -2.231 -16.047 1.00 0.00 23 ARG A CA 16
ATOM 12582 C C . ARG A 1 24 ? 2.521 -0.730 -16.334 1.00 0.00 23 ARG A C 16
ATOM 12583 O O . ARG A 1 24 ? 3.609 -0.175 -16.482 1.00 0.00 23 ARG A O 16
ATOM 12604 N N . SER A 1 25 ? 1.350 -0.115 -16.404 1.00 0.00 24 SER A N 16
ATOM 12605 C CA . SER A 1 25 ? 1.267 1.310 -16.671 1.00 0.00 24 SER A CA 16
ATOM 12606 C C . SER A 1 25 ? 2.128 2.081 -15.667 1.00 0.00 24 SER A C 16
ATOM 12607 O O . SER A 1 25 ? 3.292 2.371 -15.937 1.00 0.00 24 SER A O 16
ATOM 12615 N N . LEU A 1 26 ? 1.522 2.390 -14.530 1.00 0.00 25 LEU A N 16
ATOM 12616 C CA . LEU A 1 26 ? 2.219 3.121 -13.486 1.00 0.00 25 LEU A CA 16
ATOM 12617 C C . LEU A 1 26 ? 3.102 2.155 -12.696 1.00 0.00 25 LEU A C 16
ATOM 12618 O O . LEU A 1 26 ? 2.998 2.070 -11.473 1.00 0.00 25 LEU A O 16
ATOM 12634 N N . GLY A 1 27 ? 3.953 1.450 -13.426 1.00 0.00 26 GLY A N 16
ATOM 12635 C CA . GLY A 1 27 ? 4.855 0.492 -12.809 1.00 0.00 26 GLY A CA 16
ATOM 12636 C C . GLY A 1 27 ? 6.239 0.542 -13.461 1.00 0.00 26 GLY A C 16
ATOM 12637 O O . GLY A 1 27 ? 7.255 0.536 -12.769 1.00 0.00 26 GLY A O 16
ATOM 12641 N N . ASN A 1 28 ? 6.232 0.592 -14.785 1.00 0.00 27 ASN A N 16
ATOM 12642 C CA . ASN A 1 28 ? 7.473 0.643 -15.538 1.00 0.00 27 ASN A CA 16
ATOM 12643 C C . ASN A 1 28 ? 8.416 1.659 -14.890 1.00 0.00 27 ASN A C 16
ATOM 12644 O O . ASN A 1 28 ? 9.635 1.547 -15.013 1.00 0.00 27 ASN A O 16
ATOM 12655 N N . SER A 1 29 ? 7.816 2.628 -14.213 1.00 0.00 28 SER A N 16
ATOM 12656 C CA . SER A 1 29 ? 8.587 3.663 -13.546 1.00 0.00 28 SER A CA 16
ATOM 12657 C C . SER A 1 29 ? 8.442 3.526 -12.028 1.00 0.00 28 SER A C 16
ATOM 12658 O O . SER A 1 29 ? 8.165 4.506 -11.338 1.00 0.00 28 SER A O 16
ATOM 12666 N N . ILE A 1 30 ? 8.635 2.305 -11.554 1.00 0.00 29 ILE A N 16
ATOM 12667 C CA . ILE A 1 30 ? 8.530 2.028 -10.132 1.00 0.00 29 ILE A CA 16
ATOM 12668 C C . ILE A 1 30 ? 9.801 2.506 -9.428 1.00 0.00 29 ILE A C 16
ATOM 12669 O O . ILE A 1 30 ? 9.732 3.272 -8.468 1.00 0.00 29 ILE A O 16
ATOM 12685 N N . PRO A 1 31 ? 10.961 2.022 -9.945 1.00 0.00 30 PRO A N 16
ATOM 12686 C CA . PRO A 1 31 ? 12.246 2.392 -9.377 1.00 0.00 30 PRO A CA 16
ATOM 12687 C C . PRO A 1 31 ? 12.628 3.821 -9.768 1.00 0.00 30 PRO A C 16
ATOM 12688 O O . PRO A 1 31 ? 13.583 4.381 -9.232 1.00 0.00 30 PRO A O 16
ATOM 12699 N N . LYS A 1 32 ? 11.862 4.371 -10.698 1.00 0.00 31 LYS A N 16
ATOM 12700 C CA . LYS A 1 32 ? 12.108 5.724 -11.167 1.00 0.00 31 LYS A CA 16
ATOM 12701 C C . LYS A 1 32 ? 11.554 6.721 -10.147 1.00 0.00 31 LYS A C 16
ATOM 12702 O O . LYS A 1 32 ? 11.612 7.931 -10.361 1.00 0.00 31 LYS A O 16
ATOM 12721 N N . SER A 1 33 ? 11.029 6.176 -9.059 1.00 0.00 32 SER A N 16
ATOM 12722 C CA . SER A 1 33 ? 10.466 7.003 -8.005 1.00 0.00 32 SER A CA 16
ATOM 12723 C C . SER A 1 33 ? 9.152 7.628 -8.477 1.00 0.00 32 SER A C 16
ATOM 12724 O O . SER A 1 33 ? 8.818 8.747 -8.090 1.00 0.00 32 SER A O 16
ATOM 12732 N N . ALA A 1 34 ? 8.441 6.879 -9.308 1.00 0.00 33 ALA A N 16
ATOM 12733 C CA . ALA A 1 34 ? 7.171 7.347 -9.837 1.00 0.00 33 ALA A CA 16
ATOM 12734 C C . ALA A 1 34 ? 7.370 8.714 -10.495 1.00 0.00 33 ALA A C 16
ATOM 12735 O O . ALA A 1 34 ? 6.441 9.516 -10.559 1.00 0.00 33 ALA A O 16
ATOM 12742 N N . SER A 1 35 ? 8.588 8.936 -10.967 1.00 0.00 34 SER A N 16
ATOM 12743 C CA . SER A 1 35 ? 8.920 10.191 -11.619 1.00 0.00 34 SER A CA 16
ATOM 12744 C C . SER A 1 35 ? 7.754 10.649 -12.497 1.00 0.00 34 SER A C 16
ATOM 12745 O O . SER A 1 35 ? 7.498 11.846 -12.620 1.00 0.00 34 SER A O 16
ATOM 12753 N N . ARG A 1 36 ? 7.079 9.674 -13.087 1.00 0.00 35 ARG A N 16
ATOM 12754 C CA . ARG A 1 36 ? 5.946 9.962 -13.949 1.00 0.00 35 ARG A CA 16
ATOM 12755 C C . ARG A 1 36 ? 4.643 9.519 -13.282 1.00 0.00 35 ARG A C 16
ATOM 12756 O O . ARG A 1 36 ? 3.967 8.615 -13.771 1.00 0.00 35 ARG A O 16
ATOM 12777 N N . ALA A 1 37 ? 4.330 10.174 -12.174 1.00 0.00 36 ALA A N 16
ATOM 12778 C CA . ALA A 1 37 ? 3.121 9.859 -11.434 1.00 0.00 36 ALA A CA 16
ATOM 12779 C C . ALA A 1 37 ? 3.228 10.432 -10.019 1.00 0.00 36 ALA A C 16
ATOM 12780 O O . ALA A 1 37 ? 3.982 9.920 -9.194 1.00 0.00 36 ALA A O 16
ATOM 12787 N N . SER A 1 38 ? 2.462 11.488 -9.784 1.00 0.00 37 SER A N 16
ATOM 12788 C CA . SER A 1 38 ? 2.462 12.136 -8.484 1.00 0.00 37 SER A CA 16
ATOM 12789 C C . SER A 1 38 ? 1.025 12.329 -7.995 1.00 0.00 37 SER A C 16
ATOM 12790 O O . SER A 1 38 ? 0.160 12.761 -8.754 1.00 0.00 37 SER A O 16
ATOM 12798 N N . SER A 1 39 ? 0.815 11.997 -6.729 1.00 0.00 38 SER A N 16
ATOM 12799 C CA . SER A 1 39 ? -0.502 12.128 -6.130 1.00 0.00 38 SER A CA 16
ATOM 12800 C C . SER A 1 39 ? -1.338 10.881 -6.428 1.00 0.00 38 SER A C 16
ATOM 12801 O O . SER A 1 39 ? -1.949 10.309 -5.527 1.00 0.00 38 SER A O 16
ATOM 12809 N N . ARG A 1 40 ? -1.340 10.497 -7.696 1.00 0.00 39 ARG A N 16
ATOM 12810 C CA . ARG A 1 40 ? -2.091 9.330 -8.123 1.00 0.00 39 ARG A CA 16
ATOM 12811 C C . ARG A 1 40 ? -1.309 8.052 -7.812 1.00 0.00 39 ARG A C 16
ATOM 12812 O O . ARG A 1 40 ? -1.900 6.990 -7.619 1.00 0.00 39 ARG A O 16
ATOM 12833 N N . ALA A 1 41 ? 0.008 8.197 -7.769 1.00 0.00 40 ALA A N 16
ATOM 12834 C CA . ALA A 1 41 ? 0.875 7.068 -7.483 1.00 0.00 40 ALA A CA 16
ATOM 12835 C C . ALA A 1 41 ? 1.171 7.025 -5.983 1.00 0.00 40 ALA A C 16
ATOM 12836 O O . ALA A 1 41 ? 2.058 6.295 -5.542 1.00 0.00 40 ALA A O 16
ATOM 12843 N N . SER A 1 42 ? 0.412 7.816 -5.239 1.00 0.00 41 SER A N 16
ATOM 12844 C CA . SER A 1 42 ? 0.582 7.878 -3.797 1.00 0.00 41 SER A CA 16
ATOM 12845 C C . SER A 1 42 ? -0.152 6.711 -3.134 1.00 0.00 41 SER A C 16
ATOM 12846 O O . SER A 1 42 ? 0.429 5.984 -2.330 1.00 0.00 41 SER A O 16
ATOM 12854 N N . PRO A 1 43 ? -1.452 6.564 -3.505 1.00 0.00 42 PRO A N 16
ATOM 12855 C CA . PRO A 1 43 ? -2.271 5.497 -2.954 1.00 0.00 42 PRO A CA 16
ATOM 12856 C C . PRO A 1 43 ? -1.905 4.148 -3.577 1.00 0.00 42 PRO A C 16
ATOM 12857 O O . PRO A 1 43 ? -1.966 3.116 -2.910 1.00 0.00 42 PRO A O 16
ATOM 12868 N N . LYS A 1 44 ? -1.533 4.200 -4.847 1.00 0.00 43 LYS A N 16
ATOM 12869 C CA . LYS A 1 44 ? -1.156 2.994 -5.566 1.00 0.00 43 LYS A CA 16
ATOM 12870 C C . LYS A 1 44 ? 0.323 2.697 -5.315 1.00 0.00 43 LYS A C 16
ATOM 12871 O O . LYS A 1 44 ? 0.717 1.537 -5.203 1.00 0.00 43 LYS A O 16
ATOM 12890 N N . GLY A 1 45 ? 1.103 3.765 -5.238 1.00 0.00 44 GLY A N 16
ATOM 12891 C CA . GLY A 1 45 ? 2.532 3.633 -5.003 1.00 0.00 44 GLY A CA 16
ATOM 12892 C C . GLY A 1 45 ? 2.822 2.504 -4.013 1.00 0.00 44 GLY A C 16
ATOM 12893 O O . GLY A 1 45 ? 3.569 1.577 -4.323 1.00 0.00 44 GLY A O 16
ATOM 12897 N N . PHE A 1 46 ? 2.217 2.619 -2.839 1.00 0.00 45 PHE A N 16
ATOM 12898 C CA . PHE A 1 46 ? 2.401 1.619 -1.801 1.00 0.00 45 PHE A CA 16
ATOM 12899 C C . PHE A 1 46 ? 2.298 0.205 -2.376 1.00 0.00 45 PHE A C 16
ATOM 12900 O O . PHE A 1 46 ? 3.038 -0.689 -1.972 1.00 0.00 45 PHE A O 16
ATOM 12917 N N . LEU A 1 47 ? 1.372 0.048 -3.312 1.00 0.00 46 LEU A N 16
ATOM 12918 C CA . LEU A 1 47 ? 1.163 -1.242 -3.947 1.00 0.00 46 LEU A CA 16
ATOM 12919 C C . LEU A 1 47 ? 2.240 -1.464 -5.009 1.00 0.00 46 LEU A C 16
ATOM 12920 O O . LEU A 1 47 ? 2.644 -2.599 -5.262 1.00 0.00 46 LEU A O 16
ATOM 12936 N N . LEU A 1 48 ? 2.677 -0.363 -5.604 1.00 0.00 47 LEU A N 16
ATOM 12937 C CA . LEU A 1 48 ? 3.700 -0.424 -6.633 1.00 0.00 47 LEU A CA 16
ATOM 12938 C C . LEU A 1 48 ? 5.050 -0.745 -5.986 1.00 0.00 47 LEU A C 16
ATOM 12939 O O . LEU A 1 48 ? 5.857 -1.476 -6.558 1.00 0.00 47 LEU A O 16
ATOM 12955 N N . ASN A 1 49 ? 5.250 -0.185 -4.803 1.00 0.00 48 ASN A N 16
ATOM 12956 C CA . ASN A 1 49 ? 6.487 -0.403 -4.073 1.00 0.00 48 ASN A CA 16
ATOM 12957 C C . ASN A 1 49 ? 6.622 -1.890 -3.739 1.00 0.00 48 ASN A C 16
ATOM 12958 O O . ASN A 1 49 ? 7.722 -2.439 -3.770 1.00 0.00 48 ASN A O 16
ATOM 12969 N N . ARG A 1 50 ? 5.487 -2.499 -3.428 1.00 0.00 49 ARG A N 16
ATOM 12970 C CA . ARG A 1 50 ? 5.466 -3.912 -3.088 1.00 0.00 49 ARG A CA 16
ATOM 12971 C C . ARG A 1 50 ? 5.783 -4.759 -4.322 1.00 0.00 49 ARG A C 16
ATOM 12972 O O . ARG A 1 50 ? 6.381 -5.828 -4.208 1.00 0.00 49 ARG A O 16
ATOM 12993 N N . ALA A 1 51 ? 5.368 -4.250 -5.472 1.00 0.00 50 ALA A N 16
ATOM 12994 C CA . ALA A 1 51 ? 5.601 -4.947 -6.726 1.00 0.00 50 ALA A CA 16
ATOM 12995 C C . ALA A 1 51 ? 7.105 -5.143 -6.924 1.00 0.00 50 ALA A C 16
ATOM 12996 O O . ALA A 1 51 ? 7.535 -6.158 -7.468 1.00 0.00 50 ALA A O 16
ATOM 13003 N N . VAL A 1 52 ? 7.863 -4.156 -6.471 1.00 0.00 51 VAL A N 16
ATOM 13004 C CA . VAL A 1 52 ? 9.310 -4.207 -6.591 1.00 0.00 51 VAL A CA 16
ATOM 13005 C C . VAL A 1 52 ? 9.888 -4.984 -5.407 1.00 0.00 51 VAL A C 16
ATOM 13006 O O . VAL A 1 52 ? 10.939 -5.612 -5.526 1.00 0.00 51 VAL A O 16
ATOM 13019 N N . GLN A 1 53 ? 9.177 -4.917 -4.292 1.00 0.00 52 GLN A N 16
ATOM 13020 C CA . GLN A 1 53 ? 9.606 -5.607 -3.087 1.00 0.00 52 GLN A CA 16
ATOM 13021 C C . GLN A 1 53 ? 9.701 -7.112 -3.343 1.00 0.00 52 GLN A C 16
ATOM 13022 O O . GLN A 1 53 ? 10.705 -7.740 -3.005 1.00 0.00 52 GLN A O 16
ATOM 13036 N N . TYR A 1 54 ? 8.646 -7.647 -3.938 1.00 0.00 53 TYR A N 16
ATOM 13037 C CA . TYR A 1 54 ? 8.598 -9.067 -4.242 1.00 0.00 53 TYR A CA 16
ATOM 13038 C C . TYR A 1 54 ? 9.286 -9.365 -5.575 1.00 0.00 53 TYR A C 16
ATOM 13039 O O . TYR A 1 54 ? 8.899 -10.292 -6.286 1.00 0.00 53 TYR A O 16
ATOM 13057 N N . ALA A 1 2 ? 1.348 2.844 5.487 1.00 0.00 1 ALA A N 17
ATOM 13058 C CA . ALA A 1 2 ? 0.405 3.841 5.011 1.00 0.00 1 ALA A CA 17
ATOM 13059 C C . ALA A 1 2 ? -0.994 3.503 5.531 1.00 0.00 1 ALA A C 17
ATOM 13060 O O . ALA A 1 2 ? -1.572 4.263 6.307 1.00 0.00 1 ALA A O 17
ATOM 13067 N N . SER A 1 3 ? -1.497 2.362 5.083 1.00 0.00 2 SER A N 17
ATOM 13068 C CA . SER A 1 3 ? -2.817 1.915 5.493 1.00 0.00 2 SER A CA 17
ATOM 13069 C C . SER A 1 3 ? -3.072 0.496 4.977 1.00 0.00 2 SER A C 17
ATOM 13070 O O . SER A 1 3 ? -3.076 0.262 3.770 1.00 0.00 2 SER A O 17
ATOM 13078 N N . ARG A 1 4 ? -3.279 -0.413 5.919 1.00 0.00 3 ARG A N 17
ATOM 13079 C CA . ARG A 1 4 ? -3.533 -1.801 5.576 1.00 0.00 3 ARG A CA 17
ATOM 13080 C C . ARG A 1 4 ? -4.757 -1.907 4.664 1.00 0.00 3 ARG A C 17
ATOM 13081 O O . ARG A 1 4 ? -4.736 -2.634 3.673 1.00 0.00 3 ARG A O 17
ATOM 13102 N N . ARG A 1 5 ? -5.795 -1.170 5.035 1.00 0.00 4 ARG A N 17
ATOM 13103 C CA . ARG A 1 5 ? -7.027 -1.173 4.263 1.00 0.00 4 ARG A CA 17
ATOM 13104 C C . ARG A 1 5 ? -6.769 -0.640 2.851 1.00 0.00 4 ARG A C 17
ATOM 13105 O O . ARG A 1 5 ? -7.332 -1.145 1.882 1.00 0.00 4 ARG A O 17
ATOM 13126 N N . LEU A 1 6 ? -5.919 0.374 2.782 1.00 0.00 5 LEU A N 17
ATOM 13127 C CA . LEU A 1 6 ? -5.581 0.981 1.507 1.00 0.00 5 LEU A CA 17
ATOM 13128 C C . LEU A 1 6 ? -4.829 -0.037 0.646 1.00 0.00 5 LEU A C 17
ATOM 13129 O O . LEU A 1 6 ? -5.238 -0.330 -0.476 1.00 0.00 5 LEU A O 17
ATOM 13145 N N . LEU A 1 7 ? -3.742 -0.547 1.205 1.00 0.00 6 LEU A N 17
ATOM 13146 C CA . LEU A 1 7 ? -2.929 -1.526 0.503 1.00 0.00 6 LEU A CA 17
ATOM 13147 C C . LEU A 1 7 ? -3.802 -2.717 0.105 1.00 0.00 6 LEU A C 17
ATOM 13148 O O . LEU A 1 7 ? -3.492 -3.426 -0.851 1.00 0.00 6 LEU A O 17
ATOM 13164 N N . ALA A 1 8 ? -4.877 -2.899 0.858 1.00 0.00 7 ALA A N 17
ATOM 13165 C CA . ALA A 1 8 ? -5.798 -3.993 0.595 1.00 0.00 7 ALA A CA 17
ATOM 13166 C C . ALA A 1 8 ? -6.716 -3.611 -0.568 1.00 0.00 7 ALA A C 17
ATOM 13167 O O . ALA A 1 8 ? -6.800 -4.335 -1.559 1.00 0.00 7 ALA A O 17
ATOM 13174 N N . SER A 1 9 ? -7.381 -2.477 -0.408 1.00 0.00 8 SER A N 17
ATOM 13175 C CA . SER A 1 9 ? -8.290 -1.992 -1.433 1.00 0.00 8 SER A CA 17
ATOM 13176 C C . SER A 1 9 ? -7.541 -1.815 -2.755 1.00 0.00 8 SER A C 17
ATOM 13177 O O . SER A 1 9 ? -8.142 -1.880 -3.826 1.00 0.00 8 SER A O 17
ATOM 13185 N N . LEU A 1 10 ? -6.240 -1.597 -2.637 1.00 0.00 9 LEU A N 17
ATOM 13186 C CA . LEU A 1 10 ? -5.403 -1.410 -3.810 1.00 0.00 9 LEU A CA 17
ATOM 13187 C C . LEU A 1 10 ? -5.185 -2.760 -4.496 1.00 0.00 9 LEU A C 17
ATOM 13188 O O . LEU A 1 10 ? -5.009 -2.823 -5.711 1.00 0.00 9 LEU A O 17
ATOM 13204 N N . LEU A 1 11 ? -5.204 -3.809 -3.686 1.00 0.00 10 LEU A N 17
ATOM 13205 C CA . LEU A 1 11 ? -5.011 -5.155 -4.199 1.00 0.00 10 LEU A CA 17
ATOM 13206 C C . LEU A 1 11 ? -6.316 -5.649 -4.827 1.00 0.00 10 LEU A C 17
ATOM 13207 O O . LEU A 1 11 ? -6.311 -6.199 -5.926 1.00 0.00 10 LEU A O 17
ATOM 13223 N N . ARG A 1 12 ? -7.403 -5.435 -4.100 1.00 0.00 11 ARG A N 17
ATOM 13224 C CA . ARG A 1 12 ? -8.713 -5.851 -4.572 1.00 0.00 11 ARG A CA 17
ATOM 13225 C C . ARG A 1 12 ? -8.983 -5.276 -5.963 1.00 0.00 11 ARG A C 17
ATOM 13226 O O . ARG A 1 12 ? -9.577 -5.942 -6.809 1.00 0.00 11 ARG A O 17
ATOM 13247 N N . GLN A 1 13 ? -8.534 -4.045 -6.157 1.00 0.00 12 GLN A N 17
ATOM 13248 C CA . GLN A 1 13 ? -8.720 -3.373 -7.432 1.00 0.00 12 GLN A CA 17
ATOM 13249 C C . GLN A 1 13 ? -7.845 -4.020 -8.506 1.00 0.00 12 GLN A C 17
ATOM 13250 O O . GLN A 1 13 ? -8.244 -4.109 -9.667 1.00 0.00 12 GLN A O 17
ATOM 13264 N N . SER A 1 14 ? -6.667 -4.454 -8.082 1.00 0.00 13 SER A N 17
ATOM 13265 C CA . SER A 1 14 ? -5.732 -5.092 -8.993 1.00 0.00 13 SER A CA 17
ATOM 13266 C C . SER A 1 14 ? -6.157 -6.538 -9.255 1.00 0.00 13 SER A C 17
ATOM 13267 O O . SER A 1 14 ? -5.936 -7.067 -10.344 1.00 0.00 13 SER A O 17
ATOM 13275 N N . ALA A 1 15 ? -6.761 -7.136 -8.239 1.00 0.00 14 ALA A N 17
ATOM 13276 C CA . ALA A 1 15 ? -7.220 -8.511 -8.345 1.00 0.00 14 ALA A CA 17
ATOM 13277 C C . ALA A 1 15 ? -8.388 -8.579 -9.331 1.00 0.00 14 ALA A C 17
ATOM 13278 O O . ALA A 1 15 ? -8.394 -9.413 -10.235 1.00 0.00 14 ALA A O 17
ATOM 13285 N N . GLN A 1 16 ? -9.349 -7.691 -9.124 1.00 0.00 15 GLN A N 17
ATOM 13286 C CA . GLN A 1 16 ? -10.519 -7.640 -9.983 1.00 0.00 15 GLN A CA 17
ATOM 13287 C C . GLN A 1 16 ? -10.131 -7.150 -11.380 1.00 0.00 15 GLN A C 17
ATOM 13288 O O . GLN A 1 16 ? -10.908 -7.281 -12.325 1.00 0.00 15 GLN A O 17
ATOM 13302 N N . ARG A 1 17 ? -8.930 -6.598 -11.466 1.00 0.00 16 ARG A N 17
ATOM 13303 C CA . ARG A 1 17 ? -8.429 -6.089 -12.732 1.00 0.00 16 ARG A CA 17
ATOM 13304 C C . ARG A 1 17 ? -6.942 -6.413 -12.883 1.00 0.00 16 ARG A C 17
ATOM 13305 O O . ARG A 1 17 ? -6.101 -5.515 -12.848 1.00 0.00 16 ARG A O 17
ATOM 13326 N N . GLY A 1 18 ? -6.663 -7.697 -13.048 1.00 0.00 17 GLY A N 17
ATOM 13327 C CA . GLY A 1 18 ? -5.290 -8.150 -13.206 1.00 0.00 17 GLY A CA 17
ATOM 13328 C C . GLY A 1 18 ? -4.496 -7.194 -14.098 1.00 0.00 17 GLY A C 17
ATOM 13329 O O . GLY A 1 18 ? -3.313 -6.957 -13.860 1.00 0.00 17 GLY A O 17
ATOM 13333 N N . GLY A 1 19 ? -5.179 -6.671 -15.106 1.00 0.00 18 GLY A N 17
ATOM 13334 C CA . GLY A 1 19 ? -4.551 -5.746 -16.034 1.00 0.00 18 GLY A CA 17
ATOM 13335 C C . GLY A 1 19 ? -3.764 -4.668 -15.286 1.00 0.00 18 GLY A C 17
ATOM 13336 O O . GLY A 1 19 ? -2.541 -4.748 -15.181 1.00 0.00 18 GLY A O 17
ATOM 13340 N N . GLY A 1 20 ? -4.498 -3.684 -14.787 1.00 0.00 19 GLY A N 17
ATOM 13341 C CA . GLY A 1 20 ? -3.883 -2.592 -14.051 1.00 0.00 19 GLY A CA 17
ATOM 13342 C C . GLY A 1 20 ? -2.972 -1.764 -14.960 1.00 0.00 19 GLY A C 17
ATOM 13343 O O . GLY A 1 20 ? -1.899 -2.220 -15.351 1.00 0.00 19 GLY A O 17
ATOM 13347 N N . LEU A 1 21 ? -3.433 -0.561 -15.270 1.00 0.00 20 LEU A N 17
ATOM 13348 C CA . LEU A 1 21 ? -2.673 0.335 -16.124 1.00 0.00 20 LEU A CA 17
ATOM 13349 C C . LEU A 1 21 ? -1.493 0.907 -15.336 1.00 0.00 20 LEU A C 17
ATOM 13350 O O . LEU A 1 21 ? -0.381 0.997 -15.855 1.00 0.00 20 LEU A O 17
ATOM 13366 N N . ILE A 1 22 ? -1.774 1.277 -14.096 1.00 0.00 21 ILE A N 17
ATOM 13367 C CA . ILE A 1 22 ? -0.750 1.837 -13.231 1.00 0.00 21 ILE A CA 17
ATOM 13368 C C . ILE A 1 22 ? 0.249 0.740 -12.854 1.00 0.00 21 ILE A C 17
ATOM 13369 O O . ILE A 1 22 ? 1.305 1.024 -12.291 1.00 0.00 21 ILE A O 17
ATOM 13385 N N . SER A 1 23 ? -0.121 -0.489 -13.181 1.00 0.00 22 SER A N 17
ATOM 13386 C CA . SER A 1 23 ? 0.729 -1.630 -12.883 1.00 0.00 22 SER A CA 17
ATOM 13387 C C . SER A 1 23 ? 2.007 -1.563 -13.723 1.00 0.00 22 SER A C 17
ATOM 13388 O O . SER A 1 23 ? 3.007 -2.197 -13.390 1.00 0.00 22 SER A O 17
ATOM 13396 N N . ARG A 1 24 ? 1.932 -0.790 -14.797 1.00 0.00 23 ARG A N 17
ATOM 13397 C CA . ARG A 1 24 ? 3.070 -0.632 -15.686 1.00 0.00 23 ARG A CA 17
ATOM 13398 C C . ARG A 1 24 ? 3.374 0.851 -15.901 1.00 0.00 23 ARG A C 17
ATOM 13399 O O . ARG A 1 24 ? 4.490 1.303 -15.649 1.00 0.00 23 ARG A O 17
ATOM 13420 N N . SER A 1 25 ? 2.361 1.570 -16.365 1.00 0.00 24 SER A N 17
ATOM 13421 C CA . SER A 1 25 ? 2.507 2.993 -16.616 1.00 0.00 24 SER A CA 17
ATOM 13422 C C . SER A 1 25 ? 3.182 3.670 -15.422 1.00 0.00 24 SER A C 17
ATOM 13423 O O . SER A 1 25 ? 4.080 4.492 -15.597 1.00 0.00 24 SER A O 17
ATOM 13431 N N . LEU A 1 26 ? 2.725 3.299 -14.236 1.00 0.00 25 LEU A N 17
ATOM 13432 C CA . LEU A 1 26 ? 3.275 3.859 -13.013 1.00 0.00 25 LEU A CA 17
ATOM 13433 C C . LEU A 1 26 ? 4.519 3.066 -12.607 1.00 0.00 25 LEU A C 17
ATOM 13434 O O . LEU A 1 26 ? 5.372 3.571 -11.879 1.00 0.00 25 LEU A O 17
ATOM 13450 N N . GLY A 1 27 ? 4.583 1.836 -13.097 1.00 0.00 26 GLY A N 17
ATOM 13451 C CA . GLY A 1 27 ? 5.709 0.968 -12.795 1.00 0.00 26 GLY A CA 17
ATOM 13452 C C . GLY A 1 27 ? 6.889 1.258 -13.724 1.00 0.00 26 GLY A C 17
ATOM 13453 O O . GLY A 1 27 ? 7.856 0.498 -13.762 1.00 0.00 26 GLY A O 17
ATOM 13457 N N . ASN A 1 28 ? 6.773 2.359 -14.451 1.00 0.00 27 ASN A N 17
ATOM 13458 C CA . ASN A 1 28 ? 7.819 2.760 -15.377 1.00 0.00 27 ASN A CA 17
ATOM 13459 C C . ASN A 1 28 ? 9.047 3.213 -14.587 1.00 0.00 27 ASN A C 17
ATOM 13460 O O . ASN A 1 28 ? 10.145 3.302 -15.135 1.00 0.00 27 ASN A O 17
ATOM 13471 N N . SER A 1 29 ? 8.822 3.490 -13.310 1.00 0.00 28 SER A N 17
ATOM 13472 C CA . SER A 1 29 ? 9.897 3.932 -12.440 1.00 0.00 28 SER A CA 17
ATOM 13473 C C . SER A 1 29 ? 9.674 3.402 -11.022 1.00 0.00 28 SER A C 17
ATOM 13474 O O . SER A 1 29 ? 9.550 4.180 -10.077 1.00 0.00 28 SER A O 17
ATOM 13482 N N . ILE A 1 30 ? 9.630 2.081 -10.918 1.00 0.00 29 ILE A N 17
ATOM 13483 C CA . ILE A 1 30 ? 9.425 1.439 -9.632 1.00 0.00 29 ILE A CA 17
ATOM 13484 C C . ILE A 1 30 ? 10.759 1.361 -8.886 1.00 0.00 29 ILE A C 17
ATOM 13485 O O . ILE A 1 30 ? 10.855 1.782 -7.735 1.00 0.00 29 ILE A O 17
ATOM 13501 N N . PRO A 1 31 ? 11.780 0.805 -9.591 1.00 0.00 30 PRO A N 17
ATOM 13502 C CA . PRO A 1 31 ? 13.103 0.667 -9.008 1.00 0.00 30 PRO A CA 17
ATOM 13503 C C . PRO A 1 31 ? 13.825 2.016 -8.960 1.00 0.00 30 PRO A C 17
ATOM 13504 O O . PRO A 1 31 ? 14.968 2.096 -8.513 1.00 0.00 30 PRO A O 17
ATOM 13515 N N . LYS A 1 32 ? 13.127 3.040 -9.427 1.00 0.00 31 LYS A N 17
ATOM 13516 C CA . LYS A 1 32 ? 13.687 4.381 -9.443 1.00 0.00 31 LYS A CA 17
ATOM 13517 C C . LYS A 1 32 ? 13.295 5.108 -8.155 1.00 0.00 31 LYS A C 17
ATOM 13518 O O . LYS A 1 32 ? 13.433 6.327 -8.060 1.00 0.00 31 LYS A O 17
ATOM 13537 N N . SER A 1 33 ? 12.814 4.330 -7.197 1.00 0.00 32 SER A N 17
ATOM 13538 C CA . SER A 1 33 ? 12.401 4.885 -5.920 1.00 0.00 32 SER A CA 17
ATOM 13539 C C . SER A 1 33 ? 11.161 5.760 -6.105 1.00 0.00 32 SER A C 17
ATOM 13540 O O . SER A 1 33 ? 11.062 6.837 -5.519 1.00 0.00 32 SER A O 17
ATOM 13548 N N . ALA A 1 34 ? 10.244 5.265 -6.924 1.00 0.00 33 ALA A N 17
ATOM 13549 C CA . ALA A 1 34 ? 9.012 5.988 -7.194 1.00 0.00 33 ALA A CA 17
ATOM 13550 C C . ALA A 1 34 ? 9.351 7.355 -7.793 1.00 0.00 33 ALA A C 17
ATOM 13551 O O . ALA A 1 34 ? 8.710 8.354 -7.471 1.00 0.00 33 ALA A O 17
ATOM 13558 N N . SER A 1 35 ? 10.357 7.355 -8.655 1.00 0.00 34 SER A N 17
ATOM 13559 C CA . SER A 1 35 ? 10.788 8.583 -9.303 1.00 0.00 34 SER A CA 17
ATOM 13560 C C . SER A 1 35 ? 9.573 9.440 -9.661 1.00 0.00 34 SER A C 17
ATOM 13561 O O . SER A 1 35 ? 9.637 10.667 -9.609 1.00 0.00 34 SER A O 17
ATOM 13569 N N . ARG A 1 36 ? 8.493 8.760 -10.016 1.00 0.00 35 ARG A N 17
ATOM 13570 C CA . ARG A 1 36 ? 7.265 9.444 -10.383 1.00 0.00 35 ARG A CA 17
ATOM 13571 C C . ARG A 1 36 ? 6.114 8.990 -9.481 1.00 0.00 35 ARG A C 17
ATOM 13572 O O . ARG A 1 36 ? 5.236 8.246 -9.915 1.00 0.00 35 ARG A O 17
ATOM 13593 N N . ALA A 1 37 ? 6.157 9.457 -8.242 1.00 0.00 36 ALA A N 17
ATOM 13594 C CA . ALA A 1 37 ? 5.129 9.109 -7.275 1.00 0.00 36 ALA A CA 17
ATOM 13595 C C . ALA A 1 37 ? 4.248 10.331 -7.012 1.00 0.00 36 ALA A C 17
ATOM 13596 O O . ALA A 1 37 ? 4.209 10.844 -5.895 1.00 0.00 36 ALA A O 17
ATOM 13603 N N . SER A 1 38 ? 3.560 10.761 -8.059 1.00 0.00 37 SER A N 17
ATOM 13604 C CA . SER A 1 38 ? 2.680 11.913 -7.956 1.00 0.00 37 SER A CA 17
ATOM 13605 C C . SER A 1 38 ? 1.606 11.658 -6.896 1.00 0.00 37 SER A C 17
ATOM 13606 O O . SER A 1 38 ? 1.639 10.640 -6.206 1.00 0.00 37 SER A O 17
ATOM 13614 N N . SER A 1 39 ? 0.681 12.600 -6.799 1.00 0.00 38 SER A N 17
ATOM 13615 C CA . SER A 1 39 ? -0.400 12.491 -5.835 1.00 0.00 38 SER A CA 17
ATOM 13616 C C . SER A 1 39 ? -1.277 11.281 -6.166 1.00 0.00 38 SER A C 17
ATOM 13617 O O . SER A 1 39 ? -1.937 10.728 -5.288 1.00 0.00 38 SER A O 17
ATOM 13625 N N . ARG A 1 40 ? -1.257 10.907 -7.437 1.00 0.00 39 ARG A N 17
ATOM 13626 C CA . ARG A 1 40 ? -2.041 9.774 -7.896 1.00 0.00 39 ARG A CA 17
ATOM 13627 C C . ARG A 1 40 ? -1.212 8.490 -7.826 1.00 0.00 39 ARG A C 17
ATOM 13628 O O . ARG A 1 40 ? -1.648 7.439 -8.293 1.00 0.00 39 ARG A O 17
ATOM 13649 N N . ALA A 1 41 ? -0.031 8.618 -7.239 1.00 0.00 40 ALA A N 17
ATOM 13650 C CA . ALA A 1 41 ? 0.863 7.482 -7.102 1.00 0.00 40 ALA A CA 17
ATOM 13651 C C . ALA A 1 41 ? 1.068 7.176 -5.616 1.00 0.00 40 ALA A C 17
ATOM 13652 O O . ALA A 1 41 ? 1.823 6.271 -5.263 1.00 0.00 40 ALA A O 17
ATOM 13659 N N . SER A 1 42 ? 0.382 7.947 -4.786 1.00 0.00 41 SER A N 17
ATOM 13660 C CA . SER A 1 42 ? 0.479 7.771 -3.347 1.00 0.00 41 SER A CA 17
ATOM 13661 C C . SER A 1 42 ? -0.270 6.505 -2.924 1.00 0.00 41 SER A C 17
ATOM 13662 O O . SER A 1 42 ? 0.282 5.661 -2.219 1.00 0.00 41 SER A O 17
ATOM 13670 N N . PRO A 1 43 ? -1.546 6.412 -3.383 1.00 0.00 42 PRO A N 17
ATOM 13671 C CA . PRO A 1 43 ? -2.375 5.263 -3.060 1.00 0.00 42 PRO A CA 17
ATOM 13672 C C . PRO A 1 43 ? -1.955 4.037 -3.873 1.00 0.00 42 PRO A C 17
ATOM 13673 O O . PRO A 1 43 ? -2.045 2.908 -3.392 1.00 0.00 42 PRO A O 17
ATOM 13684 N N . LYS A 1 44 ? -1.507 4.300 -5.091 1.00 0.00 43 LYS A N 17
ATOM 13685 C CA . LYS A 1 44 ? -1.073 3.232 -5.975 1.00 0.00 43 LYS A CA 17
ATOM 13686 C C . LYS A 1 44 ? 0.391 2.898 -5.685 1.00 0.00 43 LYS A C 17
ATOM 13687 O O . LYS A 1 44 ? 0.839 1.781 -5.940 1.00 0.00 43 LYS A O 17
ATOM 13706 N N . GLY A 1 45 ? 1.097 3.886 -5.154 1.00 0.00 44 GLY A N 17
ATOM 13707 C CA . GLY A 1 45 ? 2.501 3.711 -4.826 1.00 0.00 44 GLY A CA 17
ATOM 13708 C C . GLY A 1 45 ? 2.702 2.509 -3.900 1.00 0.00 44 GLY A C 17
ATOM 13709 O O . GLY A 1 45 ? 3.579 1.681 -4.133 1.00 0.00 44 GLY A O 17
ATOM 13713 N N . PHE A 1 46 ? 1.873 2.455 -2.867 1.00 0.00 45 PHE A N 17
ATOM 13714 C CA . PHE A 1 46 ? 1.948 1.369 -1.904 1.00 0.00 45 PHE A CA 17
ATOM 13715 C C . PHE A 1 46 ? 1.907 0.010 -2.607 1.00 0.00 45 PHE A C 17
ATOM 13716 O O . PHE A 1 46 ? 2.635 -0.908 -2.233 1.00 0.00 45 PHE A O 17
ATOM 13733 N N . LEU A 1 47 ? 1.046 -0.075 -3.610 1.00 0.00 46 LEU A N 17
ATOM 13734 C CA . LEU A 1 47 ? 0.901 -1.307 -4.368 1.00 0.00 46 LEU A CA 17
ATOM 13735 C C . LEU A 1 47 ? 1.955 -1.347 -5.475 1.00 0.00 46 LEU A C 17
ATOM 13736 O O . LEU A 1 47 ? 2.218 -2.403 -6.049 1.00 0.00 46 LEU A O 17
ATOM 13752 N N . LEU A 1 48 ? 2.531 -0.185 -5.742 1.00 0.00 47 LEU A N 17
ATOM 13753 C CA . LEU A 1 48 ? 3.553 -0.074 -6.771 1.00 0.00 47 LEU A CA 17
ATOM 13754 C C . LEU A 1 48 ? 4.914 -0.433 -6.173 1.00 0.00 47 LEU A C 17
ATOM 13755 O O . LEU A 1 48 ? 5.789 -0.941 -6.872 1.00 0.00 47 LEU A O 17
ATOM 13771 N N . ASN A 1 49 ? 5.052 -0.153 -4.885 1.00 0.00 48 ASN A N 17
ATOM 13772 C CA . ASN A 1 49 ? 6.292 -0.439 -4.184 1.00 0.00 48 ASN A CA 17
ATOM 13773 C C . ASN A 1 49 ? 6.314 -1.913 -3.778 1.00 0.00 48 ASN A C 17
ATOM 13774 O O . ASN A 1 49 ? 7.378 -2.529 -3.721 1.00 0.00 48 ASN A O 17
ATOM 13785 N N . ARG A 1 50 ? 5.128 -2.437 -3.505 1.00 0.00 49 ARG A N 17
ATOM 13786 C CA . ARG A 1 50 ? 4.998 -3.828 -3.105 1.00 0.00 49 ARG A CA 17
ATOM 13787 C C . ARG A 1 50 ? 5.179 -4.748 -4.315 1.00 0.00 49 ARG A C 17
ATOM 13788 O O . ARG A 1 50 ? 5.321 -5.960 -4.162 1.00 0.00 49 ARG A O 17
ATOM 13809 N N . ALA A 1 51 ? 5.166 -4.136 -5.490 1.00 0.00 50 ALA A N 17
ATOM 13810 C CA . ALA A 1 51 ? 5.327 -4.884 -6.725 1.00 0.00 50 ALA A CA 17
ATOM 13811 C C . ALA A 1 51 ? 6.809 -5.203 -6.934 1.00 0.00 50 ALA A C 17
ATOM 13812 O O . ALA A 1 51 ? 7.153 -6.281 -7.416 1.00 0.00 50 ALA A O 17
ATOM 13819 N N . VAL A 1 52 ? 7.646 -4.246 -6.562 1.00 0.00 51 VAL A N 17
ATOM 13820 C CA . VAL A 1 52 ? 9.082 -4.412 -6.702 1.00 0.00 51 VAL A CA 17
ATOM 13821 C C . VAL A 1 52 ? 9.578 -5.428 -5.671 1.00 0.00 51 VAL A C 17
ATOM 13822 O O . VAL A 1 52 ? 10.167 -6.446 -6.032 1.00 0.00 51 VAL A O 17
ATOM 13835 N N . GLN A 1 53 ? 9.321 -5.116 -4.410 1.00 0.00 52 GLN A N 17
ATOM 13836 C CA . GLN A 1 53 ? 9.733 -5.989 -3.324 1.00 0.00 52 GLN A CA 17
ATOM 13837 C C . GLN A 1 53 ? 9.510 -7.454 -3.707 1.00 0.00 52 GLN A C 17
ATOM 13838 O O . GLN A 1 53 ? 10.360 -8.303 -3.445 1.00 0.00 52 GLN A O 17
ATOM 13852 N N . TYR A 1 54 ? 8.364 -7.704 -4.321 1.00 0.00 53 TYR A N 17
ATOM 13853 C CA . TYR A 1 54 ? 8.018 -9.051 -4.743 1.00 0.00 53 TYR A CA 17
ATOM 13854 C C . TYR A 1 54 ? 8.615 -9.365 -6.116 1.00 0.00 53 TYR A C 17
ATOM 13855 O O . TYR A 1 54 ? 8.974 -10.508 -6.393 1.00 0.00 53 TYR A O 17
ATOM 13873 N N . ALA A 1 2 ? -0.510 2.774 1.479 1.00 0.00 1 ALA A N 18
ATOM 13874 C CA . ALA A 1 2 ? -0.519 3.679 2.615 1.00 0.00 1 ALA A CA 18
ATOM 13875 C C . ALA A 1 2 ? -0.805 2.887 3.892 1.00 0.00 1 ALA A C 18
ATOM 13876 O O . ALA A 1 2 ? -0.014 2.913 4.833 1.00 0.00 1 ALA A O 18
ATOM 13883 N N . SER A 1 3 ? -1.939 2.200 3.882 1.00 0.00 2 SER A N 18
ATOM 13884 C CA . SER A 1 3 ? -2.340 1.401 5.028 1.00 0.00 2 SER A CA 18
ATOM 13885 C C . SER A 1 3 ? -2.653 -0.029 4.585 1.00 0.00 2 SER A C 18
ATOM 13886 O O . SER A 1 3 ? -2.894 -0.278 3.404 1.00 0.00 2 SER A O 18
ATOM 13894 N N . ARG A 1 4 ? -2.641 -0.932 5.553 1.00 0.00 3 ARG A N 18
ATOM 13895 C CA . ARG A 1 4 ? -2.921 -2.330 5.278 1.00 0.00 3 ARG A CA 18
ATOM 13896 C C . ARG A 1 4 ? -4.152 -2.458 4.378 1.00 0.00 3 ARG A C 18
ATOM 13897 O O . ARG A 1 4 ? -4.041 -2.860 3.221 1.00 0.00 3 ARG A O 18
ATOM 13918 N N . ARG A 1 5 ? -5.297 -2.108 4.944 1.00 0.00 4 ARG A N 18
ATOM 13919 C CA . ARG A 1 5 ? -6.548 -2.178 4.208 1.00 0.00 4 ARG A CA 18
ATOM 13920 C C . ARG A 1 5 ? -6.395 -1.516 2.837 1.00 0.00 4 ARG A C 18
ATOM 13921 O O . ARG A 1 5 ? -6.942 -1.997 1.847 1.00 0.00 4 ARG A O 18
ATOM 13942 N N . LEU A 1 6 ? -5.647 -0.422 2.824 1.00 0.00 5 LEU A N 18
ATOM 13943 C CA . LEU A 1 6 ? -5.415 0.311 1.592 1.00 0.00 5 LEU A CA 18
ATOM 13944 C C . LEU A 1 6 ? -4.862 -0.643 0.532 1.00 0.00 5 LEU A C 18
ATOM 13945 O O . LEU A 1 6 ? -5.591 -1.082 -0.356 1.00 0.00 5 LEU A O 18
ATOM 13961 N N . LEU A 1 7 ? -3.576 -0.939 0.661 1.00 0.00 6 LEU A N 18
ATOM 13962 C CA . LEU A 1 7 ? -2.916 -1.833 -0.274 1.00 0.00 6 LEU A CA 18
ATOM 13963 C C . LEU A 1 7 ? -3.829 -3.028 -0.562 1.00 0.00 6 LEU A C 18
ATOM 13964 O O . LEU A 1 7 ? -3.764 -3.619 -1.639 1.00 0.00 6 LEU A O 18
ATOM 13980 N N . ALA A 1 8 ? -4.659 -3.347 0.421 1.00 0.00 7 ALA A N 18
ATOM 13981 C CA . ALA A 1 8 ? -5.583 -4.460 0.287 1.00 0.00 7 ALA A CA 18
ATOM 13982 C C . ALA A 1 8 ? -6.684 -4.086 -0.708 1.00 0.00 7 ALA A C 18
ATOM 13983 O O . ALA A 1 8 ? -6.874 -4.768 -1.713 1.00 0.00 7 ALA A O 18
ATOM 13990 N N . SER A 1 9 ? -7.380 -3.003 -0.393 1.00 0.00 8 SER A N 18
ATOM 13991 C CA . SER A 1 9 ? -8.456 -2.531 -1.248 1.00 0.00 8 SER A CA 18
ATOM 13992 C C . SER A 1 9 ? -7.909 -2.181 -2.632 1.00 0.00 8 SER A C 18
ATOM 13993 O O . SER A 1 9 ? -8.647 -2.192 -3.616 1.00 0.00 8 SER A O 18
ATOM 14001 N N . LEU A 1 10 ? -6.620 -1.878 -2.667 1.00 0.00 9 LEU A N 18
ATOM 14002 C CA . LEU A 1 10 ? -5.965 -1.526 -3.915 1.00 0.00 9 LEU A CA 18
ATOM 14003 C C . LEU A 1 10 ? -5.826 -2.777 -4.783 1.00 0.00 9 LEU A C 18
ATOM 14004 O O . LEU A 1 10 ? -5.773 -2.684 -6.008 1.00 0.00 9 LEU A O 18
ATOM 14020 N N . LEU A 1 11 ? -5.771 -3.919 -4.114 1.00 0.00 10 LEU A N 18
ATOM 14021 C CA . LEU A 1 11 ? -5.638 -5.188 -4.810 1.00 0.00 10 LEU A CA 18
ATOM 14022 C C . LEU A 1 11 ? -7.023 -5.675 -5.243 1.00 0.00 10 LEU A C 18
ATOM 14023 O O . LEU A 1 11 ? -7.205 -6.110 -6.378 1.00 0.00 10 LEU A O 18
ATOM 14039 N N . ARG A 1 12 ? -7.963 -5.586 -4.314 1.00 0.00 11 ARG A N 18
ATOM 14040 C CA . ARG A 1 12 ? -9.325 -6.012 -4.583 1.00 0.00 11 ARG A CA 18
ATOM 14041 C C . ARG A 1 12 ? -9.899 -5.233 -5.769 1.00 0.00 11 ARG A C 18
ATOM 14042 O O . ARG A 1 12 ? -10.652 -5.783 -6.571 1.00 0.00 11 ARG A O 18
ATOM 14063 N N . GLN A 1 13 ? -9.523 -3.965 -5.841 1.00 0.00 12 GLN A N 18
ATOM 14064 C CA . GLN A 1 13 ? -9.991 -3.106 -6.914 1.00 0.00 12 GLN A CA 18
ATOM 14065 C C . GLN A 1 13 ? -9.306 -3.479 -8.231 1.00 0.00 12 GLN A C 18
ATOM 14066 O O . GLN A 1 13 ? -9.903 -3.361 -9.300 1.00 0.00 12 GLN A O 18
ATOM 14080 N N . SER A 1 14 ? -8.064 -3.923 -8.109 1.00 0.00 13 SER A N 18
ATOM 14081 C CA . SER A 1 14 ? -7.292 -4.316 -9.276 1.00 0.00 13 SER A CA 18
ATOM 14082 C C . SER A 1 14 ? -7.724 -5.705 -9.747 1.00 0.00 13 SER A C 18
ATOM 14083 O O . SER A 1 14 ? -7.712 -5.992 -10.942 1.00 0.00 13 SER A O 18
ATOM 14091 N N . ALA A 1 15 ? -8.095 -6.533 -8.780 1.00 0.00 14 ALA A N 18
ATOM 14092 C CA . ALA A 1 15 ? -8.529 -7.886 -9.080 1.00 0.00 14 ALA A CA 18
ATOM 14093 C C . ALA A 1 15 ? -9.895 -7.839 -9.769 1.00 0.00 14 ALA A C 18
ATOM 14094 O O . ALA A 1 15 ? -10.131 -8.556 -10.739 1.00 0.00 14 ALA A O 18
ATOM 14101 N N . GLN A 1 16 ? -10.760 -6.986 -9.237 1.00 0.00 15 GLN A N 18
ATOM 14102 C CA . GLN A 1 16 ? -12.096 -6.835 -9.788 1.00 0.00 15 GLN A CA 18
ATOM 14103 C C . GLN A 1 16 ? -12.047 -6.030 -11.088 1.00 0.00 15 GLN A C 18
ATOM 14104 O O . GLN A 1 16 ? -13.029 -5.974 -11.826 1.00 0.00 15 GLN A O 18
ATOM 14118 N N . ARG A 1 17 ? -10.892 -5.427 -11.330 1.00 0.00 16 ARG A N 18
ATOM 14119 C CA . ARG A 1 17 ? -10.701 -4.627 -12.528 1.00 0.00 16 ARG A CA 18
ATOM 14120 C C . ARG A 1 17 ? -10.969 -5.471 -13.776 1.00 0.00 16 ARG A C 18
ATOM 14121 O O . ARG A 1 17 ? -11.466 -4.960 -14.779 1.00 0.00 16 ARG A O 18
ATOM 14142 N N . GLY A 1 18 ? -10.626 -6.746 -13.674 1.00 0.00 17 GLY A N 18
ATOM 14143 C CA . GLY A 1 18 ? -10.823 -7.664 -14.783 1.00 0.00 17 GLY A CA 18
ATOM 14144 C C . GLY A 1 18 ? -9.723 -7.500 -15.833 1.00 0.00 17 GLY A C 18
ATOM 14145 O O . GLY A 1 18 ? -9.080 -8.476 -16.222 1.00 0.00 17 GLY A O 18
ATOM 14149 N N . GLY A 1 19 ? -9.538 -6.261 -16.263 1.00 0.00 18 GLY A N 18
ATOM 14150 C CA . GLY A 1 19 ? -8.526 -5.957 -17.259 1.00 0.00 18 GLY A CA 18
ATOM 14151 C C . GLY A 1 19 ? -7.123 -6.251 -16.725 1.00 0.00 18 GLY A C 18
ATOM 14152 O O . GLY A 1 19 ? -6.397 -7.066 -17.290 1.00 0.00 18 GLY A O 18
ATOM 14156 N N . GLY A 1 20 ? -6.784 -5.569 -15.639 1.00 0.00 19 GLY A N 18
ATOM 14157 C CA . GLY A 1 20 ? -5.481 -5.747 -15.021 1.00 0.00 19 GLY A CA 18
ATOM 14158 C C . GLY A 1 20 ? -5.070 -4.497 -14.240 1.00 0.00 19 GLY A C 18
ATOM 14159 O O . GLY A 1 20 ? -5.392 -4.366 -13.060 1.00 0.00 19 GLY A O 18
ATOM 14163 N N . LEU A 1 21 ? -4.364 -3.613 -14.929 1.00 0.00 20 LEU A N 18
ATOM 14164 C CA . LEU A 1 21 ? -3.906 -2.379 -14.314 1.00 0.00 20 LEU A CA 18
ATOM 14165 C C . LEU A 1 21 ? -2.872 -2.706 -13.234 1.00 0.00 20 LEU A C 18
ATOM 14166 O O . LEU A 1 21 ? -2.697 -1.941 -12.286 1.00 0.00 20 LEU A O 18
ATOM 14182 N N . ILE A 1 22 ? -2.216 -3.842 -13.413 1.00 0.00 21 ILE A N 18
ATOM 14183 C CA . ILE A 1 22 ? -1.205 -4.280 -12.465 1.00 0.00 21 ILE A CA 18
ATOM 14184 C C . ILE A 1 22 ? -0.289 -5.304 -13.139 1.00 0.00 21 ILE A C 18
ATOM 14185 O O . ILE A 1 22 ? 0.931 -5.236 -13.002 1.00 0.00 21 ILE A O 18
ATOM 14201 N N . SER A 1 23 ? -0.914 -6.230 -13.851 1.00 0.00 22 SER A N 18
ATOM 14202 C CA . SER A 1 23 ? -0.171 -7.268 -14.547 1.00 0.00 22 SER A CA 18
ATOM 14203 C C . SER A 1 23 ? 1.101 -6.678 -15.159 1.00 0.00 22 SER A C 18
ATOM 14204 O O . SER A 1 23 ? 2.208 -7.090 -14.816 1.00 0.00 22 SER A O 18
ATOM 14212 N N . ARG A 1 24 ? 0.900 -5.723 -16.056 1.00 0.00 23 ARG A N 18
ATOM 14213 C CA . ARG A 1 24 ? 2.017 -5.073 -16.720 1.00 0.00 23 ARG A CA 18
ATOM 14214 C C . ARG A 1 24 ? 1.595 -3.700 -17.247 1.00 0.00 23 ARG A C 18
ATOM 14215 O O . ARG A 1 24 ? 2.166 -3.200 -18.215 1.00 0.00 23 ARG A O 18
ATOM 14236 N N . SER A 1 25 ? 0.599 -3.129 -16.586 1.00 0.00 24 SER A N 18
ATOM 14237 C CA . SER A 1 25 ? 0.094 -1.823 -16.976 1.00 0.00 24 SER A CA 18
ATOM 14238 C C . SER A 1 25 ? 1.074 -0.732 -16.540 1.00 0.00 24 SER A C 18
ATOM 14239 O O . SER A 1 25 ? 2.043 -0.446 -17.243 1.00 0.00 24 SER A O 18
ATOM 14247 N N . LEU A 1 26 ? 0.788 -0.152 -15.384 1.00 0.00 25 LEU A N 18
ATOM 14248 C CA . LEU A 1 26 ? 1.633 0.902 -14.847 1.00 0.00 25 LEU A CA 18
ATOM 14249 C C . LEU A 1 26 ? 2.805 0.274 -14.089 1.00 0.00 25 LEU A C 18
ATOM 14250 O O . LEU A 1 26 ? 3.576 0.977 -13.440 1.00 0.00 25 LEU A O 18
ATOM 14266 N N . GLY A 1 27 ? 2.900 -1.043 -14.198 1.00 0.00 26 GLY A N 18
ATOM 14267 C CA . GLY A 1 27 ? 3.964 -1.773 -13.532 1.00 0.00 26 GLY A CA 18
ATOM 14268 C C . GLY A 1 27 ? 5.223 -1.823 -14.401 1.00 0.00 26 GLY A C 18
ATOM 14269 O O . GLY A 1 27 ? 6.339 -1.753 -13.888 1.00 0.00 26 GLY A O 18
ATOM 14273 N N . ASN A 1 28 ? 5.001 -1.943 -15.701 1.00 0.00 27 ASN A N 18
ATOM 14274 C CA . ASN A 1 28 ? 6.103 -2.003 -16.646 1.00 0.00 27 ASN A CA 18
ATOM 14275 C C . ASN A 1 28 ? 7.148 -0.950 -16.272 1.00 0.00 27 ASN A C 18
ATOM 14276 O O . ASN A 1 28 ? 8.330 -1.110 -16.572 1.00 0.00 27 ASN A O 18
ATOM 14287 N N . SER A 1 29 ? 6.674 0.103 -15.622 1.00 0.00 28 SER A N 18
ATOM 14288 C CA . SER A 1 29 ? 7.553 1.181 -15.204 1.00 0.00 28 SER A CA 18
ATOM 14289 C C . SER A 1 29 ? 6.957 1.901 -13.992 1.00 0.00 28 SER A C 18
ATOM 14290 O O . SER A 1 29 ? 6.302 2.933 -14.138 1.00 0.00 28 SER A O 18
ATOM 14298 N N . ILE A 1 30 ? 7.206 1.331 -12.823 1.00 0.00 29 ILE A N 18
ATOM 14299 C CA . ILE A 1 30 ? 6.702 1.906 -11.587 1.00 0.00 29 ILE A CA 18
ATOM 14300 C C . ILE A 1 30 ? 7.541 3.132 -11.221 1.00 0.00 29 ILE A C 18
ATOM 14301 O O . ILE A 1 30 ? 7.006 4.137 -10.757 1.00 0.00 29 ILE A O 18
ATOM 14317 N N . PRO A 1 31 ? 8.875 3.005 -11.450 1.00 0.00 30 PRO A N 18
ATOM 14318 C CA . PRO A 1 31 ? 9.793 4.091 -11.149 1.00 0.00 30 PRO A CA 18
ATOM 14319 C C . PRO A 1 31 ? 9.685 5.204 -12.193 1.00 0.00 30 PRO A C 18
ATOM 14320 O O . PRO A 1 31 ? 10.225 6.293 -12.002 1.00 0.00 30 PRO A O 18
ATOM 14331 N N . LYS A 1 32 ? 8.984 4.893 -13.274 1.00 0.00 31 LYS A N 18
ATOM 14332 C CA . LYS A 1 32 ? 8.798 5.854 -14.347 1.00 0.00 31 LYS A CA 18
ATOM 14333 C C . LYS A 1 32 ? 7.323 6.258 -14.415 1.00 0.00 31 LYS A C 18
ATOM 14334 O O . LYS A 1 32 ? 6.939 7.078 -15.247 1.00 0.00 31 LYS A O 18
ATOM 14353 N N . SER A 1 33 ? 6.538 5.664 -13.528 1.00 0.00 32 SER A N 18
ATOM 14354 C CA . SER A 1 33 ? 5.116 5.952 -13.477 1.00 0.00 32 SER A CA 18
ATOM 14355 C C . SER A 1 33 ? 4.854 7.134 -12.542 1.00 0.00 32 SER A C 18
ATOM 14356 O O . SER A 1 33 ? 3.949 7.931 -12.781 1.00 0.00 32 SER A O 18
ATOM 14364 N N . ALA A 1 34 ? 5.664 7.210 -11.497 1.00 0.00 33 ALA A N 18
ATOM 14365 C CA . ALA A 1 34 ? 5.532 8.282 -10.524 1.00 0.00 33 ALA A CA 18
ATOM 14366 C C . ALA A 1 34 ? 5.736 9.628 -11.224 1.00 0.00 33 ALA A C 18
ATOM 14367 O O . ALA A 1 34 ? 5.396 10.674 -10.674 1.00 0.00 33 ALA A O 18
ATOM 14374 N N . SER A 1 35 ? 6.288 9.556 -12.425 1.00 0.00 34 SER A N 18
ATOM 14375 C CA . SER A 1 35 ? 6.541 10.755 -13.206 1.00 0.00 34 SER A CA 18
ATOM 14376 C C . SER A 1 35 ? 5.341 11.054 -14.108 1.00 0.00 34 SER A C 18
ATOM 14377 O O . SER A 1 35 ? 5.117 12.203 -14.487 1.00 0.00 34 SER A O 18
ATOM 14385 N N . ARG A 1 36 ? 4.604 10.001 -14.426 1.00 0.00 35 ARG A N 18
ATOM 14386 C CA . ARG A 1 36 ? 3.433 10.135 -15.277 1.00 0.00 35 ARG A CA 18
ATOM 14387 C C . ARG A 1 36 ? 2.180 9.671 -14.533 1.00 0.00 35 ARG A C 18
ATOM 14388 O O . ARG A 1 36 ? 1.508 8.737 -14.967 1.00 0.00 35 ARG A O 18
ATOM 14409 N N . ALA A 1 37 ? 1.903 10.345 -13.427 1.00 0.00 36 ALA A N 18
ATOM 14410 C CA . ALA A 1 37 ? 0.742 10.012 -12.619 1.00 0.00 36 ALA A CA 18
ATOM 14411 C C . ALA A 1 37 ? 0.615 11.022 -11.477 1.00 0.00 36 ALA A C 18
ATOM 14412 O O . ALA A 1 37 ? 0.056 12.104 -11.659 1.00 0.00 36 ALA A O 18
ATOM 14419 N N . SER A 1 38 ? 1.143 10.635 -10.325 1.00 0.00 37 SER A N 18
ATOM 14420 C CA . SER A 1 38 ? 1.094 11.494 -9.154 1.00 0.00 37 SER A CA 18
ATOM 14421 C C . SER A 1 38 ? -0.359 11.719 -8.729 1.00 0.00 37 SER A C 18
ATOM 14422 O O . SER A 1 38 ? -0.744 12.837 -8.391 1.00 0.00 37 SER A O 18
ATOM 14430 N N . SER A 1 39 ? -1.124 10.638 -8.759 1.00 0.00 38 SER A N 18
ATOM 14431 C CA . SER A 1 39 ? -2.525 10.704 -8.381 1.00 0.00 38 SER A CA 18
ATOM 14432 C C . SER A 1 39 ? -3.166 9.320 -8.504 1.00 0.00 38 SER A C 18
ATOM 14433 O O . SER A 1 39 ? -3.958 8.920 -7.653 1.00 0.00 38 SER A O 18
ATOM 14441 N N . ARG A 1 40 ? -2.800 8.626 -9.572 1.00 0.00 39 ARG A N 18
ATOM 14442 C CA . ARG A 1 40 ? -3.328 7.296 -9.818 1.00 0.00 39 ARG A CA 18
ATOM 14443 C C . ARG A 1 40 ? -2.302 6.234 -9.417 1.00 0.00 39 ARG A C 18
ATOM 14444 O O . ARG A 1 40 ? -2.669 5.140 -8.991 1.00 0.00 39 ARG A O 18
ATOM 14465 N N . ALA A 1 41 ? -1.036 6.594 -9.568 1.00 0.00 40 ALA A N 18
ATOM 14466 C CA . ALA A 1 41 ? 0.046 5.686 -9.227 1.00 0.00 40 ALA A CA 18
ATOM 14467 C C . ALA A 1 41 ? 0.488 5.945 -7.785 1.00 0.00 40 ALA A C 18
ATOM 14468 O O . ALA A 1 41 ? 1.386 5.275 -7.278 1.00 0.00 40 ALA A O 18
ATOM 14475 N N . SER A 1 42 ? -0.162 6.919 -7.167 1.00 0.00 41 SER A N 18
ATOM 14476 C CA . SER A 1 42 ? 0.151 7.275 -5.793 1.00 0.00 41 SER A CA 18
ATOM 14477 C C . SER A 1 42 ? -0.397 6.213 -4.838 1.00 0.00 41 SER A C 18
ATOM 14478 O O . SER A 1 42 ? 0.331 5.699 -3.991 1.00 0.00 41 SER A O 18
ATOM 14486 N N . PRO A 1 43 ? -1.710 5.908 -5.012 1.00 0.00 42 PRO A N 18
ATOM 14487 C CA . PRO A 1 43 ? -2.365 4.916 -4.176 1.00 0.00 42 PRO A CA 18
ATOM 14488 C C . PRO A 1 43 ? -1.949 3.500 -4.576 1.00 0.00 42 PRO A C 18
ATOM 14489 O O . PRO A 1 43 ? -1.877 2.608 -3.732 1.00 0.00 42 PRO A O 18
ATOM 14500 N N . LYS A 1 44 ? -1.682 3.337 -5.864 1.00 0.00 43 LYS A N 18
ATOM 14501 C CA . LYS A 1 44 ? -1.273 2.044 -6.386 1.00 0.00 43 LYS A CA 18
ATOM 14502 C C . LYS A 1 44 ? 0.241 1.888 -6.222 1.00 0.00 43 LYS A C 18
ATOM 14503 O O . LYS A 1 44 ? 0.735 0.780 -6.021 1.00 0.00 43 LYS A O 18
ATOM 14522 N N . GLY A 1 45 ? 0.932 3.014 -6.314 1.00 0.00 44 GLY A N 18
ATOM 14523 C CA . GLY A 1 45 ? 2.378 3.017 -6.179 1.00 0.00 44 GLY A CA 18
ATOM 14524 C C . GLY A 1 45 ? 2.818 2.183 -4.973 1.00 0.00 44 GLY A C 18
ATOM 14525 O O . GLY A 1 45 ? 3.640 1.278 -5.106 1.00 0.00 44 GLY A O 18
ATOM 14529 N N . PHE A 1 46 ? 2.251 2.519 -3.824 1.00 0.00 45 PHE A N 18
ATOM 14530 C CA . PHE A 1 46 ? 2.574 1.814 -2.595 1.00 0.00 45 PHE A CA 18
ATOM 14531 C C . PHE A 1 46 ? 2.586 0.300 -2.820 1.00 0.00 45 PHE A C 18
ATOM 14532 O O . PHE A 1 46 ? 3.366 -0.417 -2.195 1.00 0.00 45 PHE A O 18
ATOM 14549 N N . LEU A 1 47 ? 1.712 -0.140 -3.713 1.00 0.00 46 LEU A N 18
ATOM 14550 C CA . LEU A 1 47 ? 1.613 -1.556 -4.028 1.00 0.00 46 LEU A CA 18
ATOM 14551 C C . LEU A 1 47 ? 2.689 -1.923 -5.053 1.00 0.00 46 LEU A C 18
ATOM 14552 O O . LEU A 1 47 ? 3.229 -3.028 -5.022 1.00 0.00 46 LEU A O 18
ATOM 14568 N N . LEU A 1 48 ? 2.967 -0.975 -5.936 1.00 0.00 47 LEU A N 18
ATOM 14569 C CA . LEU A 1 48 ? 3.968 -1.185 -6.967 1.00 0.00 47 LEU A CA 18
ATOM 14570 C C . LEU A 1 48 ? 5.357 -1.212 -6.326 1.00 0.00 47 LEU A C 18
ATOM 14571 O O . LEU A 1 48 ? 6.219 -1.989 -6.736 1.00 0.00 47 LEU A O 18
ATOM 14587 N N . ASN A 1 49 ? 5.531 -0.353 -5.332 1.00 0.00 48 ASN A N 18
ATOM 14588 C CA . ASN A 1 49 ? 6.801 -0.268 -4.631 1.00 0.00 48 ASN A CA 18
ATOM 14589 C C . ASN A 1 49 ? 7.123 -1.625 -4.002 1.00 0.00 48 ASN A C 18
ATOM 14590 O O . ASN A 1 49 ? 8.257 -2.095 -4.078 1.00 0.00 48 ASN A O 18
ATOM 14601 N N . ARG A 1 50 ? 6.105 -2.216 -3.394 1.00 0.00 49 ARG A N 18
ATOM 14602 C CA . ARG A 1 50 ? 6.266 -3.509 -2.752 1.00 0.00 49 ARG A CA 18
ATOM 14603 C C . ARG A 1 50 ? 6.549 -4.590 -3.798 1.00 0.00 49 ARG A C 18
ATOM 14604 O O . ARG A 1 50 ? 7.177 -5.603 -3.494 1.00 0.00 49 ARG A O 18
ATOM 14625 N N . ALA A 1 51 ? 6.072 -4.337 -5.008 1.00 0.00 50 ALA A N 18
ATOM 14626 C CA . ALA A 1 51 ? 6.266 -5.275 -6.100 1.00 0.00 50 ALA A CA 18
ATOM 14627 C C . ALA A 1 51 ? 7.764 -5.426 -6.376 1.00 0.00 50 ALA A C 18
ATOM 14628 O O . ALA A 1 51 ? 8.237 -6.523 -6.669 1.00 0.00 50 ALA A O 18
ATOM 14635 N N . VAL A 1 52 ? 8.468 -4.309 -6.273 1.00 0.00 51 VAL A N 18
ATOM 14636 C CA . VAL A 1 52 ? 9.902 -4.303 -6.507 1.00 0.00 51 VAL A CA 18
ATOM 14637 C C . VAL A 1 52 ? 10.627 -4.694 -5.219 1.00 0.00 51 VAL A C 18
ATOM 14638 O O . VAL A 1 52 ? 11.742 -5.213 -5.262 1.00 0.00 51 VAL A O 18
ATOM 14651 N N . GLN A 1 53 ? 9.965 -4.431 -4.102 1.00 0.00 52 GLN A N 18
ATOM 14652 C CA . GLN A 1 53 ? 10.533 -4.749 -2.803 1.00 0.00 52 GLN A CA 18
ATOM 14653 C C . GLN A 1 53 ? 10.729 -6.259 -2.665 1.00 0.00 52 GLN A C 18
ATOM 14654 O O . GLN A 1 53 ? 11.832 -6.722 -2.374 1.00 0.00 52 GLN A O 18
ATOM 14668 N N . TYR A 1 54 ? 9.644 -6.988 -2.880 1.00 0.00 53 TYR A N 18
ATOM 14669 C CA . TYR A 1 54 ? 9.683 -8.437 -2.784 1.00 0.00 53 TYR A CA 18
ATOM 14670 C C . TYR A 1 54 ? 10.141 -9.063 -4.103 1.00 0.00 53 TYR A C 18
ATOM 14671 O O . TYR A 1 54 ? 9.421 -9.016 -5.099 1.00 0.00 53 TYR A O 18
ATOM 14689 N N . ALA A 1 2 ? 4.151 -0.634 4.530 1.00 0.00 1 ALA A N 19
ATOM 14690 C CA . ALA A 1 2 ? 3.024 0.279 4.461 1.00 0.00 1 ALA A CA 19
ATOM 14691 C C . ALA A 1 2 ? 1.794 -0.389 5.080 1.00 0.00 1 ALA A C 19
ATOM 14692 O O . ALA A 1 2 ? 1.920 -1.219 5.977 1.00 0.00 1 ALA A O 19
ATOM 14699 N N . SER A 1 3 ? 0.632 0.000 4.575 1.00 0.00 2 SER A N 19
ATOM 14700 C CA . SER A 1 3 ? -0.620 -0.550 5.067 1.00 0.00 2 SER A CA 19
ATOM 14701 C C . SER A 1 3 ? -1.079 -1.695 4.162 1.00 0.00 2 SER A C 19
ATOM 14702 O O . SER A 1 3 ? -1.791 -1.471 3.183 1.00 0.00 2 SER A O 19
ATOM 14710 N N . ARG A 1 4 ? -0.655 -2.897 4.520 1.00 0.00 3 ARG A N 19
ATOM 14711 C CA . ARG A 1 4 ? -1.014 -4.078 3.753 1.00 0.00 3 ARG A CA 19
ATOM 14712 C C . ARG A 1 4 ? -2.500 -4.044 3.391 1.00 0.00 3 ARG A C 19
ATOM 14713 O O . ARG A 1 4 ? -2.883 -4.432 2.288 1.00 0.00 3 ARG A O 19
ATOM 14734 N N . ARG A 1 5 ? -3.297 -3.575 4.341 1.00 0.00 4 ARG A N 19
ATOM 14735 C CA . ARG A 1 5 ? -4.733 -3.486 4.136 1.00 0.00 4 ARG A CA 19
ATOM 14736 C C . ARG A 1 5 ? -5.049 -2.472 3.034 1.00 0.00 4 ARG A C 19
ATOM 14737 O O . ARG A 1 5 ? -5.918 -2.711 2.196 1.00 0.00 4 ARG A O 19
ATOM 14758 N N . LEU A 1 6 ? -4.326 -1.362 3.071 1.00 0.00 5 LEU A N 19
ATOM 14759 C CA . LEU A 1 6 ? -4.520 -0.311 2.086 1.00 0.00 5 LEU A CA 19
ATOM 14760 C C . LEU A 1 6 ? -4.085 -0.820 0.711 1.00 0.00 5 LEU A C 19
ATOM 14761 O O . LEU A 1 6 ? -4.884 -0.852 -0.224 1.00 0.00 5 LEU A O 19
ATOM 14777 N N . LEU A 1 7 ? -2.820 -1.206 0.631 1.00 0.00 6 LEU A N 19
ATOM 14778 C CA . LEU A 1 7 ? -2.269 -1.713 -0.615 1.00 0.00 6 LEU A CA 19
ATOM 14779 C C . LEU A 1 7 ? -3.058 -2.950 -1.051 1.00 0.00 6 LEU A C 19
ATOM 14780 O O . LEU A 1 7 ? -2.999 -3.351 -2.212 1.00 0.00 6 LEU A O 19
ATOM 14796 N N . ALA A 1 8 ? -3.779 -3.520 -0.095 1.00 0.00 7 ALA A N 19
ATOM 14797 C CA . ALA A 1 8 ? -4.579 -4.702 -0.366 1.00 0.00 7 ALA A CA 19
ATOM 14798 C C . ALA A 1 8 ? -5.854 -4.293 -1.105 1.00 0.00 7 ALA A C 19
ATOM 14799 O O . ALA A 1 8 ? -6.103 -4.748 -2.220 1.00 0.00 7 ALA A O 19
ATOM 14806 N N . SER A 1 9 ? -6.628 -3.437 -0.453 1.00 0.00 8 SER A N 19
ATOM 14807 C CA . SER A 1 9 ? -7.872 -2.961 -1.036 1.00 0.00 8 SER A CA 19
ATOM 14808 C C . SER A 1 9 ? -7.623 -2.447 -2.455 1.00 0.00 8 SER A C 19
ATOM 14809 O O . SER A 1 9 ? -8.503 -2.524 -3.310 1.00 0.00 8 SER A O 19
ATOM 14817 N N . LEU A 1 10 ? -6.418 -1.935 -2.661 1.00 0.00 9 LEU A N 19
ATOM 14818 C CA . LEU A 1 10 ? -6.042 -1.408 -3.962 1.00 0.00 9 LEU A CA 19
ATOM 14819 C C . LEU A 1 10 ? -5.727 -2.570 -4.905 1.00 0.00 9 LEU A C 19
ATOM 14820 O O . LEU A 1 10 ? -5.895 -2.452 -6.119 1.00 0.00 9 LEU A O 19
ATOM 14836 N N . LEU A 1 11 ? -5.276 -3.666 -4.314 1.00 0.00 10 LEU A N 19
ATOM 14837 C CA . LEU A 1 11 ? -4.935 -4.848 -5.087 1.00 0.00 10 LEU A CA 19
ATOM 14838 C C . LEU A 1 11 ? -6.201 -5.671 -5.335 1.00 0.00 10 LEU A C 19
ATOM 14839 O O . LEU A 1 11 ? -6.519 -6.000 -6.477 1.00 0.00 10 LEU A O 19
ATOM 14855 N N . ARG A 1 12 ? -6.889 -5.982 -4.246 1.00 0.00 11 ARG A N 19
ATOM 14856 C CA . ARG A 1 12 ? -8.113 -6.761 -4.331 1.00 0.00 11 ARG A CA 19
ATOM 14857 C C . ARG A 1 12 ? -9.039 -6.179 -5.400 1.00 0.00 11 ARG A C 19
ATOM 14858 O O . ARG A 1 12 ? -9.899 -6.881 -5.930 1.00 0.00 11 ARG A O 19
ATOM 14879 N N . GLN A 1 13 ? -8.832 -4.902 -5.685 1.00 0.00 12 GLN A N 19
ATOM 14880 C CA . GLN A 1 13 ? -9.638 -4.218 -6.682 1.00 0.00 12 GLN A CA 19
ATOM 14881 C C . GLN A 1 13 ? -9.061 -4.446 -8.080 1.00 0.00 12 GLN A C 19
ATOM 14882 O O . GLN A 1 13 ? -9.805 -4.659 -9.036 1.00 0.00 12 GLN A O 19
ATOM 14896 N N . SER A 1 14 ? -7.739 -4.393 -8.155 1.00 0.00 13 SER A N 19
ATOM 14897 C CA . SER A 1 14 ? -7.052 -4.591 -9.421 1.00 0.00 13 SER A CA 19
ATOM 14898 C C . SER A 1 14 ? -7.093 -6.070 -9.811 1.00 0.00 13 SER A C 19
ATOM 14899 O O . SER A 1 14 ? -7.022 -6.406 -10.993 1.00 0.00 13 SER A O 19
ATOM 14907 N N . ALA A 1 15 ? -7.208 -6.915 -8.798 1.00 0.00 14 ALA A N 19
ATOM 14908 C CA . ALA A 1 15 ? -7.260 -8.350 -9.021 1.00 0.00 14 ALA A CA 19
ATOM 14909 C C . ALA A 1 15 ? -8.542 -8.698 -9.780 1.00 0.00 14 ALA A C 19
ATOM 14910 O O . ALA A 1 15 ? -8.568 -9.653 -10.553 1.00 0.00 14 ALA A O 19
ATOM 14917 N N . GLN A 1 16 ? -9.572 -7.904 -9.532 1.00 0.00 15 GLN A N 19
ATOM 14918 C CA . GLN A 1 16 ? -10.854 -8.115 -10.182 1.00 0.00 15 GLN A CA 19
ATOM 14919 C C . GLN A 1 16 ? -10.876 -7.428 -11.550 1.00 0.00 15 GLN A C 19
ATOM 14920 O O . GLN A 1 16 ? -11.311 -8.018 -12.538 1.00 0.00 15 GLN A O 19
ATOM 14934 N N . ARG A 1 17 ? -10.401 -6.192 -11.562 1.00 0.00 16 ARG A N 19
ATOM 14935 C CA . ARG A 1 17 ? -10.361 -5.418 -12.792 1.00 0.00 16 ARG A CA 19
ATOM 14936 C C . ARG A 1 17 ? -9.987 -6.317 -13.972 1.00 0.00 16 ARG A C 19
ATOM 14937 O O . ARG A 1 17 ? -10.423 -6.083 -15.098 1.00 0.00 16 ARG A O 19
ATOM 14958 N N . GLY A 1 18 ? -9.182 -7.327 -13.674 1.00 0.00 17 GLY A N 19
ATOM 14959 C CA . GLY A 1 18 ? -8.746 -8.262 -14.696 1.00 0.00 17 GLY A CA 19
ATOM 14960 C C . GLY A 1 18 ? -7.633 -7.656 -15.554 1.00 0.00 17 GLY A C 19
ATOM 14961 O O . GLY A 1 18 ? -6.571 -8.257 -15.715 1.00 0.00 17 GLY A O 19
ATOM 14965 N N . GLY A 1 19 ? -7.913 -6.473 -16.081 1.00 0.00 18 GLY A N 19
ATOM 14966 C CA . GLY A 1 19 ? -6.948 -5.780 -16.918 1.00 0.00 18 GLY A CA 19
ATOM 14967 C C . GLY A 1 19 ? -5.752 -5.300 -16.093 1.00 0.00 18 GLY A C 19
ATOM 14968 O O . GLY A 1 19 ? -4.630 -5.761 -16.297 1.00 0.00 18 GLY A O 19
ATOM 14972 N N . GLY A 1 20 ? -6.032 -4.382 -15.181 1.00 0.00 19 GLY A N 19
ATOM 14973 C CA . GLY A 1 20 ? -4.993 -3.836 -14.325 1.00 0.00 19 GLY A CA 19
ATOM 14974 C C . GLY A 1 20 ? -4.107 -2.856 -15.096 1.00 0.00 19 GLY A C 19
ATOM 14975 O O . GLY A 1 20 ? -3.348 -3.260 -15.976 1.00 0.00 19 GLY A O 19
ATOM 14979 N N . LEU A 1 21 ? -4.232 -1.586 -14.738 1.00 0.00 20 LEU A N 19
ATOM 14980 C CA . LEU A 1 21 ? -3.451 -0.546 -15.386 1.00 0.00 20 LEU A CA 19
ATOM 14981 C C . LEU A 1 21 ? -1.988 -0.669 -14.954 1.00 0.00 20 LEU A C 19
ATOM 14982 O O . LEU A 1 21 ? -1.127 -1.014 -15.761 1.00 0.00 20 LEU A O 19
ATOM 14998 N N . ILE A 1 22 ? -1.753 -0.378 -13.683 1.00 0.00 21 ILE A N 19
ATOM 14999 C CA . ILE A 1 22 ? -0.409 -0.452 -13.135 1.00 0.00 21 ILE A CA 19
ATOM 15000 C C . ILE A 1 22 ? 0.192 -1.822 -13.451 1.00 0.00 21 ILE A C 19
ATOM 15001 O O . ILE A 1 22 ? 1.411 -1.983 -13.458 1.00 0.00 21 ILE A O 19
ATOM 15017 N N . SER A 1 23 ? -0.692 -2.776 -13.706 1.00 0.00 22 SER A N 19
ATOM 15018 C CA . SER A 1 23 ? -0.264 -4.128 -14.023 1.00 0.00 22 SER A CA 19
ATOM 15019 C C . SER A 1 23 ? 0.796 -4.096 -15.126 1.00 0.00 22 SER A C 19
ATOM 15020 O O . SER A 1 23 ? 1.580 -5.034 -15.266 1.00 0.00 22 SER A O 19
ATOM 15028 N N . ARG A 1 24 ? 0.786 -3.008 -15.881 1.00 0.00 23 ARG A N 19
ATOM 15029 C CA . ARG A 1 24 ? 1.736 -2.842 -16.968 1.00 0.00 23 ARG A CA 19
ATOM 15030 C C . ARG A 1 24 ? 2.102 -1.365 -17.132 1.00 0.00 23 ARG A C 19
ATOM 15031 O O . ARG A 1 24 ? 3.277 -1.025 -17.269 1.00 0.00 23 ARG A O 19
ATOM 15052 N N . SER A 1 25 ? 1.075 -0.528 -17.112 1.00 0.00 24 SER A N 19
ATOM 15053 C CA . SER A 1 25 ? 1.274 0.904 -17.257 1.00 0.00 24 SER A CA 19
ATOM 15054 C C . SER A 1 25 ? 2.470 1.354 -16.415 1.00 0.00 24 SER A C 19
ATOM 15055 O O . SER A 1 25 ? 3.602 1.367 -16.895 1.00 0.00 24 SER A O 19
ATOM 15063 N N . LEU A 1 26 ? 2.177 1.712 -15.173 1.00 0.00 25 LEU A N 19
ATOM 15064 C CA . LEU A 1 26 ? 3.213 2.161 -14.260 1.00 0.00 25 LEU A CA 19
ATOM 15065 C C . LEU A 1 26 ? 4.098 0.974 -13.876 1.00 0.00 25 LEU A C 19
ATOM 15066 O O . LEU A 1 26 ? 5.261 1.153 -13.516 1.00 0.00 25 LEU A O 19
ATOM 15082 N N . GLY A 1 27 ? 3.516 -0.212 -13.966 1.00 0.00 26 GLY A N 19
ATOM 15083 C CA . GLY A 1 27 ? 4.237 -1.429 -13.634 1.00 0.00 26 GLY A CA 19
ATOM 15084 C C . GLY A 1 27 ? 5.443 -1.620 -14.555 1.00 0.00 26 GLY A C 19
ATOM 15085 O O . GLY A 1 27 ? 6.399 -2.306 -14.198 1.00 0.00 26 GLY A O 19
ATOM 15089 N N . ASN A 1 28 ? 5.360 -1.001 -15.724 1.00 0.00 27 ASN A N 19
ATOM 15090 C CA . ASN A 1 28 ? 6.432 -1.094 -16.699 1.00 0.00 27 ASN A CA 19
ATOM 15091 C C . ASN A 1 28 ? 7.476 -0.013 -16.409 1.00 0.00 27 ASN A C 19
ATOM 15092 O O . ASN A 1 28 ? 8.592 -0.069 -16.922 1.00 0.00 27 ASN A O 19
ATOM 15103 N N . SER A 1 29 ? 7.075 0.946 -15.586 1.00 0.00 28 SER A N 19
ATOM 15104 C CA . SER A 1 29 ? 7.961 2.038 -15.222 1.00 0.00 28 SER A CA 19
ATOM 15105 C C . SER A 1 29 ? 8.704 1.699 -13.929 1.00 0.00 28 SER A C 19
ATOM 15106 O O . SER A 1 29 ? 9.641 2.399 -13.546 1.00 0.00 28 SER A O 19
ATOM 15114 N N . ILE A 1 30 ? 8.260 0.626 -13.292 1.00 0.00 29 ILE A N 19
ATOM 15115 C CA . ILE A 1 30 ? 8.872 0.185 -12.050 1.00 0.00 29 ILE A CA 19
ATOM 15116 C C . ILE A 1 30 ? 10.285 -0.327 -12.337 1.00 0.00 29 ILE A C 19
ATOM 15117 O O . ILE A 1 30 ? 11.248 0.114 -11.712 1.00 0.00 29 ILE A O 19
ATOM 15133 N N . PRO A 1 31 ? 10.366 -1.278 -13.306 1.00 0.00 30 PRO A N 19
ATOM 15134 C CA . PRO A 1 31 ? 11.644 -1.856 -13.683 1.00 0.00 30 PRO A CA 19
ATOM 15135 C C . PRO A 1 31 ? 12.462 -0.876 -14.528 1.00 0.00 30 PRO A C 19
ATOM 15136 O O . PRO A 1 31 ? 13.644 -1.104 -14.780 1.00 0.00 30 PRO A O 19
ATOM 151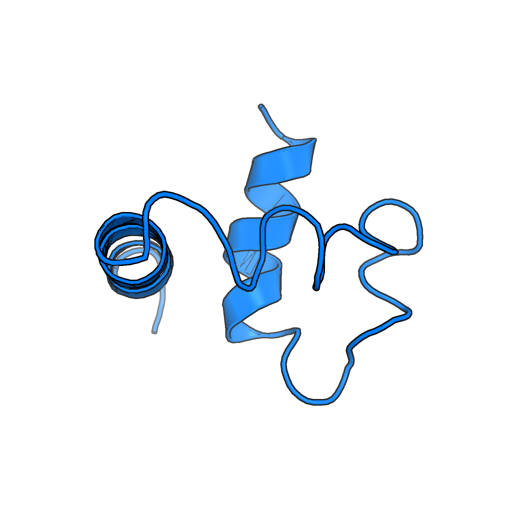47 N N . LYS A 1 32 ? 11.800 0.195 -14.940 1.00 0.00 31 LYS A N 19
ATOM 15148 C CA . LYS A 1 32 ? 12.450 1.211 -15.751 1.00 0.00 31 LYS A CA 19
ATOM 15149 C C . LYS A 1 32 ? 13.227 2.163 -14.840 1.00 0.00 31 LYS A C 19
ATOM 15150 O O . LYS A 1 32 ? 13.762 3.170 -15.301 1.00 0.00 31 LYS A O 19
ATOM 15169 N N . SER A 1 33 ? 13.264 1.811 -13.563 1.00 0.00 32 SER A N 19
ATOM 15170 C CA . SER A 1 33 ? 13.967 2.622 -12.583 1.00 0.00 32 SER A CA 19
ATOM 15171 C C . SER A 1 33 ? 13.229 3.946 -12.374 1.00 0.00 32 SER A C 19
ATOM 15172 O O . SER A 1 33 ? 13.856 4.981 -12.151 1.00 0.00 32 SER A O 19
ATOM 15180 N N . ALA A 1 34 ? 11.909 3.869 -12.453 1.00 0.00 33 ALA A N 19
ATOM 15181 C CA . ALA A 1 34 ? 11.079 5.048 -12.275 1.00 0.00 33 ALA A CA 19
ATOM 15182 C C . ALA A 1 34 ? 11.223 5.958 -13.497 1.00 0.00 33 ALA A C 19
ATOM 15183 O O . ALA A 1 34 ? 11.432 7.162 -13.358 1.00 0.00 33 ALA A O 19
ATOM 15190 N N . SER A 1 35 ? 11.106 5.346 -14.666 1.00 0.00 34 SER A N 19
ATOM 15191 C CA . SER A 1 35 ? 11.221 6.085 -15.912 1.00 0.00 34 SER A CA 19
ATOM 15192 C C . SER A 1 35 ? 10.626 7.485 -15.746 1.00 0.00 34 SER A C 19
ATOM 15193 O O . SER A 1 35 ? 11.310 8.484 -15.966 1.00 0.00 34 SER A O 19
ATOM 15201 N N . ARG A 1 36 ? 9.358 7.512 -15.362 1.00 0.00 35 ARG A N 19
ATOM 15202 C CA . ARG A 1 36 ? 8.663 8.774 -15.164 1.00 0.00 35 ARG A CA 19
ATOM 15203 C C . ARG A 1 36 ? 8.321 8.965 -13.686 1.00 0.00 35 ARG A C 19
ATOM 15204 O O . ARG A 1 36 ? 9.013 9.692 -12.974 1.00 0.00 35 ARG A O 19
ATOM 15225 N N . ALA A 1 37 ? 7.254 8.300 -13.267 1.00 0.00 36 ALA A N 19
ATOM 15226 C CA . ALA A 1 37 ? 6.812 8.389 -11.886 1.00 0.00 36 ALA A CA 19
ATOM 15227 C C . ALA A 1 37 ? 6.815 9.854 -11.447 1.00 0.00 36 ALA A C 19
ATOM 15228 O O . ALA A 1 37 ? 7.750 10.306 -10.787 1.00 0.00 36 ALA A O 19
ATOM 15235 N N . SER A 1 38 ? 5.759 10.556 -11.830 1.00 0.00 37 SER A N 19
ATOM 15236 C CA . SER A 1 38 ? 5.629 11.961 -11.484 1.00 0.00 37 SER A CA 19
ATOM 15237 C C . SER A 1 38 ? 4.350 12.184 -10.673 1.00 0.00 37 SER A C 19
ATOM 15238 O O . SER A 1 38 ? 3.907 11.294 -9.949 1.00 0.00 37 SER A O 19
ATOM 15246 N N . SER A 1 39 ? 3.792 13.377 -10.824 1.00 0.00 38 SER A N 19
ATOM 15247 C CA . SER A 1 39 ? 2.573 13.728 -10.116 1.00 0.00 38 SER A CA 19
ATOM 15248 C C . SER A 1 39 ? 1.447 12.769 -10.504 1.00 0.00 38 SER A C 19
ATOM 15249 O O . SER A 1 39 ? 0.632 13.081 -11.370 1.00 0.00 38 SER A O 19
ATOM 15257 N N . ARG A 1 40 ? 1.438 11.619 -9.845 1.00 0.00 39 ARG A N 19
ATOM 15258 C CA . ARG A 1 40 ? 0.426 10.611 -10.112 1.00 0.00 39 ARG A CA 19
ATOM 15259 C C . ARG A 1 40 ? 0.896 9.242 -9.616 1.00 0.00 39 ARG A C 19
ATOM 15260 O O . ARG A 1 40 ? 0.080 8.399 -9.243 1.00 0.00 39 ARG A O 19
ATOM 15281 N N . ALA A 1 41 ? 2.208 9.063 -9.628 1.00 0.00 40 ALA A N 19
ATOM 15282 C CA . ALA A 1 41 ? 2.796 7.811 -9.185 1.00 0.00 40 ALA A CA 19
ATOM 15283 C C . ALA A 1 41 ? 3.163 7.920 -7.704 1.00 0.00 40 ALA A C 19
ATOM 15284 O O . ALA A 1 41 ? 3.794 7.023 -7.149 1.00 0.00 40 ALA A O 19
ATOM 15291 N N . SER A 1 42 ? 2.750 9.028 -7.105 1.00 0.00 41 SER A N 19
ATOM 15292 C CA . SER A 1 42 ? 3.026 9.266 -5.698 1.00 0.00 41 SER A CA 19
ATOM 15293 C C . SER A 1 42 ? 2.069 8.446 -4.831 1.00 0.00 41 SER A C 19
ATOM 15294 O O . SER A 1 42 ? 2.503 7.724 -3.934 1.00 0.00 41 SER A O 19
ATOM 15302 N N . PRO A 1 43 ? 0.752 8.587 -5.137 1.00 0.00 42 PRO A N 19
ATOM 15303 C CA . PRO A 1 43 ? -0.270 7.867 -4.395 1.00 0.00 42 PRO A CA 19
ATOM 15304 C C . PRO A 1 43 ? -0.300 6.390 -4.794 1.00 0.00 42 PRO A C 19
ATOM 15305 O O . PRO A 1 43 ? -0.604 5.527 -3.973 1.00 0.00 42 PRO A O 19
ATOM 15316 N N . LYS A 1 44 ? 0.018 6.146 -6.057 1.00 0.00 43 LYS A N 19
ATOM 15317 C CA . LYS A 1 44 ? 0.031 4.789 -6.576 1.00 0.00 43 LYS A CA 19
ATOM 15318 C C . LYS A 1 44 ? 1.391 4.151 -6.289 1.00 0.00 43 LYS A C 19
ATOM 15319 O O . LYS A 1 44 ? 1.478 2.947 -6.053 1.00 0.00 43 LYS A O 19
ATOM 15338 N N . GLY A 1 45 ? 2.419 4.986 -6.317 1.00 0.00 44 GLY A N 19
ATOM 15339 C CA . GLY A 1 45 ? 3.771 4.518 -6.062 1.00 0.00 44 GLY A CA 19
ATOM 15340 C C . GLY A 1 45 ? 3.806 3.572 -4.860 1.00 0.00 44 GLY A C 19
ATOM 15341 O O . GLY A 1 45 ? 4.320 2.459 -4.957 1.00 0.00 44 GLY A O 19
ATOM 15345 N N . PHE A 1 46 ? 3.254 4.050 -3.755 1.00 0.00 45 PHE A N 19
ATOM 15346 C CA . PHE A 1 46 ? 3.215 3.261 -2.535 1.00 0.00 45 PHE A CA 19
ATOM 15347 C C . PHE A 1 46 ? 2.752 1.831 -2.822 1.00 0.00 45 PHE A C 19
ATOM 15348 O O . PHE A 1 46 ? 3.261 0.879 -2.231 1.00 0.00 45 PHE A O 19
ATOM 15365 N N . LEU A 1 47 ? 1.792 1.724 -3.729 1.00 0.00 46 LEU A N 19
ATOM 15366 C CA . LEU A 1 47 ? 1.255 0.426 -4.101 1.00 0.00 46 LEU A CA 19
ATOM 15367 C C . LEU A 1 47 ? 2.139 -0.194 -5.183 1.00 0.00 46 LEU A C 19
ATOM 15368 O O . LEU A 1 47 ? 2.159 -1.414 -5.349 1.00 0.00 46 LEU A O 19
ATOM 15384 N N . LEU A 1 48 ? 2.848 0.671 -5.893 1.00 0.00 47 LEU A N 19
ATOM 15385 C CA . LEU A 1 48 ? 3.731 0.222 -6.955 1.00 0.00 47 LEU A CA 19
ATOM 15386 C C . LEU A 1 48 ? 5.009 -0.355 -6.341 1.00 0.00 47 LEU A C 19
ATOM 15387 O O . LEU A 1 48 ? 5.586 -1.300 -6.875 1.00 0.00 47 LEU A O 19
ATOM 15403 N N . ASN A 1 49 ? 5.411 0.237 -5.226 1.00 0.00 48 ASN A N 19
ATOM 15404 C CA . ASN A 1 49 ? 6.609 -0.207 -4.533 1.00 0.00 48 ASN A CA 19
ATOM 15405 C C . ASN A 1 49 ? 6.347 -1.573 -3.897 1.00 0.00 48 ASN A C 19
ATOM 15406 O O . ASN A 1 49 ? 7.238 -2.420 -3.849 1.00 0.00 48 ASN A O 19
ATOM 15417 N N . ARG A 1 50 ? 5.121 -1.745 -3.423 1.00 0.00 49 ARG A N 19
ATOM 15418 C CA . ARG A 1 50 ? 4.731 -2.994 -2.792 1.00 0.00 49 ARG A CA 19
ATOM 15419 C C . ARG A 1 50 ? 4.663 -4.116 -3.830 1.00 0.00 49 ARG A C 19
ATOM 15420 O O . ARG A 1 50 ? 4.757 -5.292 -3.485 1.00 0.00 49 ARG A O 19
ATOM 15441 N N . ALA A 1 51 ? 4.501 -3.711 -5.081 1.00 0.00 50 ALA A N 19
ATOM 15442 C CA . ALA A 1 51 ? 4.419 -4.668 -6.173 1.00 0.00 50 ALA A CA 19
ATOM 15443 C C . ALA A 1 51 ? 5.752 -5.408 -6.296 1.00 0.00 50 ALA A C 19
ATOM 15444 O O . ALA A 1 51 ? 5.776 -6.610 -6.559 1.00 0.00 50 ALA A O 19
ATOM 15451 N N . VAL A 1 52 ? 6.828 -4.661 -6.101 1.00 0.00 51 VAL A N 19
ATOM 15452 C CA . VAL A 1 52 ? 8.162 -5.233 -6.188 1.00 0.00 51 VAL A CA 19
ATOM 15453 C C . VAL A 1 52 ? 8.515 -5.898 -4.856 1.00 0.00 51 VAL A C 19
ATOM 15454 O O . VAL A 1 52 ? 9.228 -6.900 -4.828 1.00 0.00 51 VAL A O 19
ATOM 15467 N N . GLN A 1 53 ? 7.999 -5.315 -3.785 1.00 0.00 52 GLN A N 19
ATOM 15468 C CA . GLN A 1 53 ? 8.250 -5.838 -2.453 1.00 0.00 52 GLN A CA 19
ATOM 15469 C C . GLN A 1 53 ? 8.001 -7.347 -2.421 1.00 0.00 52 GLN A C 19
ATOM 15470 O O . GLN A 1 53 ? 8.827 -8.106 -1.915 1.00 0.00 52 GLN A O 19
ATOM 15484 N N . TYR A 1 54 ? 6.860 -7.738 -2.967 1.00 0.00 53 TYR A N 19
ATOM 15485 C CA . TYR A 1 54 ? 6.491 -9.144 -3.007 1.00 0.00 53 TYR A CA 19
ATOM 15486 C C . TYR A 1 54 ? 7.128 -9.843 -4.210 1.00 0.00 53 TYR A C 19
ATOM 15487 O O . TYR A 1 54 ? 6.856 -11.015 -4.467 1.00 0.00 53 TYR A O 19
ATOM 15505 N N . ALA A 1 2 ? -4.335 4.859 8.626 1.00 0.00 1 ALA A N 20
ATOM 15506 C CA . ALA A 1 2 ? -4.857 4.485 7.324 1.00 0.00 1 ALA A CA 20
ATOM 15507 C C . ALA A 1 2 ? -3.758 3.790 6.518 1.00 0.00 1 ALA A C 20
ATOM 15508 O O . ALA A 1 2 ? -3.317 4.304 5.491 1.00 0.00 1 ALA A O 20
ATOM 15515 N N . SER A 1 3 ? -3.348 2.632 7.013 1.00 0.00 2 SER A N 20
ATOM 15516 C CA . SER A 1 3 ? -2.308 1.862 6.352 1.00 0.00 2 SER A CA 20
ATOM 15517 C C . SER A 1 3 ? -2.614 0.367 6.463 1.00 0.00 2 SER A C 20
ATOM 15518 O O . SER A 1 3 ? -3.442 -0.043 7.275 1.00 0.00 2 SER A O 20
ATOM 15526 N N . ARG A 1 4 ? -1.931 -0.408 5.633 1.00 0.00 3 ARG A N 20
ATOM 15527 C CA . ARG A 1 4 ? -2.120 -1.849 5.626 1.00 0.00 3 ARG A CA 20
ATOM 15528 C C . ARG A 1 4 ? -3.448 -2.207 4.956 1.00 0.00 3 ARG A C 20
ATOM 15529 O O . ARG A 1 4 ? -3.473 -2.956 3.982 1.00 0.00 3 ARG A O 20
ATOM 15550 N N . ARG A 1 5 ? -4.519 -1.655 5.507 1.00 0.00 4 ARG A N 20
ATOM 15551 C CA . ARG A 1 5 ? -5.848 -1.907 4.974 1.00 0.00 4 ARG A CA 20
ATOM 15552 C C . ARG A 1 5 ? -5.956 -1.374 3.543 1.00 0.00 4 ARG A C 20
ATOM 15553 O O . ARG A 1 5 ? -6.685 -1.932 2.724 1.00 0.00 4 ARG A O 20
ATOM 15574 N N . LEU A 1 6 ? -5.221 -0.302 3.287 1.00 0.00 5 LEU A N 20
ATOM 15575 C CA . LEU A 1 6 ? -5.226 0.310 1.970 1.00 0.00 5 LEU A CA 20
ATOM 15576 C C . LEU A 1 6 ? -4.601 -0.656 0.961 1.00 0.00 5 LEU A C 20
ATOM 15577 O O . LEU A 1 6 ? -4.861 -0.560 -0.237 1.00 0.00 5 LEU A O 20
ATOM 15593 N N . LEU A 1 7 ? -3.790 -1.563 1.483 1.00 0.00 6 LEU A N 20
ATOM 15594 C CA . LEU A 1 7 ? -3.126 -2.545 0.643 1.00 0.00 6 LEU A CA 20
ATOM 15595 C C . LEU A 1 7 ? -4.164 -3.532 0.102 1.00 0.00 6 LEU A C 20
ATOM 15596 O O . LEU A 1 7 ? -3.968 -4.127 -0.957 1.00 0.00 6 LEU A O 20
ATOM 15612 N N . ALA A 1 8 ? -5.244 -3.676 0.855 1.00 0.00 7 ALA A N 20
ATOM 15613 C CA . ALA A 1 8 ? -6.312 -4.581 0.465 1.00 0.00 7 ALA A CA 20
ATOM 15614 C C . ALA A 1 8 ? -7.075 -3.982 -0.719 1.00 0.00 7 ALA A C 20
ATOM 15615 O O . ALA A 1 8 ? -7.097 -4.561 -1.804 1.00 0.00 7 ALA A O 20
ATOM 15622 N N . SER A 1 9 ? -7.682 -2.831 -0.469 1.00 0.00 8 SER A N 20
ATOM 15623 C CA . SER A 1 9 ? -8.444 -2.149 -1.501 1.00 0.00 8 SER A CA 20
ATOM 15624 C C . SER A 1 9 ? -7.589 -1.980 -2.757 1.00 0.00 8 SER A C 20
ATOM 15625 O O . SER A 1 9 ? -8.105 -2.007 -3.874 1.00 0.00 8 SER A O 20
ATOM 15633 N N . LEU A 1 10 ? -6.293 -1.808 -2.535 1.00 0.00 9 LEU A N 20
ATOM 15634 C CA . LEU A 1 10 ? -5.361 -1.636 -3.636 1.00 0.00 9 LEU A CA 20
ATOM 15635 C C . LEU A 1 10 ? -5.254 -2.945 -4.419 1.00 0.00 9 LEU A C 20
ATOM 15636 O O . LEU A 1 10 ? -5.090 -2.932 -5.638 1.00 0.00 9 LEU A O 20
ATOM 15652 N N . LEU A 1 11 ? -5.352 -4.045 -3.687 1.00 0.00 10 LEU A N 20
ATOM 15653 C CA . LEU A 1 11 ? -5.268 -5.361 -4.298 1.00 0.00 10 LEU A CA 20
ATOM 15654 C C . LEU A 1 11 ? -6.571 -5.656 -5.044 1.00 0.00 10 LEU A C 20
ATOM 15655 O O . LEU A 1 11 ? -6.550 -6.001 -6.224 1.00 0.00 10 LEU A O 20
ATOM 15671 N N . ARG A 1 12 ? -7.674 -5.508 -4.325 1.00 0.00 11 ARG A N 20
ATOM 15672 C CA . ARG A 1 12 ? -8.984 -5.755 -4.904 1.00 0.00 11 ARG A CA 20
ATOM 15673 C C . ARG A 1 12 ? -9.163 -4.929 -6.180 1.00 0.00 11 ARG A C 20
ATOM 15674 O O . ARG A 1 12 ? -9.455 -5.477 -7.242 1.00 0.00 11 ARG A O 20
ATOM 15695 N N . GLN A 1 13 ? -8.980 -3.626 -6.034 1.00 0.00 12 GLN A N 20
ATOM 15696 C CA . GLN A 1 13 ? -9.118 -2.720 -7.161 1.00 0.00 12 GLN A CA 20
ATOM 15697 C C . GLN A 1 13 ? -8.289 -3.218 -8.348 1.00 0.00 12 GLN A C 20
ATOM 15698 O O . GLN A 1 13 ? -8.606 -2.923 -9.499 1.00 0.00 12 GLN A O 20
ATOM 15712 N N . SER A 1 14 ? -7.244 -3.966 -8.026 1.00 0.00 13 SER A N 20
ATOM 15713 C CA . SER A 1 14 ? -6.368 -4.508 -9.050 1.00 0.00 13 SER A CA 20
ATOM 15714 C C . SER A 1 14 ? -6.798 -5.933 -9.405 1.00 0.00 13 SER A C 20
ATOM 15715 O O . SER A 1 14 ? -6.506 -6.419 -10.497 1.00 0.00 13 SER A O 20
ATOM 15723 N N . ALA A 1 15 ? -7.484 -6.563 -8.463 1.00 0.00 14 ALA A N 20
ATOM 15724 C CA . ALA A 1 15 ? -7.956 -7.922 -8.663 1.00 0.00 14 ALA A CA 20
ATOM 15725 C C . ALA A 1 15 ? -9.160 -7.905 -9.607 1.00 0.00 14 ALA A C 20
ATOM 15726 O O . ALA A 1 15 ? -9.247 -8.721 -10.523 1.00 0.00 14 ALA A O 20
ATOM 15733 N N . GLN A 1 16 ? -10.059 -6.967 -9.351 1.00 0.00 15 GLN A N 20
ATOM 15734 C CA . GLN A 1 16 ? -11.255 -6.832 -10.167 1.00 0.00 15 GLN A CA 20
ATOM 15735 C C . GLN A 1 16 ? -10.876 -6.556 -11.623 1.00 0.00 15 GLN A C 20
ATOM 15736 O O . GLN A 1 16 ? -11.686 -6.749 -12.527 1.00 0.00 15 GLN A O 20
ATOM 15750 N N . ARG A 1 17 ? -9.642 -6.108 -11.804 1.00 0.00 16 ARG A N 20
ATOM 15751 C CA . ARG A 1 17 ? -9.145 -5.802 -13.135 1.00 0.00 16 ARG A CA 20
ATOM 15752 C C . ARG A 1 17 ? -7.948 -6.694 -13.472 1.00 0.00 16 ARG A C 20
ATOM 15753 O O . ARG A 1 17 ? -6.898 -6.200 -13.883 1.00 0.00 16 ARG A O 20
ATOM 15774 N N . GLY A 1 18 ? -8.145 -7.991 -13.286 1.00 0.00 17 GLY A N 20
ATOM 15775 C CA . GLY A 1 18 ? -7.095 -8.955 -13.566 1.00 0.00 17 GLY A CA 20
ATOM 15776 C C . GLY A 1 18 ? -6.512 -8.741 -14.965 1.00 0.00 17 GLY A C 20
ATOM 15777 O O . GLY A 1 18 ? -5.395 -9.172 -15.248 1.00 0.00 17 GLY A O 20
ATOM 15781 N N . GLY A 1 19 ? -7.294 -8.076 -15.802 1.00 0.00 18 GLY A N 20
ATOM 15782 C CA . GLY A 1 19 ? -6.870 -7.799 -17.163 1.00 0.00 18 GLY A CA 20
ATOM 15783 C C . GLY A 1 19 ? -5.375 -7.477 -17.217 1.00 0.00 18 GLY A C 20
ATOM 15784 O O . GLY A 1 19 ? -4.626 -8.110 -17.960 1.00 0.00 18 GLY A O 20
ATOM 15788 N N . GLY A 1 20 ? -4.986 -6.493 -16.420 1.00 0.00 19 GLY A N 20
ATOM 15789 C CA . GLY A 1 20 ? -3.594 -6.079 -16.367 1.00 0.00 19 GLY A CA 20
ATOM 15790 C C . GLY A 1 20 ? -3.479 -4.577 -16.097 1.00 0.00 19 GLY A C 20
ATOM 15791 O O . GLY A 1 20 ? -3.927 -4.093 -15.059 1.00 0.00 19 GLY A O 20
ATOM 15795 N N . LEU A 1 21 ? -2.875 -3.881 -17.049 1.00 0.00 20 LEU A N 20
ATOM 15796 C CA . LEU A 1 21 ? -2.695 -2.445 -16.926 1.00 0.00 20 LEU A CA 20
ATOM 15797 C C . LEU A 1 21 ? -1.921 -2.139 -15.642 1.00 0.00 20 LEU A C 20
ATOM 15798 O O . LEU A 1 21 ? -2.047 -1.052 -15.081 1.00 0.00 20 LEU A O 20
ATOM 15814 N N . ILE A 1 22 ? -1.138 -3.119 -15.214 1.00 0.00 21 ILE A N 20
ATOM 15815 C CA . ILE A 1 22 ? -0.344 -2.968 -14.006 1.00 0.00 21 ILE A CA 20
ATOM 15816 C C . ILE A 1 22 ? 0.921 -3.820 -14.124 1.00 0.00 21 ILE A C 20
ATOM 15817 O O . ILE A 1 22 ? 2.016 -3.358 -13.806 1.00 0.00 21 ILE A O 20
ATOM 15833 N N . SER A 1 23 ? 0.729 -5.048 -14.581 1.00 0.00 22 SER A N 20
ATOM 15834 C CA . SER A 1 23 ? 1.842 -5.968 -14.744 1.00 0.00 22 SER A CA 20
ATOM 15835 C C . SER A 1 23 ? 3.082 -5.210 -15.224 1.00 0.00 22 SER A C 20
ATOM 15836 O O . SER A 1 23 ? 4.026 -5.010 -14.461 1.00 0.00 22 SER A O 20
ATOM 15844 N N . ARG A 1 24 ? 3.039 -4.809 -16.486 1.00 0.00 23 ARG A N 20
ATOM 15845 C CA . ARG A 1 24 ? 4.147 -4.077 -17.077 1.00 0.00 23 ARG A CA 20
ATOM 15846 C C . ARG A 1 24 ? 3.667 -2.724 -17.604 1.00 0.00 23 ARG A C 20
ATOM 15847 O O . ARG A 1 24 ? 4.315 -2.122 -18.459 1.00 0.00 23 ARG A O 20
ATOM 15868 N N . SER A 1 25 ? 2.536 -2.283 -17.072 1.00 0.00 24 SER A N 20
ATOM 15869 C CA . SER A 1 25 ? 1.962 -1.012 -17.479 1.00 0.00 24 SER A CA 20
ATOM 15870 C C . SER A 1 25 ? 2.590 0.127 -16.672 1.00 0.00 24 SER A C 20
ATOM 15871 O O . SER A 1 25 ? 3.512 0.791 -17.142 1.00 0.00 24 SER A O 20
ATOM 15879 N N . LEU A 1 26 ? 2.064 0.317 -15.470 1.00 0.00 25 LEU A N 20
ATOM 15880 C CA . LEU A 1 26 ? 2.561 1.364 -14.594 1.00 0.00 25 LEU A CA 20
ATOM 15881 C C . LEU A 1 26 ? 3.872 0.905 -13.950 1.00 0.00 25 LEU A C 20
ATOM 15882 O O . LEU A 1 26 ? 4.603 1.713 -13.380 1.00 0.00 25 LEU A O 20
ATOM 15898 N N . GLY A 1 27 ? 4.128 -0.390 -14.064 1.00 0.00 26 GLY A N 20
ATOM 15899 C CA . GLY A 1 27 ? 5.338 -0.965 -13.500 1.00 0.00 26 GLY A CA 20
ATOM 15900 C C . GLY A 1 27 ? 6.544 -0.694 -14.401 1.00 0.00 26 GLY A C 20
ATOM 15901 O O . GLY A 1 27 ? 7.644 -1.175 -14.133 1.00 0.00 26 GLY A O 20
ATOM 15905 N N . ASN A 1 28 ? 6.298 0.076 -15.451 1.00 0.00 27 ASN A N 20
ATOM 15906 C CA . ASN A 1 28 ? 7.350 0.416 -16.392 1.00 0.00 27 ASN A CA 20
ATOM 15907 C C . ASN A 1 28 ? 8.433 1.223 -15.672 1.00 0.00 27 ASN A C 20
ATOM 15908 O O . ASN A 1 28 ? 9.611 1.131 -16.012 1.00 0.00 27 ASN A O 20
ATOM 15919 N N . SER A 1 29 ? 7.994 1.996 -14.689 1.00 0.00 28 SER A N 20
ATOM 15920 C CA . SER A 1 29 ? 8.909 2.818 -13.917 1.00 0.00 28 SER A CA 20
ATOM 15921 C C . SER A 1 29 ? 8.535 2.768 -12.434 1.00 0.00 28 SER A C 20
ATOM 15922 O O . SER A 1 29 ? 8.128 3.777 -11.859 1.00 0.00 28 SER A O 20
ATOM 15930 N N . ILE A 1 30 ? 8.685 1.585 -11.857 1.00 0.00 29 ILE A N 20
ATOM 15931 C CA . ILE A 1 30 ? 8.367 1.392 -10.453 1.00 0.00 29 ILE A CA 20
ATOM 15932 C C . ILE A 1 30 ? 9.533 1.889 -9.597 1.00 0.00 29 ILE A C 20
ATOM 15933 O O . ILE A 1 30 ? 9.341 2.688 -8.683 1.00 0.00 29 ILE A O 20
ATOM 15949 N N . PRO A 1 31 ? 10.750 1.381 -9.933 1.00 0.00 30 PRO A N 20
ATOM 15950 C CA . PRO A 1 31 ? 11.948 1.764 -9.206 1.00 0.00 30 PRO A CA 20
ATOM 15951 C C . PRO A 1 31 ? 12.393 3.177 -9.589 1.00 0.00 30 PRO A C 20
ATOM 15952 O O . PRO A 1 31 ? 13.365 3.696 -9.041 1.00 0.00 30 PRO A O 20
ATOM 15963 N N . LYS A 1 32 ? 11.660 3.760 -10.526 1.00 0.00 31 LYS A N 20
ATOM 15964 C CA . LYS A 1 32 ? 11.968 5.103 -10.990 1.00 0.00 31 LYS A CA 20
ATOM 15965 C C . LYS A 1 32 ? 11.100 6.110 -10.231 1.00 0.00 31 LYS A C 20
ATOM 15966 O O . LYS A 1 32 ? 10.920 7.241 -10.680 1.00 0.00 31 LYS A O 20
ATOM 15985 N N . SER A 1 33 ? 10.585 5.662 -9.096 1.00 0.00 32 SER A N 20
ATOM 15986 C CA . SER A 1 33 ? 9.740 6.510 -8.271 1.00 0.00 32 SER A CA 20
ATOM 15987 C C . SER A 1 33 ? 8.497 6.933 -9.057 1.00 0.00 32 SER A C 20
ATOM 15988 O O . SER A 1 33 ? 8.009 8.050 -8.899 1.00 0.00 32 SER A O 20
ATOM 15996 N N . ALA A 1 34 ? 8.021 6.016 -9.887 1.00 0.00 33 ALA A N 20
ATOM 15997 C CA . ALA A 1 34 ? 6.844 6.280 -10.697 1.00 0.00 33 ALA A CA 20
ATOM 15998 C C . ALA A 1 34 ? 7.050 7.577 -11.481 1.00 0.00 33 ALA A C 20
ATOM 15999 O O . ALA A 1 34 ? 6.131 8.386 -11.602 1.00 0.00 33 ALA A O 20
ATOM 16006 N N . SER A 1 35 ? 8.262 7.736 -11.992 1.00 0.00 34 SER A N 20
ATOM 16007 C CA . SER A 1 35 ? 8.600 8.922 -12.761 1.00 0.00 34 SER A CA 20
ATOM 16008 C C . SER A 1 35 ? 7.758 8.976 -14.037 1.00 0.00 34 SER A C 20
ATOM 16009 O O . SER A 1 35 ? 7.669 10.019 -14.683 1.00 0.00 34 SER A O 20
ATOM 16017 N N . ARG A 1 36 ? 7.164 7.837 -14.364 1.00 0.00 35 ARG A N 20
ATOM 16018 C CA . ARG A 1 36 ? 6.331 7.742 -15.552 1.00 0.00 35 ARG A CA 20
ATOM 16019 C C . ARG A 1 36 ? 4.853 7.688 -15.163 1.00 0.00 35 ARG A C 20
ATOM 16020 O O . ARG A 1 36 ? 4.109 6.839 -15.653 1.00 0.00 35 ARG A O 20
ATOM 16041 N N . ALA A 1 37 ? 4.472 8.603 -14.283 1.00 0.00 36 ALA A N 20
ATOM 16042 C CA . ALA A 1 37 ? 3.096 8.669 -13.821 1.00 0.00 36 ALA A CA 20
ATOM 16043 C C . ALA A 1 37 ? 2.834 10.046 -13.209 1.00 0.00 36 ALA A C 20
ATOM 16044 O O . ALA A 1 37 ? 2.573 11.011 -13.928 1.00 0.00 36 ALA A O 20
ATOM 16051 N N . SER A 1 38 ? 2.913 10.096 -11.887 1.00 0.00 37 SER A N 20
ATOM 16052 C CA . SER A 1 38 ? 2.687 11.339 -11.171 1.00 0.00 37 SER A CA 20
ATOM 16053 C C . SER A 1 38 ? 1.301 11.894 -11.506 1.00 0.00 37 SER A C 20
ATOM 16054 O O . SER A 1 38 ? 1.183 12.977 -12.077 1.00 0.00 37 SER A O 20
ATOM 16062 N N . SER A 1 39 ? 0.287 11.125 -11.136 1.00 0.00 38 SER A N 20
ATOM 16063 C CA . SER A 1 39 ? -1.086 11.525 -11.390 1.00 0.00 38 SER A CA 20
ATOM 16064 C C . SER A 1 39 ? -2.043 10.406 -10.976 1.00 0.00 38 SER A C 20
ATOM 16065 O O . SER A 1 39 ? -3.094 10.667 -10.392 1.00 0.00 38 SER A O 20
ATOM 16073 N N . ARG A 1 40 ? -1.645 9.183 -11.295 1.00 0.00 39 ARG A N 20
ATOM 16074 C CA . ARG A 1 40 ? -2.454 8.022 -10.964 1.00 0.00 39 ARG A CA 20
ATOM 16075 C C . ARG A 1 40 ? -1.559 6.849 -10.562 1.00 0.00 39 ARG A C 20
ATOM 16076 O O . ARG A 1 40 ? -1.878 5.695 -10.845 1.00 0.00 39 ARG A O 20
ATOM 16097 N N . ALA A 1 41 ? -0.456 7.183 -9.909 1.00 0.00 40 ALA A N 20
ATOM 16098 C CA . ALA A 1 41 ? 0.488 6.172 -9.466 1.00 0.00 40 ALA A CA 20
ATOM 16099 C C . ALA A 1 41 ? 0.829 6.408 -7.993 1.00 0.00 40 ALA A C 20
ATOM 16100 O O . ALA A 1 41 ? 1.698 5.738 -7.438 1.00 0.00 40 ALA A O 20
ATOM 16107 N N . SER A 1 42 ? 0.126 7.364 -7.403 1.00 0.00 41 SER A N 20
ATOM 16108 C CA . SER A 1 42 ? 0.344 7.697 -6.006 1.00 0.00 41 SER A CA 20
ATOM 16109 C C . SER A 1 42 ? -0.384 6.694 -5.108 1.00 0.00 41 SER A C 20
ATOM 16110 O O . SER A 1 42 ? 0.206 6.142 -4.182 1.00 0.00 41 SER A O 20
ATOM 16118 N N . PRO A 1 43 ? -1.691 6.484 -5.424 1.00 0.00 42 PRO A N 20
ATOM 16119 C CA . PRO A 1 43 ? -2.506 5.557 -4.657 1.00 0.00 42 PRO A CA 20
ATOM 16120 C C . PRO A 1 43 ? -2.154 4.106 -4.998 1.00 0.00 42 PRO A C 20
ATOM 16121 O O . PRO A 1 43 ? -2.205 3.233 -4.133 1.00 0.00 42 PRO A O 20
ATOM 16132 N N . LYS A 1 44 ? -1.804 3.896 -6.258 1.00 0.00 43 LYS A N 20
ATOM 16133 C CA . LYS A 1 44 ? -1.444 2.567 -6.723 1.00 0.00 43 LYS A CA 20
ATOM 16134 C C . LYS A 1 44 ? 0.039 2.319 -6.443 1.00 0.00 43 LYS A C 20
ATOM 16135 O O . LYS A 1 44 ? 0.437 1.195 -6.139 1.00 0.00 43 LYS A O 20
ATOM 16154 N N . GLY A 1 45 ? 0.817 3.385 -6.556 1.00 0.00 44 GLY A N 20
ATOM 16155 C CA . GLY A 1 45 ? 2.248 3.296 -6.318 1.00 0.00 44 GLY A CA 20
ATOM 16156 C C . GLY A 1 45 ? 2.549 2.402 -5.114 1.00 0.00 44 GLY A C 20
ATOM 16157 O O . GLY A 1 45 ? 3.327 1.454 -5.219 1.00 0.00 44 GLY A O 20
ATOM 16161 N N . PHE A 1 46 ? 1.919 2.736 -3.998 1.00 0.00 45 PHE A N 20
ATOM 16162 C CA . PHE A 1 46 ? 2.110 1.975 -2.774 1.00 0.00 45 PHE A CA 20
ATOM 16163 C C . PHE A 1 46 ? 2.057 0.471 -3.051 1.00 0.00 45 PHE A C 20
ATOM 16164 O O . PHE A 1 46 ? 2.782 -0.304 -2.427 1.00 0.00 45 PHE A O 20
ATOM 16181 N N . LEU A 1 47 ? 1.193 0.103 -3.985 1.00 0.00 46 LEU A N 20
ATOM 16182 C CA . LEU A 1 47 ? 1.036 -1.295 -4.350 1.00 0.00 46 LEU A CA 20
ATOM 16183 C C . LEU A 1 47 ? 2.125 -1.680 -5.354 1.00 0.00 46 LEU A C 20
ATOM 16184 O O . LEU A 1 47 ? 2.580 -2.823 -5.374 1.00 0.00 46 LEU A O 20
ATOM 16200 N N . LEU A 1 48 ? 2.512 -0.704 -6.162 1.00 0.00 47 LEU A N 20
ATOM 16201 C CA . LEU A 1 48 ? 3.539 -0.927 -7.166 1.00 0.00 47 LEU A CA 20
ATOM 16202 C C . LEU A 1 48 ? 4.900 -1.050 -6.478 1.00 0.00 47 LEU A C 20
ATOM 16203 O O . LEU A 1 48 ? 5.767 -1.793 -6.936 1.00 0.00 47 LEU A O 20
ATOM 16219 N N . ASN A 1 49 ? 5.045 -0.311 -5.388 1.00 0.00 48 ASN A N 20
ATOM 16220 C CA . ASN A 1 49 ? 6.287 -0.328 -4.633 1.00 0.00 48 ASN A CA 20
ATOM 16221 C C . ASN A 1 49 ? 6.509 -1.728 -4.058 1.00 0.00 48 ASN A C 20
ATOM 16222 O O . ASN A 1 49 ? 7.629 -2.237 -4.069 1.00 0.00 48 ASN A O 20
ATOM 16233 N N . ARG A 1 50 ? 5.425 -2.312 -3.568 1.00 0.00 49 ARG A N 20
ATOM 16234 C CA . ARG A 1 50 ? 5.488 -3.643 -2.991 1.00 0.00 49 ARG A CA 20
ATOM 16235 C C . ARG A 1 50 ? 5.893 -4.665 -4.055 1.00 0.00 49 ARG A C 20
ATOM 16236 O O . ARG A 1 50 ? 6.618 -5.615 -3.764 1.00 0.00 49 ARG A O 20
ATOM 16257 N N . ALA A 1 51 ? 5.407 -4.435 -5.266 1.00 0.00 50 ALA A N 20
ATOM 16258 C CA . ALA A 1 51 ? 5.710 -5.323 -6.375 1.00 0.00 50 ALA A CA 20
ATOM 16259 C C . ALA A 1 51 ? 7.226 -5.400 -6.562 1.00 0.00 50 ALA A C 20
ATOM 16260 O O . ALA A 1 51 ? 7.752 -6.432 -6.976 1.00 0.00 50 ALA A O 20
ATOM 16267 N N . VAL A 1 52 ? 7.886 -4.295 -6.249 1.00 0.00 51 VAL A N 20
ATOM 16268 C CA . VAL A 1 52 ? 9.332 -4.224 -6.378 1.00 0.00 51 VAL A CA 20
ATOM 16269 C C . VAL A 1 52 ? 9.980 -4.869 -5.151 1.00 0.00 51 VAL A C 20
ATOM 16270 O O . VAL A 1 52 ? 10.988 -5.565 -5.272 1.00 0.00 51 VAL A O 20
ATOM 16283 N N . GLN A 1 53 ? 9.376 -4.616 -4.000 1.00 0.00 52 GLN A N 20
ATOM 16284 C CA . GLN A 1 53 ? 9.883 -5.163 -2.753 1.00 0.00 52 GLN A CA 20
ATOM 16285 C C . GLN A 1 53 ? 10.003 -6.686 -2.852 1.00 0.00 52 GLN A C 20
ATOM 16286 O O . GLN A 1 53 ? 11.083 -7.240 -2.654 1.00 0.00 52 GLN A O 20
ATOM 16300 N N . TYR A 1 54 ? 8.879 -7.317 -3.156 1.00 0.00 53 TYR A N 20
ATOM 16301 C CA . TYR A 1 54 ? 8.845 -8.764 -3.283 1.00 0.00 53 TYR A CA 20
ATOM 16302 C C . TYR A 1 54 ? 9.264 -9.202 -4.688 1.00 0.00 53 TYR A C 20
ATOM 16303 O O . TYR A 1 54 ? 9.388 -10.394 -4.960 1.00 0.00 53 TYR A O 20
ATOM 16321 N N . ALA A 1 2 ? -4.335 4.859 8.626 1.00 0.00 1 ALA A N 21
ATOM 16322 C CA . ALA A 1 2 ? -4.857 4.485 7.324 1.00 0.00 1 ALA A CA 21
ATOM 16323 C C . ALA A 1 2 ? -3.758 3.790 6.518 1.00 0.00 1 ALA A C 21
ATOM 16324 O O . ALA A 1 2 ? -3.317 4.304 5.491 1.00 0.00 1 ALA A O 21
ATOM 16331 N N . SER A 1 3 ? -3.348 2.632 7.013 1.00 0.00 2 SER A N 21
ATOM 16332 C CA . SER A 1 3 ? -2.308 1.862 6.352 1.00 0.00 2 SER A CA 21
ATOM 16333 C C . SER A 1 3 ? -2.614 0.367 6.463 1.00 0.00 2 SER A C 21
ATOM 16334 O O . SER A 1 3 ? -3.442 -0.043 7.275 1.00 0.00 2 SER A O 21
ATOM 16342 N N . ARG A 1 4 ? -1.931 -0.408 5.633 1.00 0.00 3 ARG A N 21
ATOM 16343 C CA . ARG A 1 4 ? -2.120 -1.849 5.626 1.00 0.00 3 ARG A CA 21
ATOM 16344 C C . ARG A 1 4 ? -3.448 -2.207 4.956 1.00 0.00 3 ARG A C 21
ATOM 16345 O O . ARG A 1 4 ? -3.473 -2.956 3.982 1.00 0.00 3 ARG A O 21
ATOM 16366 N N . ARG A 1 5 ? -4.519 -1.655 5.507 1.00 0.00 4 ARG A N 21
ATOM 16367 C CA . ARG A 1 5 ? -5.848 -1.907 4.974 1.00 0.00 4 ARG A CA 21
ATOM 16368 C C . ARG A 1 5 ? -5.956 -1.374 3.543 1.00 0.00 4 ARG A C 21
ATOM 16369 O O . ARG A 1 5 ? -6.685 -1.932 2.724 1.00 0.00 4 ARG A O 21
ATOM 16390 N N . LEU A 1 6 ? -5.221 -0.302 3.287 1.00 0.00 5 LEU A N 21
ATOM 16391 C CA . LEU A 1 6 ? -5.226 0.310 1.970 1.00 0.00 5 LEU A CA 21
ATOM 16392 C C . LEU A 1 6 ? -4.601 -0.656 0.961 1.00 0.00 5 LEU A C 21
ATOM 16393 O O . LEU A 1 6 ? -4.861 -0.560 -0.237 1.00 0.00 5 LEU A O 21
ATOM 16409 N N . LEU A 1 7 ? -3.790 -1.563 1.483 1.00 0.00 6 LEU A N 21
ATOM 16410 C CA . LEU A 1 7 ? -3.126 -2.545 0.643 1.00 0.00 6 LEU A CA 21
ATOM 16411 C C . LEU A 1 7 ? -4.164 -3.532 0.102 1.00 0.00 6 LEU A C 21
ATOM 16412 O O . LEU A 1 7 ? -3.968 -4.127 -0.957 1.00 0.00 6 LEU A O 21
ATOM 16428 N N . ALA A 1 8 ? -5.244 -3.676 0.855 1.00 0.00 7 ALA A N 21
ATOM 16429 C CA . ALA A 1 8 ? -6.312 -4.581 0.465 1.00 0.00 7 ALA A CA 21
ATOM 16430 C C . ALA A 1 8 ? -7.075 -3.982 -0.719 1.00 0.00 7 ALA A C 21
ATOM 16431 O O . ALA A 1 8 ? -7.097 -4.561 -1.804 1.00 0.00 7 ALA A O 21
ATOM 16438 N N . SER A 1 9 ? -7.682 -2.831 -0.469 1.00 0.00 8 SER A N 21
ATOM 16439 C CA . SER A 1 9 ? -8.444 -2.149 -1.501 1.00 0.00 8 SER A CA 21
ATOM 16440 C C . SER A 1 9 ? -7.589 -1.980 -2.757 1.00 0.00 8 SER A C 21
ATOM 16441 O O . SER A 1 9 ? -8.105 -2.007 -3.874 1.00 0.00 8 SER A O 21
ATOM 16449 N N . LEU A 1 10 ? -6.293 -1.808 -2.535 1.00 0.00 9 LEU A N 21
ATOM 16450 C CA . LEU A 1 10 ? -5.361 -1.636 -3.636 1.00 0.00 9 LEU A CA 21
ATOM 16451 C C . LEU A 1 10 ? -5.254 -2.945 -4.419 1.00 0.00 9 LEU A C 21
ATOM 16452 O O . LEU A 1 10 ? -5.090 -2.932 -5.638 1.00 0.00 9 LEU A O 21
ATOM 16468 N N . LEU A 1 11 ? -5.352 -4.045 -3.687 1.00 0.00 10 LEU A N 21
ATOM 16469 C CA . LEU A 1 11 ? -5.268 -5.361 -4.298 1.00 0.00 10 LEU A CA 21
ATOM 16470 C C . LEU A 1 11 ? -6.571 -5.656 -5.044 1.00 0.00 10 LEU A C 21
ATOM 16471 O O . LEU A 1 11 ? -6.550 -6.001 -6.224 1.00 0.00 10 LEU A O 21
ATOM 16487 N N . ARG A 1 12 ? -7.674 -5.508 -4.325 1.00 0.00 11 ARG A N 21
ATOM 16488 C CA . ARG A 1 12 ? -8.984 -5.755 -4.904 1.00 0.00 11 ARG A CA 21
ATOM 16489 C C . ARG A 1 12 ? -9.163 -4.929 -6.180 1.00 0.00 11 ARG A C 21
ATOM 16490 O O . ARG A 1 12 ? -9.455 -5.477 -7.242 1.00 0.00 11 ARG A O 21
ATOM 16511 N N . GLN A 1 13 ? -8.980 -3.626 -6.034 1.00 0.00 12 GLN A N 21
ATOM 16512 C CA . GLN A 1 13 ? -9.118 -2.720 -7.161 1.00 0.00 12 GLN A CA 21
ATOM 16513 C C . GLN A 1 13 ? -8.289 -3.218 -8.348 1.00 0.00 12 GLN A C 21
ATOM 16514 O O . GLN A 1 13 ? -8.606 -2.923 -9.499 1.00 0.00 12 GLN A O 21
ATOM 16528 N N . SER A 1 14 ? -7.244 -3.966 -8.026 1.00 0.00 13 SER A N 21
ATOM 16529 C CA . SER A 1 14 ? -6.368 -4.508 -9.050 1.00 0.00 13 SER A CA 21
ATOM 16530 C C . SER A 1 14 ? -6.798 -5.933 -9.405 1.00 0.00 13 SER A C 21
ATOM 16531 O O . SER A 1 14 ? -6.506 -6.419 -10.497 1.00 0.00 13 SER A O 21
ATOM 16539 N N . ALA A 1 15 ? -7.484 -6.563 -8.463 1.00 0.00 14 ALA A N 21
ATOM 16540 C CA . ALA A 1 15 ? -7.956 -7.922 -8.663 1.00 0.00 14 ALA A CA 21
ATOM 16541 C C . ALA A 1 15 ? -9.160 -7.905 -9.607 1.00 0.00 14 ALA A C 21
ATOM 16542 O O . ALA A 1 15 ? -9.247 -8.721 -10.523 1.00 0.00 14 ALA A O 21
ATOM 16549 N N . GLN A 1 16 ? -10.059 -6.967 -9.351 1.00 0.00 15 GLN A N 21
ATOM 16550 C CA . GLN A 1 16 ? -11.255 -6.832 -10.167 1.00 0.00 15 GLN A CA 21
ATOM 16551 C C . GLN A 1 16 ? -10.876 -6.556 -11.623 1.00 0.00 15 GLN A C 21
ATOM 16552 O O . GLN A 1 16 ? -11.686 -6.749 -12.527 1.00 0.00 15 GLN A O 21
ATOM 16566 N N . ARG A 1 17 ? -9.642 -6.108 -11.804 1.00 0.00 16 ARG A N 21
ATOM 16567 C CA . ARG A 1 17 ? -9.145 -5.802 -13.135 1.00 0.00 16 ARG A CA 21
ATOM 16568 C C . ARG A 1 17 ? -7.948 -6.694 -13.472 1.00 0.00 16 ARG A C 21
ATOM 16569 O O . ARG A 1 17 ? -6.898 -6.200 -13.883 1.00 0.00 16 ARG A O 21
ATOM 16590 N N . GLY A 1 18 ? -8.145 -7.991 -13.286 1.00 0.00 17 GLY A N 21
ATOM 16591 C CA . GLY A 1 18 ? -7.095 -8.955 -13.566 1.00 0.00 17 GLY A CA 21
ATOM 16592 C C . GLY A 1 18 ? -6.512 -8.741 -14.965 1.00 0.00 17 GLY A C 21
ATOM 16593 O O . GLY A 1 18 ? -5.395 -9.172 -15.248 1.00 0.00 17 GLY A O 21
ATOM 16597 N N . GLY A 1 19 ? -7.294 -8.076 -15.802 1.00 0.00 18 GLY A N 21
ATOM 16598 C CA . GLY A 1 19 ? -6.870 -7.799 -17.163 1.00 0.00 18 GLY A CA 21
ATOM 16599 C C . GLY A 1 19 ? -5.375 -7.477 -17.217 1.00 0.00 18 GLY A C 21
ATOM 16600 O O . GLY A 1 19 ? -4.626 -8.110 -17.960 1.00 0.00 18 GLY A O 21
ATOM 16604 N N . GLY A 1 20 ? -4.986 -6.493 -16.420 1.00 0.00 19 GLY A N 21
ATOM 16605 C CA . GLY A 1 20 ? -3.594 -6.079 -16.367 1.00 0.00 19 GLY A CA 21
ATOM 16606 C C . GLY A 1 20 ? -3.479 -4.577 -16.097 1.00 0.00 19 GLY A C 21
ATOM 16607 O O . GLY A 1 20 ? -3.927 -4.093 -15.059 1.00 0.00 19 GLY A O 21
ATOM 16611 N N . LEU A 1 21 ? -2.875 -3.881 -17.049 1.00 0.00 20 LEU A N 21
ATOM 16612 C CA . LEU A 1 21 ? -2.695 -2.445 -16.926 1.00 0.00 20 LEU A CA 21
ATOM 16613 C C . LEU A 1 21 ? -1.921 -2.139 -15.642 1.00 0.00 20 LEU A C 21
ATOM 16614 O O . LEU A 1 21 ? -2.047 -1.052 -15.081 1.00 0.00 20 LEU A O 21
ATOM 16630 N N . ILE A 1 22 ? -1.138 -3.119 -15.214 1.00 0.00 21 ILE A N 21
ATOM 16631 C CA . ILE A 1 22 ? -0.344 -2.968 -14.006 1.00 0.00 21 ILE A CA 21
ATOM 16632 C C . ILE A 1 22 ? 0.921 -3.820 -14.124 1.00 0.00 21 ILE A C 21
ATOM 16633 O O . ILE A 1 22 ? 2.016 -3.358 -13.806 1.00 0.00 21 ILE A O 21
ATOM 16649 N N . SER A 1 23 ? 0.729 -5.048 -14.581 1.00 0.00 22 SER A N 21
ATOM 16650 C CA . SER A 1 23 ? 1.842 -5.968 -14.744 1.00 0.00 22 SER A CA 21
ATOM 16651 C C . SER A 1 23 ? 3.082 -5.210 -15.224 1.00 0.00 22 SER A C 21
ATOM 16652 O O . SER A 1 23 ? 4.026 -5.010 -14.461 1.00 0.00 22 SER A O 21
ATOM 16660 N N . ARG A 1 24 ? 3.039 -4.809 -16.486 1.00 0.00 23 ARG A N 21
ATOM 16661 C CA . ARG A 1 24 ? 4.147 -4.077 -17.077 1.00 0.00 23 ARG A CA 21
ATOM 16662 C C . ARG A 1 24 ? 3.667 -2.724 -17.604 1.00 0.00 23 ARG A C 21
ATOM 16663 O O . ARG A 1 24 ? 4.315 -2.122 -18.459 1.00 0.00 23 ARG A O 21
ATOM 16684 N N . SER A 1 25 ? 2.536 -2.283 -17.072 1.00 0.00 24 SER A N 21
ATOM 16685 C CA . SER A 1 25 ? 1.962 -1.012 -17.479 1.00 0.00 24 SER A CA 21
ATOM 16686 C C . SER A 1 25 ? 2.590 0.127 -16.672 1.00 0.00 24 SER A C 21
ATOM 16687 O O . SER A 1 25 ? 3.512 0.791 -17.142 1.00 0.00 24 SER A O 21
ATOM 16695 N N . LEU A 1 26 ? 2.064 0.317 -15.470 1.00 0.00 25 LEU A N 21
ATOM 16696 C CA . LEU A 1 26 ? 2.561 1.364 -14.594 1.00 0.00 25 LEU A CA 21
ATOM 16697 C C . LEU A 1 26 ? 3.872 0.905 -13.950 1.00 0.00 25 LEU A C 21
ATOM 16698 O O . LEU A 1 26 ? 4.603 1.713 -13.380 1.00 0.00 25 LEU A O 21
ATOM 16714 N N . GLY A 1 27 ? 4.128 -0.390 -14.064 1.00 0.00 26 GLY A N 21
ATOM 16715 C CA . GLY A 1 27 ? 5.338 -0.965 -13.500 1.00 0.00 26 GLY A CA 21
ATOM 16716 C C . GLY A 1 27 ? 6.544 -0.694 -14.401 1.00 0.00 26 GLY A C 21
ATOM 16717 O O . GLY A 1 27 ? 7.644 -1.175 -14.133 1.00 0.00 26 GLY A O 21
ATOM 16721 N N . ASN A 1 28 ? 6.298 0.076 -15.451 1.00 0.00 27 ASN A N 21
ATOM 16722 C CA . ASN A 1 28 ? 7.350 0.416 -16.392 1.00 0.00 27 ASN A CA 21
ATOM 16723 C C . ASN A 1 28 ? 8.433 1.223 -15.672 1.00 0.00 27 ASN A C 21
ATOM 16724 O O . ASN A 1 28 ? 9.611 1.131 -16.012 1.00 0.00 27 ASN A O 21
ATOM 16735 N N . SER A 1 29 ? 7.994 1.996 -14.689 1.00 0.00 28 SER A N 21
ATOM 16736 C CA . SER A 1 29 ? 8.909 2.818 -13.917 1.00 0.00 28 SER A CA 21
ATOM 16737 C C . SER A 1 29 ? 8.535 2.768 -12.434 1.00 0.00 28 SER A C 21
ATOM 16738 O O . SER A 1 29 ? 8.128 3.777 -11.859 1.00 0.00 28 SER A O 21
ATOM 16746 N N . ILE A 1 30 ? 8.685 1.585 -11.857 1.00 0.00 29 ILE A N 21
ATOM 16747 C CA . ILE A 1 30 ? 8.367 1.392 -10.453 1.00 0.00 29 ILE A CA 21
ATOM 16748 C C . ILE A 1 30 ? 9.533 1.889 -9.597 1.00 0.00 29 ILE A C 21
ATOM 16749 O O . ILE A 1 30 ? 9.341 2.688 -8.683 1.00 0.00 29 ILE A O 21
ATOM 16765 N N . PRO A 1 31 ? 10.750 1.381 -9.933 1.00 0.00 30 PRO A N 21
ATOM 16766 C CA . PRO A 1 31 ? 11.948 1.764 -9.206 1.00 0.00 30 PRO A CA 21
ATOM 16767 C C . PRO A 1 31 ? 12.393 3.177 -9.589 1.00 0.00 30 PRO A C 21
ATOM 16768 O O . PRO A 1 31 ? 13.365 3.696 -9.041 1.00 0.00 30 PRO A O 21
ATOM 16779 N N . LYS A 1 32 ? 11.660 3.760 -10.526 1.00 0.00 31 LYS A N 21
ATOM 16780 C CA . LYS A 1 32 ? 11.968 5.103 -10.990 1.00 0.00 31 LYS A CA 21
ATOM 16781 C C . LYS A 1 32 ? 11.100 6.110 -10.231 1.00 0.00 31 LYS A C 21
ATOM 16782 O O . LYS A 1 32 ? 10.920 7.241 -10.680 1.00 0.00 31 LYS A O 21
ATOM 16801 N N . SER A 1 33 ? 10.585 5.662 -9.096 1.00 0.00 32 SER A N 21
ATOM 16802 C CA . SER A 1 33 ? 9.740 6.510 -8.271 1.00 0.00 32 SER A CA 21
ATOM 16803 C C . SER A 1 33 ? 8.497 6.933 -9.057 1.00 0.00 32 SER A C 21
ATOM 16804 O O . SER A 1 33 ? 8.009 8.050 -8.899 1.00 0.00 32 SER A O 21
ATOM 16812 N N . ALA A 1 34 ? 8.021 6.016 -9.887 1.00 0.00 33 ALA A N 21
ATOM 16813 C CA . ALA A 1 34 ? 6.844 6.280 -10.697 1.00 0.00 33 ALA A CA 21
ATOM 16814 C C . ALA A 1 34 ? 7.050 7.577 -11.481 1.00 0.00 33 ALA A C 21
ATOM 16815 O O . ALA A 1 34 ? 6.131 8.386 -11.602 1.00 0.00 33 ALA A O 21
ATOM 16822 N N . SER A 1 35 ? 8.262 7.736 -11.992 1.00 0.00 34 SER A N 21
ATOM 16823 C CA . SER A 1 35 ? 8.600 8.922 -12.761 1.00 0.00 34 SER A CA 21
ATOM 16824 C C . SER A 1 35 ? 7.758 8.976 -14.037 1.00 0.00 34 SER A C 21
ATOM 16825 O O . SER A 1 35 ? 7.669 10.019 -14.683 1.00 0.00 34 SER A O 21
ATOM 16833 N N . ARG A 1 36 ? 7.164 7.837 -14.364 1.00 0.00 35 ARG A N 21
ATOM 16834 C CA . ARG A 1 36 ? 6.331 7.742 -15.552 1.00 0.00 35 ARG A CA 21
ATOM 16835 C C . ARG A 1 36 ? 4.853 7.688 -15.163 1.00 0.00 35 ARG A C 21
ATOM 16836 O O . ARG A 1 36 ? 4.109 6.839 -15.653 1.00 0.00 35 ARG A O 21
ATOM 16857 N N . ALA A 1 37 ? 4.472 8.603 -14.283 1.00 0.00 36 ALA A N 21
ATOM 16858 C CA . ALA A 1 37 ? 3.096 8.669 -13.821 1.00 0.00 36 ALA A CA 21
ATOM 16859 C C . ALA A 1 37 ? 2.834 10.046 -13.209 1.00 0.00 36 ALA A C 21
ATOM 16860 O O . ALA A 1 37 ? 2.573 11.011 -13.928 1.00 0.00 36 ALA A O 21
ATOM 16867 N N . SER A 1 38 ? 2.913 10.096 -11.887 1.00 0.00 37 SER A N 21
ATOM 16868 C CA . SER A 1 38 ? 2.687 11.339 -11.171 1.00 0.00 37 SER A CA 21
ATOM 16869 C C . SER A 1 38 ? 1.301 11.894 -11.506 1.00 0.00 37 SER A C 21
ATOM 16870 O O . SER A 1 38 ? 1.183 12.977 -12.077 1.00 0.00 37 SER A O 21
ATOM 16878 N N . SER A 1 39 ? 0.287 11.125 -11.136 1.00 0.00 38 SER A N 21
ATOM 16879 C CA . SER A 1 39 ? -1.086 11.525 -11.390 1.00 0.00 38 SER A CA 21
ATOM 16880 C C . SER A 1 39 ? -2.043 10.406 -10.976 1.00 0.00 38 SER A C 21
ATOM 16881 O O . SER A 1 39 ? -3.094 10.667 -10.392 1.00 0.00 38 SER A O 21
ATOM 16889 N N . ARG A 1 40 ? -1.645 9.183 -11.295 1.00 0.00 39 ARG A N 21
ATOM 16890 C CA . ARG A 1 40 ? -2.454 8.022 -10.964 1.00 0.00 39 ARG A CA 21
ATOM 16891 C C . ARG A 1 40 ? -1.559 6.849 -10.562 1.00 0.00 39 ARG A C 21
ATOM 16892 O O . ARG A 1 40 ? -1.878 5.695 -10.845 1.00 0.00 39 ARG A O 21
ATOM 16913 N N . ALA A 1 41 ? -0.456 7.183 -9.909 1.00 0.00 40 ALA A N 21
ATOM 16914 C CA . ALA A 1 41 ? 0.488 6.172 -9.466 1.00 0.00 40 ALA A CA 21
ATOM 16915 C C . ALA A 1 41 ? 0.829 6.408 -7.993 1.00 0.00 40 ALA A C 21
ATOM 16916 O O . ALA A 1 41 ? 1.698 5.738 -7.438 1.00 0.00 40 ALA A O 21
ATOM 16923 N N . SER A 1 42 ? 0.126 7.364 -7.403 1.00 0.00 41 SER A N 21
ATOM 16924 C CA . SER A 1 42 ? 0.344 7.697 -6.006 1.00 0.00 41 SER A CA 21
ATOM 16925 C C . SER A 1 42 ? -0.384 6.694 -5.108 1.00 0.00 41 SER A C 21
ATOM 16926 O O . SER A 1 42 ? 0.206 6.142 -4.182 1.00 0.00 41 SER A O 21
ATOM 16934 N N . PRO A 1 43 ? -1.691 6.484 -5.424 1.00 0.00 42 PRO A N 21
ATOM 16935 C CA . PRO A 1 43 ? -2.506 5.557 -4.657 1.00 0.00 42 PRO A CA 21
ATOM 16936 C C . PRO A 1 43 ? -2.154 4.106 -4.998 1.00 0.00 42 PRO A C 21
ATOM 16937 O O . PRO A 1 43 ? -2.205 3.233 -4.133 1.00 0.00 42 PRO A O 21
ATOM 16948 N N . LYS A 1 44 ? -1.804 3.896 -6.258 1.00 0.00 43 LYS A N 21
ATOM 16949 C CA . LYS A 1 44 ? -1.444 2.567 -6.723 1.00 0.00 43 LYS A CA 21
ATOM 16950 C C . LYS A 1 44 ? 0.039 2.319 -6.443 1.00 0.00 43 LYS A C 21
ATOM 16951 O O . LYS A 1 44 ? 0.437 1.195 -6.139 1.00 0.00 43 LYS A O 21
ATOM 16970 N N . GLY A 1 45 ? 0.817 3.385 -6.556 1.00 0.00 44 GLY A N 21
ATOM 16971 C CA . GLY A 1 45 ? 2.248 3.296 -6.318 1.00 0.00 44 GLY A CA 21
ATOM 16972 C C . GLY A 1 45 ? 2.549 2.402 -5.114 1.00 0.00 44 GLY A C 21
ATOM 16973 O O . GLY A 1 45 ? 3.327 1.454 -5.219 1.00 0.00 44 GLY A O 21
ATOM 16977 N N . PHE A 1 46 ? 1.919 2.736 -3.998 1.00 0.00 45 PHE A N 21
ATOM 16978 C CA . PHE A 1 46 ? 2.110 1.975 -2.774 1.00 0.00 45 PHE A CA 21
ATOM 16979 C C . PHE A 1 46 ? 2.057 0.471 -3.051 1.00 0.00 45 PHE A C 21
ATOM 16980 O O . PHE A 1 46 ? 2.782 -0.304 -2.427 1.00 0.00 45 PHE A O 21
ATOM 16997 N N . LEU A 1 47 ? 1.193 0.103 -3.985 1.00 0.00 46 LEU A N 21
ATOM 16998 C CA . LEU A 1 47 ? 1.036 -1.295 -4.350 1.00 0.00 46 LEU A CA 21
ATOM 16999 C C . LEU A 1 47 ? 2.125 -1.680 -5.354 1.00 0.00 46 LEU A C 21
ATOM 17000 O O . LEU A 1 47 ? 2.580 -2.823 -5.374 1.00 0.00 46 LEU A O 21
ATOM 17016 N N . LEU A 1 48 ? 2.512 -0.704 -6.162 1.00 0.00 47 LEU A N 21
ATOM 17017 C CA . LEU A 1 48 ? 3.539 -0.927 -7.166 1.00 0.00 47 LEU A CA 21
ATOM 17018 C C . LEU A 1 48 ? 4.900 -1.050 -6.478 1.00 0.00 47 LEU A C 21
ATOM 17019 O O . LEU A 1 48 ? 5.767 -1.793 -6.936 1.00 0.00 47 LEU A O 21
ATOM 17035 N N . ASN A 1 49 ? 5.045 -0.311 -5.388 1.00 0.00 48 ASN A N 21
ATOM 17036 C CA . ASN A 1 49 ? 6.287 -0.328 -4.633 1.00 0.00 48 ASN A CA 21
ATOM 17037 C C . ASN A 1 49 ? 6.509 -1.728 -4.058 1.00 0.00 48 ASN A C 21
ATOM 17038 O O . ASN A 1 49 ? 7.629 -2.237 -4.069 1.00 0.00 48 ASN A O 21
ATOM 17049 N N . ARG A 1 50 ? 5.425 -2.312 -3.568 1.00 0.00 49 ARG A N 21
ATOM 17050 C CA . ARG A 1 50 ? 5.488 -3.643 -2.991 1.00 0.00 49 ARG A CA 21
ATOM 17051 C C . ARG A 1 50 ? 5.893 -4.665 -4.055 1.00 0.00 49 ARG A C 21
ATOM 17052 O O . ARG A 1 50 ? 6.618 -5.615 -3.764 1.00 0.00 49 ARG A O 21
ATOM 17073 N N . ALA A 1 51 ? 5.407 -4.435 -5.266 1.00 0.00 50 ALA A N 21
ATOM 17074 C CA . ALA A 1 51 ? 5.710 -5.323 -6.375 1.00 0.00 50 ALA A CA 21
ATOM 17075 C C . ALA A 1 51 ? 7.226 -5.400 -6.562 1.00 0.00 50 ALA A C 21
ATOM 17076 O O . ALA A 1 51 ? 7.752 -6.432 -6.976 1.00 0.00 50 ALA A O 21
ATOM 17083 N N . VAL A 1 52 ? 7.886 -4.295 -6.249 1.00 0.00 51 VAL A N 21
ATOM 17084 C CA . VAL A 1 52 ? 9.332 -4.224 -6.378 1.00 0.00 51 VAL A CA 21
ATOM 17085 C C . VAL A 1 52 ? 9.980 -4.869 -5.151 1.00 0.00 51 VAL A C 21
ATOM 17086 O O . VAL A 1 52 ? 10.988 -5.565 -5.272 1.00 0.00 51 VAL A O 21
ATOM 17099 N N . GLN A 1 53 ? 9.376 -4.616 -4.000 1.00 0.00 52 GLN A N 21
ATOM 17100 C CA . GLN A 1 53 ? 9.883 -5.163 -2.753 1.00 0.00 52 GLN A CA 21
ATOM 17101 C C . GLN A 1 53 ? 10.003 -6.686 -2.852 1.00 0.00 52 GLN A C 21
ATOM 17102 O O . GLN A 1 53 ? 11.083 -7.240 -2.654 1.00 0.00 52 GLN A O 21
ATOM 17116 N N . TYR A 1 54 ? 8.879 -7.317 -3.156 1.00 0.00 53 TYR A N 21
ATOM 17117 C CA . TYR A 1 54 ? 8.845 -8.764 -3.283 1.00 0.00 53 TYR A CA 21
ATOM 17118 C C . TYR A 1 54 ? 9.264 -9.202 -4.688 1.00 0.00 53 TYR A C 21
ATOM 17119 O O . TYR A 1 54 ? 9.388 -10.394 -4.960 1.00 0.00 53 TYR A O 21
ATOM 17137 N N . ALA A 1 2 ? -4.335 4.859 8.626 1.00 0.00 1 ALA A N 22
ATOM 17138 C CA . ALA A 1 2 ? -4.857 4.485 7.324 1.00 0.00 1 ALA A CA 22
ATOM 17139 C C . ALA A 1 2 ? -3.758 3.790 6.518 1.00 0.00 1 ALA A C 22
ATOM 17140 O O . ALA A 1 2 ? -3.317 4.304 5.491 1.00 0.00 1 ALA A O 22
ATOM 17147 N N . SER A 1 3 ? -3.348 2.632 7.013 1.00 0.00 2 SER A N 22
ATOM 17148 C CA . SER A 1 3 ? -2.308 1.862 6.352 1.00 0.00 2 SER A CA 22
ATOM 17149 C C . SER A 1 3 ? -2.614 0.367 6.463 1.00 0.00 2 SER A C 22
ATOM 17150 O O . SER A 1 3 ? -3.442 -0.043 7.275 1.00 0.00 2 SER A O 22
ATOM 17158 N N . ARG A 1 4 ? -1.931 -0.408 5.633 1.00 0.00 3 ARG A N 22
ATOM 17159 C CA . ARG A 1 4 ? -2.120 -1.849 5.626 1.00 0.00 3 ARG A CA 22
ATOM 17160 C C . ARG A 1 4 ? -3.448 -2.207 4.956 1.00 0.00 3 ARG A C 22
ATOM 17161 O O . ARG A 1 4 ? -3.473 -2.956 3.982 1.00 0.00 3 ARG A O 22
ATOM 17182 N N . ARG A 1 5 ? -4.519 -1.655 5.507 1.00 0.00 4 ARG A N 22
ATOM 17183 C CA . ARG A 1 5 ? -5.848 -1.907 4.974 1.00 0.00 4 ARG A CA 22
ATOM 17184 C C . ARG A 1 5 ? -5.956 -1.374 3.543 1.00 0.00 4 ARG A C 22
ATOM 17185 O O . ARG A 1 5 ? -6.685 -1.932 2.724 1.00 0.00 4 ARG A O 22
ATOM 17206 N N . LEU A 1 6 ? -5.221 -0.302 3.287 1.00 0.00 5 LEU A N 22
ATOM 17207 C CA . LEU A 1 6 ? -5.226 0.310 1.970 1.00 0.00 5 LEU A CA 22
ATOM 17208 C C . LEU A 1 6 ? -4.601 -0.656 0.961 1.00 0.00 5 LEU A C 22
ATOM 17209 O O . LEU A 1 6 ? -4.861 -0.560 -0.237 1.00 0.00 5 LEU A O 22
ATOM 17225 N N . LEU A 1 7 ? -3.790 -1.563 1.483 1.00 0.00 6 LEU A N 22
ATOM 17226 C CA . LEU A 1 7 ? -3.126 -2.545 0.643 1.00 0.00 6 LEU A CA 22
ATOM 17227 C C . LEU A 1 7 ? -4.164 -3.532 0.102 1.00 0.00 6 LEU A C 22
ATOM 17228 O O . LEU A 1 7 ? -3.968 -4.127 -0.957 1.00 0.00 6 LEU A O 22
ATOM 17244 N N . ALA A 1 8 ? -5.244 -3.676 0.855 1.00 0.00 7 ALA A N 22
ATOM 17245 C CA . ALA A 1 8 ? -6.312 -4.581 0.465 1.00 0.00 7 ALA A CA 22
ATOM 17246 C C . ALA A 1 8 ? -7.075 -3.982 -0.719 1.00 0.00 7 ALA A C 22
ATOM 17247 O O . ALA A 1 8 ? -7.097 -4.561 -1.804 1.00 0.00 7 ALA A O 22
ATOM 17254 N N . SER A 1 9 ? -7.682 -2.831 -0.469 1.00 0.00 8 SER A N 22
ATOM 17255 C CA . SER A 1 9 ? -8.444 -2.149 -1.501 1.00 0.00 8 SER A CA 22
ATOM 17256 C C . SER A 1 9 ? -7.589 -1.980 -2.757 1.00 0.00 8 SER A C 22
ATOM 17257 O O . SER A 1 9 ? -8.105 -2.007 -3.874 1.00 0.00 8 SER A O 22
ATOM 17265 N N . LEU A 1 10 ? -6.293 -1.808 -2.535 1.00 0.00 9 LEU A N 22
ATOM 17266 C CA . LEU A 1 10 ? -5.361 -1.636 -3.636 1.00 0.00 9 LEU A CA 22
ATOM 17267 C C . LEU A 1 10 ? -5.254 -2.945 -4.419 1.00 0.00 9 LEU A C 22
ATOM 17268 O O . LEU A 1 10 ? -5.090 -2.932 -5.638 1.00 0.00 9 LEU A O 22
ATOM 17284 N N . LEU A 1 11 ? -5.352 -4.045 -3.687 1.00 0.00 10 LEU A N 22
ATOM 17285 C CA . LEU A 1 11 ? -5.268 -5.361 -4.298 1.00 0.00 10 LEU A CA 22
ATOM 17286 C C . LEU A 1 11 ? -6.571 -5.656 -5.044 1.00 0.00 10 LEU A C 22
ATOM 17287 O O . LEU A 1 11 ? -6.550 -6.001 -6.224 1.00 0.00 10 LEU A O 22
ATOM 17303 N N . ARG A 1 12 ? -7.674 -5.508 -4.325 1.00 0.00 11 ARG A N 22
ATOM 17304 C CA . ARG A 1 12 ? -8.984 -5.755 -4.904 1.00 0.00 11 ARG A CA 22
ATOM 17305 C C . ARG A 1 12 ? -9.163 -4.929 -6.180 1.00 0.00 11 ARG A C 22
ATOM 17306 O O . ARG A 1 12 ? -9.455 -5.477 -7.242 1.00 0.00 11 ARG A O 22
ATOM 17327 N N . GLN A 1 13 ? -8.980 -3.626 -6.034 1.00 0.00 12 GLN A N 22
ATOM 17328 C CA . GLN A 1 13 ? -9.118 -2.720 -7.161 1.00 0.00 12 GLN A CA 22
ATOM 17329 C C . GLN A 1 13 ? -8.289 -3.218 -8.348 1.00 0.00 12 GLN A C 22
ATOM 17330 O O . GLN A 1 13 ? -8.606 -2.923 -9.499 1.00 0.00 12 GLN A O 22
ATOM 17344 N N . SER A 1 14 ? -7.244 -3.966 -8.026 1.00 0.00 13 SER A N 22
ATOM 17345 C CA . SER A 1 14 ? -6.368 -4.508 -9.050 1.00 0.00 13 SER A CA 22
ATOM 17346 C C . SER A 1 14 ? -6.798 -5.933 -9.405 1.00 0.00 13 SER A C 22
ATOM 17347 O O . SER A 1 14 ? -6.506 -6.419 -10.497 1.00 0.00 13 SER A O 22
ATOM 17355 N N . ALA A 1 15 ? -7.484 -6.563 -8.463 1.00 0.00 14 ALA A N 22
ATOM 17356 C CA . ALA A 1 15 ? -7.956 -7.922 -8.663 1.00 0.00 14 ALA A CA 22
ATOM 17357 C C . ALA A 1 15 ? -9.160 -7.905 -9.607 1.00 0.00 14 ALA A C 22
ATOM 17358 O O . ALA A 1 15 ? -9.247 -8.721 -10.523 1.00 0.00 14 ALA A O 22
ATOM 17365 N N . GLN A 1 16 ? -10.059 -6.967 -9.351 1.00 0.00 15 GLN A N 22
ATOM 17366 C CA . GLN A 1 16 ? -11.255 -6.832 -10.167 1.00 0.00 15 GLN A CA 22
ATOM 17367 C C . GLN A 1 16 ? -10.876 -6.556 -11.623 1.00 0.00 15 GLN A C 22
ATOM 17368 O O . GLN A 1 16 ? -11.686 -6.749 -12.527 1.00 0.00 15 GLN A O 22
ATOM 17382 N N . ARG A 1 17 ? -9.642 -6.108 -11.804 1.00 0.00 16 ARG A N 22
ATOM 17383 C CA . ARG A 1 17 ? -9.145 -5.802 -13.135 1.00 0.00 16 ARG A CA 22
ATOM 17384 C C . ARG A 1 17 ? -7.948 -6.694 -13.472 1.00 0.00 16 ARG A C 22
ATOM 17385 O O . ARG A 1 17 ? -6.898 -6.200 -13.883 1.00 0.00 16 ARG A O 22
ATOM 17406 N N . GLY A 1 18 ? -8.145 -7.991 -13.286 1.00 0.00 17 GLY A N 22
ATOM 17407 C CA . GLY A 1 18 ? -7.095 -8.955 -13.566 1.00 0.00 17 GLY A CA 22
ATOM 17408 C C . GLY A 1 18 ? -6.512 -8.741 -14.965 1.00 0.00 17 GLY A C 22
ATOM 17409 O O . GLY A 1 18 ? -5.395 -9.172 -15.248 1.00 0.00 17 GLY A O 22
ATOM 17413 N N . GLY A 1 19 ? -7.294 -8.076 -15.802 1.00 0.00 18 GLY A N 22
ATOM 17414 C CA . GLY A 1 19 ? -6.870 -7.799 -17.163 1.00 0.00 18 GLY A CA 22
ATOM 17415 C C . GLY A 1 19 ? -5.375 -7.477 -17.217 1.00 0.00 18 GLY A C 22
ATOM 17416 O O . GLY A 1 19 ? -4.626 -8.110 -17.960 1.00 0.00 18 GLY A O 22
ATOM 17420 N N . GLY A 1 20 ? -4.986 -6.493 -16.420 1.00 0.00 19 GLY A N 22
ATOM 17421 C CA . GLY A 1 20 ? -3.594 -6.079 -16.367 1.00 0.00 19 GLY A CA 22
ATOM 17422 C C . GLY A 1 20 ? -3.479 -4.577 -16.097 1.00 0.00 19 GLY A C 22
ATOM 17423 O O . GLY A 1 20 ? -3.927 -4.093 -15.059 1.00 0.00 19 GLY A O 22
ATOM 17427 N N . LEU A 1 21 ? -2.875 -3.881 -17.049 1.00 0.00 20 LEU A N 22
ATOM 17428 C CA . LEU A 1 21 ? -2.695 -2.445 -16.926 1.00 0.00 20 LEU A CA 22
ATOM 17429 C C . LEU A 1 21 ? -1.921 -2.139 -15.642 1.00 0.00 20 LEU A C 22
ATOM 17430 O O . LEU A 1 21 ? -2.047 -1.052 -15.081 1.00 0.00 20 LEU A O 22
ATOM 17446 N N . ILE A 1 22 ? -1.138 -3.119 -15.214 1.00 0.00 21 ILE A N 22
ATOM 17447 C CA . ILE A 1 22 ? -0.344 -2.968 -14.006 1.00 0.00 21 ILE A CA 22
ATOM 17448 C C . ILE A 1 22 ? 0.921 -3.820 -14.124 1.00 0.00 21 ILE A C 22
ATOM 17449 O O . ILE A 1 22 ? 2.016 -3.358 -13.806 1.00 0.00 21 ILE A O 22
ATOM 17465 N N . SER A 1 23 ? 0.729 -5.048 -14.581 1.00 0.00 22 SER A N 22
ATOM 17466 C CA . SER A 1 23 ? 1.842 -5.968 -14.744 1.00 0.00 22 SER A CA 22
ATOM 17467 C C . SER A 1 23 ? 3.082 -5.210 -15.224 1.00 0.00 22 SER A C 22
ATOM 17468 O O . SER A 1 23 ? 4.026 -5.010 -14.461 1.00 0.00 22 SER A O 22
ATOM 17476 N N . ARG A 1 24 ? 3.039 -4.809 -16.486 1.00 0.00 23 ARG A N 22
ATOM 17477 C CA . ARG A 1 24 ? 4.147 -4.077 -17.077 1.00 0.00 23 ARG A CA 22
ATOM 17478 C C . ARG A 1 24 ? 3.667 -2.724 -17.604 1.00 0.00 23 ARG A C 22
ATOM 17479 O O . ARG A 1 24 ? 4.315 -2.122 -18.459 1.00 0.00 23 ARG A O 22
ATOM 17500 N N . SER A 1 25 ? 2.536 -2.283 -17.072 1.00 0.00 24 SER A N 22
ATOM 17501 C CA . SER A 1 25 ? 1.962 -1.012 -17.479 1.00 0.00 24 SER A CA 22
ATOM 17502 C C . SER A 1 25 ? 2.590 0.127 -16.672 1.00 0.00 24 SER A C 22
ATOM 17503 O O . SER A 1 25 ? 3.512 0.791 -17.142 1.00 0.00 24 SER A O 22
ATOM 17511 N N . LEU A 1 26 ? 2.064 0.317 -15.470 1.00 0.00 25 LEU A N 22
ATOM 17512 C CA . LEU A 1 26 ? 2.561 1.364 -14.594 1.00 0.00 25 LEU A CA 22
ATOM 17513 C C . LEU A 1 26 ? 3.872 0.905 -13.950 1.00 0.00 25 LEU A C 22
ATOM 17514 O O . LEU A 1 26 ? 4.603 1.713 -13.380 1.00 0.00 25 LEU A O 22
ATOM 17530 N N . GLY A 1 27 ? 4.128 -0.390 -14.064 1.00 0.00 26 GLY A N 22
ATOM 17531 C CA . GLY A 1 27 ? 5.338 -0.965 -13.500 1.00 0.00 26 GLY A CA 22
ATOM 17532 C C . GLY A 1 27 ? 6.544 -0.694 -14.401 1.00 0.00 26 GLY A C 22
ATOM 17533 O O . GLY A 1 27 ? 7.644 -1.175 -14.133 1.00 0.00 26 GLY A O 22
ATOM 17537 N N . ASN A 1 28 ? 6.298 0.076 -15.451 1.00 0.00 27 ASN A N 22
ATOM 17538 C CA . ASN A 1 28 ? 7.350 0.416 -16.392 1.00 0.00 27 ASN A CA 22
ATOM 17539 C C . ASN A 1 28 ? 8.433 1.223 -15.672 1.00 0.00 27 ASN A C 22
ATOM 17540 O O . ASN A 1 28 ? 9.611 1.131 -16.012 1.00 0.00 27 ASN A O 22
ATOM 17551 N N . SER A 1 29 ? 7.994 1.996 -14.689 1.00 0.00 28 SER A N 22
ATOM 17552 C CA . SER A 1 29 ? 8.909 2.818 -13.917 1.00 0.00 28 SER A CA 22
ATOM 17553 C C . SER A 1 29 ? 8.535 2.768 -12.434 1.00 0.00 28 SER A C 22
ATOM 17554 O O . SER A 1 29 ? 8.128 3.777 -11.859 1.00 0.00 28 SER A O 22
ATOM 17562 N N . ILE A 1 30 ? 8.685 1.585 -11.857 1.00 0.00 29 ILE A N 22
ATOM 17563 C CA . ILE A 1 30 ? 8.367 1.392 -10.453 1.00 0.00 29 ILE A CA 22
ATOM 17564 C C . ILE A 1 30 ? 9.533 1.889 -9.597 1.00 0.00 29 ILE A C 22
ATOM 17565 O O . ILE A 1 30 ? 9.341 2.688 -8.683 1.00 0.00 29 ILE A O 22
ATOM 17581 N N . PRO A 1 31 ? 10.750 1.381 -9.933 1.00 0.00 30 PRO A N 22
ATOM 17582 C CA . PRO A 1 31 ? 11.948 1.764 -9.206 1.00 0.00 30 PRO A CA 22
ATOM 17583 C C . PRO A 1 31 ? 12.393 3.177 -9.589 1.00 0.00 30 PRO A C 22
ATOM 17584 O O . PRO A 1 31 ? 13.365 3.696 -9.041 1.00 0.00 30 PRO A O 22
ATOM 17595 N N . LYS A 1 32 ? 11.660 3.760 -10.526 1.00 0.00 31 LYS A N 22
ATOM 17596 C CA . LYS A 1 32 ? 11.968 5.103 -10.990 1.00 0.00 31 LYS A CA 22
ATOM 17597 C C . LYS A 1 32 ? 11.100 6.110 -10.231 1.00 0.00 31 LYS A C 22
ATOM 17598 O O . LYS A 1 32 ? 10.920 7.241 -10.680 1.00 0.00 31 LYS A O 22
ATOM 17617 N N . SER A 1 33 ? 10.585 5.662 -9.096 1.00 0.00 32 SER A N 22
ATOM 17618 C CA . SER A 1 33 ? 9.740 6.510 -8.271 1.00 0.00 32 SER A CA 22
ATOM 17619 C C . SER A 1 33 ? 8.497 6.933 -9.057 1.00 0.00 32 SER A C 22
ATOM 17620 O O . SER A 1 33 ? 8.009 8.050 -8.899 1.00 0.00 32 SER A O 22
ATOM 17628 N N . ALA A 1 34 ? 8.021 6.016 -9.887 1.00 0.00 33 ALA A N 22
ATOM 17629 C CA . ALA A 1 34 ? 6.844 6.280 -10.697 1.00 0.00 33 ALA A CA 22
ATOM 17630 C C . ALA A 1 34 ? 7.050 7.577 -11.481 1.00 0.00 33 ALA A C 22
ATOM 17631 O O . ALA A 1 34 ? 6.131 8.386 -11.602 1.00 0.00 33 ALA A O 22
ATOM 17638 N N . SER A 1 35 ? 8.262 7.736 -11.992 1.00 0.00 34 SER A N 22
ATOM 17639 C CA . SER A 1 35 ? 8.600 8.922 -12.761 1.00 0.00 34 SER A CA 22
ATOM 17640 C C . SER A 1 35 ? 7.758 8.976 -14.037 1.00 0.00 34 SER A C 22
ATOM 17641 O O . SER A 1 35 ? 7.669 10.019 -14.683 1.00 0.00 34 SER A O 22
ATOM 17649 N N . ARG A 1 36 ? 7.164 7.837 -14.364 1.00 0.00 35 ARG A N 22
ATOM 17650 C CA . ARG A 1 36 ? 6.331 7.742 -15.552 1.00 0.00 35 ARG A CA 22
ATOM 17651 C C . ARG A 1 36 ? 4.853 7.688 -15.163 1.00 0.00 35 ARG A C 22
ATOM 17652 O O . ARG A 1 36 ? 4.109 6.839 -15.653 1.00 0.00 35 ARG A O 22
ATOM 17673 N N . ALA A 1 37 ? 4.472 8.603 -14.283 1.00 0.00 36 ALA A N 22
ATOM 17674 C CA . ALA A 1 37 ? 3.096 8.669 -13.821 1.00 0.00 36 ALA A CA 22
ATOM 17675 C C . ALA A 1 37 ? 2.834 10.046 -13.209 1.00 0.00 36 ALA A C 22
ATOM 17676 O O . ALA A 1 37 ? 2.573 11.011 -13.928 1.00 0.00 36 ALA A O 22
ATOM 17683 N N . SER A 1 38 ? 2.913 10.096 -11.887 1.00 0.00 37 SER A N 22
ATOM 17684 C CA . SER A 1 38 ? 2.687 11.339 -11.171 1.00 0.00 37 SER A CA 22
ATOM 17685 C C . SER A 1 38 ? 1.301 11.894 -11.506 1.00 0.00 37 SER A C 22
ATOM 17686 O O . SER A 1 38 ? 1.183 12.977 -12.077 1.00 0.00 37 SER A O 22
ATOM 17694 N N . SER A 1 39 ? 0.287 11.125 -11.136 1.00 0.00 38 SER A N 22
ATOM 17695 C CA . SER A 1 39 ? -1.086 11.525 -11.390 1.00 0.00 38 SER A CA 22
ATOM 17696 C C . SER A 1 39 ? -2.043 10.406 -10.976 1.00 0.00 38 SER A C 22
ATOM 17697 O O . SER A 1 39 ? -3.094 10.667 -10.392 1.00 0.00 38 SER A O 22
ATOM 17705 N N . ARG A 1 40 ? -1.645 9.183 -11.295 1.00 0.00 39 ARG A N 22
ATOM 17706 C CA . ARG A 1 40 ? -2.454 8.022 -10.964 1.00 0.00 39 ARG A CA 22
ATOM 17707 C C . ARG A 1 40 ? -1.559 6.849 -10.562 1.00 0.00 39 ARG A C 22
ATOM 17708 O O . ARG A 1 40 ? -1.878 5.695 -10.845 1.00 0.00 39 ARG A O 22
ATOM 17729 N N . ALA A 1 41 ? -0.456 7.183 -9.909 1.00 0.00 40 ALA A N 22
ATOM 17730 C CA . ALA A 1 41 ? 0.488 6.172 -9.466 1.00 0.00 40 ALA A CA 22
ATOM 17731 C C . ALA A 1 41 ? 0.829 6.408 -7.993 1.00 0.00 40 ALA A C 22
ATOM 17732 O O . ALA A 1 41 ? 1.698 5.738 -7.438 1.00 0.00 40 ALA A O 22
ATOM 17739 N N . SER A 1 42 ? 0.126 7.364 -7.403 1.00 0.00 41 SER A N 22
ATOM 17740 C CA . SER A 1 42 ? 0.344 7.697 -6.006 1.00 0.00 41 SER A CA 22
ATOM 17741 C C . SER A 1 42 ? -0.384 6.694 -5.108 1.00 0.00 41 SER A C 22
ATOM 17742 O O . SER A 1 42 ? 0.206 6.142 -4.182 1.00 0.00 41 SER A O 22
ATOM 17750 N N . PRO A 1 43 ? -1.691 6.484 -5.424 1.00 0.00 42 PRO A N 22
ATOM 17751 C CA . PRO A 1 43 ? -2.506 5.557 -4.657 1.00 0.00 42 PRO A CA 22
ATOM 17752 C C . PRO A 1 43 ? -2.154 4.106 -4.998 1.00 0.00 42 PRO A C 22
ATOM 17753 O O . PRO A 1 43 ? -2.205 3.233 -4.133 1.00 0.00 42 PRO A O 22
ATOM 17764 N N . LYS A 1 44 ? -1.804 3.896 -6.258 1.00 0.00 43 LYS A N 22
ATOM 17765 C CA . LYS A 1 44 ? -1.444 2.567 -6.723 1.00 0.00 43 LYS A CA 22
ATOM 17766 C C . LYS A 1 44 ? 0.039 2.319 -6.443 1.00 0.00 43 LYS A C 22
ATOM 17767 O O . LYS A 1 44 ? 0.437 1.195 -6.139 1.00 0.00 43 LYS A O 22
ATOM 17786 N N . GLY A 1 45 ? 0.817 3.385 -6.556 1.00 0.00 44 GLY A N 22
ATOM 17787 C CA . GLY A 1 45 ? 2.248 3.296 -6.318 1.00 0.00 44 GLY A CA 22
ATOM 17788 C C . GLY A 1 45 ? 2.549 2.402 -5.114 1.00 0.00 44 GLY A C 22
ATOM 17789 O O . GLY A 1 45 ? 3.327 1.454 -5.219 1.00 0.00 44 GLY A O 22
ATOM 17793 N N . PHE A 1 46 ? 1.919 2.736 -3.998 1.00 0.00 45 PHE A N 22
ATOM 17794 C CA . PHE A 1 46 ? 2.110 1.975 -2.774 1.00 0.00 45 PHE A CA 22
ATOM 17795 C C . PHE A 1 46 ? 2.057 0.471 -3.051 1.00 0.00 45 PHE A C 22
ATOM 17796 O O . PHE A 1 46 ? 2.782 -0.304 -2.427 1.00 0.00 45 PHE A O 22
ATOM 17813 N N . LEU A 1 47 ? 1.193 0.103 -3.985 1.00 0.00 46 LEU A N 22
ATOM 17814 C CA . LEU A 1 47 ? 1.036 -1.295 -4.350 1.00 0.00 46 LEU A CA 22
ATOM 17815 C C . LEU A 1 47 ? 2.125 -1.680 -5.354 1.00 0.00 46 LEU A C 22
ATOM 17816 O O . LEU A 1 47 ? 2.580 -2.823 -5.374 1.00 0.00 46 LEU A O 22
ATOM 17832 N N . LEU A 1 48 ? 2.512 -0.704 -6.162 1.00 0.00 47 LEU A N 22
ATOM 17833 C CA . LEU A 1 48 ? 3.539 -0.927 -7.166 1.00 0.00 47 LEU A CA 22
ATOM 17834 C C . LEU A 1 48 ? 4.900 -1.050 -6.478 1.00 0.00 47 LEU A C 22
ATOM 17835 O O . LEU A 1 48 ? 5.767 -1.793 -6.936 1.00 0.00 47 LEU A O 22
ATOM 17851 N N . ASN A 1 49 ? 5.045 -0.311 -5.388 1.00 0.00 48 ASN A N 22
ATOM 17852 C CA . ASN A 1 49 ? 6.287 -0.328 -4.633 1.00 0.00 48 ASN A CA 22
ATOM 17853 C C . ASN A 1 49 ? 6.509 -1.728 -4.058 1.00 0.00 48 ASN A C 22
ATOM 17854 O O . ASN A 1 49 ? 7.629 -2.237 -4.069 1.00 0.00 48 ASN A O 22
ATOM 17865 N N . ARG A 1 50 ? 5.425 -2.312 -3.568 1.00 0.00 49 ARG A N 22
ATOM 17866 C CA . ARG A 1 50 ? 5.488 -3.643 -2.991 1.00 0.00 49 ARG A CA 22
ATOM 17867 C C . ARG A 1 50 ? 5.893 -4.665 -4.055 1.00 0.00 49 ARG A C 22
ATOM 17868 O O . ARG A 1 50 ? 6.618 -5.615 -3.764 1.00 0.00 49 ARG A O 22
ATOM 17889 N N . ALA A 1 51 ? 5.407 -4.435 -5.266 1.00 0.00 50 ALA A N 22
ATOM 17890 C CA . ALA A 1 51 ? 5.710 -5.323 -6.375 1.00 0.00 50 ALA A CA 22
ATOM 17891 C C . ALA A 1 51 ? 7.226 -5.400 -6.562 1.00 0.00 50 ALA A C 22
ATOM 17892 O O . ALA A 1 51 ? 7.752 -6.432 -6.976 1.00 0.00 50 ALA A O 22
ATOM 17899 N N . VAL A 1 52 ? 7.886 -4.295 -6.249 1.00 0.00 51 VAL A N 22
ATOM 17900 C CA . VAL A 1 52 ? 9.332 -4.224 -6.378 1.00 0.00 51 VAL A CA 22
ATOM 17901 C C . VAL A 1 52 ? 9.980 -4.869 -5.151 1.00 0.00 51 VAL A C 22
ATOM 17902 O O . VAL A 1 52 ? 10.988 -5.565 -5.272 1.00 0.00 51 VAL A O 22
ATOM 17915 N N . GLN A 1 53 ? 9.376 -4.616 -4.000 1.00 0.00 52 GLN A N 22
ATOM 17916 C CA . GLN A 1 53 ? 9.883 -5.163 -2.753 1.00 0.00 52 GLN A CA 22
ATOM 17917 C C . GLN A 1 53 ? 10.003 -6.686 -2.852 1.00 0.00 52 GLN A C 22
ATOM 17918 O O . GLN A 1 53 ? 11.083 -7.240 -2.654 1.00 0.00 52 GLN A O 22
ATOM 17932 N N . TYR A 1 54 ? 8.879 -7.317 -3.156 1.00 0.00 53 TYR A N 22
ATOM 17933 C CA . TYR A 1 54 ? 8.845 -8.764 -3.283 1.00 0.00 53 TYR A CA 22
ATOM 17934 C C . TYR A 1 54 ? 9.264 -9.202 -4.688 1.00 0.00 53 TYR A C 22
ATOM 17935 O O . TYR A 1 54 ? 9.388 -10.394 -4.960 1.00 0.00 53 TYR A O 22
ATOM 17953 N N . ALA A 1 2 ? -4.335 4.859 8.626 1.00 0.00 1 ALA A N 23
ATOM 17954 C CA . ALA A 1 2 ? -4.857 4.485 7.324 1.00 0.00 1 ALA A CA 23
ATOM 17955 C C . ALA A 1 2 ? -3.758 3.790 6.518 1.00 0.00 1 ALA A C 23
ATOM 17956 O O . ALA A 1 2 ? -3.317 4.304 5.491 1.00 0.00 1 ALA A O 23
ATOM 17963 N N . SER A 1 3 ? -3.348 2.632 7.013 1.00 0.00 2 SER A N 23
ATOM 17964 C CA . SER A 1 3 ? -2.308 1.862 6.352 1.00 0.00 2 SER A CA 23
ATOM 17965 C C . SER A 1 3 ? -2.614 0.367 6.463 1.00 0.00 2 SER A C 23
ATOM 17966 O O . SER A 1 3 ? -3.442 -0.043 7.275 1.00 0.00 2 SER A O 23
ATOM 17974 N N . ARG A 1 4 ? -1.931 -0.408 5.633 1.00 0.00 3 ARG A N 23
ATOM 17975 C CA . ARG A 1 4 ? -2.120 -1.849 5.626 1.00 0.00 3 ARG A CA 23
ATOM 17976 C C . ARG A 1 4 ? -3.448 -2.207 4.956 1.00 0.00 3 ARG A C 23
ATOM 17977 O O . ARG A 1 4 ? -3.473 -2.956 3.982 1.00 0.00 3 ARG A O 23
ATOM 17998 N N . ARG A 1 5 ? -4.519 -1.655 5.507 1.00 0.00 4 ARG A N 23
ATOM 17999 C CA . ARG A 1 5 ? -5.848 -1.907 4.974 1.00 0.00 4 ARG A CA 23
ATOM 18000 C C . ARG A 1 5 ? -5.956 -1.374 3.543 1.00 0.00 4 ARG A C 23
ATOM 18001 O O . ARG A 1 5 ? -6.685 -1.932 2.724 1.00 0.00 4 ARG A O 23
ATOM 18022 N N . LEU A 1 6 ? -5.221 -0.302 3.287 1.00 0.00 5 LEU A N 23
ATOM 18023 C CA . LEU A 1 6 ? -5.226 0.310 1.970 1.00 0.00 5 LEU A CA 23
ATOM 18024 C C . LEU A 1 6 ? -4.601 -0.656 0.961 1.00 0.00 5 LEU A C 23
ATOM 18025 O O . LEU A 1 6 ? -4.861 -0.560 -0.237 1.00 0.00 5 LEU A O 23
ATOM 18041 N N . LEU A 1 7 ? -3.790 -1.563 1.483 1.00 0.00 6 LEU A N 23
ATOM 18042 C CA . LEU A 1 7 ? -3.126 -2.545 0.643 1.00 0.00 6 LEU A CA 23
ATOM 18043 C C . LEU A 1 7 ? -4.164 -3.532 0.102 1.00 0.00 6 LEU A C 23
ATOM 18044 O O . LEU A 1 7 ? -3.968 -4.127 -0.957 1.00 0.00 6 LEU A O 23
ATOM 18060 N N . ALA A 1 8 ? -5.244 -3.676 0.855 1.00 0.00 7 ALA A N 23
ATOM 18061 C CA . ALA A 1 8 ? -6.312 -4.581 0.465 1.00 0.00 7 ALA A CA 23
ATOM 18062 C C . ALA A 1 8 ? -7.075 -3.982 -0.719 1.00 0.00 7 ALA A C 23
ATOM 18063 O O . ALA A 1 8 ? -7.097 -4.561 -1.804 1.00 0.00 7 ALA A O 23
ATOM 18070 N N . SER A 1 9 ? -7.682 -2.831 -0.469 1.00 0.00 8 SER A N 23
ATOM 18071 C CA . SER A 1 9 ? -8.444 -2.149 -1.501 1.00 0.00 8 SER A CA 23
ATOM 18072 C C . SER A 1 9 ? -7.589 -1.980 -2.757 1.00 0.00 8 SER A C 23
ATOM 18073 O O . SER A 1 9 ? -8.105 -2.007 -3.874 1.00 0.00 8 SER A O 23
ATOM 18081 N N . LEU A 1 10 ? -6.293 -1.808 -2.535 1.00 0.00 9 LEU A N 23
ATOM 18082 C CA . LEU A 1 10 ? -5.361 -1.636 -3.636 1.00 0.00 9 LEU A CA 23
ATOM 18083 C C . LEU A 1 10 ? -5.254 -2.945 -4.419 1.00 0.00 9 LEU A C 23
ATOM 18084 O O . LEU A 1 10 ? -5.090 -2.932 -5.638 1.00 0.00 9 LEU A O 23
ATOM 18100 N N . LEU A 1 11 ? -5.352 -4.045 -3.687 1.00 0.00 10 LEU A N 23
ATOM 18101 C CA . LEU A 1 11 ? -5.268 -5.361 -4.298 1.00 0.00 10 LEU A CA 23
ATOM 18102 C C . LEU A 1 11 ? -6.571 -5.656 -5.044 1.00 0.00 10 LEU A C 23
ATOM 18103 O O . LEU A 1 11 ? -6.550 -6.001 -6.224 1.00 0.00 10 LEU A O 23
ATOM 18119 N N . ARG A 1 12 ? -7.674 -5.508 -4.325 1.00 0.00 11 ARG A N 23
ATOM 18120 C CA . ARG A 1 12 ? -8.984 -5.755 -4.904 1.00 0.00 11 ARG A CA 23
ATOM 18121 C C . ARG A 1 12 ? -9.163 -4.929 -6.180 1.00 0.00 11 ARG A C 23
ATOM 18122 O O . ARG A 1 12 ? -9.455 -5.477 -7.242 1.00 0.00 11 ARG A O 23
ATOM 18143 N N . GLN A 1 13 ? -8.980 -3.626 -6.034 1.00 0.00 12 GLN A N 23
ATOM 18144 C CA . GLN A 1 13 ? -9.118 -2.720 -7.161 1.00 0.00 12 GLN A CA 23
ATOM 18145 C C . GLN A 1 13 ? -8.289 -3.218 -8.348 1.00 0.00 12 GLN A C 23
ATOM 18146 O O . GLN A 1 13 ? -8.606 -2.923 -9.499 1.00 0.00 12 GLN A O 23
ATOM 18160 N N . SER A 1 14 ? -7.244 -3.966 -8.026 1.00 0.00 13 SER A N 23
ATOM 18161 C CA . SER A 1 14 ? -6.368 -4.508 -9.050 1.00 0.00 13 SER A CA 23
ATOM 18162 C C . SER A 1 14 ? -6.798 -5.933 -9.405 1.00 0.00 13 SER A C 23
ATOM 18163 O O . SER A 1 14 ? -6.506 -6.419 -10.497 1.00 0.00 13 SER A O 23
ATOM 18171 N N . ALA A 1 15 ? -7.484 -6.563 -8.463 1.00 0.00 14 ALA A N 23
ATOM 18172 C CA . ALA A 1 15 ? -7.956 -7.922 -8.663 1.00 0.00 14 ALA A CA 23
ATOM 18173 C C . ALA A 1 15 ? -9.160 -7.905 -9.607 1.00 0.00 14 ALA A C 23
ATOM 18174 O O . ALA A 1 15 ? -9.247 -8.721 -10.523 1.00 0.00 14 ALA A O 23
ATOM 18181 N N . GLN A 1 16 ? -10.059 -6.967 -9.351 1.00 0.00 15 GLN A N 23
ATOM 18182 C CA . GLN A 1 16 ? -11.255 -6.832 -10.167 1.00 0.00 15 GLN A CA 23
ATOM 18183 C C . GLN A 1 16 ? -10.876 -6.556 -11.623 1.00 0.00 15 GLN A C 23
ATOM 18184 O O . GLN A 1 16 ? -11.686 -6.749 -12.527 1.00 0.00 15 GLN A O 23
ATOM 18198 N N . ARG A 1 17 ? -9.642 -6.108 -11.804 1.00 0.00 16 ARG A N 23
ATOM 18199 C CA . ARG A 1 17 ? -9.145 -5.802 -13.135 1.00 0.00 16 ARG A CA 23
ATOM 18200 C C . ARG A 1 17 ? -7.948 -6.694 -13.472 1.00 0.00 16 ARG A C 23
ATOM 18201 O O . ARG A 1 17 ? -6.898 -6.200 -13.883 1.00 0.00 16 ARG A O 23
ATOM 18222 N N . GLY A 1 18 ? -8.145 -7.991 -13.286 1.00 0.00 17 GLY A N 23
ATOM 18223 C CA . GLY A 1 18 ? -7.095 -8.955 -13.566 1.00 0.00 17 GLY A CA 23
ATOM 18224 C C . GLY A 1 18 ? -6.512 -8.741 -14.965 1.00 0.00 17 GLY A C 23
ATOM 18225 O O . GLY A 1 18 ? -5.395 -9.172 -15.248 1.00 0.00 17 GLY A O 23
ATOM 18229 N N . GLY A 1 19 ? -7.294 -8.076 -15.802 1.00 0.00 18 GLY A N 23
ATOM 18230 C CA . GLY A 1 19 ? -6.870 -7.799 -17.163 1.00 0.00 18 GLY A CA 23
ATOM 18231 C C . GLY A 1 19 ? -5.375 -7.477 -17.217 1.00 0.00 18 GLY A C 23
ATOM 18232 O O . GLY A 1 19 ? -4.626 -8.110 -17.960 1.00 0.00 18 GLY A O 23
ATOM 18236 N N . GLY A 1 20 ? -4.986 -6.493 -16.420 1.00 0.00 19 GLY A N 23
ATOM 18237 C CA . GLY A 1 20 ? -3.594 -6.079 -16.367 1.00 0.00 19 GLY A CA 23
ATOM 18238 C C . GLY A 1 20 ? -3.479 -4.577 -16.097 1.00 0.00 19 GLY A C 23
ATOM 18239 O O . GLY A 1 20 ? -3.927 -4.093 -15.059 1.00 0.00 19 GLY A O 23
ATOM 18243 N N . LEU A 1 21 ? -2.875 -3.881 -17.049 1.00 0.00 20 LEU A N 23
ATOM 18244 C CA . LEU A 1 21 ? -2.695 -2.445 -16.926 1.00 0.00 20 LEU A CA 23
ATOM 18245 C C . LEU A 1 21 ? -1.921 -2.139 -15.642 1.00 0.00 20 LEU A C 23
ATOM 18246 O O . LEU A 1 21 ? -2.047 -1.052 -15.081 1.00 0.00 20 LEU A O 23
ATOM 18262 N N . ILE A 1 22 ? -1.138 -3.119 -15.214 1.00 0.00 21 ILE A N 23
ATOM 18263 C CA . ILE A 1 22 ? -0.344 -2.968 -14.006 1.00 0.00 21 ILE A CA 23
ATOM 18264 C C . ILE A 1 22 ? 0.921 -3.820 -14.124 1.00 0.00 21 ILE A C 23
ATOM 18265 O O . ILE A 1 22 ? 2.016 -3.358 -13.806 1.00 0.00 21 ILE A O 23
ATOM 18281 N N . SER A 1 23 ? 0.729 -5.048 -14.581 1.00 0.00 22 SER A N 23
ATOM 18282 C CA . SER A 1 23 ? 1.842 -5.968 -14.744 1.00 0.00 22 SER A CA 23
ATOM 18283 C C . SER A 1 23 ? 3.082 -5.210 -15.224 1.00 0.00 22 SER A C 23
ATOM 18284 O O . SER A 1 23 ? 4.026 -5.010 -14.461 1.00 0.00 22 SER A O 23
ATOM 18292 N N . ARG A 1 24 ? 3.039 -4.809 -16.486 1.00 0.00 23 ARG A N 23
ATOM 18293 C CA . ARG A 1 24 ? 4.147 -4.077 -17.077 1.00 0.00 23 ARG A CA 23
ATOM 18294 C C . ARG A 1 24 ? 3.667 -2.724 -17.604 1.00 0.00 23 ARG A C 23
ATOM 18295 O O . ARG A 1 24 ? 4.315 -2.122 -18.459 1.00 0.00 23 ARG A O 23
ATOM 18316 N N . SER A 1 25 ? 2.536 -2.283 -17.072 1.00 0.00 24 SER A N 23
ATOM 18317 C CA . SER A 1 25 ? 1.962 -1.012 -17.479 1.00 0.00 24 SER A CA 23
ATOM 18318 C C . SER A 1 25 ? 2.590 0.127 -16.672 1.00 0.00 24 SER A C 23
ATOM 18319 O O . SER A 1 25 ? 3.512 0.791 -17.142 1.00 0.00 24 SER A O 23
ATOM 18327 N N . LEU A 1 26 ? 2.064 0.317 -15.470 1.00 0.00 25 LEU A N 23
ATOM 18328 C CA . LEU A 1 26 ? 2.561 1.364 -14.594 1.00 0.00 25 LEU A CA 23
ATOM 18329 C C . LEU A 1 26 ? 3.872 0.905 -13.950 1.00 0.00 25 LEU A C 23
ATOM 18330 O O . LEU A 1 26 ? 4.603 1.713 -13.380 1.00 0.00 25 LEU A O 23
ATOM 18346 N N . GLY A 1 27 ? 4.128 -0.390 -14.064 1.00 0.00 26 GLY A N 23
ATOM 18347 C CA . GLY A 1 27 ? 5.338 -0.965 -13.500 1.00 0.00 26 GLY A CA 23
ATOM 18348 C C . GLY A 1 27 ? 6.544 -0.694 -14.401 1.00 0.00 26 GLY A C 23
ATOM 18349 O O . GLY A 1 27 ? 7.644 -1.175 -14.133 1.00 0.00 26 GLY A O 23
ATOM 18353 N N . ASN A 1 28 ? 6.298 0.076 -15.451 1.00 0.00 27 ASN A N 23
ATOM 18354 C CA . ASN A 1 28 ? 7.350 0.416 -16.392 1.00 0.00 27 ASN A CA 23
ATOM 18355 C C . ASN A 1 28 ? 8.433 1.223 -15.672 1.00 0.00 27 ASN A C 23
ATOM 18356 O O . ASN A 1 28 ? 9.611 1.131 -16.012 1.00 0.00 27 ASN A O 23
ATOM 18367 N N . SER A 1 29 ? 7.994 1.996 -14.689 1.00 0.00 28 SER A N 23
ATOM 18368 C CA . SER A 1 29 ? 8.909 2.818 -13.917 1.00 0.00 28 SER A CA 23
ATOM 18369 C C . SER A 1 29 ? 8.535 2.768 -12.434 1.00 0.00 28 SER A C 23
ATOM 18370 O O . SER A 1 29 ? 8.128 3.777 -11.859 1.00 0.00 28 SER A O 23
ATOM 18378 N N . ILE A 1 30 ? 8.685 1.585 -11.857 1.00 0.00 29 ILE A N 23
ATOM 18379 C CA . ILE A 1 30 ? 8.367 1.392 -10.453 1.00 0.00 29 ILE A CA 23
ATOM 18380 C C . ILE A 1 30 ? 9.533 1.889 -9.597 1.00 0.00 29 ILE A C 23
ATOM 18381 O O . ILE A 1 30 ? 9.341 2.688 -8.683 1.00 0.00 29 ILE A O 23
ATOM 18397 N N . PRO A 1 31 ? 10.750 1.381 -9.933 1.00 0.00 30 PRO A N 23
ATOM 18398 C CA . PRO A 1 31 ? 11.948 1.764 -9.206 1.00 0.00 30 PRO A CA 23
ATOM 18399 C C . PRO A 1 31 ? 12.393 3.177 -9.589 1.00 0.00 30 PRO A C 23
ATOM 18400 O O . PRO A 1 31 ? 13.365 3.696 -9.041 1.00 0.00 30 PRO A O 23
ATOM 18411 N N . LYS A 1 32 ? 11.660 3.760 -10.526 1.00 0.00 31 LYS A N 23
ATOM 18412 C CA . LYS A 1 32 ? 11.968 5.103 -10.990 1.00 0.00 31 LYS A CA 23
ATOM 18413 C C . LYS A 1 32 ? 11.100 6.110 -10.231 1.00 0.00 31 LYS A C 23
ATOM 18414 O O . LYS A 1 32 ? 10.920 7.241 -10.680 1.00 0.00 31 LYS A O 23
ATOM 18433 N N . SER A 1 33 ? 10.585 5.662 -9.096 1.00 0.00 32 SER A N 23
ATOM 18434 C CA . SER A 1 33 ? 9.740 6.510 -8.271 1.00 0.00 32 SER A CA 23
ATOM 18435 C C . SER A 1 33 ? 8.497 6.933 -9.057 1.00 0.00 32 SER A C 23
ATOM 18436 O O . SER A 1 33 ? 8.009 8.050 -8.899 1.00 0.00 32 SER A O 23
ATOM 18444 N N . ALA A 1 34 ? 8.021 6.016 -9.887 1.00 0.00 33 ALA A N 23
ATOM 18445 C CA . ALA A 1 34 ? 6.844 6.280 -10.697 1.00 0.00 33 ALA A CA 23
ATOM 18446 C C . ALA A 1 34 ? 7.050 7.577 -11.481 1.00 0.00 33 ALA A C 23
ATOM 18447 O O . ALA A 1 34 ? 6.131 8.386 -11.602 1.00 0.00 33 ALA A O 23
ATOM 18454 N N . SER A 1 35 ? 8.262 7.736 -11.992 1.00 0.00 34 SER A N 23
ATOM 18455 C CA . SER A 1 35 ? 8.600 8.922 -12.761 1.00 0.00 34 SER A CA 23
ATOM 18456 C C . SER A 1 35 ? 7.758 8.976 -14.037 1.00 0.00 34 SER A C 23
ATOM 18457 O O . SER A 1 35 ? 7.669 10.019 -14.683 1.00 0.00 34 SER A O 23
ATOM 18465 N N . ARG A 1 36 ? 7.164 7.837 -14.364 1.00 0.00 35 ARG A N 23
ATOM 18466 C CA . ARG A 1 36 ? 6.331 7.742 -15.552 1.00 0.00 35 ARG A CA 23
ATOM 18467 C C . ARG A 1 36 ? 4.853 7.688 -15.163 1.00 0.00 35 ARG A C 23
ATOM 18468 O O . ARG A 1 36 ? 4.109 6.839 -15.653 1.00 0.00 35 ARG A O 23
ATOM 18489 N N . ALA A 1 37 ? 4.472 8.603 -14.283 1.00 0.00 36 ALA A N 23
ATOM 18490 C CA . ALA A 1 37 ? 3.096 8.669 -13.821 1.00 0.00 36 ALA A CA 23
ATOM 18491 C C . ALA A 1 37 ? 2.834 10.046 -13.209 1.00 0.00 36 ALA A C 23
ATOM 18492 O O . ALA A 1 37 ? 2.573 11.011 -13.928 1.00 0.00 36 ALA A O 23
ATOM 18499 N N . SER A 1 38 ? 2.913 10.096 -11.887 1.00 0.00 37 SER A N 23
ATOM 18500 C CA . SER A 1 38 ? 2.687 11.339 -11.171 1.00 0.00 37 SER A CA 23
ATOM 18501 C C . SER A 1 38 ? 1.301 11.894 -11.506 1.00 0.00 37 SER A C 23
ATOM 18502 O O . SER A 1 38 ? 1.183 12.977 -12.077 1.00 0.00 37 SER A O 23
ATOM 18510 N N . SER A 1 39 ? 0.287 11.125 -11.136 1.00 0.00 38 SER A N 23
ATOM 18511 C CA . SER A 1 39 ? -1.086 11.525 -11.390 1.00 0.00 38 SER A CA 23
ATOM 18512 C C . SER A 1 39 ? -2.043 10.406 -10.976 1.00 0.00 38 SER A C 23
ATOM 18513 O O . SER A 1 39 ? -3.094 10.667 -10.392 1.00 0.00 38 SER A O 23
ATOM 18521 N N . ARG A 1 40 ? -1.645 9.183 -11.295 1.00 0.00 39 ARG A N 23
ATOM 18522 C CA . ARG A 1 40 ? -2.454 8.022 -10.964 1.00 0.00 39 ARG A CA 23
ATOM 18523 C C . ARG A 1 40 ? -1.559 6.849 -10.562 1.00 0.00 39 ARG A C 23
ATOM 18524 O O . ARG A 1 40 ? -1.878 5.695 -10.845 1.00 0.00 39 ARG A O 23
ATOM 18545 N N . ALA A 1 41 ? -0.456 7.183 -9.909 1.00 0.00 40 ALA A N 23
ATOM 18546 C CA . ALA A 1 41 ? 0.488 6.172 -9.466 1.00 0.00 40 ALA A CA 23
ATOM 18547 C C . ALA A 1 41 ? 0.829 6.408 -7.993 1.00 0.00 40 ALA A C 23
ATOM 18548 O O . ALA A 1 41 ? 1.698 5.738 -7.438 1.00 0.00 40 ALA A O 23
ATOM 18555 N N . SER A 1 42 ? 0.126 7.364 -7.403 1.00 0.00 41 SER A N 23
ATOM 18556 C CA . SER A 1 42 ? 0.344 7.697 -6.006 1.00 0.00 41 SER A CA 23
ATOM 18557 C C . SER A 1 42 ? -0.384 6.694 -5.108 1.00 0.00 41 SER A C 23
ATOM 18558 O O . SER A 1 42 ? 0.206 6.142 -4.182 1.00 0.00 41 SER A O 23
ATOM 18566 N N . PRO A 1 43 ? -1.691 6.484 -5.424 1.00 0.00 42 PRO A N 23
ATOM 18567 C CA . PRO A 1 43 ? -2.506 5.557 -4.657 1.00 0.00 42 PRO A CA 23
ATOM 18568 C C . PRO A 1 43 ? -2.154 4.106 -4.998 1.00 0.00 42 PRO A C 23
ATOM 18569 O O . PRO A 1 43 ? -2.205 3.233 -4.133 1.00 0.00 42 PRO A O 23
ATOM 18580 N N . LYS A 1 44 ? -1.804 3.896 -6.258 1.00 0.00 43 LYS A N 23
ATOM 18581 C CA . LYS A 1 44 ? -1.444 2.567 -6.723 1.00 0.00 43 LYS A CA 23
ATOM 18582 C C . LYS A 1 44 ? 0.039 2.319 -6.443 1.00 0.00 43 LYS A C 23
ATOM 18583 O O . LYS A 1 44 ? 0.437 1.195 -6.139 1.00 0.00 43 LYS A O 23
ATOM 18602 N N . GLY A 1 45 ? 0.817 3.385 -6.556 1.00 0.00 44 GLY A N 23
ATOM 18603 C CA . GLY A 1 45 ? 2.248 3.296 -6.318 1.00 0.00 44 GLY A CA 23
ATOM 18604 C C . GLY A 1 45 ? 2.549 2.402 -5.114 1.00 0.00 44 GLY A C 23
ATOM 18605 O O . GLY A 1 45 ? 3.327 1.454 -5.219 1.00 0.00 44 GLY A O 23
ATOM 18609 N N . PHE A 1 46 ? 1.919 2.736 -3.998 1.00 0.00 45 PHE A N 23
ATOM 18610 C CA . PHE A 1 46 ? 2.110 1.975 -2.774 1.00 0.00 45 PHE A CA 23
ATOM 18611 C C . PHE A 1 46 ? 2.057 0.471 -3.051 1.00 0.00 45 PHE A C 23
ATOM 18612 O O . PHE A 1 46 ? 2.782 -0.304 -2.427 1.00 0.00 45 PHE A O 23
ATOM 18629 N N . LEU A 1 47 ? 1.193 0.103 -3.985 1.00 0.00 46 LEU A N 23
ATOM 18630 C CA . LEU A 1 47 ? 1.036 -1.295 -4.350 1.00 0.00 46 LEU A CA 23
ATOM 18631 C C . LEU A 1 47 ? 2.125 -1.680 -5.354 1.00 0.00 46 LEU A C 23
ATOM 18632 O O . LEU A 1 47 ? 2.580 -2.823 -5.374 1.00 0.00 46 LEU A O 23
ATOM 18648 N N . LEU A 1 48 ? 2.512 -0.704 -6.162 1.00 0.00 47 LEU A N 23
ATOM 18649 C CA . LEU A 1 48 ? 3.539 -0.927 -7.166 1.00 0.00 47 LEU A CA 23
ATOM 18650 C C . LEU A 1 48 ? 4.900 -1.050 -6.478 1.00 0.00 47 LEU A C 23
ATOM 18651 O O . LEU A 1 48 ? 5.767 -1.793 -6.936 1.00 0.00 47 LEU A O 23
ATOM 18667 N N . ASN A 1 49 ? 5.045 -0.311 -5.388 1.00 0.00 48 ASN A N 23
ATOM 18668 C CA . ASN A 1 49 ? 6.287 -0.328 -4.633 1.00 0.00 48 ASN A CA 23
ATOM 18669 C C . ASN A 1 49 ? 6.509 -1.728 -4.058 1.00 0.00 48 ASN A C 23
ATOM 18670 O O . ASN A 1 49 ? 7.629 -2.237 -4.069 1.00 0.00 48 ASN A O 23
ATOM 18681 N N . ARG A 1 50 ? 5.425 -2.312 -3.568 1.00 0.00 49 ARG A N 23
ATOM 18682 C CA . ARG A 1 50 ? 5.488 -3.643 -2.991 1.00 0.00 49 ARG A CA 23
ATOM 18683 C C . ARG A 1 50 ? 5.893 -4.665 -4.055 1.00 0.00 49 ARG A C 23
ATOM 18684 O O . ARG A 1 50 ? 6.618 -5.615 -3.764 1.00 0.00 49 ARG A O 23
ATOM 18705 N N . ALA A 1 51 ? 5.407 -4.435 -5.266 1.00 0.00 50 ALA A N 23
ATOM 18706 C CA . ALA A 1 51 ? 5.710 -5.323 -6.375 1.00 0.00 50 ALA A CA 23
ATOM 18707 C C . ALA A 1 51 ? 7.226 -5.400 -6.562 1.00 0.00 50 ALA A C 23
ATOM 18708 O O . ALA A 1 51 ? 7.752 -6.432 -6.976 1.00 0.00 50 ALA A O 23
ATOM 18715 N N . VAL A 1 52 ? 7.886 -4.295 -6.249 1.00 0.00 51 VAL A N 23
ATOM 18716 C CA . VAL A 1 52 ? 9.332 -4.224 -6.378 1.00 0.00 51 VAL A CA 23
ATOM 18717 C C . VAL A 1 52 ? 9.980 -4.869 -5.151 1.00 0.00 51 VAL A C 23
ATOM 18718 O O . VAL A 1 52 ? 10.988 -5.565 -5.272 1.00 0.00 51 VAL A O 23
ATOM 18731 N N . GLN A 1 53 ? 9.376 -4.616 -4.000 1.00 0.00 52 GLN A N 23
ATOM 18732 C CA . GLN A 1 53 ? 9.883 -5.163 -2.753 1.00 0.00 52 GLN A CA 23
ATOM 18733 C C . GLN A 1 53 ? 10.003 -6.686 -2.852 1.00 0.00 52 GLN A C 23
ATOM 18734 O O . GLN A 1 53 ? 11.083 -7.240 -2.654 1.00 0.00 52 GLN A O 23
ATOM 18748 N N . TYR A 1 54 ? 8.879 -7.317 -3.156 1.00 0.00 53 TYR A N 23
ATOM 18749 C CA . TYR A 1 54 ? 8.845 -8.764 -3.283 1.00 0.00 53 TYR A CA 23
ATOM 18750 C C . TYR A 1 54 ? 9.264 -9.202 -4.688 1.00 0.00 53 TYR A C 23
ATOM 18751 O O . TYR A 1 54 ? 9.388 -10.394 -4.960 1.00 0.00 53 TYR A O 23
ATOM 18769 N N . ALA A 1 2 ? -4.335 4.859 8.626 1.00 0.00 1 ALA A N 24
ATOM 18770 C CA . ALA A 1 2 ? -4.857 4.485 7.324 1.00 0.00 1 ALA A CA 24
ATOM 18771 C C . ALA A 1 2 ? -3.758 3.790 6.518 1.00 0.00 1 ALA A C 24
ATOM 18772 O O . ALA A 1 2 ? -3.317 4.304 5.491 1.00 0.00 1 ALA A O 24
ATOM 18779 N N . SER A 1 3 ? -3.348 2.632 7.013 1.00 0.00 2 SER A N 24
ATOM 18780 C CA . SER A 1 3 ? -2.308 1.862 6.352 1.00 0.00 2 SER A CA 24
ATOM 18781 C C . SER A 1 3 ? -2.614 0.367 6.463 1.00 0.00 2 SER A C 24
ATOM 18782 O O . SER A 1 3 ? -3.442 -0.043 7.275 1.00 0.00 2 SER A O 24
ATOM 18790 N N . ARG A 1 4 ? -1.931 -0.408 5.633 1.00 0.00 3 ARG A N 24
ATOM 18791 C CA . ARG A 1 4 ? -2.120 -1.849 5.626 1.00 0.00 3 ARG A CA 24
ATOM 18792 C C . ARG A 1 4 ? -3.448 -2.207 4.956 1.00 0.00 3 ARG A C 24
ATOM 18793 O O . ARG A 1 4 ? -3.473 -2.956 3.982 1.00 0.00 3 ARG A O 24
ATOM 18814 N N . ARG A 1 5 ? -4.519 -1.655 5.507 1.00 0.00 4 ARG A N 24
ATOM 18815 C CA . ARG A 1 5 ? -5.848 -1.907 4.974 1.00 0.00 4 ARG A CA 24
ATOM 18816 C C . ARG A 1 5 ? -5.956 -1.374 3.543 1.00 0.00 4 ARG A C 24
ATOM 18817 O O . ARG A 1 5 ? -6.685 -1.932 2.724 1.00 0.00 4 ARG A O 24
ATOM 18838 N N . LEU A 1 6 ? -5.221 -0.302 3.287 1.00 0.00 5 LEU A N 24
ATOM 18839 C CA . LEU A 1 6 ? -5.226 0.310 1.970 1.00 0.00 5 LEU A CA 24
ATOM 18840 C C . LEU A 1 6 ? -4.601 -0.656 0.961 1.00 0.00 5 LEU A C 24
ATOM 18841 O O . LEU A 1 6 ? -4.861 -0.560 -0.237 1.00 0.00 5 LEU A O 24
ATOM 18857 N N . LEU A 1 7 ? -3.790 -1.563 1.483 1.00 0.00 6 LEU A N 24
ATOM 18858 C CA . LEU A 1 7 ? -3.126 -2.545 0.643 1.00 0.00 6 LEU A CA 24
ATOM 18859 C C . LEU A 1 7 ? -4.164 -3.532 0.102 1.00 0.00 6 LEU A C 24
ATOM 18860 O O . LEU A 1 7 ? -3.968 -4.127 -0.957 1.00 0.00 6 LEU A O 24
ATOM 18876 N N . ALA A 1 8 ? -5.244 -3.676 0.855 1.00 0.00 7 ALA A N 24
ATOM 18877 C CA . ALA A 1 8 ? -6.312 -4.581 0.465 1.00 0.00 7 ALA A CA 24
ATOM 18878 C C . ALA A 1 8 ? -7.075 -3.982 -0.719 1.00 0.00 7 ALA A C 24
ATOM 18879 O O . ALA A 1 8 ? -7.097 -4.561 -1.804 1.00 0.00 7 ALA A O 24
ATOM 18886 N N . SER A 1 9 ? -7.682 -2.831 -0.469 1.00 0.00 8 SER A N 24
ATOM 18887 C CA . SER A 1 9 ? -8.444 -2.149 -1.501 1.00 0.00 8 SER A CA 24
ATOM 18888 C C . SER A 1 9 ? -7.589 -1.980 -2.757 1.00 0.00 8 SER A C 24
ATOM 18889 O O . SER A 1 9 ? -8.105 -2.007 -3.874 1.00 0.00 8 SER A O 24
ATOM 18897 N N . LEU A 1 10 ? -6.293 -1.808 -2.535 1.00 0.00 9 LEU A N 24
ATOM 18898 C CA . LEU A 1 10 ? -5.361 -1.636 -3.636 1.00 0.00 9 LEU A CA 24
ATOM 18899 C C . LEU A 1 10 ? -5.254 -2.945 -4.419 1.00 0.00 9 LEU A C 24
ATOM 18900 O O . LEU A 1 10 ? -5.090 -2.932 -5.638 1.00 0.00 9 LEU A O 24
ATOM 18916 N N . LEU A 1 11 ? -5.352 -4.045 -3.687 1.00 0.00 10 LEU A N 24
ATOM 18917 C CA . LEU A 1 11 ? -5.268 -5.361 -4.298 1.00 0.00 10 LEU A CA 24
ATOM 18918 C C . LEU A 1 11 ? -6.571 -5.656 -5.044 1.00 0.00 10 LEU A C 24
ATOM 18919 O O . LEU A 1 11 ? -6.550 -6.001 -6.224 1.00 0.00 10 LEU A O 24
ATOM 18935 N N . ARG A 1 12 ? -7.674 -5.508 -4.325 1.00 0.00 11 ARG A N 24
ATOM 18936 C CA . ARG A 1 12 ? -8.984 -5.755 -4.904 1.00 0.00 11 ARG A CA 24
ATOM 18937 C C . ARG A 1 12 ? -9.163 -4.929 -6.180 1.00 0.00 11 ARG A C 24
ATOM 18938 O O . ARG A 1 12 ? -9.455 -5.477 -7.242 1.00 0.00 11 ARG A O 24
ATOM 18959 N N . GLN A 1 13 ? -8.980 -3.626 -6.034 1.00 0.00 12 GLN A N 24
ATOM 18960 C CA . GLN A 1 13 ? -9.118 -2.720 -7.161 1.00 0.00 12 GLN A CA 24
ATOM 18961 C C . GLN A 1 13 ? -8.289 -3.218 -8.348 1.00 0.00 12 GLN A C 24
ATOM 18962 O O . GLN A 1 13 ? -8.606 -2.923 -9.499 1.00 0.00 12 GLN A O 24
ATOM 18976 N N . SER A 1 14 ? -7.244 -3.966 -8.026 1.00 0.00 13 SER A N 24
ATOM 18977 C CA . SER A 1 14 ? -6.368 -4.508 -9.050 1.00 0.00 13 SER A CA 24
ATOM 18978 C C . SER A 1 14 ? -6.798 -5.933 -9.405 1.00 0.00 13 SER A C 24
ATOM 18979 O O . SER A 1 14 ? -6.506 -6.419 -10.497 1.00 0.00 13 SER A O 24
ATOM 18987 N N . ALA A 1 15 ? -7.484 -6.563 -8.463 1.00 0.00 14 ALA A N 24
ATOM 18988 C CA . ALA A 1 15 ? -7.956 -7.922 -8.663 1.00 0.00 14 ALA A CA 24
ATOM 18989 C C . ALA A 1 15 ? -9.160 -7.905 -9.607 1.00 0.00 14 ALA A C 24
ATOM 18990 O O . ALA A 1 15 ? -9.247 -8.721 -10.523 1.00 0.00 14 ALA A O 24
ATOM 18997 N N . GLN A 1 16 ? -10.059 -6.967 -9.351 1.00 0.00 15 GLN A N 24
ATOM 18998 C CA . GLN A 1 16 ? -11.255 -6.832 -10.167 1.00 0.00 15 GLN A CA 24
ATOM 18999 C C . GLN A 1 16 ? -10.876 -6.556 -11.623 1.00 0.00 15 GLN A C 24
ATOM 19000 O O . GLN A 1 16 ? -11.686 -6.749 -12.527 1.00 0.00 15 GLN A O 24
ATOM 19014 N N . ARG A 1 17 ? -9.642 -6.108 -11.804 1.00 0.00 16 ARG A N 24
ATOM 19015 C CA . ARG A 1 17 ? -9.145 -5.802 -13.135 1.00 0.00 16 ARG A CA 24
ATOM 19016 C C . ARG A 1 17 ? -7.948 -6.694 -13.472 1.00 0.00 16 ARG A C 24
ATOM 19017 O O . ARG A 1 17 ? -6.898 -6.200 -13.883 1.00 0.00 16 ARG A O 24
ATOM 19038 N N . GLY A 1 18 ? -8.145 -7.991 -13.286 1.00 0.00 17 GLY A N 24
ATOM 19039 C CA . GLY A 1 18 ? -7.095 -8.955 -13.566 1.00 0.00 17 GLY A CA 24
ATOM 19040 C C . GLY A 1 18 ? -6.512 -8.741 -14.965 1.00 0.00 17 GLY A C 24
ATOM 19041 O O . GLY A 1 18 ? -5.395 -9.172 -15.248 1.00 0.00 17 GLY A O 24
ATOM 19045 N N . GLY A 1 19 ? -7.294 -8.076 -15.802 1.00 0.00 18 GLY A N 24
ATOM 19046 C CA . GLY A 1 19 ? -6.870 -7.799 -17.163 1.00 0.00 18 GLY A CA 24
ATOM 19047 C C . GLY A 1 19 ? -5.375 -7.477 -17.217 1.00 0.00 18 GLY A C 24
ATOM 19048 O O . GLY A 1 19 ? -4.626 -8.110 -17.960 1.00 0.00 18 GLY A O 24
ATOM 19052 N N . GLY A 1 20 ? -4.986 -6.493 -16.420 1.00 0.00 19 GLY A N 24
ATOM 19053 C CA . GLY A 1 20 ? -3.594 -6.079 -16.367 1.00 0.00 19 GLY A CA 24
ATOM 19054 C C . GLY A 1 20 ? -3.479 -4.577 -16.097 1.00 0.00 19 GLY A C 24
ATOM 19055 O O . GLY A 1 20 ? -3.927 -4.093 -15.059 1.00 0.00 19 GLY A O 24
ATOM 19059 N N . LEU A 1 21 ? -2.875 -3.881 -17.049 1.00 0.00 20 LEU A N 24
ATOM 19060 C CA . LEU A 1 21 ? -2.695 -2.445 -16.926 1.00 0.00 20 LEU A CA 24
ATOM 19061 C C . LEU A 1 21 ? -1.921 -2.139 -15.642 1.00 0.00 20 LEU A C 24
ATOM 19062 O O . LEU A 1 21 ? -2.047 -1.052 -15.081 1.00 0.00 20 LEU A O 24
ATOM 19078 N N . ILE A 1 22 ? -1.138 -3.119 -15.214 1.00 0.00 21 ILE A N 24
ATOM 19079 C CA . ILE A 1 22 ? -0.344 -2.968 -14.006 1.00 0.00 21 ILE A CA 24
ATOM 19080 C C . ILE A 1 22 ? 0.921 -3.820 -14.124 1.00 0.00 21 ILE A C 24
ATOM 19081 O O . ILE A 1 22 ? 2.016 -3.358 -13.806 1.00 0.00 21 ILE A O 24
ATOM 19097 N N . SER A 1 23 ? 0.729 -5.048 -14.581 1.00 0.00 22 SER A N 24
ATOM 19098 C CA . SER A 1 23 ? 1.842 -5.968 -14.744 1.00 0.00 22 SER A CA 24
ATOM 19099 C C . SER A 1 23 ? 3.082 -5.210 -15.224 1.00 0.00 22 SER A C 24
ATOM 19100 O O . SER A 1 23 ? 4.026 -5.010 -14.461 1.00 0.00 22 SER A O 24
ATOM 19108 N N . ARG A 1 24 ? 3.039 -4.809 -16.486 1.00 0.00 23 ARG A N 24
ATOM 19109 C CA . ARG A 1 24 ? 4.147 -4.077 -17.077 1.00 0.00 23 ARG A CA 24
ATOM 19110 C C . ARG A 1 24 ? 3.667 -2.724 -17.604 1.00 0.00 23 ARG A C 24
ATOM 19111 O O . ARG A 1 24 ? 4.315 -2.122 -18.459 1.00 0.00 23 ARG A O 24
ATOM 19132 N N . SER A 1 25 ? 2.536 -2.283 -17.072 1.00 0.00 24 SER A N 24
ATOM 19133 C CA . SER A 1 25 ? 1.962 -1.012 -17.479 1.00 0.00 24 SER A CA 24
ATOM 19134 C C . SER A 1 25 ? 2.590 0.127 -16.672 1.00 0.00 24 SER A C 24
ATOM 19135 O O . SER A 1 25 ? 3.512 0.791 -17.142 1.00 0.00 24 SER A O 24
ATOM 19143 N N . LEU A 1 26 ? 2.064 0.317 -15.470 1.00 0.00 25 LEU A N 24
ATOM 19144 C CA . LEU A 1 26 ? 2.561 1.364 -14.594 1.00 0.00 25 LEU A CA 24
ATOM 19145 C C . LEU A 1 26 ? 3.872 0.905 -13.950 1.00 0.00 25 LEU A C 24
ATOM 19146 O O . LEU A 1 26 ? 4.603 1.713 -13.380 1.00 0.00 25 LEU A O 24
ATOM 19162 N N . GLY A 1 27 ? 4.128 -0.390 -14.064 1.00 0.00 26 GLY A N 24
ATOM 19163 C CA . GLY A 1 27 ? 5.338 -0.965 -13.500 1.00 0.00 26 GLY A CA 24
ATOM 19164 C C . GLY A 1 27 ? 6.544 -0.694 -14.401 1.00 0.00 26 GLY A C 24
ATOM 19165 O O . GLY A 1 27 ? 7.644 -1.175 -14.133 1.00 0.00 26 GLY A O 24
ATOM 19169 N N . ASN A 1 28 ? 6.298 0.076 -15.451 1.00 0.00 27 ASN A N 24
ATOM 19170 C CA . ASN A 1 28 ? 7.350 0.416 -16.392 1.00 0.00 27 ASN A CA 24
ATOM 19171 C C . ASN A 1 28 ? 8.433 1.223 -15.672 1.00 0.00 27 ASN A C 24
ATOM 19172 O O . ASN A 1 28 ? 9.611 1.131 -16.012 1.00 0.00 27 ASN A O 24
ATOM 19183 N N . SER A 1 29 ? 7.994 1.996 -14.689 1.00 0.00 28 SER A N 24
ATOM 19184 C CA . SER A 1 29 ? 8.909 2.818 -13.917 1.00 0.00 28 SER A CA 24
ATOM 19185 C C . SER A 1 29 ? 8.535 2.768 -12.434 1.00 0.00 28 SER A C 24
ATOM 19186 O O . SER A 1 29 ? 8.128 3.777 -11.859 1.00 0.00 28 SER A O 24
ATOM 19194 N N . ILE A 1 30 ? 8.685 1.585 -11.857 1.00 0.00 29 ILE A N 24
ATOM 19195 C CA . ILE A 1 30 ? 8.367 1.392 -10.453 1.00 0.00 29 ILE A CA 24
ATOM 19196 C C . ILE A 1 30 ? 9.533 1.889 -9.597 1.00 0.00 29 ILE A C 24
ATOM 19197 O O . ILE A 1 30 ? 9.341 2.688 -8.683 1.00 0.00 29 ILE A O 24
ATOM 19213 N N . PRO A 1 31 ? 10.750 1.381 -9.933 1.00 0.00 30 PRO A N 24
ATOM 19214 C CA . PRO A 1 31 ? 11.948 1.764 -9.206 1.00 0.00 30 PRO A CA 24
ATOM 19215 C C . PRO A 1 31 ? 12.393 3.177 -9.589 1.00 0.00 30 PRO A C 24
ATOM 19216 O O . PRO A 1 31 ? 13.365 3.696 -9.041 1.00 0.00 30 PRO A O 24
ATOM 19227 N N . LYS A 1 32 ? 11.660 3.760 -10.526 1.00 0.00 31 LYS A N 24
ATOM 19228 C CA . LYS A 1 32 ? 11.968 5.103 -10.990 1.00 0.00 31 LYS A CA 24
ATOM 19229 C C . LYS A 1 32 ? 11.100 6.110 -10.231 1.00 0.00 31 LYS A C 24
ATOM 19230 O O . LYS A 1 32 ? 10.920 7.241 -10.680 1.00 0.00 31 LYS A O 24
ATOM 19249 N N . SER A 1 33 ? 10.585 5.662 -9.096 1.00 0.00 32 SER A N 24
ATOM 19250 C CA . SER A 1 33 ? 9.740 6.510 -8.271 1.00 0.00 32 SER A CA 24
ATOM 19251 C C . SER A 1 33 ? 8.497 6.933 -9.057 1.00 0.00 32 SER A C 24
ATOM 19252 O O . SER A 1 33 ? 8.009 8.050 -8.899 1.00 0.00 32 SER A O 24
ATOM 19260 N N . ALA A 1 34 ? 8.021 6.016 -9.887 1.00 0.00 33 ALA A N 24
ATOM 19261 C CA . ALA A 1 34 ? 6.844 6.280 -10.697 1.00 0.00 33 ALA A CA 24
ATOM 19262 C C . ALA A 1 34 ? 7.050 7.577 -11.481 1.00 0.00 33 ALA A C 24
ATOM 19263 O O . ALA A 1 34 ? 6.131 8.386 -11.602 1.00 0.00 33 ALA A O 24
ATOM 19270 N N . SER A 1 35 ? 8.262 7.736 -11.992 1.00 0.00 34 SER A N 24
ATOM 19271 C CA . SER A 1 35 ? 8.600 8.922 -12.761 1.00 0.00 34 SER A CA 24
ATOM 19272 C C . SER A 1 35 ? 7.758 8.976 -14.037 1.00 0.00 34 SER A C 24
ATOM 19273 O O . SER A 1 35 ? 7.669 10.019 -14.683 1.00 0.00 34 SER A O 24
ATOM 19281 N N . ARG A 1 36 ? 7.164 7.837 -14.364 1.00 0.00 35 ARG A N 24
ATOM 19282 C CA . ARG A 1 36 ? 6.331 7.742 -15.552 1.00 0.00 35 ARG A CA 24
ATOM 19283 C C . ARG A 1 36 ? 4.853 7.688 -15.163 1.00 0.00 35 ARG A C 24
ATOM 19284 O O . ARG A 1 36 ? 4.109 6.839 -15.653 1.00 0.00 35 ARG A O 24
ATOM 19305 N N . ALA A 1 37 ? 4.472 8.603 -14.283 1.00 0.00 36 ALA A N 24
ATOM 19306 C CA . ALA A 1 37 ? 3.096 8.669 -13.821 1.00 0.00 36 ALA A CA 24
ATOM 19307 C C . ALA A 1 37 ? 2.834 10.046 -13.209 1.00 0.00 36 ALA A C 24
ATOM 19308 O O . ALA A 1 37 ? 2.573 11.011 -13.928 1.00 0.00 36 ALA A O 24
ATOM 19315 N N . SER A 1 38 ? 2.913 10.096 -11.887 1.00 0.00 37 SER A N 24
ATOM 19316 C CA . SER A 1 38 ? 2.687 11.339 -11.171 1.00 0.00 37 SER A CA 24
ATOM 19317 C C . SER A 1 38 ? 1.301 11.894 -11.506 1.00 0.00 37 SER A C 24
ATOM 19318 O O . SER A 1 38 ? 1.183 12.977 -12.077 1.00 0.00 37 SER A O 24
ATOM 19326 N N . SER A 1 39 ? 0.287 11.125 -11.136 1.00 0.00 38 SER A N 24
ATOM 19327 C CA . SER A 1 39 ? -1.086 11.525 -11.390 1.00 0.00 38 SER A CA 24
ATOM 19328 C C . SER A 1 39 ? -2.043 10.406 -10.976 1.00 0.00 38 SER A C 24
ATOM 19329 O O . SER A 1 39 ? -3.094 10.667 -10.392 1.00 0.00 38 SER A O 24
ATOM 19337 N N . ARG A 1 40 ? -1.645 9.183 -11.295 1.00 0.00 39 ARG A N 24
ATOM 19338 C CA . ARG A 1 40 ? -2.454 8.022 -10.964 1.00 0.00 39 ARG A CA 24
ATOM 19339 C C . ARG A 1 40 ? -1.559 6.849 -10.562 1.00 0.00 39 ARG A C 24
ATOM 19340 O O . ARG A 1 40 ? -1.878 5.695 -10.845 1.00 0.00 39 ARG A O 24
ATOM 19361 N N . ALA A 1 41 ? -0.456 7.183 -9.909 1.00 0.00 40 ALA A N 24
ATOM 19362 C CA . ALA A 1 41 ? 0.488 6.172 -9.466 1.00 0.00 40 ALA A CA 24
ATOM 19363 C C . ALA A 1 41 ? 0.829 6.408 -7.993 1.00 0.00 40 ALA A C 24
ATOM 19364 O O . ALA A 1 41 ? 1.698 5.738 -7.438 1.00 0.00 40 ALA A O 24
ATOM 19371 N N . SER A 1 42 ? 0.126 7.364 -7.403 1.00 0.00 41 SER A N 24
ATOM 19372 C CA . SER A 1 42 ? 0.344 7.697 -6.006 1.00 0.00 41 SER A CA 24
ATOM 19373 C C . SER A 1 42 ? -0.384 6.694 -5.108 1.00 0.00 41 SER A C 24
ATOM 19374 O O . SER A 1 42 ? 0.206 6.142 -4.182 1.00 0.00 41 SER A O 24
ATOM 19382 N N . PRO A 1 43 ? -1.691 6.484 -5.424 1.00 0.00 42 PRO A N 24
ATOM 19383 C CA . PRO A 1 43 ? -2.506 5.557 -4.657 1.00 0.00 42 PRO A CA 24
ATOM 19384 C C . PRO A 1 43 ? -2.154 4.106 -4.998 1.00 0.00 42 PRO A C 24
ATOM 19385 O O . PRO A 1 43 ? -2.205 3.233 -4.133 1.00 0.00 42 PRO A O 24
ATOM 19396 N N . LYS A 1 44 ? -1.804 3.896 -6.258 1.00 0.00 43 LYS A N 24
ATOM 19397 C CA . LYS A 1 44 ? -1.444 2.567 -6.723 1.00 0.00 43 LYS A CA 24
ATOM 19398 C C . LYS A 1 44 ? 0.039 2.319 -6.443 1.00 0.00 43 LYS A C 24
ATOM 19399 O O . LYS A 1 44 ? 0.437 1.195 -6.139 1.00 0.00 43 LYS A O 24
ATOM 19418 N N . GLY A 1 45 ? 0.817 3.385 -6.556 1.00 0.00 44 GLY A N 24
ATOM 19419 C CA . GLY A 1 45 ? 2.248 3.296 -6.318 1.00 0.00 44 GLY A CA 24
ATOM 19420 C C . GLY A 1 45 ? 2.549 2.402 -5.114 1.00 0.00 44 GLY A C 24
ATOM 19421 O O . GLY A 1 45 ? 3.327 1.454 -5.219 1.00 0.00 44 GLY A O 24
ATOM 19425 N N . PHE A 1 46 ? 1.919 2.736 -3.998 1.00 0.00 45 PHE A N 24
ATOM 19426 C CA . PHE A 1 46 ? 2.110 1.975 -2.774 1.00 0.00 45 PHE A CA 24
ATOM 19427 C C . PHE A 1 46 ? 2.057 0.471 -3.051 1.00 0.00 45 PHE A C 24
ATOM 19428 O O . PHE A 1 46 ? 2.782 -0.304 -2.427 1.00 0.00 45 PHE A O 24
ATOM 19445 N N . LEU A 1 47 ? 1.193 0.103 -3.985 1.00 0.00 46 LEU A N 24
ATOM 19446 C CA . LEU A 1 47 ? 1.036 -1.295 -4.350 1.00 0.00 46 LEU A CA 24
ATOM 19447 C C . LEU A 1 47 ? 2.125 -1.680 -5.354 1.00 0.00 46 LEU A C 24
ATOM 19448 O O . LEU A 1 47 ? 2.580 -2.823 -5.374 1.00 0.00 46 LEU A O 24
ATOM 19464 N N . LEU A 1 48 ? 2.512 -0.704 -6.162 1.00 0.00 47 LEU A N 24
ATOM 19465 C CA . LEU A 1 48 ? 3.539 -0.927 -7.166 1.00 0.00 47 LEU A CA 24
ATOM 19466 C C . LEU A 1 48 ? 4.900 -1.050 -6.478 1.00 0.00 47 LEU A C 24
ATOM 19467 O O . LEU A 1 48 ? 5.767 -1.793 -6.936 1.00 0.00 47 LEU A O 24
ATOM 19483 N N . ASN A 1 49 ? 5.045 -0.311 -5.388 1.00 0.00 48 ASN A N 24
ATOM 19484 C CA . ASN A 1 49 ? 6.287 -0.328 -4.633 1.00 0.00 48 ASN A CA 24
ATOM 19485 C C . ASN A 1 49 ? 6.509 -1.728 -4.058 1.00 0.00 48 ASN A C 24
ATOM 19486 O O . ASN A 1 49 ? 7.629 -2.237 -4.069 1.00 0.00 48 ASN A O 24
ATOM 19497 N N . ARG A 1 50 ? 5.425 -2.312 -3.568 1.00 0.00 49 ARG A N 24
ATOM 19498 C CA . ARG A 1 50 ? 5.488 -3.643 -2.991 1.00 0.00 49 ARG A CA 24
ATOM 19499 C C . ARG A 1 50 ? 5.893 -4.665 -4.055 1.00 0.00 49 ARG A C 24
ATOM 19500 O O . ARG A 1 50 ? 6.618 -5.615 -3.764 1.00 0.00 49 ARG A O 24
ATOM 19521 N N . ALA A 1 51 ? 5.407 -4.435 -5.266 1.00 0.00 50 ALA A N 24
ATOM 19522 C CA . ALA A 1 51 ? 5.710 -5.323 -6.375 1.00 0.00 50 ALA A CA 24
ATOM 19523 C C . ALA A 1 51 ? 7.226 -5.400 -6.562 1.00 0.00 50 ALA A C 24
ATOM 19524 O O . ALA A 1 51 ? 7.752 -6.432 -6.976 1.00 0.00 50 ALA A O 24
ATOM 19531 N N . VAL A 1 52 ? 7.886 -4.295 -6.249 1.00 0.00 51 VAL A N 24
ATOM 19532 C CA . VAL A 1 52 ? 9.332 -4.224 -6.378 1.00 0.00 51 VAL A CA 24
ATOM 19533 C C . VAL A 1 52 ? 9.980 -4.869 -5.151 1.00 0.00 51 VAL A C 24
ATOM 19534 O O . VAL A 1 52 ? 10.988 -5.565 -5.272 1.00 0.00 51 VAL A O 24
ATOM 19547 N N . GLN A 1 53 ? 9.376 -4.616 -4.000 1.00 0.00 52 GLN A N 24
ATOM 19548 C CA . GLN A 1 53 ? 9.883 -5.163 -2.753 1.00 0.00 52 GLN A CA 24
ATOM 19549 C C . GLN A 1 53 ? 10.003 -6.686 -2.852 1.00 0.00 52 GLN A C 24
ATOM 19550 O O . GLN A 1 53 ? 11.083 -7.240 -2.654 1.00 0.00 52 GLN A O 24
ATOM 19564 N N . TYR A 1 54 ? 8.879 -7.317 -3.156 1.00 0.00 53 TYR A N 24
ATOM 19565 C CA . TYR A 1 54 ? 8.845 -8.764 -3.283 1.00 0.00 53 TYR A CA 24
ATOM 19566 C C . TYR A 1 54 ? 9.264 -9.202 -4.688 1.00 0.00 53 TYR A C 24
ATOM 19567 O O . TYR A 1 54 ? 9.388 -10.394 -4.960 1.00 0.00 53 TYR A O 24
#

GO terms:
  GO:0005515 protein binding (F, IPI)

InterPro domains:
  IPR000194 ATPase, F1/V1/A1 complex, alpha/beta subunit, nucleotide-binding domain [PF00006] (215-436)
  IPR003593 AAA+ ATPase domain [SM00382] (227-499)
  IPR004100 ATPase, F1/V1/A1 complex, alpha/beta subunit, N-terminal domain [PF02874] (92-158)
  IPR005722 ATP synthase, F1 complex, beta subunit [MF_01347] (87-554)
  IPR005722 ATP synthase, F1 complex, beta subunit [TIGR01039] (89-554)
  IPR020003 ATPase, alpha/beta subunit, nucleotide-binding domain, active site [PS00152] (427-436)
  IPR020971 ATP synthase, F1 beta subunit [PF11421] (1-50)
  IPR024034 ATPase, F1/V1 complex, beta/alpha subunit, C-terminal [G3DSA:1.10.1140.10] (439-560)
  IPR027417 P-loop containing nucleoside triphosphate hydrolase [G3DSA:3.40.50.300] (161-438)
  IPR027417 P-loop containing nucleoside triphosphate hydrolase [SSF52540] (162-442)
  IPR036121 ATPase, F1/V1/A1 complex, alpha/beta subunit, N-terminal domain superfamily [SSF50615] (87-160)
  IPR042079 ATP synthase, F1 beta subunit superfamily [G3DSA:1.10.10.910] (1-54)
  IPR050053 ATPase alpha/beta chains [PTHR15184] (75-556)
  IPR055190 ATP synthase A/B type, C-terminal domain [PF22919] (444-519)

Organism: Nicotiana plumbaginifolia (NCBI:txid4092)

Secondary structure (DSSP, 8-state):
--SHHHHHHHHHHHTTSS-SSSSTGGGGTTTTSTTTSTT-SHHHHHHHHHHH-